Protein AF-A0A8I2ZX05-F1 (afdb_monomer)

Secondary structure (DSSP, 8-state):
--TTHHHHHHHHHHHHHHTT--TTTT-PPP----SS----HHHHHHHHHHTTT---S---TTTTS----S--TT-------------------------SSSSTTSTTTTTSS----------------PPPPPPPPPPHHHHHHHHHHHHTTTT---PPPPP------S----SSHHHHHHHHHHHHHHH--SEEEESSIIIIIHHHHHHHHHHTT-TTGGGGSSS--SS--TTTTSSS--HHHHHHHTTTSEEEETTSHHHHHH-TT-SS--HHHHHHHHS-SS--PPP--HHHHHHTHHHH-HHHHHHHHHHHHHHHHHHHHHHHHTTHHHHHHHHHHHHTS-HHHHTTT-HHHHHHHHHHHHHHHTTPPPPP-------TT----TT-----PPPPP----PPP--EEE-S-EEEEEETTHHHHHHHHTT--TTTS--SGGGT-SSPPPPPPPS-PPPHHHHHHHHHHHHHHHHHHHTT-TT--HHHHHHHHHHHHHHHHHHHHHHHHHH-TT-TT--HHHHHHHHHHHHHHHHHHHHHHHTTT-EEEEE-SSEEEEE---S-HHHHHHHHHHHHHHHHTS-SS--EEEEEEEEEEEEEETTEEEEEEEEEETTEEEEEEEEESSGGGSTTS-HHHHHHHHHHHHHHTSSS-HHHHHHHHHHHHHHHHHHHHTT-S-GGGG-EEEE-SS-GGG-TTGGG-HHHHHHHHHHHTT----TTPEEEEEEB--S---S-TTTTEE-HHHHTSTTS---B-HHHHIIIIIHHHHHHHHTTSTT--HHHHHHHTT--THHHHHHHHHHTTTGGGGS----TTTS-HHHHTTTSPP-EEE-TTT--EEE--HHHH-GGGEETTEEBPTTT-PBPPHHHHHHHHHHHHHHHHHHHHT--EEES-TTT--EES--BTTBSB---TTSSSSS--SBEEESS-HHHHHHHHHHHHHTT-HHHHHHHHHHTTSTT-SS---HHHHHHHHHHHHHHHHHHHHHHHHHHHHHTT-GGG---HHHHHHTTTGGGS-----

Foldseek 3Di:
DDPVVVVVVVVVVVVCVVVVHDPVPPDDDDPDDDPDDPDDPVLVVLVVVVLVVVCQADDDQVNLDDPDPLDDPPPQDDDDDDDDDDDDDDDDDDDDDDDPPPDVPPPVPVPPPPDDDDDDDDDDDDDDDDDDDDDDDDDVVNVVVVCVLCVVPPPPDPDPDDDDDDPPDPDDDDDDPLVVLLVVLVVCLVVVAQEDFEAPCQPPPLLVSQLVCVVSVRPQLLSLAPDGDDDQDPQRPDVVGDSVSSVVSNHRHAYAYLHAPLNCSLVVLDQFSDLQRLCVPQPDDPRGQDDDDPVVLCVPQCVPDPVSVVVVVVSVVVSVVSRVVSCVSSVSVLLLVLLCVQQVDDSSVSSNVPLQNSLLSNCVVLCVVVVHDAFDQDDPCPDPDDPDDVPDDDDDDRAARHFDKDWFPFDKDQAKKFKKFKDLQLLQLCLQLLQDPPFWDCVVCVVPVNDATDGGDPDDRDSSNVSLCSLVVVLVVLVVVLPDPPDDPVSNVSSVSNNSSSSSVSNSNLVLCRSPSHSNDPVNSNNNSNVVLRVLVVVLCVLCVVVVWDFRIAIRGITMTRPVDQDPVVSVVVQVVSQVVSPVVTDRIGMHGPWMFSMKRDQTGQFIKTFTFDDDPNHTDTDIDTTPAPLSDLQFFQVLVVLLVVLCCLSHVSDDQQVSVVVNLVVLLVVLVCLVVLVDDQNRQKGKDAAQFALVPDPPLQLALQSLQQVVVVVVVDDDGHGGIAIWAQWDDLVDPDHSSNSIYHSVQQPDPPNPTDGPSVCCLVPRRLVSVCSSPQNRPPDHSQSSCVSSPHDSVLCVLLVVCCCVPVPPPDPDPDLVPPDLCVLCVVADFQWAAAPPVRDIDTFQACQVCVVQFDLQGGADPPPRDHHDLVSVLVSLVVVLVVLVVLVVCQWWFWSNSVQGDIDNDADSSHQQDCGPVNNSRNDGTGIDGPQDLSNSLSNLVSSLVRLDLPVSLVVLVVLPDPPDPPNDDPVSSVSSNVRSVSCVVSSVVSSVSSVVVNVVRPVNDDPVVVVCVVVVCVVVPDDPD

Solvent-accessible surface area (backbone atoms only — not comparable to full-atom values): 61303 Å² total; per-residue (Å²): 135,60,81,64,57,62,50,53,57,52,51,51,57,48,52,40,61,73,68,73,55,61,93,67,84,76,69,76,81,77,91,69,75,79,92,63,84,92,66,51,81,64,56,48,56,38,59,64,44,55,67,62,70,63,67,55,62,65,67,42,92,83,75,84,42,57,87,69,94,79,75,67,90,75,89,74,80,84,85,84,88,83,80,87,89,87,85,88,85,89,88,86,86,91,89,87,90,88,88,92,83,86,66,99,78,61,77,81,66,85,76,75,85,82,88,85,84,87,79,82,83,87,86,84,87,83,85,90,81,88,85,74,85,83,75,85,75,86,52,69,70,55,56,54,49,48,46,64,76,52,59,70,66,83,72,74,65,80,73,79,79,79,78,84,76,84,81,73,68,93,76,80,88,74,94,46,72,68,56,48,53,50,48,50,43,51,47,45,63,71,69,58,62,60,64,48,77,35,70,41,30,74,83,43,55,48,48,52,54,53,46,51,42,57,76,68,63,48,77,76,62,29,41,71,10,69,56,82,59,94,71,78,60,96,56,63,90,43,92,84,59,49,62,70,55,56,58,56,48,30,40,79,39,35,64,43,26,53,55,41,58,34,27,40,66,73,48,67,86,56,82,65,70,43,71,48,56,48,32,62,74,69,46,83,75,93,57,69,57,81,88,77,60,65,69,62,36,58,73,40,60,29,64,75,39,73,66,32,35,48,53,50,52,50,51,58,52,49,51,54,52,51,47,52,51,50,47,60,74,64,39,51,64,64,40,35,47,54,42,19,69,72,15,70,50,59,52,68,48,43,39,56,38,55,65,62,61,34,54,50,32,38,51,49,52,52,37,50,72,72,69,48,85,73,73,72,78,79,66,92,69,79,62,92,83,63,94,68,72,97,83,67,77,84,76,76,77,79,86,73,75,38,64,42,66,48,81,47,62,66,38,78,41,83,40,32,30,40,34,38,33,34,66,59,43,67,56,27,48,28,46,62,49,37,49,22,95,81,49,41,72,63,67,70,56,75,79,38,88,83,62,70,52,67,77,56,74,99,65,81,84,19,69,56,22,50,53,42,50,52,40,50,51,53,30,56,51,40,58,51,57,69,66,48,90,83,62,50,74,68,53,44,52,54,38,49,45,50,36,48,39,33,49,59,50,43,61,42,54,59,55,37,20,58,34,84,88,35,72,63,48,36,57,62,61,35,43,35,51,26,51,50,39,40,50,52,51,48,56,50,49,56,57,34,49,76,68,77,34,46,70,43,33,28,48,56,52,32,41,31,31,46,62,81,36,94,46,72,76,55,44,54,48,55,50,53,54,50,35,48,63,55,34,74,77,45,91,69,48,45,53,43,81,75,48,42,23,51,28,36,42,35,69,45,78,72,24,36,39,30,35,31,54,44,79,54,97,92,39,74,43,82,41,84,44,77,37,75,43,63,65,79,40,50,73,41,21,50,49,37,29,51,53,54,46,56,50,48,52,47,74,67,61,78,71,58,60,70,61,34,49,51,52,49,46,52,49,38,35,52,51,43,49,40,44,73,71,59,74,59,64,73,78,34,54,39,27,39,44,68,29,95,46,43,60,90,73,45,98,57,33,80,77,30,35,56,32,42,35,44,50,53,40,42,75,73,69,46,91,75,52,57,69,44,56,38,59,28,32,50,43,43,82,77,72,66,86,68,58,62,23,76,36,27,37,42,58,80,50,47,70,37,91,86,53,82,52,46,66,20,50,59,57,42,44,66,72,47,36,45,60,56,50,40,69,72,41,38,82,42,86,92,55,36,59,59,59,57,31,49,34,56,70,44,71,52,80,54,53,57,69,36,57,78,56,48,66,79,60,73,55,80,75,56,88,66,66,54,86,89,66,53,54,68,67,74,68,43,59,91,42,84,77,51,67,51,66,31,85,86,82,66,51,70,46,79,57,73,23,56,70,78,35,48,91,39,50,44,71,90,37,45,36,31,90,93,72,64,52,68,50,56,64,71,65,48,42,57,49,53,52,47,52,50,51,51,54,52,45,58,39,74,59,46,41,27,32,33,54,36,46,95,69,66,47,73,43,64,76,78,42,93,82,44,51,48,19,36,33,100,83,67,72,51,66,83,38,84,30,40,41,44,61,75,54,40,78,66,52,55,48,45,40,48,53,50,62,28,55,41,32,34,42,64,64,33,40,51,50,51,54,55,39,67,47,97,84,53,89,65,72,65,52,71,67,58,39,55,47,41,51,53,41,28,66,54,28,42,71,63,30,44,56,45,26,62,51,42,47,67,52,47,82,69,38,69,89,76,63,78,63,61,68,65,60,39,44,79,70,67,49,64,84,76,71,71,78,96,122

Radius of gyration: 38.32 Å; Cα contacts (8 Å, |Δi|>4): 1219; chains: 1; bounding box: 124×84×101 Å

pLDDT: mean 75.92, std 21.43, range [22.31, 95.81]

Mean predicted aligned error: 18.18 Å

Structure (mmCIF, N/CA/C/O backbone):
data_AF-A0A8I2ZX05-F1
#
_entry.id   AF-A0A8I2ZX05-F1
#
loop_
_atom_site.group_PDB
_atom_site.id
_atom_site.type_symbol
_atom_site.label_atom_id
_atom_site.label_alt_id
_atom_site.label_comp_id
_atom_site.label_asym_id
_atom_site.label_entity_id
_atom_site.label_seq_id
_atom_site.pdbx_PDB_ins_code
_atom_site.Cartn_x
_atom_site.Cartn_y
_atom_site.Cartn_z
_atom_site.occupancy
_atom_site.B_iso_or_equiv
_atom_site.auth_seq_id
_atom_site.auth_comp_id
_atom_site.auth_asym_id
_atom_site.auth_atom_id
_atom_site.pdbx_PDB_model_num
ATOM 1 N N . MET A 1 1 ? -24.020 -23.573 -38.839 1.00 45.59 1 MET A N 1
ATOM 2 C CA . MET A 1 1 ? -24.511 -24.914 -39.251 1.00 45.59 1 MET A CA 1
ATOM 3 C C . MET A 1 1 ? -25.802 -24.769 -40.044 1.00 45.59 1 MET A C 1
ATOM 5 O O . MET A 1 1 ? -26.546 -23.824 -39.792 1.00 45.59 1 MET A O 1
ATOM 9 N N . GLY A 1 2 ? -26.053 -25.655 -41.010 1.00 48.12 2 GLY A N 1
ATOM 10 C CA . GLY A 1 2 ? -27.174 -25.548 -41.946 1.00 48.12 2 GLY A CA 1
ATOM 11 C C . GLY A 1 2 ? -28.496 -26.119 -41.418 1.00 48.12 2 GLY A C 1
ATOM 12 O O . GLY A 1 2 ? -28.544 -26.886 -40.456 1.00 48.12 2 GLY A O 1
ATOM 13 N N . LYS A 1 3 ? -29.610 -25.782 -42.088 1.00 44.62 3 LYS A N 1
ATOM 14 C CA . LYS A 1 3 ? -30.932 -26.385 -41.800 1.00 44.62 3 LYS A CA 1
ATOM 15 C C . LYS A 1 3 ? -30.991 -27.884 -42.151 1.00 44.62 3 LYS A C 1
ATOM 17 O O . LYS A 1 3 ? -31.819 -28.597 -41.589 1.00 44.62 3 LYS A O 1
ATOM 22 N N . THR A 1 4 ? -30.125 -28.352 -43.050 1.00 47.75 4 THR A N 1
ATOM 23 C CA . THR A 1 4 ? -29.964 -29.757 -43.460 1.00 47.75 4 THR A CA 1
ATOM 24 C C . THR A 1 4 ? -29.397 -30.628 -42.339 1.00 47.75 4 THR A C 1
ATOM 26 O O . THR A 1 4 ? -30.037 -31.613 -41.969 1.00 47.75 4 THR A O 1
ATOM 29 N N . ASP A 1 5 ? -28.279 -30.225 -41.723 1.00 53.44 5 ASP A N 1
ATOM 30 C CA . ASP A 1 5 ? -27.609 -30.965 -40.633 1.00 53.44 5 ASP A CA 1
ATOM 31 C C . ASP A 1 5 ? -28.569 -31.255 -39.470 1.00 53.44 5 ASP A C 1
ATOM 33 O O . ASP A 1 5 ? -28.627 -32.360 -38.924 1.00 53.44 5 ASP A O 1
ATOM 37 N N . ARG A 1 6 ? -29.397 -30.254 -39.135 1.00 56.78 6 ARG A N 1
ATOM 38 C CA . ARG A 1 6 ? -30.410 -30.341 -38.076 1.00 56.78 6 ARG A CA 1
ATOM 39 C C . ARG A 1 6 ? -31.490 -31.389 -38.347 1.00 56.78 6 ARG A C 1
ATOM 41 O O . ARG A 1 6 ? -32.097 -31.858 -37.390 1.00 56.78 6 ARG A O 1
ATOM 48 N N . ARG A 1 7 ? -31.748 -31.762 -39.606 1.00 62.72 7 ARG A N 1
ATOM 49 C CA . ARG A 1 7 ? -32.691 -32.839 -39.958 1.00 62.72 7 ARG A CA 1
ATOM 50 C C . ARG A 1 7 ? -32.034 -34.217 -39.886 1.00 62.72 7 ARG A C 1
ATOM 52 O O . ARG A 1 7 ? -32.671 -35.137 -39.382 1.00 62.72 7 ARG A O 1
ATOM 59 N N . ALA A 1 8 ? -30.774 -34.336 -40.313 1.00 64.88 8 ALA A N 1
ATOM 60 C CA . ALA A 1 8 ? -30.005 -35.578 -40.223 1.00 64.88 8 ALA A CA 1
ATOM 61 C C . ALA A 1 8 ? -29.839 -36.032 -38.761 1.00 64.88 8 ALA A C 1
ATOM 63 O O . ALA A 1 8 ? -30.321 -37.106 -38.397 1.00 64.88 8 ALA A O 1
ATOM 64 N N . LYS A 1 9 ? -29.302 -35.164 -37.889 1.00 65.06 9 LYS A N 1
ATOM 65 C CA . LYS A 1 9 ? -29.107 -35.489 -36.462 1.00 65.06 9 LYS A CA 1
ATOM 66 C C . LYS A 1 9 ? -30.412 -35.802 -35.715 1.00 65.06 9 LYS A C 1
ATOM 68 O O . LYS A 1 9 ? -30.407 -36.567 -34.759 1.00 65.06 9 LYS A O 1
ATOM 73 N N . LEU A 1 10 ? -31.557 -35.258 -36.142 1.00 66.44 10 LEU A N 1
ATOM 74 C CA . LEU A 1 10 ? -32.860 -35.551 -35.518 1.00 66.44 10 LEU A CA 1
ATOM 75 C C . LEU A 1 10 ? -33.433 -36.911 -35.973 1.00 66.44 10 LEU A C 1
ATOM 77 O O . LEU A 1 10 ? -34.148 -37.560 -35.210 1.00 66.44 10 LEU A O 1
ATOM 81 N N . ALA A 1 11 ? -33.104 -37.372 -37.184 1.00 73.56 11 ALA A N 1
ATOM 82 C CA . ALA A 1 11 ? -33.421 -38.730 -37.631 1.00 73.56 11 ALA A CA 1
ATOM 83 C C . ALA A 1 11 ? -32.564 -39.776 -36.893 1.00 73.56 11 ALA A C 1
ATOM 85 O O . ALA A 1 11 ? -33.097 -40.750 -36.367 1.00 73.56 11 ALA A O 1
ATOM 86 N N . GLU A 1 12 ? -31.263 -39.514 -36.767 1.00 66.31 12 GLU A N 1
ATOM 87 C CA . GLU A 1 12 ? -30.297 -40.312 -36.002 1.00 66.31 12 GLU A CA 1
ATOM 88 C C . GLU A 1 12 ? -30.712 -40.470 -34.524 1.00 66.31 12 GLU A C 1
ATOM 90 O O . GLU A 1 12 ? -30.847 -41.586 -34.022 1.00 66.31 12 GLU A O 1
ATOM 95 N N . LEU A 1 13 ? -31.050 -39.367 -33.846 1.00 61.19 13 LEU A N 1
ATOM 96 C CA . LEU A 1 13 ? -31.502 -39.375 -32.446 1.00 61.19 13 LEU A CA 1
ATOM 97 C C . LEU A 1 13 ? -32.866 -40.085 -32.270 1.00 61.19 13 LEU A C 1
ATOM 99 O O . LEU A 1 13 ? -33.145 -40.648 -31.208 1.00 61.19 13 LEU A O 1
ATOM 103 N N . LYS A 1 14 ? -33.712 -40.130 -33.312 1.00 69.62 14 LYS A N 1
ATOM 104 C CA . LYS A 1 14 ? -34.915 -40.984 -33.330 1.00 69.62 14 LYS A CA 1
ATOM 105 C C . LYS A 1 14 ? -34.571 -42.469 -33.459 1.00 69.62 14 LYS A C 1
ATOM 107 O O . LYS A 1 14 ? -35.137 -43.262 -32.709 1.00 69.62 14 LYS A O 1
ATOM 112 N N . ALA A 1 15 ? -33.653 -42.836 -34.353 1.00 69.94 15 ALA A N 1
ATOM 113 C CA . ALA A 1 15 ? -33.228 -44.222 -34.543 1.00 69.94 15 ALA A CA 1
ATOM 114 C C . ALA A 1 15 ? -32.585 -44.796 -33.267 1.00 69.94 15 ALA A C 1
ATOM 116 O O . ALA A 1 15 ? -32.982 -45.866 -32.811 1.00 69.94 15 ALA A O 1
ATOM 117 N N . LEU A 1 16 ? -31.688 -44.038 -32.623 1.00 62.22 16 LEU A N 1
ATOM 118 C CA . LEU A 1 16 ? -31.078 -44.414 -31.340 1.00 62.22 16 LEU A CA 1
ATOM 119 C C . LEU A 1 16 ? -32.135 -44.646 -30.246 1.00 62.22 16 LEU A C 1
ATOM 121 O O . LEU A 1 16 ? -32.102 -45.668 -29.564 1.00 62.22 16 LEU A O 1
ATOM 125 N N . ARG A 1 17 ? -33.139 -43.761 -30.135 1.00 59.88 17 ARG A N 1
ATOM 126 C CA . ARG A 1 17 ? -34.260 -43.938 -29.192 1.00 59.88 17 ARG A CA 1
ATOM 127 C C . ARG A 1 17 ? -35.128 -45.163 -29.488 1.00 59.88 17 ARG A C 1
ATOM 129 O O . ARG A 1 17 ? -35.618 -45.773 -28.544 1.00 59.88 17 ARG A O 1
ATOM 136 N N . GLN A 1 18 ? -35.326 -45.533 -30.754 1.00 65.69 18 GLN A N 1
ATOM 137 C CA . GLN A 1 18 ? -36.069 -46.748 -31.118 1.00 65.69 18 GLN A CA 1
ATOM 138 C C . GLN A 1 18 ? -35.256 -48.032 -30.895 1.00 65.69 18 GLN A C 1
ATOM 140 O O . GLN A 1 18 ? -35.841 -49.070 -30.606 1.00 65.69 18 GLN A O 1
ATOM 145 N N . ALA A 1 19 ? -33.924 -47.961 -30.958 1.00 63.84 19 ALA A N 1
ATOM 146 C CA . ALA A 1 19 ? -33.024 -49.075 -30.656 1.00 63.84 19 ALA A CA 1
ATOM 147 C C . ALA A 1 19 ? -32.818 -49.329 -29.145 1.00 63.84 19 ALA A C 1
ATOM 149 O O . ALA A 1 19 ? -32.091 -50.250 -28.778 1.00 63.84 19 ALA A O 1
ATOM 150 N N . GLY A 1 20 ? -33.399 -48.506 -28.261 1.00 50.50 20 GLY A N 1
ATOM 151 C CA . GLY A 1 20 ? -33.310 -48.642 -26.799 1.00 50.50 20 GLY A CA 1
ATOM 152 C C . GLY A 1 20 ? -31.948 -48.296 -26.174 1.00 50.50 20 GLY A C 1
ATOM 153 O O . GLY A 1 20 ? -31.857 -48.184 -24.952 1.00 50.50 20 GLY A O 1
ATOM 154 N N . LYS A 1 21 ? -30.910 -48.090 -26.991 1.00 52.91 21 LYS A N 1
ATOM 155 C CA . LYS A 1 21 ? -29.553 -47.727 -26.559 1.00 52.91 21 LYS A CA 1
ATOM 156 C C . LYS A 1 21 ? -29.456 -46.250 -26.181 1.00 52.91 21 LYS A C 1
ATOM 158 O O . LYS A 1 21 ? -30.108 -45.392 -26.783 1.00 52.91 21 LYS A O 1
ATOM 163 N N . LYS A 1 22 ? -28.614 -45.932 -25.199 1.00 49.41 22 LYS A N 1
ATOM 164 C CA . LYS A 1 22 ? -28.282 -44.550 -24.835 1.00 49.41 22 LYS A CA 1
ATOM 165 C C . LYS A 1 22 ? -27.053 -44.107 -25.626 1.00 49.41 22 LYS A C 1
ATOM 167 O O . LYS A 1 22 ? -26.181 -44.903 -25.947 1.00 49.41 22 LYS A O 1
ATOM 172 N N . ALA A 1 23 ? -26.946 -42.809 -25.906 1.00 45.53 23 ALA A N 1
ATOM 173 C CA . ALA A 1 23 ? -25.837 -42.254 -26.693 1.00 45.53 23 ALA A CA 1
ATOM 174 C C . ALA A 1 23 ? -24.449 -42.336 -26.007 1.00 45.53 23 ALA A C 1
ATOM 176 O O . ALA A 1 23 ? -23.466 -41.897 -26.589 1.00 45.53 23 ALA A O 1
ATOM 177 N N . PHE A 1 24 ? -24.373 -42.896 -24.795 1.00 41.62 24 PHE A N 1
ATOM 178 C CA . PHE A 1 24 ? -23.129 -43.180 -24.073 1.00 41.62 24 PHE A CA 1
ATOM 179 C C . PHE A 1 24 ? -22.561 -44.577 -24.374 1.00 41.62 24 PHE A C 1
ATOM 181 O O . PHE A 1 24 ? -21.366 -44.786 -24.200 1.00 41.62 24 PHE A O 1
ATOM 188 N N . ASP A 1 25 ? -23.374 -45.517 -24.872 1.00 42.97 25 ASP A N 1
ATOM 189 C CA . ASP A 1 25 ? -23.010 -46.942 -24.983 1.00 42.97 25 ASP A CA 1
ATOM 190 C C . ASP A 1 25 ? -21.924 -47.228 -26.053 1.00 42.97 25 ASP A C 1
ATOM 192 O O . ASP A 1 25 ? -21.445 -48.353 -26.169 1.00 42.97 25 ASP A O 1
ATOM 196 N N . ASN A 1 26 ? -21.551 -46.212 -26.842 1.00 41.19 26 ASN A N 1
ATOM 197 C CA . ASN A 1 26 ? -20.602 -46.270 -27.960 1.00 41.19 26 ASN A CA 1
ATOM 198 C C . ASN A 1 26 ? -19.434 -45.259 -27.823 1.00 41.19 26 ASN A C 1
ATOM 200 O O . ASN A 1 26 ? -18.714 -45.041 -28.797 1.00 41.19 26 ASN A O 1
ATOM 204 N N . TYR A 1 27 ? -19.248 -44.607 -26.667 1.00 38.44 27 TYR A N 1
ATOM 205 C CA . TYR A 1 27 ? -18.141 -43.659 -26.477 1.00 38.44 27 TYR A CA 1
ATOM 206 C C . TYR A 1 27 ? -16.822 -44.410 -26.244 1.00 38.44 27 TYR A C 1
ATOM 208 O O . TYR A 1 27 ? -16.556 -44.879 -25.138 1.00 38.44 27 TYR A O 1
ATOM 216 N N . GLN A 1 28 ? -15.998 -44.536 -27.287 1.00 37.28 28 GLN A N 1
ATOM 217 C CA . GLN A 1 28 ? -14.592 -44.895 -27.109 1.00 37.28 28 GLN A CA 1
ATOM 218 C C . GLN A 1 28 ? -13.846 -43.666 -26.585 1.00 37.28 28 GLN A C 1
ATOM 220 O O . GLN A 1 28 ? -13.943 -42.585 -27.162 1.00 37.28 28 GLN A O 1
ATOM 225 N N . VAL A 1 29 ? -13.138 -43.841 -25.471 1.00 38.62 29 VAL A N 1
ATOM 226 C CA . VAL A 1 29 ? -12.184 -42.854 -24.964 1.00 38.62 29 VAL A CA 1
ATOM 227 C C . VAL A 1 29 ? -10.899 -43.039 -25.767 1.00 38.62 29 VAL A C 1
ATOM 229 O O . VAL A 1 29 ? -10.298 -44.109 -25.696 1.00 38.62 29 VAL A O 1
ATOM 232 N N . ASP A 1 30 ? -10.497 -42.029 -26.534 1.00 36.38 30 ASP A N 1
ATOM 233 C CA . ASP A 1 30 ? -9.105 -41.918 -26.970 1.00 36.38 30 ASP A CA 1
ATOM 234 C C . ASP A 1 30 ? -8.274 -41.462 -25.761 1.00 36.38 30 ASP A C 1
ATOM 236 O O . ASP A 1 30 ? -8.626 -40.470 -25.116 1.00 36.38 30 ASP A O 1
ATOM 240 N N . ASP A 1 31 ? -7.182 -42.169 -25.453 1.00 40.78 31 ASP A N 1
ATOM 241 C CA . ASP A 1 31 ? -6.251 -41.799 -24.379 1.00 40.78 31 ASP A CA 1
ATOM 242 C C . ASP A 1 31 ? -5.464 -40.535 -24.772 1.00 40.78 31 ASP A C 1
ATOM 244 O O . ASP A 1 31 ? -4.354 -40.580 -25.310 1.00 40.78 31 ASP A O 1
ATOM 248 N N . ILE A 1 32 ? -6.071 -39.376 -24.520 1.00 35.38 32 ILE A N 1
ATOM 249 C CA . ILE A 1 32 ? -5.409 -38.074 -24.576 1.00 35.38 32 ILE A CA 1
ATOM 250 C C . ILE A 1 32 ? -4.535 -37.948 -23.324 1.00 35.38 32 ILE A C 1
ATOM 252 O O . ILE A 1 32 ? -5.042 -38.054 -22.208 1.00 35.38 32 ILE A O 1
ATOM 256 N N . ASN A 1 33 ? -3.235 -37.695 -23.516 1.00 41.12 33 ASN A N 1
ATOM 257 C CA . ASN A 1 33 ? -2.280 -37.458 -22.426 1.00 41.12 33 ASN A CA 1
ATOM 258 C C . ASN A 1 33 ? -2.816 -36.430 -21.414 1.00 41.12 33 ASN A C 1
ATOM 260 O O . ASN A 1 33 ? -3.441 -35.442 -21.803 1.00 41.12 33 ASN A O 1
ATOM 264 N N . GLU A 1 34 ? -2.517 -36.662 -20.135 1.00 39.44 34 GLU A N 1
ATOM 265 C CA . GLU A 1 34 ? -3.020 -35.918 -18.974 1.00 39.44 34 GLU A CA 1
ATOM 266 C C . GLU A 1 34 ? -3.007 -34.394 -19.196 1.00 39.44 34 GLU A C 1
ATOM 268 O O . GLU A 1 34 ? -1.960 -33.752 -19.269 1.00 39.44 34 GLU A O 1
ATOM 273 N N . LEU A 1 35 ? -4.203 -33.803 -19.314 1.00 37.97 35 LEU A N 1
ATOM 274 C CA . LEU A 1 35 ? -4.390 -32.389 -19.674 1.00 37.97 35 LEU A CA 1
ATOM 275 C C . LEU A 1 35 ? -4.102 -31.414 -18.509 1.00 37.97 35 LEU A C 1
ATOM 277 O O . LEU A 1 35 ? -4.308 -30.207 -18.641 1.00 37.97 35 LEU A O 1
ATOM 281 N N . TYR A 1 36 ? -3.661 -31.936 -17.363 1.00 33.47 36 TYR A N 1
ATOM 282 C CA . TYR A 1 36 ? -3.427 -31.215 -16.116 1.00 33.47 36 TYR A CA 1
ATOM 283 C C . TYR A 1 36 ? -2.210 -31.809 -15.397 1.00 33.47 36 TYR A C 1
ATOM 285 O O . TYR A 1 36 ? -2.113 -33.026 -15.272 1.00 33.47 36 TYR A O 1
ATOM 293 N N . GLU A 1 37 ? -1.318 -30.968 -14.865 1.00 47.72 37 GLU A N 1
ATOM 294 C CA . GLU A 1 37 ? -0.338 -31.422 -13.869 1.00 47.72 37 GLU A CA 1
ATOM 295 C C . GLU A 1 37 ? -1.041 -31.638 -12.519 1.00 47.72 37 GLU A C 1
ATOM 297 O O . GLU A 1 37 ? -1.637 -30.703 -11.971 1.00 47.72 37 GLU A O 1
ATOM 302 N N . GLU A 1 38 ? -0.927 -32.836 -11.940 1.00 37.50 38 GLU A N 1
ATOM 303 C CA . GLU A 1 38 ? -1.238 -33.049 -10.523 1.00 37.50 38 GLU A CA 1
ATOM 304 C C . GLU A 1 38 ? -0.178 -32.350 -9.657 1.00 37.50 38 GLU A C 1
ATOM 306 O O . GLU A 1 38 ? 0.924 -32.854 -9.441 1.00 37.50 38 GLU A O 1
ATOM 311 N N . VAL A 1 39 ? -0.506 -31.150 -9.172 1.00 48.72 39 VAL A N 1
ATOM 312 C CA . VAL A 1 39 ? 0.370 -30.346 -8.309 1.00 48.72 39 VAL A CA 1
ATOM 313 C C . VAL A 1 39 ? -0.004 -30.505 -6.840 1.00 48.72 39 VAL A C 1
ATOM 315 O O . VAL A 1 39 ? -1.173 -30.395 -6.470 1.00 48.72 39 VAL A O 1
ATOM 318 N N . ASP A 1 40 ? 0.993 -30.743 -5.984 1.00 50.66 40 ASP A N 1
ATOM 319 C CA . ASP A 1 40 ? 0.732 -31.056 -4.578 1.00 50.66 40 ASP A CA 1
ATOM 320 C C . ASP A 1 40 ? 0.125 -29.876 -3.789 1.00 50.66 40 ASP A C 1
ATOM 322 O O . ASP A 1 40 ? 0.185 -28.702 -4.173 1.00 50.66 40 ASP A O 1
ATOM 326 N N . GLU A 1 41 ? -0.456 -30.193 -2.631 1.00 35.47 41 GLU A N 1
ATOM 327 C CA . GLU A 1 41 ? -1.158 -29.238 -1.768 1.00 35.47 41 GLU A CA 1
ATOM 328 C C . GLU A 1 41 ? -0.266 -28.053 -1.323 1.00 35.47 41 GLU A C 1
ATOM 330 O O . GLU A 1 41 ? -0.759 -26.966 -1.010 1.00 35.47 41 GLU A O 1
ATOM 335 N N . THR A 1 42 ? 1.060 -28.224 -1.330 1.00 47.16 42 THR A N 1
ATOM 336 C CA . THR A 1 42 ? 2.062 -27.192 -1.032 1.00 47.16 42 THR A CA 1
ATOM 337 C C . THR A 1 42 ? 2.533 -26.408 -2.264 1.00 47.16 42 THR A C 1
ATOM 339 O O . THR A 1 42 ? 2.789 -25.205 -2.150 1.00 47.16 42 THR A O 1
ATOM 342 N N . GLN A 1 43 ? 2.556 -27.023 -3.445 1.00 42.94 43 GLN A N 1
ATOM 343 C CA . GLN A 1 43 ? 2.775 -26.388 -4.747 1.00 42.94 43 GLN A CA 1
ATOM 344 C C . GLN A 1 43 ? 1.583 -25.489 -5.128 1.00 42.94 43 GLN A C 1
ATOM 346 O O . GLN A 1 43 ? 1.781 -24.346 -5.543 1.00 42.94 43 GLN A O 1
ATOM 351 N N . TYR A 1 44 ? 0.349 -25.912 -4.839 1.00 41.34 44 TYR A N 1
ATOM 352 C CA . TYR A 1 44 ? -0.845 -25.059 -4.912 1.00 41.34 44 TYR A CA 1
ATOM 353 C C . TYR A 1 44 ? -0.740 -23.843 -3.968 1.00 41.34 44 TYR A C 1
ATOM 355 O O . TYR A 1 44 ? -0.907 -22.694 -4.388 1.00 41.34 44 TYR A O 1
ATOM 363 N N . LYS A 1 45 ? -0.343 -24.060 -2.703 1.00 39.22 45 LYS A N 1
ATOM 364 C CA . LYS A 1 45 ? -0.137 -22.983 -1.706 1.00 39.22 45 LYS A CA 1
ATOM 365 C C . LYS A 1 45 ? 1.002 -22.015 -2.054 1.00 39.22 45 LYS A C 1
ATOM 367 O O . LYS A 1 45 ? 1.036 -20.915 -1.500 1.00 39.22 45 LYS A O 1
ATOM 372 N N . LYS A 1 46 ? 1.913 -22.383 -2.962 1.00 43.69 46 LYS A N 1
ATOM 373 C CA . LYS A 1 46 ? 2.918 -21.489 -3.561 1.00 43.69 46 LYS A CA 1
ATOM 374 C C . LYS A 1 46 ? 2.284 -20.586 -4.622 1.00 43.69 46 LYS A C 1
ATOM 376 O O . LYS A 1 46 ? 2.339 -19.370 -4.479 1.00 43.69 46 LYS A O 1
ATOM 381 N N . ILE A 1 47 ? 1.593 -21.168 -5.606 1.00 43.72 47 ILE A N 1
ATOM 382 C CA . ILE A 1 47 ? 0.923 -20.437 -6.700 1.00 43.72 47 ILE A CA 1
ATOM 383 C C . ILE A 1 47 ? -0.068 -19.397 -6.144 1.00 43.72 47 ILE A C 1
ATOM 385 O O . ILE A 1 47 ? -0.061 -18.237 -6.552 1.00 43.72 47 ILE A O 1
ATOM 389 N N . VAL A 1 48 ? -0.863 -19.777 -5.136 1.00 35.25 48 VAL A N 1
ATOM 390 C CA . VAL A 1 48 ? -1.809 -18.879 -4.443 1.00 35.25 48 VAL A CA 1
ATOM 391 C C . VAL A 1 48 ? -1.107 -17.752 -3.665 1.00 35.25 48 VAL A C 1
ATOM 393 O O . VAL A 1 48 ? -1.720 -16.719 -3.394 1.00 35.25 48 VAL A O 1
ATOM 396 N N . ARG A 1 49 ? 0.168 -17.925 -3.292 1.00 35.75 49 ARG A N 1
ATOM 397 C CA . ARG A 1 49 ? 0.956 -16.944 -2.533 1.00 35.75 49 ARG A CA 1
ATOM 398 C C . ARG A 1 49 ? 1.681 -15.947 -3.427 1.00 35.75 49 ARG A C 1
ATOM 400 O O . ARG A 1 49 ? 1.766 -14.782 -3.050 1.00 35.75 49 ARG A O 1
ATOM 407 N N . ASP A 1 50 ? 2.163 -16.370 -4.589 1.00 39.41 50 ASP A N 1
ATOM 408 C CA . ASP A 1 50 ? 2.876 -15.480 -5.508 1.00 39.41 50 ASP A CA 1
ATOM 409 C C . ASP A 1 50 ? 1.912 -14.441 -6.120 1.00 39.41 50 ASP A C 1
ATOM 411 O O . ASP A 1 50 ? 2.172 -13.242 -6.014 1.00 39.41 50 ASP A O 1
ATOM 415 N N . ARG A 1 51 ? 0.693 -14.862 -6.504 1.00 36.47 51 ARG A N 1
ATOM 416 C CA . ARG A 1 51 ? -0.455 -13.979 -6.851 1.00 36.47 51 ARG A CA 1
ATOM 417 C C . ARG A 1 51 ? -0.925 -13.055 -5.704 1.00 36.47 51 ARG A C 1
ATOM 419 O O . ARG A 1 51 ? -1.793 -12.195 -5.875 1.00 36.47 51 ARG A O 1
ATOM 426 N N . LEU A 1 52 ? -0.404 -13.259 -4.494 1.00 31.52 52 LEU A N 1
ATOM 427 C CA . LEU A 1 52 ? -0.674 -12.467 -3.288 1.00 31.52 52 LEU A CA 1
ATOM 428 C C . LEU A 1 52 ? 0.463 -11.479 -2.966 1.00 31.52 52 LEU A C 1
ATOM 430 O O . LEU A 1 52 ? 0.269 -10.605 -2.130 1.00 31.52 52 LEU A O 1
ATOM 434 N N . ASN A 1 53 ? 1.613 -11.592 -3.639 1.00 34.19 53 ASN A N 1
ATOM 435 C CA . ASN A 1 53 ? 2.677 -10.584 -3.630 1.00 34.19 53 ASN A CA 1
ATOM 436 C C . ASN A 1 53 ? 2.502 -9.572 -4.785 1.00 34.19 53 ASN A C 1
ATOM 438 O O . ASN A 1 53 ? 2.926 -8.426 -4.667 1.00 34.19 53 ASN A O 1
ATOM 442 N N . GLU A 1 54 ? 1.845 -9.984 -5.875 1.00 35.78 54 GLU A N 1
ATOM 443 C CA . GLU A 1 54 ? 1.386 -9.137 -6.989 1.00 35.78 54 GLU A CA 1
ATOM 444 C C . GLU A 1 54 ? 0.126 -8.341 -6.584 1.00 35.78 54 GLU A C 1
ATOM 446 O O . GLU A 1 54 ? -0.999 -8.599 -7.027 1.00 35.78 54 GLU A O 1
ATOM 451 N N . ASP A 1 55 ? 0.277 -7.413 -5.637 1.00 30.55 55 ASP A N 1
ATOM 452 C CA . ASP A 1 55 ? -0.833 -6.632 -5.068 1.00 30.55 55 ASP A CA 1
ATOM 453 C C . ASP A 1 55 ? -1.081 -5.315 -5.833 1.00 30.55 55 ASP A C 1
ATOM 455 O O . ASP A 1 55 ? -1.072 -4.222 -5.277 1.00 30.55 55 ASP A O 1
ATOM 459 N N . ASP A 1 56 ? -1.346 -5.452 -7.139 1.00 33.44 56 ASP A N 1
ATOM 460 C CA . ASP A 1 56 ? -1.633 -4.396 -8.136 1.00 33.44 56 ASP A CA 1
ATOM 461 C C . ASP A 1 56 ? -2.947 -3.595 -7.890 1.00 33.44 56 ASP A C 1
ATOM 463 O O . ASP A 1 56 ? -3.516 -2.995 -8.811 1.00 33.44 56 ASP A O 1
ATOM 467 N N . PHE A 1 57 ? -3.481 -3.587 -6.662 1.00 30.30 57 PHE A N 1
ATOM 468 C CA . PHE A 1 57 ? -4.725 -2.892 -6.313 1.00 30.30 57 PHE A CA 1
ATOM 469 C C . PHE A 1 57 ? -4.473 -1.488 -5.735 1.00 30.30 57 PHE A C 1
ATOM 471 O O . PHE A 1 57 ? -3.448 -1.221 -5.110 1.00 30.30 57 PHE A O 1
ATOM 478 N N . VAL A 1 58 ? -5.398 -0.553 -5.981 1.00 33.31 58 VAL A N 1
ATOM 479 C CA . VAL A 1 58 ? -5.104 0.890 -5.879 1.00 33.31 58 VAL A CA 1
ATOM 480 C C . VAL A 1 58 ? -5.086 1.410 -4.438 1.00 33.31 58 VAL A C 1
ATOM 482 O O . VAL A 1 58 ? -6.096 1.848 -3.875 1.00 33.31 58 VAL A O 1
ATOM 485 N N . VAL A 1 59 ? -3.882 1.457 -3.877 1.00 30.72 59 VAL A N 1
ATOM 486 C CA . VAL A 1 59 ? -3.544 2.302 -2.729 1.00 30.72 59 VAL A CA 1
ATOM 487 C C . VAL A 1 59 ? -3.401 3.759 -3.207 1.00 30.72 59 VAL A C 1
ATOM 489 O O . VAL A 1 59 ? -2.397 4.103 -3.824 1.00 30.72 59 VAL A O 1
ATOM 492 N N . ASP A 1 60 ? -4.409 4.598 -2.922 1.00 32.81 60 ASP A N 1
ATOM 493 C CA . ASP A 1 60 ? -4.342 6.077 -3.012 1.00 32.81 60 ASP A CA 1
ATOM 494 C C . ASP A 1 60 ? -3.257 6.566 -2.038 1.00 32.81 60 ASP A C 1
ATOM 496 O O . ASP A 1 60 ? -3.280 6.233 -0.844 1.00 32.81 60 ASP A O 1
ATOM 500 N N . ASP A 1 61 ? -2.302 7.341 -2.551 1.00 35.44 61 ASP A N 1
ATOM 501 C CA . ASP A 1 61 ? -1.040 7.660 -1.879 1.00 35.44 61 ASP A CA 1
ATOM 502 C C . ASP A 1 61 ? -1.186 8.566 -0.637 1.00 35.44 61 ASP A C 1
ATOM 504 O O . ASP A 1 61 ? -0.188 8.902 0.008 1.00 35.44 61 ASP A O 1
ATOM 508 N N . ASN A 1 62 ? -2.403 8.984 -0.277 1.00 32.25 62 ASN A N 1
ATOM 509 C CA . ASN A 1 62 ? -2.688 9.728 0.957 1.00 32.25 62 ASN A CA 1
ATOM 510 C C . ASN A 1 62 ? -3.240 8.853 2.100 1.00 32.25 62 ASN A C 1
ATOM 512 O O . ASN A 1 62 ? -3.503 9.362 3.188 1.00 32.25 62 ASN A O 1
ATOM 516 N N . GLY A 1 63 ? -3.416 7.544 1.882 1.00 31.75 63 GLY A N 1
ATOM 517 C CA . GLY A 1 63 ? -4.018 6.629 2.864 1.00 31.75 63 GLY A CA 1
ATOM 518 C C . GLY A 1 63 ? -5.553 6.632 2.868 1.00 31.75 63 GLY A C 1
ATOM 519 O O . GLY A 1 63 ? -6.168 5.830 3.565 1.00 31.75 63 GLY A O 1
ATOM 520 N N . GLU A 1 64 ? -6.183 7.461 2.031 1.00 34.31 64 GLU A N 1
ATOM 521 C CA . GLU A 1 64 ? -7.641 7.512 1.820 1.00 34.31 64 GLU A CA 1
ATOM 522 C C . GLU A 1 64 ? -8.166 6.375 0.901 1.00 34.31 64 GLU A C 1
ATOM 524 O O . GLU A 1 64 ? -9.352 6.326 0.570 1.00 34.31 64 GLU A O 1
ATOM 529 N N . GLY A 1 65 ? -7.280 5.473 0.460 1.00 30.17 65 GLY A N 1
ATOM 530 C CA . GLY A 1 65 ? -7.476 4.564 -0.677 1.00 30.17 65 GLY A CA 1
ATOM 531 C C . GLY A 1 65 ? -8.138 3.212 -0.420 1.00 30.17 65 GLY A C 1
ATOM 532 O O . GLY A 1 65 ? -8.729 2.947 0.633 1.00 30.17 65 GLY A O 1
ATOM 533 N N . TYR A 1 66 ? -8.022 2.329 -1.419 1.00 34.66 66 TYR A N 1
ATOM 534 C CA . TYR A 1 66 ? -8.612 0.987 -1.427 1.00 34.66 66 TYR A CA 1
ATOM 535 C C . TYR A 1 66 ? -7.718 -0.045 -0.752 1.00 34.66 66 TYR A C 1
ATOM 537 O O . TYR A 1 66 ? -7.206 -0.966 -1.380 1.00 34.66 66 TYR A O 1
ATOM 545 N N . ALA A 1 67 ? -7.617 0.071 0.571 1.00 30.38 67 ALA A N 1
ATOM 546 C CA . ALA A 1 67 ? -7.353 -1.089 1.407 1.00 30.38 67 ALA A CA 1
ATOM 547 C C . ALA A 1 67 ? -8.607 -1.989 1.426 1.00 30.38 67 ALA A C 1
ATOM 549 O O . ALA A 1 67 ? -9.500 -1.807 2.252 1.00 30.38 67 ALA A O 1
ATOM 550 N N . ASP A 1 68 ? -8.672 -2.929 0.484 1.00 33.00 68 ASP A N 1
ATOM 551 C CA . ASP A 1 68 ? -9.542 -4.108 0.527 1.00 33.00 68 ASP A CA 1
ATOM 552 C C . ASP A 1 68 ? -8.654 -5.349 0.374 1.00 33.00 68 ASP A C 1
ATOM 554 O O . ASP A 1 68 ? -8.196 -5.667 -0.720 1.00 33.00 68 ASP A O 1
ATOM 558 N N . ASP A 1 69 ? -8.379 -6.037 1.485 1.00 30.31 69 ASP A N 1
ATOM 559 C CA . ASP A 1 69 ? -7.607 -7.286 1.500 1.00 30.31 69 ASP A CA 1
ATOM 560 C C . ASP A 1 69 ? -8.484 -8.529 1.207 1.00 30.31 69 ASP A C 1
ATOM 562 O O . ASP A 1 69 ? -8.039 -9.677 1.340 1.00 30.31 69 ASP A O 1
ATOM 566 N N . GLY A 1 70 ? -9.747 -8.306 0.817 1.00 33.66 70 GLY A N 1
ATOM 567 C CA . GLY A 1 70 ? -10.769 -9.308 0.522 1.00 33.66 70 GLY A CA 1
ATOM 568 C C . GLY A 1 70 ? -11.556 -9.812 1.741 1.00 33.66 70 GLY A C 1
ATOM 569 O O . GLY A 1 70 ? -12.397 -10.714 1.593 1.00 33.66 70 GLY A O 1
ATOM 570 N N . ARG A 1 71 ? -11.296 -9.282 2.949 1.00 32.38 71 ARG A N 1
ATOM 571 C CA . ARG A 1 71 ? -11.729 -9.883 4.226 1.00 32.38 71 ARG A CA 1
ATOM 572 C C . ARG A 1 71 ? -12.769 -9.077 5.005 1.00 32.38 71 ARG A C 1
ATOM 574 O O . ARG A 1 71 ? -12.547 -8.696 6.153 1.00 32.38 71 ARG A O 1
ATOM 581 N N . GLU A 1 72 ? -13.968 -8.933 4.445 1.00 33.50 72 GLU A N 1
ATOM 582 C CA . GLU A 1 72 ? -15.134 -8.660 5.297 1.00 33.50 72 GLU A CA 1
ATOM 583 C C . GLU A 1 72 ? -15.418 -9.832 6.266 1.00 33.50 72 GLU A C 1
ATOM 585 O O . GLU A 1 72 ? -15.012 -10.974 6.045 1.00 33.50 72 GLU A O 1
ATOM 590 N N . GLU A 1 73 ? -16.165 -9.537 7.334 1.00 27.95 73 GLU A N 1
ATOM 591 C CA . GLU A 1 73 ? -16.396 -10.324 8.562 1.00 27.95 73 GLU A CA 1
ATOM 592 C C . GLU A 1 73 ? -16.974 -11.759 8.395 1.00 27.95 73 GLU A C 1
ATOM 594 O O . GLU A 1 73 ? -17.185 -12.469 9.380 1.00 27.95 73 GLU A O 1
ATOM 599 N N . TRP A 1 74 ? -17.221 -12.212 7.166 1.00 32.59 74 TRP A N 1
ATOM 600 C CA . TRP A 1 74 ? -17.996 -13.414 6.832 1.00 32.59 74 TRP A CA 1
ATOM 601 C C . TRP A 1 74 ? -17.204 -14.729 6.782 1.00 32.59 74 TRP A C 1
ATOM 603 O O . TRP A 1 74 ? -17.820 -15.792 6.807 1.00 32.59 74 TRP A O 1
ATOM 613 N N . ASP A 1 75 ? -15.868 -14.694 6.800 1.00 28.31 75 ASP A N 1
ATOM 614 C CA . ASP A 1 75 ? -14.985 -15.881 6.790 1.00 28.31 75 ASP A CA 1
ATOM 615 C C . ASP A 1 75 ? -15.031 -16.698 8.126 1.00 28.31 75 ASP A C 1
ATOM 617 O O . ASP A 1 75 ? -14.059 -17.342 8.518 1.00 28.31 75 ASP A O 1
ATOM 621 N N . ARG A 1 76 ? -16.136 -16.637 8.890 1.00 35.66 76 ARG A N 1
ATOM 622 C CA . ARG A 1 76 ? -16.255 -17.064 10.303 1.00 35.66 76 ARG A CA 1
ATOM 623 C C . ARG A 1 76 ? -16.795 -18.488 10.545 1.00 35.66 76 ARG A C 1
ATOM 625 O O . ARG A 1 76 ? -16.940 -18.851 11.710 1.00 35.66 76 ARG A O 1
ATOM 632 N N . VAL A 1 77 ? -17.152 -19.283 9.522 1.00 29.14 77 VAL A N 1
ATOM 633 C CA . VAL A 1 77 ? -17.919 -20.539 9.735 1.00 29.14 77 VAL A CA 1
ATOM 634 C C . VAL A 1 77 ? -17.415 -21.764 8.955 1.00 29.14 77 VAL A C 1
ATOM 636 O O . VAL A 1 77 ? -17.845 -22.051 7.840 1.00 29.14 77 VAL A O 1
ATOM 639 N N . GLN A 1 78 ? -16.648 -22.591 9.658 1.00 24.47 78 GLN A N 1
ATOM 640 C CA . GLN A 1 78 ? -16.767 -24.052 9.631 1.00 24.47 78 GLN A CA 1
ATOM 641 C C . GLN A 1 78 ? -17.167 -24.490 11.056 1.00 24.47 78 GLN A C 1
ATOM 643 O O . GLN A 1 78 ? -16.821 -23.801 12.009 1.00 24.47 78 GLN A O 1
ATOM 648 N N . GLN A 1 79 ? -17.836 -25.604 11.349 1.00 25.83 79 GLN A N 1
ATOM 649 C CA . GLN A 1 79 ? -18.573 -26.642 10.609 1.00 25.83 79 GLN A CA 1
ATOM 650 C C . GLN A 1 79 ? -18.787 -27.734 11.669 1.00 25.83 79 GLN A C 1
ATOM 652 O O . GLN A 1 79 ? -17.789 -28.123 12.251 1.00 25.83 79 GLN A O 1
ATOM 657 N N . TYR A 1 80 ? -20.011 -28.196 11.958 1.00 25.94 80 TYR A N 1
ATOM 658 C CA . TYR A 1 80 ? -20.307 -29.553 12.472 1.00 25.94 80 TYR A CA 1
ATOM 659 C C . TYR A 1 80 ? -21.826 -29.781 12.601 1.00 25.94 80 TYR A C 1
ATOM 661 O O . TYR A 1 80 ? -22.620 -28.850 12.467 1.00 25.94 80 TYR A O 1
ATOM 669 N N . HIS A 1 81 ? -22.216 -31.048 12.747 1.00 24.84 81 HIS A N 1
ATOM 670 C CA . HIS A 1 81 ? -23.559 -31.560 12.453 1.00 24.84 81 HIS A CA 1
ATOM 671 C C . HIS A 1 81 ? -24.615 -31.270 13.529 1.00 24.84 81 HIS A C 1
ATOM 673 O O . HIS A 1 81 ? -24.306 -31.229 14.716 1.00 24.84 81 HIS A O 1
ATOM 679 N N . TYR A 1 82 ? -25.883 -31.254 13.105 1.00 23.34 82 TYR A N 1
ATOM 680 C CA . TYR A 1 82 ? -26.942 -32.015 13.780 1.00 23.34 82 TYR A CA 1
ATOM 681 C C . TYR A 1 82 ? -27.843 -32.700 12.732 1.00 23.34 82 TYR A C 1
ATOM 683 O O . TYR A 1 82 ? -27.754 -32.376 11.546 1.00 23.34 82 TYR A O 1
ATOM 691 N N . ALA A 1 83 ? -28.604 -33.711 13.155 1.00 22.34 83 ALA A N 1
ATOM 692 C CA . ALA A 1 83 ? -29.240 -34.707 12.284 1.00 22.34 83 ALA A CA 1
ATOM 693 C C . ALA A 1 83 ? -30.653 -34.328 11.767 1.00 22.34 83 ALA A C 1
ATOM 695 O O . ALA A 1 83 ? -31.153 -33.236 12.037 1.00 22.34 83 ALA A O 1
ATOM 696 N N . SER A 1 84 ? -31.257 -35.262 11.013 1.00 23.14 84 SER A N 1
ATOM 697 C CA . SER A 1 84 ? -32.688 -35.330 10.636 1.00 23.14 84 SER A CA 1
ATOM 698 C C . SER A 1 84 ? -33.596 -35.109 11.870 1.00 23.14 84 SER A C 1
ATOM 700 O O . SER A 1 84 ? -33.164 -35.349 12.994 1.00 23.14 84 SER A O 1
ATOM 702 N N . ASP A 1 85 ? -34.821 -34.595 11.749 1.00 22.31 85 ASP A N 1
ATOM 703 C CA . ASP A 1 85 ? -35.928 -35.413 11.236 1.00 22.31 85 ASP A CA 1
ATOM 704 C C . ASP A 1 85 ? -36.991 -34.694 10.388 1.00 22.31 85 ASP A C 1
ATOM 706 O O . ASP A 1 85 ? -37.025 -33.470 10.250 1.00 22.31 85 ASP A O 1
ATOM 710 N N . SER A 1 86 ? -37.826 -35.526 9.766 1.00 23.52 86 SER A N 1
ATOM 711 C CA . SER A 1 86 ? -38.863 -35.215 8.780 1.00 23.52 86 SER A CA 1
ATOM 712 C C . SER A 1 86 ? -40.268 -35.438 9.331 1.00 23.52 86 SER A C 1
ATOM 714 O O . SER A 1 86 ? -40.455 -36.376 10.097 1.00 23.52 86 SER A O 1
ATOM 716 N N . GLU A 1 87 ? -41.266 -34.726 8.802 1.00 23.00 87 GLU A N 1
ATOM 717 C CA . GLU A 1 87 ? -42.611 -35.293 8.617 1.00 23.00 87 GLU A CA 1
ATOM 718 C C . GLU A 1 87 ? -43.392 -34.554 7.510 1.00 23.00 87 GLU A C 1
ATOM 720 O O . GLU A 1 87 ? -43.114 -33.392 7.199 1.00 23.00 87 GLU A O 1
ATOM 725 N N . GLU A 1 88 ? -44.325 -35.271 6.881 1.00 22.83 88 GLU A N 1
ATOM 726 C CA . GLU A 1 88 ? -45.298 -34.796 5.876 1.00 22.83 88 GLU A CA 1
ATOM 727 C C . GLU A 1 88 ? -46.624 -34.440 6.626 1.00 22.83 88 GLU A C 1
ATOM 729 O O . GLU A 1 88 ? -46.641 -34.464 7.853 1.00 22.83 88 GLU A O 1
ATOM 734 N N . ASP A 1 89 ? -47.789 -34.052 6.092 1.00 24.98 89 ASP A N 1
ATOM 735 C CA . ASP A 1 89 ? -48.388 -33.941 4.750 1.00 24.98 89 ASP A CA 1
ATOM 736 C C . ASP A 1 89 ? -49.640 -32.997 4.851 1.00 24.98 89 ASP A C 1
ATOM 738 O O . ASP A 1 89 ? -49.960 -32.514 5.940 1.00 24.98 89 ASP A O 1
ATOM 742 N N . GLY A 1 90 ? -50.426 -32.785 3.780 1.00 23.34 90 GLY A N 1
ATOM 743 C CA . GLY A 1 90 ? -51.882 -32.515 3.896 1.00 23.34 90 GLY A CA 1
ATOM 744 C C . GLY A 1 90 ? -52.469 -31.209 3.303 1.00 23.34 90 GLY A C 1
ATOM 745 O O . GLY A 1 90 ? -52.205 -30.096 3.750 1.00 23.34 90 GLY A O 1
ATOM 746 N N . SER A 1 91 ? -53.375 -31.350 2.323 1.00 23.17 91 SER A N 1
ATOM 747 C CA . SER A 1 91 ? -54.056 -30.280 1.542 1.00 23.17 91 SER A CA 1
ATOM 748 C C . SER A 1 91 ? -55.345 -29.660 2.156 1.00 23.17 91 SER A C 1
ATOM 750 O O . SER A 1 91 ? -56.003 -30.335 2.943 1.00 23.17 91 SER A O 1
ATOM 752 N N . GLY A 1 92 ? -55.800 -28.452 1.721 1.00 23.70 92 GLY A N 1
ATOM 753 C CA . GLY A 1 92 ? -56.980 -27.754 2.329 1.00 23.70 92 GLY A CA 1
ATOM 754 C C . GLY A 1 92 ? -57.987 -26.878 1.507 1.00 23.70 92 GLY A C 1
ATOM 755 O O . GLY A 1 92 ? -59.129 -26.763 1.939 1.00 23.70 92 GLY A O 1
ATOM 756 N N . ALA A 1 93 ? -57.651 -26.318 0.327 1.00 25.05 93 ALA A N 1
ATOM 757 C CA . ALA A 1 93 ? -58.556 -25.701 -0.699 1.00 25.05 93 ALA A CA 1
ATOM 758 C C . ALA A 1 93 ? -59.355 -24.358 -0.479 1.00 25.05 93 ALA A C 1
ATOM 760 O O . ALA A 1 93 ? -59.893 -24.081 0.588 1.00 25.05 93 ALA A O 1
ATOM 761 N N . ARG A 1 94 ? -59.594 -23.633 -1.614 1.00 24.19 94 ARG A N 1
ATOM 762 C CA . ARG A 1 94 ? -60.464 -22.417 -1.861 1.00 24.19 94 ARG A CA 1
ATOM 763 C C . ARG A 1 94 ? -59.848 -21.065 -1.392 1.00 24.19 94 ARG A C 1
ATOM 765 O O . ARG A 1 94 ? -58.931 -21.100 -0.590 1.00 24.19 94 ARG A O 1
ATOM 772 N N . GLY A 1 95 ? -60.216 -19.833 -1.820 1.00 25.92 95 GLY A N 1
ATOM 773 C CA . GLY A 1 95 ? -61.137 -19.203 -2.821 1.00 25.92 95 GLY A CA 1
ATOM 774 C C . GLY A 1 95 ? -61.422 -17.719 -2.398 1.00 25.92 95 GLY A C 1
ATOM 775 O O . GLY A 1 95 ? -61.326 -17.465 -1.206 1.00 25.92 95 GLY A O 1
ATOM 776 N N . ARG A 1 96 ? -61.758 -16.654 -3.173 1.00 25.97 96 ARG A N 1
ATOM 777 C CA . ARG A 1 96 ? -62.106 -16.316 -4.594 1.00 25.97 96 ARG A CA 1
ATOM 778 C C . ARG A 1 96 ? -61.759 -14.791 -4.874 1.00 25.97 96 ARG A C 1
ATOM 780 O O . ARG A 1 96 ? -61.402 -14.112 -3.917 1.00 25.97 96 ARG A O 1
ATOM 787 N N . PRO A 1 97 ? -61.859 -14.213 -6.109 1.00 35.06 97 PRO A N 1
ATOM 788 C CA . PRO A 1 97 ? -61.228 -12.911 -6.493 1.00 35.06 97 PRO A CA 1
ATOM 789 C C . PRO A 1 97 ? -62.175 -11.702 -6.780 1.00 35.06 97 PRO A C 1
ATOM 791 O O . PRO A 1 97 ? -63.396 -11.852 -6.760 1.00 35.06 97 PRO A O 1
ATOM 794 N N . THR A 1 98 ? -61.644 -10.509 -7.151 1.00 27.81 98 THR A N 1
ATOM 795 C CA . THR A 1 98 ? -62.402 -9.441 -7.881 1.00 27.81 98 THR A CA 1
ATOM 796 C C . THR A 1 98 ? -61.557 -8.324 -8.557 1.00 27.81 98 THR A C 1
ATOM 798 O O . THR A 1 98 ? -60.381 -8.159 -8.262 1.00 27.81 98 THR A O 1
ATOM 801 N N . LYS A 1 99 ? -62.227 -7.496 -9.395 1.00 27.38 99 LYS A N 1
ATOM 802 C CA . LYS A 1 99 ? -61.851 -6.141 -9.903 1.00 27.38 99 LYS A CA 1
ATOM 803 C C . LYS A 1 99 ? -60.783 -6.002 -11.017 1.00 27.38 99 LYS A C 1
ATOM 805 O O . LYS A 1 99 ? -59.879 -5.181 -10.921 1.00 27.38 99 LYS A O 1
ATOM 810 N N . ALA A 1 100 ? -61.015 -6.647 -12.166 1.00 33.62 100 ALA A N 1
ATOM 811 C CA . ALA A 1 100 ? -60.322 -6.350 -13.437 1.00 33.62 100 ALA A CA 1
ATOM 812 C C . ALA A 1 100 ? -61.199 -5.637 -14.507 1.00 33.62 100 ALA A C 1
ATOM 814 O O . ALA A 1 100 ? -60.787 -5.504 -15.654 1.00 33.62 100 ALA A O 1
ATOM 815 N N . SER A 1 101 ? -62.421 -5.194 -14.168 1.00 31.23 101 SER A N 1
ATOM 816 C CA . SER A 1 101 ? -63.490 -4.920 -15.155 1.00 31.23 101 SER A CA 1
ATOM 817 C C . SER A 1 101 ? -64.208 -3.559 -15.042 1.00 31.23 101 SER A C 1
ATOM 819 O O . SER A 1 101 ? -65.383 -3.465 -15.385 1.00 31.23 101 SER A O 1
ATOM 821 N N . LYS A 1 102 ? -63.552 -2.491 -14.547 1.00 33.78 102 LYS A N 1
ATOM 822 C CA . LYS A 1 102 ? -64.213 -1.171 -14.360 1.00 33.78 102 LYS A CA 1
ATOM 823 C C . LYS A 1 102 ? -63.433 0.102 -14.748 1.00 33.78 102 LYS A C 1
ATOM 825 O O . LYS A 1 102 ? -63.849 1.184 -14.350 1.00 33.78 102 LYS A O 1
ATOM 830 N N . LYS A 1 103 ? -62.342 0.017 -15.527 1.00 36.25 103 LYS A N 1
ATOM 831 C CA . LYS A 1 103 ? -61.630 1.229 -16.014 1.00 36.25 103 LYS A CA 1
ATOM 832 C C . LYS A 1 103 ? -61.364 1.304 -17.528 1.00 36.25 103 LYS A C 1
ATOM 834 O O . LYS A 1 103 ? -61.252 2.401 -18.057 1.00 36.25 103 LYS A O 1
ATOM 839 N N . LYS A 1 104 ? -61.357 0.179 -18.254 1.00 35.16 104 LYS A N 1
ATOM 840 C CA . LYS A 1 104 ? -60.993 0.109 -19.687 1.00 35.16 104 LYS A CA 1
ATOM 841 C C . LYS A 1 104 ? -62.125 0.518 -20.659 1.00 35.16 104 LYS A C 1
ATOM 843 O O . LYS A 1 104 ? -62.355 -0.157 -21.653 1.00 35.16 104 LYS A O 1
ATOM 848 N N . GLN A 1 105 ? -62.872 1.566 -20.313 1.00 37.44 105 GLN A N 1
ATOM 849 C CA . GLN A 1 105 ? -63.979 2.135 -21.106 1.00 37.44 105 GLN A CA 1
ATOM 850 C C . GLN A 1 105 ? -64.105 3.669 -20.967 1.00 37.44 105 GLN A C 1
ATOM 852 O O . GLN A 1 105 ? -65.039 4.250 -21.506 1.00 37.44 105 GLN A O 1
ATOM 857 N N . ALA A 1 106 ? -63.180 4.330 -20.257 1.00 38.91 106 ALA A N 1
ATOM 858 C CA . ALA A 1 106 ? -63.142 5.793 -20.132 1.00 38.91 106 ALA A CA 1
ATOM 859 C C . ALA A 1 106 ? -62.090 6.455 -21.050 1.00 38.91 106 ALA A C 1
ATOM 861 O O . ALA A 1 106 ? -62.248 7.615 -21.423 1.00 38.91 106 ALA A O 1
ATOM 862 N N . ASP A 1 107 ? -61.043 5.719 -21.439 1.00 40.22 107 ASP A N 1
ATOM 863 C CA . ASP A 1 107 ? -59.878 6.271 -22.151 1.00 40.22 107 ASP A CA 1
ATOM 864 C C . ASP A 1 107 ? -60.140 6.570 -23.647 1.00 40.22 107 ASP A C 1
ATOM 866 O O . ASP A 1 107 ? -59.408 7.349 -24.256 1.00 40.22 107 ASP A O 1
ATOM 870 N N . ASP A 1 108 ? -61.199 6.002 -24.241 1.00 39.03 108 ASP A N 1
ATOM 871 C CA . ASP A 1 108 ? -61.518 6.144 -25.675 1.00 39.03 108 ASP A CA 1
ATOM 872 C C . ASP A 1 108 ? -62.426 7.350 -26.010 1.00 39.03 108 ASP A C 1
ATOM 874 O O . ASP A 1 108 ? -62.616 7.672 -27.183 1.00 39.03 108 ASP A O 1
ATOM 878 N N . ALA A 1 109 ? -62.984 8.038 -25.004 1.00 37.03 109 ALA A N 1
ATOM 879 C CA . ALA A 1 109 ? -63.902 9.168 -25.207 1.00 37.03 109 ALA A CA 1
ATOM 880 C C . ALA A 1 109 ? -63.197 10.538 -25.197 1.00 37.03 109 ALA A C 1
ATOM 882 O O . ALA A 1 109 ? -63.482 11.389 -26.034 1.00 37.03 109 ALA A O 1
ATOM 883 N N . ALA A 1 110 ? -62.231 10.747 -24.296 1.00 38.06 110 ALA A N 1
ATOM 884 C CA . ALA A 1 110 ? -61.559 12.040 -24.098 1.00 38.06 110 ALA A CA 1
ATOM 885 C C . ALA A 1 110 ? -60.552 12.420 -25.209 1.00 38.06 110 ALA A C 1
ATOM 887 O O . ALA A 1 110 ? -59.837 13.412 -25.095 1.00 38.06 110 ALA A O 1
ATOM 888 N N . ARG A 1 111 ? -60.459 11.623 -26.280 1.00 37.91 111 ARG A N 1
ATOM 889 C CA . ARG A 1 111 ? -59.387 11.681 -27.287 1.00 37.91 111 ARG A CA 1
ATOM 890 C C . ARG A 1 111 ? -59.847 12.233 -28.645 1.00 37.91 111 ARG A C 1
ATOM 892 O O . ARG A 1 111 ? -59.264 11.878 -29.667 1.00 37.91 111 ARG A O 1
ATOM 899 N N . ARG A 1 112 ? -60.930 13.025 -28.677 1.00 35.78 112 ARG A N 1
ATOM 900 C CA . ARG A 1 112 ? -61.653 13.321 -29.931 1.00 35.78 112 ARG A CA 1
ATOM 901 C C . ARG A 1 112 ? -62.146 14.749 -30.185 1.00 35.78 112 ARG A C 1
ATOM 903 O O . ARG A 1 112 ? -62.665 14.967 -31.272 1.00 35.78 112 ARG A O 1
ATOM 910 N N . GLU A 1 113 ? -61.978 15.704 -29.267 1.00 33.28 113 GLU A N 1
ATOM 911 C CA . GLU A 1 113 ? -62.619 17.029 -29.409 1.00 33.28 113 GLU A CA 1
ATOM 912 C C . GLU A 1 113 ? -61.764 18.202 -28.877 1.00 33.28 113 GLU A C 1
ATOM 914 O O . GLU A 1 113 ? -62.213 19.025 -28.086 1.00 33.28 113 GLU A O 1
ATOM 919 N N . ALA A 1 114 ? -60.493 18.261 -29.299 1.00 29.92 114 ALA A N 1
ATOM 920 C CA . ALA A 1 114 ? -59.586 19.390 -29.029 1.00 29.92 114 ALA A CA 1
ATOM 921 C C . ALA A 1 114 ? -58.559 19.634 -30.163 1.00 29.92 114 ALA A C 1
ATOM 923 O O . ALA A 1 114 ? -57.427 20.041 -29.910 1.00 29.92 114 ALA A O 1
ATOM 924 N N . ASN A 1 115 ? -58.947 19.372 -31.417 1.00 34.59 115 ASN A N 1
ATOM 925 C CA . ASN A 1 115 ? -58.218 19.849 -32.597 1.00 34.59 115 ASN A CA 1
ATOM 926 C C . ASN A 1 115 ? -58.784 21.212 -33.015 1.00 34.59 115 ASN A C 1
ATOM 928 O O . ASN A 1 115 ? -59.938 21.251 -33.430 1.00 34.59 115 ASN A O 1
ATOM 932 N N . ASP A 1 116 ? -57.973 22.272 -32.951 1.00 30.41 116 ASP A N 1
ATOM 933 C CA . ASP A 1 116 ? -58.016 23.445 -33.850 1.00 30.41 116 ASP A CA 1
ATOM 934 C C . ASP A 1 116 ? -56.804 24.347 -33.501 1.00 30.41 116 ASP A C 1
ATOM 936 O O . ASP A 1 116 ? -56.731 24.880 -32.398 1.00 30.41 116 ASP A O 1
ATOM 940 N N . ARG A 1 117 ? -55.774 24.543 -34.336 1.00 30.48 117 ARG A N 1
ATOM 941 C CA . ARG A 1 117 ? -55.831 25.064 -35.711 1.00 30.48 117 ARG A CA 1
ATOM 942 C C . ARG A 1 117 ? -54.586 24.730 -36.543 1.00 30.48 117 ARG A C 1
ATOM 944 O O . ARG A 1 117 ? -53.486 24.572 -36.021 1.00 30.48 117 ARG A O 1
ATOM 951 N N . ASP A 1 118 ? -54.823 24.703 -37.847 1.00 31.70 118 ASP A N 1
ATOM 952 C CA . ASP A 1 118 ? -53.885 24.574 -38.974 1.00 31.70 118 ASP A CA 1
ATOM 953 C C . ASP A 1 118 ? -53.335 25.994 -39.357 1.00 31.70 118 ASP A C 1
ATOM 955 O O . ASP A 1 118 ? -53.673 26.962 -38.672 1.00 31.70 118 ASP A O 1
ATOM 959 N N . ILE A 1 119 ? -52.506 26.299 -40.371 1.00 30.41 119 ILE A N 1
ATOM 960 C CA . ILE A 1 119 ? -52.015 25.604 -41.580 1.00 30.41 119 ILE A CA 1
ATOM 961 C C . ILE A 1 119 ? -50.764 26.335 -42.137 1.00 30.41 119 ILE A C 1
ATOM 963 O O . ILE A 1 119 ? -50.586 27.513 -41.841 1.00 30.41 119 ILE A O 1
ATOM 967 N N . SER A 1 120 ? -49.974 25.689 -43.017 1.00 25.80 120 SER A N 1
ATOM 968 C CA . SER A 1 120 ? -48.936 26.260 -43.932 1.00 25.80 120 SER A CA 1
ATOM 969 C C . SER A 1 120 ? -47.786 27.089 -43.306 1.00 25.80 120 SER A C 1
ATOM 971 O O . SER A 1 120 ? -48.008 28.032 -42.564 1.00 25.80 120 SER A O 1
ATOM 973 N N . THR A 1 121 ? -46.494 26.780 -43.483 1.00 40.12 121 THR A N 1
ATOM 974 C CA . THR A 1 121 ? -45.662 26.807 -44.718 1.00 40.12 121 THR A CA 1
ATOM 975 C C . THR A 1 121 ? -45.587 28.169 -45.429 1.00 40.12 121 THR A C 1
ATOM 977 O O . THR A 1 121 ? -46.541 28.932 -45.400 1.00 40.12 121 THR A O 1
ATOM 980 N N . TYR A 1 122 ? -44.460 28.420 -46.119 1.00 28.19 122 TYR A N 1
ATOM 981 C CA . TYR A 1 122 ? -43.985 29.727 -46.626 1.00 28.19 122 TYR A CA 1
ATOM 982 C C . TYR A 1 122 ? -43.561 30.679 -45.472 1.00 28.19 122 TYR A C 1
ATOM 984 O O . TYR A 1 122 ? -44.336 30.936 -44.565 1.00 28.19 122 TYR A O 1
ATOM 992 N N . PHE A 1 123 ? -42.332 31.212 -45.384 1.00 31.19 123 PHE A N 1
ATOM 993 C CA . PHE A 1 123 ? -41.295 31.420 -46.406 1.00 31.19 123 PHE A CA 1
ATOM 994 C C . PHE A 1 123 ? -39.884 30.912 -46.026 1.00 31.19 123 PHE A C 1
ATOM 996 O O . PHE A 1 123 ? -39.532 30.701 -44.871 1.00 31.19 123 PHE A O 1
ATOM 1003 N N . THR A 1 124 ? -39.090 30.721 -47.076 1.00 27.56 124 THR A N 1
ATOM 1004 C CA . THR A 1 124 ? -37.732 30.160 -47.204 1.00 27.56 124 THR A CA 1
ATOM 1005 C C . THR A 1 124 ? -36.561 30.926 -46.557 1.00 27.56 124 THR A C 1
ATOM 1007 O O . THR A 1 124 ? -36.518 32.149 -46.629 1.00 27.56 124 THR A O 1
ATOM 1010 N N . SER A 1 125 ? -35.505 30.166 -46.199 1.00 27.20 125 SER A N 1
ATOM 1011 C CA . SER A 1 125 ? -34.054 30.525 -46.158 1.00 27.20 125 SER A CA 1
ATOM 1012 C C . SER A 1 125 ? -33.546 31.586 -45.148 1.00 27.20 125 SER A C 1
ATOM 1014 O O . SER A 1 125 ? -34.211 32.579 -44.906 1.00 27.20 125 SER A O 1
ATOM 1016 N N . GLY A 1 126 ? -32.337 31.473 -44.565 1.00 26.86 126 GLY A N 1
ATOM 1017 C CA . GLY A 1 126 ? -31.315 30.408 -44.654 1.00 26.86 126 GLY A CA 1
ATOM 1018 C C . GLY A 1 126 ? -29.980 30.750 -43.937 1.00 26.86 126 GLY A C 1
ATOM 1019 O O . GLY A 1 126 ? -29.891 31.750 -43.238 1.00 26.86 126 GLY A O 1
ATOM 1020 N N . ALA A 1 127 ? -28.939 29.927 -44.159 1.00 26.50 127 ALA A N 1
ATOM 1021 C CA . ALA A 1 127 ? -27.502 30.183 -43.891 1.00 26.50 127 ALA A CA 1
ATOM 1022 C C . ALA A 1 127 ? -26.968 30.358 -42.432 1.00 26.50 127 ALA A C 1
ATOM 1024 O O . ALA A 1 127 ? -26.570 31.441 -42.020 1.00 26.50 127 ALA A O 1
ATOM 1025 N N . GLY A 1 128 ? -26.821 29.230 -41.719 1.00 33.25 128 GLY A N 1
ATOM 1026 C CA . GLY A 1 128 ? -25.586 28.757 -41.041 1.00 33.25 128 GLY A CA 1
ATOM 1027 C C . GLY A 1 128 ? -24.738 29.625 -40.075 1.00 33.25 128 GLY A C 1
ATOM 1028 O O . GLY A 1 128 ? -24.209 30.672 -40.437 1.00 33.25 128 GLY A O 1
ATOM 1029 N N . LYS A 1 129 ? -24.415 29.049 -38.899 1.00 26.69 129 LYS A N 1
ATOM 1030 C CA . LYS A 1 129 ? -23.138 29.243 -38.166 1.00 26.69 129 LYS A CA 1
ATOM 1031 C C . LYS A 1 129 ? -22.861 28.099 -37.170 1.00 26.69 129 LYS A C 1
ATOM 1033 O O . LYS A 1 129 ? -23.748 27.303 -36.875 1.00 26.69 129 LYS A O 1
ATOM 1038 N N . THR A 1 130 ? -21.612 27.989 -36.715 1.00 30.25 130 THR A N 1
ATOM 1039 C CA . THR A 1 130 ? -21.046 26.847 -35.968 1.00 30.25 130 THR A CA 1
ATOM 1040 C C . THR A 1 130 ? -21.619 26.681 -34.554 1.00 30.25 130 THR A C 1
ATOM 1042 O O . THR A 1 130 ? -21.813 27.668 -33.847 1.00 30.25 130 THR A O 1
ATOM 1045 N N . GLN A 1 131 ? -21.827 25.438 -34.101 1.00 29.16 131 GLN A N 1
ATOM 1046 C CA . GLN A 1 131 ? -22.221 25.147 -32.714 1.00 29.16 131 GLN A CA 1
ATOM 1047 C C . GLN A 1 131 ? -21.028 25.203 -31.744 1.00 29.16 131 GLN A C 1
ATOM 1049 O O . GLN A 1 131 ? -19.930 24.747 -32.060 1.00 29.16 131 GLN A O 1
ATOM 1054 N N . ALA A 1 132 ? -21.270 25.714 -30.535 1.00 31.20 132 ALA A N 1
ATOM 1055 C CA . ALA A 1 132 ? -20.356 25.601 -29.397 1.00 31.20 132 ALA A CA 1
ATOM 1056 C C . ALA A 1 132 ? -20.667 24.340 -28.566 1.00 31.20 132 ALA A C 1
ATOM 1058 O O . ALA A 1 132 ? -21.801 23.858 -28.577 1.00 31.20 132 ALA A O 1
ATOM 1059 N N . LYS A 1 133 ? -19.682 23.828 -27.807 1.00 31.14 133 LYS A N 1
ATOM 1060 C CA . LYS A 1 133 ? -19.876 22.684 -26.891 1.00 31.14 133 LYS A CA 1
ATOM 1061 C C . LYS A 1 133 ? -21.052 22.964 -25.927 1.00 31.14 133 LYS A C 1
ATOM 1063 O O . LYS A 1 133 ? -21.069 24.040 -25.320 1.00 31.14 133 LYS A O 1
ATOM 1068 N N . PRO A 1 134 ? -22.009 22.034 -25.744 1.00 34.44 134 PRO A N 1
ATOM 1069 C CA . PRO A 1 134 ? -23.155 22.260 -24.869 1.00 34.44 134 PRO A CA 1
ATOM 1070 C C . PRO A 1 134 ? -22.712 22.352 -23.404 1.00 34.44 134 PRO A C 1
ATOM 1072 O O . PRO A 1 134 ? -22.046 21.457 -22.884 1.00 34.44 134 PRO A O 1
ATOM 1075 N N . LYS A 1 135 ? -23.116 23.425 -22.716 1.00 34.16 135 LYS A N 1
ATOM 1076 C CA . LYS A 1 135 ? -23.071 23.470 -21.249 1.00 34.16 135 LYS A CA 1
ATOM 1077 C C . LYS A 1 135 ? -24.202 22.600 -20.707 1.00 34.16 135 LYS A C 1
ATOM 1079 O O . LYS A 1 135 ? -25.336 22.731 -21.163 1.00 34.16 135 LYS A O 1
ATOM 1084 N N . VAL A 1 136 ? -23.905 21.756 -19.720 1.00 38.88 136 VAL A N 1
ATOM 1085 C CA . VAL A 1 136 ? -24.932 21.001 -18.988 1.00 38.88 136 VAL A CA 1
ATOM 1086 C C . VAL A 1 136 ? -25.878 22.001 -18.319 1.00 38.88 136 VAL A C 1
ATOM 1088 O O . VAL A 1 136 ? -25.439 22.846 -17.537 1.00 38.88 136 VAL A O 1
ATOM 1091 N N . ALA A 1 137 ? -27.164 21.936 -18.658 1.00 37.28 137 ALA A N 1
ATOM 1092 C CA . ALA A 1 137 ? -28.185 22.754 -18.021 1.00 37.28 137 ALA A CA 1
ATOM 1093 C C . ALA A 1 137 ? -28.472 22.217 -16.613 1.00 37.28 137 ALA A C 1
ATOM 1095 O O . ALA A 1 137 ? -28.598 21.007 -16.429 1.00 37.28 137 ALA A O 1
ATOM 1096 N N . LYS A 1 138 ? -28.599 23.113 -15.626 1.00 41.47 138 LYS A N 1
ATOM 1097 C CA . LYS A 1 138 ? -29.126 22.748 -14.305 1.00 41.47 138 LYS A CA 1
ATOM 1098 C C . LYS A 1 138 ? -30.538 22.186 -14.462 1.00 41.47 138 LYS A C 1
ATOM 1100 O O . LYS A 1 138 ? -31.362 22.808 -15.135 1.00 41.47 138 LYS A O 1
ATOM 1105 N N . THR A 1 139 ? -30.831 21.065 -13.812 1.00 65.75 139 THR A N 1
ATOM 1106 C CA . THR A 1 139 ? -32.214 20.603 -13.660 1.00 65.75 139 THR A CA 1
ATOM 1107 C C . THR A 1 139 ? -32.819 21.195 -12.389 1.00 65.75 139 THR A C 1
ATOM 1109 O O . THR A 1 139 ? -32.102 21.490 -11.432 1.00 65.75 139 THR A O 1
ATOM 1112 N N . LYS A 1 140 ? -34.149 21.340 -12.348 1.00 56.91 140 LYS A N 1
ATOM 1113 C CA . LYS A 1 140 ? -34.828 21.716 -11.100 1.00 56.91 140 LYS A CA 1
ATOM 1114 C C . LYS A 1 140 ? -34.624 20.646 -10.015 1.00 56.91 140 LYS A C 1
ATOM 1116 O O . LYS A 1 140 ? -34.479 20.985 -8.853 1.00 56.91 140 LYS A O 1
ATOM 1121 N N . GLU A 1 141 ? -34.534 19.376 -10.407 1.00 52.72 141 GLU A N 1
ATOM 1122 C CA . GLU A 1 141 ? -34.290 18.246 -9.503 1.00 52.72 141 GLU A CA 1
ATOM 1123 C C . GLU A 1 141 ? -32.907 18.314 -8.825 1.00 52.72 141 GLU A C 1
ATOM 1125 O O . GLU A 1 141 ? -32.759 17.855 -7.694 1.00 52.72 141 GLU A O 1
ATOM 1130 N N . ASP A 1 142 ? -31.903 18.927 -9.466 1.00 46.91 142 ASP A N 1
ATOM 1131 C CA . ASP A 1 142 ? -30.613 19.216 -8.829 1.00 46.91 142 ASP A CA 1
ATOM 1132 C C . ASP A 1 142 ? -30.713 20.345 -7.802 1.00 46.91 142 ASP A C 1
ATOM 1134 O O . ASP A 1 142 ? -30.177 20.199 -6.708 1.00 46.91 142 ASP A O 1
ATOM 1138 N N . ASP A 1 143 ? -31.393 21.450 -8.125 1.00 55.59 143 ASP A N 1
ATOM 1139 C CA . ASP A 1 143 ? -31.565 22.567 -7.185 1.00 55.59 143 ASP A CA 1
ATOM 1140 C C . ASP A 1 143 ? -32.486 22.169 -6.002 1.00 55.59 143 ASP A C 1
ATOM 1142 O O . ASP A 1 143 ? -32.172 22.498 -4.859 1.00 55.59 143 ASP A O 1
ATOM 1146 N N . ASP A 1 144 ? -33.546 21.380 -6.234 1.00 67.19 144 ASP A N 1
ATOM 1147 C CA . ASP A 1 144 ? -34.427 20.828 -5.189 1.00 67.19 144 ASP A CA 1
ATOM 1148 C C . ASP A 1 144 ? -33.668 19.807 -4.296 1.00 67.19 144 ASP A C 1
ATOM 1150 O O . ASP A 1 144 ? -33.797 19.846 -3.072 1.00 67.19 144 ASP A O 1
ATOM 1154 N N . PHE A 1 145 ? -32.809 18.939 -4.860 1.00 54.72 145 PHE A N 1
ATOM 1155 C CA . PHE A 1 145 ? -31.941 18.043 -4.069 1.00 54.72 145 PHE A CA 1
ATOM 1156 C C . PHE A 1 145 ? -30.858 18.806 -3.292 1.00 54.72 145 PHE A C 1
ATOM 1158 O O . PHE A 1 145 ? -30.521 18.436 -2.168 1.00 54.72 145 PHE A O 1
ATOM 1165 N N . LEU A 1 146 ? -30.284 19.863 -3.873 1.00 49.78 146 LEU A N 1
ATOM 1166 C CA . LEU A 1 146 ? -29.341 20.728 -3.165 1.00 49.78 146 LEU A CA 1
ATOM 1167 C C . LEU A 1 146 ? -30.032 21.444 -2.002 1.00 49.78 146 LEU A C 1
ATOM 1169 O O . LEU A 1 146 ? -29.429 21.542 -0.938 1.00 49.78 146 LEU A O 1
ATOM 1173 N N . ALA A 1 147 ? -31.280 21.889 -2.171 1.00 58.84 147 ALA A N 1
ATOM 1174 C CA . ALA A 1 147 ? -32.075 22.483 -1.100 1.00 58.84 147 ALA A CA 1
ATOM 1175 C C . ALA A 1 147 ? -32.363 21.483 0.033 1.00 58.84 147 ALA A C 1
ATOM 1177 O O . ALA A 1 147 ? -32.177 21.835 1.193 1.00 58.84 147 ALA A O 1
ATOM 1178 N N . ASP A 1 148 ? -32.716 20.231 -0.276 1.00 63.62 148 ASP A N 1
ATOM 1179 C CA . ASP A 1 148 ? -32.875 19.156 0.721 1.00 63.62 148 ASP A CA 1
ATOM 1180 C C . ASP A 1 148 ? -31.551 18.870 1.466 1.00 63.62 148 ASP A C 1
ATOM 1182 O O . ASP A 1 148 ? -31.489 18.874 2.696 1.00 63.62 148 ASP A O 1
ATOM 1186 N N . LEU A 1 149 ? -30.437 18.749 0.731 1.00 49.41 149 LEU A N 1
ATOM 1187 C CA . LEU A 1 149 ? -29.111 18.491 1.304 1.00 49.41 149 LEU A CA 1
ATOM 1188 C C . LEU A 1 149 ? -28.532 19.689 2.091 1.00 49.41 149 LEU A C 1
ATOM 1190 O O . LEU A 1 149 ? -27.629 19.504 2.914 1.00 49.41 149 LEU A O 1
ATOM 1194 N N . LEU A 1 150 ? -28.979 20.920 1.827 1.00 47.75 150 LEU A N 1
ATOM 1195 C CA . LEU A 1 150 ? -28.541 22.149 2.509 1.00 47.75 150 LEU A CA 1
ATOM 1196 C C . LEU A 1 150 ? -29.517 22.618 3.603 1.00 47.75 150 LEU A C 1
ATOM 1198 O O . LEU A 1 150 ? -29.088 23.335 4.502 1.00 47.75 150 LEU A O 1
ATOM 1202 N N . GLY A 1 151 ? -30.781 22.189 3.578 1.00 45.78 151 GLY A N 1
ATOM 1203 C CA . GLY A 1 151 ? -31.838 22.658 4.482 1.00 45.78 151 GLY A CA 1
ATOM 1204 C C . GLY A 1 151 ? -31.658 22.282 5.957 1.00 45.78 151 GLY A C 1
ATOM 1205 O O . GLY A 1 151 ? -32.209 22.950 6.825 1.00 45.78 151 GLY A O 1
ATOM 1206 N N . GLU A 1 152 ? -30.841 21.271 6.271 1.00 47.66 152 GLU A N 1
ATOM 1207 C CA . GLU A 1 152 ? -30.515 20.893 7.659 1.00 47.66 152 GLU A CA 1
ATOM 1208 C C . GLU A 1 152 ? -29.563 21.874 8.385 1.00 47.66 152 GLU A C 1
ATOM 1210 O O . GLU A 1 152 ? -29.212 21.638 9.542 1.00 47.66 152 GLU A O 1
ATOM 1215 N N . VAL A 1 153 ? -29.100 22.952 7.736 1.00 43.84 153 VAL A N 1
ATOM 1216 C CA . VAL A 1 153 ? -28.123 23.887 8.331 1.00 43.84 153 VAL A CA 1
ATOM 1217 C C . VAL A 1 153 ? -28.745 24.781 9.416 1.00 43.84 153 VAL A C 1
ATOM 1219 O O . VAL A 1 153 ? -28.120 24.977 10.456 1.00 43.84 153 VAL A O 1
ATOM 1222 N N . ASP A 1 154 ? -29.982 25.257 9.238 1.00 36.22 154 ASP A N 1
ATOM 1223 C CA . ASP A 1 154 ? -30.576 26.288 10.113 1.00 36.22 154 ASP A CA 1
ATOM 1224 C C . ASP A 1 154 ? -31.353 25.745 11.332 1.00 36.22 154 ASP A C 1
ATOM 1226 O O . ASP A 1 154 ? -31.808 26.518 12.177 1.00 36.22 154 ASP A O 1
ATOM 1230 N N . THR A 1 155 ? -31.504 24.422 11.479 1.00 38.88 155 THR A N 1
ATOM 1231 C CA . THR A 1 155 ? -32.226 23.816 12.620 1.00 38.88 155 THR A CA 1
ATOM 1232 C C . THR A 1 155 ? -31.333 23.369 13.779 1.00 38.88 155 THR A C 1
ATOM 1234 O O . THR A 1 155 ? -31.849 23.039 14.845 1.00 38.88 155 THR A O 1
ATOM 1237 N N . ASN A 1 156 ? -30.004 23.388 13.626 1.00 37.06 156 ASN A N 1
ATOM 1238 C CA . ASN A 1 156 ? -29.053 23.035 14.690 1.00 37.06 156 ASN A CA 1
ATOM 1239 C C . ASN A 1 156 ? -28.763 24.209 15.646 1.00 37.06 156 ASN A C 1
ATOM 1241 O O . ASN A 1 156 ? -27.614 24.489 15.984 1.00 37.06 156 ASN A O 1
ATOM 1245 N N . VAL A 1 157 ? -29.813 24.877 16.130 1.00 31.89 157 VAL A N 1
ATOM 1246 C CA . VAL A 1 157 ? -29.707 25.762 17.298 1.00 31.89 157 VAL A CA 1
ATOM 1247 C C . VAL A 1 157 ? -29.610 24.878 18.546 1.00 31.89 157 VAL A C 1
ATOM 1249 O O . VAL A 1 157 ? -30.552 24.127 18.813 1.00 31.89 157 VAL A O 1
ATOM 1252 N N . PRO A 1 158 ? -28.534 24.953 19.354 1.00 34.59 158 PRO A N 1
ATOM 1253 C CA . PRO A 1 158 ? -28.491 24.247 20.625 1.00 34.59 158 PRO A CA 1
ATOM 1254 C C . PRO A 1 158 ? -29.588 24.796 21.540 1.00 34.59 158 PRO A C 1
ATOM 1256 O O . PRO A 1 158 ? -29.519 25.941 21.994 1.00 34.59 158 PRO A O 1
ATOM 1259 N N . ALA A 1 159 ? -30.615 23.988 21.808 1.00 30.80 159 ALA A N 1
ATOM 1260 C CA . ALA A 1 159 ? -31.627 24.333 22.798 1.00 30.80 159 ALA A CA 1
ATOM 1261 C C . ALA A 1 159 ? -30.924 24.616 24.142 1.00 30.80 159 ALA A C 1
ATOM 1263 O O . ALA A 1 159 ? -30.075 23.812 24.544 1.00 30.80 159 ALA A O 1
ATOM 1264 N N . PRO A 1 160 ? -31.233 25.725 24.846 1.00 31.95 160 PRO A N 1
ATOM 1265 C CA . PRO A 1 160 ? -30.560 26.051 26.097 1.00 31.95 160 PRO A CA 1
ATOM 1266 C C . PRO A 1 160 ? -30.678 24.892 27.089 1.00 31.95 160 PRO A C 1
ATOM 1268 O O . PRO A 1 160 ? -31.787 24.533 27.490 1.00 31.95 160 PRO A O 1
ATOM 1271 N N . LEU A 1 161 ? -29.536 24.307 27.470 1.00 34.34 161 LEU A N 1
ATOM 1272 C CA . LEU A 1 161 ? -29.479 23.202 28.427 1.00 34.34 161 LEU A CA 1
ATOM 1273 C C . LEU A 1 161 ? -30.260 23.588 29.685 1.00 34.34 161 LEU A C 1
ATOM 1275 O O . LEU A 1 161 ? -29.962 24.598 30.329 1.00 34.34 161 LEU A O 1
ATOM 1279 N N . ALA A 1 162 ? -31.296 22.804 29.989 1.00 31.97 162 ALA A N 1
ATOM 1280 C CA . ALA A 1 162 ? -32.275 23.147 31.009 1.00 31.97 162 ALA A CA 1
ATOM 1281 C C . ALA A 1 162 ? -31.590 23.329 32.371 1.00 31.97 162 ALA A C 1
ATOM 1283 O O . ALA A 1 162 ? -31.017 22.387 32.923 1.00 31.97 162 ALA A O 1
ATOM 1284 N N . LYS A 1 163 ? -31.651 24.553 32.907 1.00 38.34 163 LYS A N 1
ATOM 1285 C CA . LYS A 1 163 ? -31.122 24.856 34.238 1.00 38.34 163 LYS A CA 1
ATOM 1286 C C . LYS A 1 163 ? -31.900 24.102 35.318 1.00 38.34 163 LYS A C 1
ATOM 1288 O O . LYS A 1 163 ? -33.089 23.833 35.179 1.00 38.34 163 LYS A O 1
ATOM 1293 N N . ASP A 1 164 ? -31.183 23.822 36.401 1.00 39.66 164 ASP A N 1
ATOM 1294 C CA . ASP A 1 164 ? -31.653 23.243 37.657 1.00 39.66 164 ASP A CA 1
ATOM 1295 C C . ASP A 1 164 ? -32.333 21.867 37.597 1.00 39.66 164 ASP A C 1
ATOM 1297 O O . ASP A 1 164 ? -33.557 21.716 37.583 1.00 39.66 164 ASP A O 1
ATOM 1301 N N . ARG A 1 165 ? -31.513 20.838 37.847 1.00 37.06 165 ARG A N 1
ATOM 1302 C CA . ARG A 1 165 ? -31.872 19.833 38.857 1.00 37.06 165 ARG A CA 1
ATOM 1303 C C . ARG A 1 165 ? -30.769 19.706 39.902 1.00 37.06 165 ARG A C 1
ATOM 1305 O O . ARG A 1 165 ? -29.625 19.416 39.579 1.00 37.06 165 ARG A O 1
ATOM 1312 N N . SER A 1 166 ? -31.159 19.921 41.160 1.00 36.72 166 SER A N 1
ATOM 1313 C CA . SER A 1 166 ? -30.311 19.829 42.354 1.00 36.72 166 SER A CA 1
ATOM 1314 C C . SER A 1 166 ? -29.446 18.562 42.357 1.00 36.72 166 SER A C 1
ATOM 1316 O O . SER A 1 166 ? -29.959 17.442 42.275 1.00 36.72 166 SER A O 1
ATOM 1318 N N . SER A 1 167 ? -28.132 18.749 42.484 1.00 38.38 167 SER A N 1
ATOM 1319 C CA . SER A 1 167 ? -27.117 17.700 42.403 1.00 38.38 167 SER A CA 1
ATOM 1320 C C . SER A 1 167 ? -27.065 16.826 43.661 1.00 38.38 167 SER A C 1
ATOM 1322 O O . SER A 1 167 ? -26.140 16.909 44.471 1.00 38.38 167 SER A O 1
ATOM 1324 N N . LYS A 1 168 ? -28.032 15.911 43.794 1.00 43.22 168 LYS A N 1
ATOM 1325 C CA . LYS A 1 168 ? -27.757 14.627 44.458 1.00 43.22 168 LYS A CA 1
ATOM 1326 C C . LYS A 1 168 ? -26.662 13.932 43.636 1.00 43.22 168 LYS A C 1
ATOM 1328 O O . LYS A 1 168 ? -26.770 13.896 42.415 1.00 43.22 168 LYS A O 1
ATOM 1333 N N . GLY A 1 169 ? -25.590 13.494 44.300 1.00 49.09 169 GLY A N 1
ATOM 1334 C CA . GLY A 1 169 ? -24.281 13.267 43.668 1.00 49.09 169 GLY A CA 1
ATOM 1335 C C . GLY A 1 169 ? -24.284 12.361 42.430 1.00 49.09 169 GLY A C 1
ATOM 1336 O O . GLY A 1 169 ? -25.023 11.380 42.382 1.00 49.09 169 GLY A O 1
ATOM 1337 N N . LEU A 1 170 ? -23.414 12.685 41.461 1.00 72.12 170 LEU A N 1
ATOM 1338 C CA . LEU A 1 170 ? -23.272 11.979 40.175 1.00 72.12 170 LEU A CA 1
ATOM 1339 C C . LEU A 1 170 ? -22.992 10.474 40.336 1.00 72.12 170 LEU A C 1
ATOM 1341 O O . LEU A 1 170 ? -23.429 9.669 39.519 1.00 72.12 170 LEU A O 1
ATOM 1345 N N . ILE A 1 171 ? -22.261 10.095 41.386 1.00 79.81 171 ILE A N 1
ATOM 1346 C CA . ILE A 1 171 ? -21.785 8.727 41.603 1.00 79.81 171 ILE A CA 1
ATOM 1347 C C . ILE A 1 171 ? -22.747 7.983 42.530 1.00 79.81 171 ILE A C 1
ATOM 1349 O O . ILE A 1 171 ? -23.008 8.407 43.658 1.00 79.81 171 ILE A O 1
ATOM 1353 N N . LYS A 1 172 ? -23.236 6.827 42.070 1.00 86.25 172 LYS A N 1
ATOM 1354 C CA . LYS A 1 172 ? -24.134 5.948 42.823 1.00 86.25 172 LYS A CA 1
ATOM 1355 C C . LYS A 1 172 ? -23.513 4.566 43.001 1.00 86.25 172 LYS A C 1
ATOM 1357 O O . LYS A 1 172 ? -23.274 3.857 42.029 1.00 86.25 172 LYS A O 1
ATOM 1362 N N . THR A 1 173 ? -23.286 4.178 44.252 1.00 86.94 173 THR A N 1
ATOM 1363 C CA . THR A 1 173 ? -22.724 2.874 44.617 1.00 86.94 173 THR A CA 1
ATOM 1364 C C . THR A 1 173 ? -23.806 1.805 44.791 1.00 86.94 173 THR A C 1
ATOM 1366 O O . THR A 1 173 ? -24.967 2.095 45.086 1.00 86.94 173 THR A O 1
ATOM 1369 N N . PHE A 1 174 ? -23.400 0.550 44.604 1.00 90.81 174 PHE A N 1
ATOM 1370 C CA . PHE A 1 174 ? -24.233 -0.651 44.677 1.00 90.81 174 PHE A CA 1
ATOM 1371 C C . PHE A 1 174 ? -23.452 -1.775 45.365 1.00 90.81 174 PHE A C 1
ATOM 1373 O O . PHE A 1 174 ? -22.225 -1.715 45.442 1.00 90.81 174 PHE A O 1
ATOM 1380 N N . LYS A 1 175 ? -24.147 -2.794 45.877 1.00 91.38 175 LYS A N 1
ATOM 1381 C CA . LYS A 1 175 ? -23.526 -3.949 46.547 1.00 91.38 175 LYS A CA 1
ATOM 1382 C C . LYS A 1 175 ? -23.317 -5.132 45.609 1.00 91.38 175 LYS A C 1
ATOM 1384 O O . LYS A 1 175 ? -22.450 -5.958 45.877 1.00 91.38 175 LYS A O 1
ATOM 1389 N N . GLN A 1 176 ? -24.108 -5.236 44.542 1.00 91.88 176 GLN A N 1
ATOM 1390 C CA . GLN A 1 176 ? -24.014 -6.331 43.580 1.00 91.88 176 GLN A CA 1
ATOM 1391 C C . GLN A 1 176 ? -23.956 -5.823 42.138 1.00 91.88 176 GLN A C 1
ATOM 1393 O O . GLN A 1 176 ? -24.661 -4.897 41.749 1.00 91.88 176 GLN A O 1
ATOM 1398 N N . GLU A 1 177 ? -23.180 -6.516 41.309 1.00 92.06 177 GLU A N 1
ATOM 1399 C CA . GLU A 1 177 ? -23.115 -6.320 39.854 1.00 92.06 177 GLU A CA 1
ATOM 1400 C C . GLU A 1 177 ? -24.497 -6.390 39.179 1.00 92.06 177 GLU A C 1
ATOM 1402 O O . GLU A 1 177 ? -24.788 -5.625 38.265 1.00 92.06 177 GLU A O 1
ATOM 1407 N N . SER A 1 178 ? -25.385 -7.259 39.668 1.00 92.06 178 SER A N 1
ATOM 1408 C CA . SER A 1 178 ? -26.783 -7.359 39.229 1.00 92.06 178 SER A CA 1
ATOM 1409 C C . SER A 1 178 ? -27.553 -6.044 39.411 1.00 92.06 178 SER A C 1
ATOM 1411 O O . SER A 1 178 ? -28.305 -5.651 38.521 1.00 92.06 178 SER A O 1
ATOM 1413 N N . GLU A 1 179 ? -27.345 -5.340 40.527 1.00 93.50 179 GLU A N 1
ATOM 1414 C CA . GLU A 1 179 ? -27.952 -4.034 40.807 1.00 93.50 179 GLU A CA 1
ATOM 1415 C C . GLU A 1 179 ? -27.395 -2.952 39.869 1.00 93.50 179 GLU A C 1
ATOM 1417 O O . GLU A 1 179 ? -28.167 -2.145 39.351 1.00 93.50 179 GLU A O 1
ATOM 1422 N N . ILE A 1 180 ? -26.082 -2.980 39.594 1.00 93.88 180 ILE A N 1
ATOM 1423 C CA . ILE A 1 180 ? -25.416 -2.074 38.642 1.00 93.88 180 ILE A CA 1
ATOM 1424 C C . ILE A 1 180 ? -25.991 -2.268 37.235 1.00 93.88 180 ILE A C 1
ATOM 1426 O O . ILE A 1 180 ? -26.400 -1.296 36.605 1.00 93.88 180 ILE A O 1
ATOM 1430 N N . LEU A 1 181 ? -26.088 -3.513 36.755 1.00 94.56 181 LEU A N 1
ATOM 1431 C CA . LEU A 1 181 ? -26.625 -3.827 35.427 1.00 94.56 181 LEU A CA 1
ATOM 1432 C C . LEU A 1 181 ? -28.110 -3.448 35.302 1.00 94.56 181 LEU A C 1
ATOM 1434 O O . LEU A 1 181 ? -28.509 -2.859 34.298 1.00 94.56 181 LEU A O 1
ATOM 1438 N N . MET A 1 182 ? -28.930 -3.712 36.326 1.00 93.12 182 MET A N 1
ATOM 1439 C CA . MET A 1 182 ? -30.331 -3.265 36.345 1.00 93.12 182 MET A CA 1
ATOM 1440 C C . MET A 1 182 ? -30.452 -1.735 36.361 1.00 93.12 182 MET A C 1
ATOM 1442 O O . MET A 1 182 ? -31.318 -1.186 35.680 1.00 93.12 182 MET A O 1
ATOM 1446 N N . PHE A 1 183 ? -29.586 -1.034 37.100 1.00 93.25 183 PHE A N 1
ATOM 1447 C CA . PHE A 1 183 ? -29.571 0.427 37.120 1.00 93.25 183 PHE A CA 1
ATOM 1448 C C . PHE A 1 183 ? -29.111 1.015 35.783 1.00 93.25 183 PHE A C 1
ATOM 1450 O O . PHE A 1 183 ? -29.768 1.924 35.286 1.00 93.25 183 PHE A O 1
ATOM 1457 N N . PHE A 1 184 ? -28.060 0.468 35.167 1.00 93.19 184 PHE A N 1
ATOM 1458 C CA . PHE A 1 184 ? -27.596 0.860 33.835 1.00 93.19 184 PHE A CA 1
ATOM 1459 C C . PHE A 1 184 ? -28.709 0.717 32.790 1.00 93.19 184 PHE A C 1
ATOM 1461 O O . PHE A 1 184 ? -29.026 1.684 32.101 1.00 93.19 184 PHE A O 1
ATOM 1468 N N . LEU A 1 185 ? -29.381 -0.441 32.734 1.00 93.81 185 LEU A N 1
ATOM 1469 C CA . LEU A 1 185 ? -30.516 -0.657 31.828 1.00 93.81 185 LEU A CA 1
ATOM 1470 C C . LEU A 1 185 ? -31.674 0.316 32.099 1.00 93.81 185 LEU A C 1
ATOM 1472 O O . LEU A 1 185 ? -32.335 0.750 31.160 1.00 93.81 185 LEU A O 1
ATOM 1476 N N . ALA A 1 186 ? -31.919 0.681 33.361 1.00 92.38 186 ALA A N 1
ATOM 1477 C CA . ALA A 1 186 ? -32.929 1.675 33.713 1.00 92.38 186 ALA A CA 1
ATOM 1478 C C . ALA A 1 186 ? -32.515 3.109 33.336 1.00 92.38 186 ALA A C 1
ATOM 1480 O O . ALA A 1 186 ? -33.371 3.880 32.922 1.00 92.38 186 ALA A O 1
ATOM 1481 N N . GLN A 1 187 ? -31.235 3.484 33.448 1.00 91.81 187 GLN A N 1
ATOM 1482 C CA . GLN A 1 187 ? -30.753 4.782 32.956 1.00 91.81 187 GLN A CA 1
ATOM 1483 C C . GLN A 1 187 ? -30.797 4.848 31.426 1.00 91.81 187 GLN A C 1
ATOM 1485 O O . GLN A 1 187 ? -31.234 5.856 30.884 1.00 91.81 187 GLN A O 1
ATOM 1490 N N . LEU A 1 188 ? -30.445 3.765 30.728 1.00 92.00 188 LEU A N 1
ATOM 1491 C CA . LEU A 1 188 ? -30.508 3.691 29.266 1.00 92.00 188 LEU A CA 1
ATOM 1492 C C . LEU A 1 188 ? -31.947 3.829 28.727 1.00 92.00 188 LEU A C 1
ATOM 1494 O O . LEU A 1 188 ? -32.149 4.462 27.699 1.00 92.00 188 LEU A O 1
ATOM 1498 N N . ASP A 1 189 ? -32.945 3.304 29.448 1.00 90.56 189 ASP A N 1
ATOM 1499 C CA . ASP A 1 189 ? -34.385 3.443 29.145 1.00 90.56 189 ASP A CA 1
ATOM 1500 C C . ASP A 1 189 ? -34.954 4.836 29.512 1.00 90.56 189 ASP A C 1
ATOM 1502 O O . ASP A 1 189 ? -36.025 5.201 29.040 1.00 90.56 189 ASP A O 1
ATOM 1506 N N . ILE A 1 190 ? -34.252 5.615 30.352 1.00 91.94 190 ILE A N 1
ATOM 1507 C CA . ILE A 1 190 ? -34.627 6.987 30.759 1.00 91.94 190 ILE A CA 1
ATOM 1508 C C . ILE A 1 190 ? -33.969 8.051 29.868 1.00 91.94 190 ILE A C 1
ATOM 1510 O O . ILE A 1 190 ? -34.599 9.057 29.555 1.00 91.94 190 ILE A O 1
ATOM 1514 N N . VAL A 1 191 ? -32.706 7.846 29.486 1.00 93.62 191 VAL A N 1
ATOM 1515 C CA . VAL A 1 191 ? -31.947 8.732 28.584 1.00 93.62 191 VAL A CA 1
ATOM 1516 C C . VAL A 1 191 ? -32.303 8.464 27.117 1.00 93.62 191 VAL A C 1
ATOM 1518 O O . VAL A 1 191 ? -32.226 9.372 26.299 1.00 93.62 191 VAL A O 1
ATOM 1521 N N . ASP A 1 192 ? -32.687 7.224 26.799 1.00 94.06 192 ASP A N 1
ATOM 1522 C CA . ASP A 1 192 ? -33.046 6.717 25.468 1.00 94.06 192 ASP A CA 1
ATOM 1523 C C . ASP A 1 192 ? -32.134 7.189 24.309 1.00 94.06 192 ASP A C 1
ATOM 1525 O O . ASP A 1 192 ? -32.630 7.681 23.297 1.00 94.06 192 ASP A O 1
ATOM 1529 N N . PRO A 1 193 ? -30.799 7.020 24.398 1.00 94.69 193 PRO A N 1
ATOM 1530 C CA . PRO A 1 193 ? -29.879 7.565 23.404 1.00 94.69 193 PRO A CA 1
ATOM 1531 C C . PRO A 1 193 ? -30.045 6.907 22.026 1.00 94.69 193 PRO A C 1
ATOM 1533 O O . PRO A 1 193 ? -30.096 5.677 21.907 1.00 94.69 193 PRO A O 1
ATOM 1536 N N . ASP A 1 194 ? -30.064 7.730 20.976 1.00 94.69 194 ASP A N 1
ATOM 1537 C CA . ASP A 1 194 ? -30.067 7.286 19.575 1.00 94.69 194 ASP A CA 1
ATOM 1538 C C . ASP A 1 194 ? -28.733 6.678 19.137 1.00 94.69 194 ASP A C 1
ATOM 1540 O O . ASP A 1 194 ? -28.713 5.764 18.313 1.00 94.69 194 ASP A O 1
ATOM 1544 N N . VAL A 1 195 ? -27.624 7.170 19.696 1.00 93.75 195 VAL A N 1
ATOM 1545 C CA . VAL A 1 195 ? -26.253 6.744 19.389 1.00 93.75 195 VAL A CA 1
ATOM 1546 C C . VAL A 1 195 ? -25.529 6.394 20.685 1.00 93.75 195 VAL A C 1
ATOM 1548 O O . VAL A 1 195 ? -25.558 7.168 21.639 1.00 93.75 195 VAL A O 1
ATOM 1551 N N . ILE A 1 196 ? -24.838 5.256 20.701 1.00 93.00 196 ILE A N 1
ATOM 1552 C CA . ILE A 1 196 ? -23.866 4.902 21.738 1.00 93.00 196 ILE A CA 1
ATOM 1553 C C . ILE A 1 196 ? -22.464 5.017 21.133 1.00 93.00 196 ILE A C 1
ATOM 1555 O O . ILE A 1 196 ? -22.161 4.389 20.117 1.00 93.00 196 ILE A O 1
ATOM 1559 N N . LEU A 1 197 ? -21.634 5.851 21.760 1.00 92.62 197 LEU A N 1
ATOM 1560 C CA . LEU A 1 197 ? -20.245 6.124 21.390 1.00 92.62 197 LEU A CA 1
ATOM 1561 C C . LEU A 1 197 ? -19.294 5.297 22.263 1.00 92.62 197 LEU A C 1
ATOM 1563 O O . LEU A 1 197 ? -19.564 5.103 23.446 1.00 92.62 197 LEU A O 1
ATOM 1567 N N . GLY A 1 198 ? -18.179 4.834 21.697 1.00 92.50 198 GLY A N 1
ATOM 1568 C CA . GLY A 1 198 ? -17.182 4.054 22.433 1.00 92.50 198 GLY A CA 1
ATOM 1569 C C . GLY A 1 198 ? -15.870 3.847 21.674 1.00 92.50 198 GLY A C 1
ATOM 1570 O O . GLY A 1 198 ? -15.719 4.272 20.528 1.00 92.50 198 GLY A O 1
ATOM 1571 N N . HIS A 1 199 ? -14.924 3.167 22.321 1.00 91.56 199 HIS A N 1
ATOM 1572 C CA . HIS A 1 199 ? -13.663 2.690 21.747 1.00 91.56 199 HIS A CA 1
ATOM 1573 C C . HIS A 1 199 ? -13.553 1.195 22.052 1.00 91.56 199 HIS A C 1
ATOM 1575 O O . HIS A 1 199 ? -13.711 0.806 23.200 1.00 91.56 199 HIS A O 1
ATOM 1581 N N . GLN A 1 200 ? -13.373 0.360 21.024 1.00 87.19 200 GLN A N 1
ATOM 1582 C CA . GLN A 1 200 ? -13.520 -1.107 21.110 1.00 87.19 200 GLN A CA 1
ATOM 1583 C C . GLN A 1 200 ? -14.925 -1.548 21.575 1.00 87.19 200 GLN A C 1
ATOM 1585 O O . GLN A 1 200 ? -15.129 -2.647 22.102 1.00 87.19 200 GLN A O 1
ATOM 1590 N N . LEU A 1 201 ? -15.919 -0.687 21.336 1.00 88.12 201 LEU A N 1
ATOM 1591 C CA . LEU A 1 201 ? -17.317 -0.929 21.669 1.00 88.12 201 LEU A CA 1
ATOM 1592 C C . LEU A 1 201 ? -17.846 -2.164 20.936 1.00 88.12 201 LEU A C 1
ATOM 1594 O O . LEU A 1 201 ? -18.461 -3.027 21.560 1.00 88.12 201 LEU A O 1
ATOM 1598 N N . GLU A 1 202 ? -17.580 -2.289 19.634 1.00 80.38 202 GLU A N 1
ATOM 1599 C CA . GLU A 1 202 ? -17.912 -3.492 18.880 1.00 80.38 202 GLU A CA 1
ATOM 1600 C C . GLU A 1 202 ? -16.881 -4.600 19.159 1.00 80.38 202 GLU A C 1
ATOM 1602 O O . GLU A 1 202 ? -15.679 -4.458 18.951 1.00 80.38 202 GLU A O 1
ATOM 1607 N N . GLY A 1 203 ? -17.362 -5.754 19.625 1.00 71.12 203 GLY A N 1
ATOM 1608 C CA . GLY A 1 203 ? -16.549 -6.954 19.829 1.00 71.12 203 GLY A CA 1
ATOM 1609 C C . GLY A 1 203 ? -15.774 -7.039 21.152 1.00 71.12 203 GLY A C 1
ATOM 1610 O O . GLY A 1 203 ? -15.447 -8.164 21.547 1.00 71.12 203 GLY A O 1
ATOM 1611 N N . VAL A 1 204 ? -15.498 -5.940 21.865 1.00 81.06 204 VAL A N 1
ATOM 1612 C CA . VAL A 1 204 ? -14.985 -5.989 23.252 1.00 81.06 204 VAL A CA 1
ATOM 1613 C C . VAL A 1 204 ? -16.079 -5.570 24.229 1.00 81.06 204 VAL A C 1
ATOM 1615 O O . VAL A 1 204 ? -16.817 -6.446 24.687 1.00 81.06 204 VAL A O 1
ATOM 1618 N N . ASP A 1 205 ? -16.234 -4.279 24.515 1.00 86.75 205 ASP A N 1
ATOM 1619 C CA . ASP A 1 205 ? -17.032 -3.807 25.656 1.00 86.75 205 ASP A CA 1
ATOM 1620 C C . ASP A 1 205 ? -18.504 -4.201 25.556 1.00 86.75 205 ASP A C 1
ATOM 1622 O O . ASP A 1 205 ? -19.087 -4.692 26.528 1.00 86.75 205 ASP A O 1
ATOM 1626 N N . TYR A 1 206 ? -19.104 -4.070 24.368 1.00 87.88 206 TYR A N 1
ATOM 1627 C CA . TYR A 1 206 ? -20.495 -4.463 24.176 1.00 87.88 206 TYR A CA 1
ATOM 1628 C C . TYR A 1 206 ? -20.697 -5.970 24.368 1.00 87.88 206 TYR A C 1
ATOM 1630 O O . TYR A 1 206 ? -21.644 -6.376 25.040 1.00 87.88 206 TYR A O 1
ATOM 1638 N N . SER A 1 207 ? -19.795 -6.805 23.841 1.00 84.19 207 SER A N 1
ATOM 1639 C CA . SER A 1 207 ? -19.897 -8.263 23.988 1.00 84.19 207 SER A CA 1
ATOM 1640 C C . SER A 1 207 ? -19.677 -8.688 25.445 1.00 84.19 207 SER A C 1
ATOM 1642 O O . SER A 1 207 ? -20.408 -9.541 25.952 1.00 84.19 207 SER A O 1
ATOM 1644 N N . VAL A 1 208 ? -18.752 -8.052 26.175 1.00 86.44 208 VAL A N 1
ATOM 1645 C CA . VAL A 1 208 ? -18.579 -8.278 27.622 1.00 86.44 208 VAL A CA 1
ATOM 1646 C C . VAL A 1 208 ? -19.863 -7.918 28.373 1.00 86.44 208 VAL A C 1
ATOM 1648 O O . VAL A 1 208 ? -20.427 -8.779 29.048 1.00 86.44 208 VAL A O 1
ATOM 1651 N N . LEU A 1 209 ? -20.379 -6.696 28.209 1.00 90.44 209 LEU A N 1
ATOM 1652 C CA . LEU A 1 209 ? -21.613 -6.231 28.854 1.00 90.44 209 LEU A CA 1
ATOM 1653 C C . LEU A 1 209 ? -22.803 -7.164 28.570 1.00 90.44 209 LEU A C 1
ATOM 1655 O O . LEU A 1 209 ? -23.533 -7.548 29.486 1.00 90.44 209 LEU A O 1
ATOM 1659 N N . LEU A 1 210 ? -22.974 -7.565 27.310 1.00 89.38 210 LEU A N 1
ATOM 1660 C CA . LEU A 1 210 ? -24.053 -8.436 26.850 1.00 89.38 210 LEU A CA 1
ATOM 1661 C C . LEU A 1 210 ? -23.969 -9.836 27.473 1.00 89.38 210 LEU A C 1
ATOM 1663 O O . LEU A 1 210 ? -24.978 -10.358 27.956 1.00 89.38 210 LEU A O 1
ATOM 1667 N N . ASN A 1 211 ? -22.767 -10.418 27.532 1.00 86.94 211 ASN A N 1
ATOM 1668 C CA . ASN A 1 211 ? -22.542 -11.708 28.179 1.00 86.94 211 ASN A CA 1
ATOM 1669 C C . ASN A 1 211 ? -22.753 -11.627 29.700 1.00 86.94 211 ASN A C 1
ATOM 1671 O O . ASN A 1 211 ? -23.405 -12.511 30.250 1.00 86.94 211 ASN A O 1
ATOM 1675 N N . ARG A 1 212 ? -22.332 -10.550 30.384 1.00 90.31 212 ARG A N 1
ATOM 1676 C CA . ARG A 1 212 ? -22.610 -10.369 31.826 1.00 90.31 212 ARG A CA 1
ATOM 1677 C C . ARG A 1 212 ? -24.103 -10.236 32.124 1.00 90.31 212 ARG A C 1
ATOM 1679 O O . ARG A 1 212 ? -24.596 -10.875 33.050 1.00 90.31 212 ARG A O 1
ATOM 1686 N N . ILE A 1 213 ? -24.846 -9.482 31.313 1.00 91.38 213 ILE A N 1
ATOM 1687 C CA . ILE A 1 213 ? -26.314 -9.362 31.409 1.00 91.38 213 ILE A CA 1
ATOM 1688 C C . ILE A 1 213 ? -27.002 -10.727 31.213 1.00 91.38 213 ILE A C 1
ATOM 1690 O O . ILE A 1 213 ? -27.957 -11.051 31.925 1.00 91.38 213 ILE A O 1
ATOM 1694 N N . HIS A 1 214 ? -26.497 -11.555 30.293 1.00 89.06 214 HIS A N 1
ATOM 1695 C CA . HIS A 1 214 ? -26.988 -12.914 30.057 1.00 89.06 214 HIS A CA 1
ATOM 1696 C C . HIS A 1 214 ? -26.652 -13.876 31.218 1.00 89.06 214 HIS A C 1
ATOM 1698 O O . HIS A 1 214 ? -27.554 -14.505 31.774 1.00 89.06 214 HIS A O 1
ATOM 1704 N N . GLU A 1 215 ? -25.386 -13.944 31.649 1.00 89.81 215 GLU A N 1
ATOM 1705 C CA . GLU A 1 215 ? -24.909 -14.771 32.774 1.00 89.81 215 GLU A CA 1
ATOM 1706 C C . GLU A 1 215 ? -25.643 -14.463 34.085 1.00 89.81 215 GLU A C 1
ATOM 1708 O O . GLU A 1 215 ? -26.071 -15.371 34.800 1.00 89.81 215 GLU A O 1
ATOM 1713 N N . LYS A 1 216 ? -25.818 -13.173 34.396 1.00 91.06 216 LYS A N 1
ATOM 1714 C CA . LYS A 1 216 ? -26.496 -12.692 35.610 1.00 91.06 216 LYS A CA 1
ATOM 1715 C C . LYS A 1 216 ? -28.023 -12.763 35.503 1.00 91.06 216 LYS A C 1
ATOM 1717 O O . LYS A 1 216 ? -28.704 -12.400 36.460 1.00 91.06 216 LYS A O 1
ATOM 1722 N N . LYS A 1 217 ? -28.558 -13.235 34.366 1.00 90.56 217 LYS A N 1
ATOM 1723 C CA . LYS A 1 217 ? -29.995 -13.354 34.057 1.00 90.56 217 LYS A CA 1
ATOM 1724 C C . LYS A 1 217 ? -30.758 -12.050 34.321 1.00 90.56 217 LYS A C 1
ATOM 1726 O O . LYS A 1 217 ? -31.869 -12.065 34.851 1.00 90.56 217 LYS A O 1
ATOM 1731 N N . THR A 1 218 ? -30.145 -10.914 33.985 1.00 90.06 218 THR A N 1
ATOM 1732 C CA . THR A 1 218 ? -30.662 -9.588 34.331 1.00 90.06 218 THR A CA 1
ATOM 1733 C C . THR A 1 218 ? -32.040 -9.360 33.685 1.00 90.06 218 THR A C 1
ATOM 1735 O O . THR A 1 218 ? -32.188 -9.526 32.468 1.00 90.06 218 THR A O 1
ATOM 1738 N N . PRO A 1 219 ? -33.076 -8.984 34.461 1.00 88.50 219 PRO A N 1
ATOM 1739 C CA . PRO A 1 219 ? -34.410 -8.761 33.918 1.00 88.50 219 PRO A CA 1
ATOM 1740 C C . PRO A 1 219 ? -34.425 -7.552 32.975 1.00 88.50 219 PRO A C 1
ATOM 1742 O O . PRO A 1 219 ? -33.662 -6.604 33.138 1.00 88.50 219 PRO A O 1
ATOM 1745 N N . GLN A 1 220 ? -35.338 -7.569 31.999 1.00 89.50 220 GLN A N 1
ATOM 1746 C CA . GLN A 1 220 ? -35.560 -6.460 31.054 1.00 89.50 220 GLN A CA 1
ATOM 1747 C C . GLN A 1 220 ? -34.322 -6.092 30.196 1.00 89.50 220 GLN A C 1
ATOM 1749 O O . GLN A 1 220 ? -34.244 -4.983 29.669 1.00 89.50 220 GLN A O 1
ATOM 1754 N N . TRP A 1 221 ? -33.402 -7.047 29.986 1.00 91.50 221 TRP A N 1
ATOM 1755 C CA . TRP A 1 221 ? -32.198 -6.940 29.141 1.00 91.50 221 TRP A CA 1
ATOM 1756 C C . TRP A 1 221 ? -32.433 -6.330 27.749 1.00 91.50 221 TRP A C 1
ATOM 1758 O O . TRP A 1 221 ? -31.550 -5.666 27.211 1.00 91.50 221 TRP A O 1
ATOM 1768 N N . SER A 1 222 ? -33.626 -6.494 27.163 1.00 91.50 222 SER A N 1
ATOM 1769 C CA . SER A 1 222 ? -33.941 -5.954 25.835 1.00 91.50 222 SER A CA 1
ATOM 1770 C C . SER A 1 222 ? -33.948 -4.420 25.763 1.00 91.50 222 SER A C 1
ATOM 1772 O O . SER A 1 222 ? -34.002 -3.890 24.662 1.00 91.50 222 SER A O 1
ATOM 1774 N N . ARG A 1 223 ? -33.879 -3.715 26.906 1.00 92.25 223 ARG A N 1
ATOM 1775 C CA . ARG A 1 223 ? -33.681 -2.251 27.006 1.00 92.25 223 ARG A CA 1
ATOM 1776 C C . ARG A 1 223 ? -32.366 -1.742 26.405 1.00 92.25 223 ARG A C 1
ATOM 1778 O O . ARG A 1 223 ? -32.225 -0.541 26.186 1.00 92.25 223 ARG A O 1
ATOM 1785 N N . LEU A 1 224 ? -31.413 -2.643 26.146 1.00 91.56 224 LEU A N 1
ATOM 1786 C CA . LEU A 1 224 ? -30.216 -2.339 25.360 1.00 91.56 224 LEU A CA 1
ATOM 1787 C C . LEU A 1 224 ? -30.593 -1.749 23.990 1.00 91.56 224 LEU A C 1
ATOM 1789 O O . LEU A 1 224 ? -30.081 -0.699 23.613 1.00 91.56 224 LEU A O 1
ATOM 1793 N N . GLY A 1 225 ? -31.545 -2.367 23.286 1.00 92.19 225 GLY A N 1
ATOM 1794 C CA . GLY A 1 225 ? -32.203 -1.779 22.119 1.00 92.19 225 GLY A CA 1
ATOM 1795 C C . GLY A 1 225 ? -33.499 -1.050 22.489 1.00 92.19 225 GLY A C 1
ATOM 1796 O O . GLY A 1 225 ? -33.901 -0.994 23.649 1.00 92.19 225 GLY A O 1
ATOM 1797 N N . ARG A 1 226 ? -34.201 -0.530 21.477 1.00 93.12 226 ARG A N 1
ATOM 1798 C CA . ARG A 1 226 ? -35.575 -0.014 21.631 1.00 93.12 226 ARG A CA 1
ATOM 1799 C C . ARG A 1 226 ? -36.642 -1.089 21.378 1.00 93.12 226 ARG A C 1
ATOM 1801 O O . ARG A 1 226 ? -37.780 -0.953 21.825 1.00 93.12 226 ARG A O 1
ATOM 1808 N N . LEU A 1 227 ? -36.294 -2.189 20.700 1.00 91.25 227 LEU A N 1
ATOM 1809 C CA . LEU A 1 227 ? -37.212 -3.311 20.478 1.00 91.25 227 LEU A CA 1
ATOM 1810 C C . LEU A 1 227 ? -37.290 -4.229 21.710 1.00 91.25 227 LEU A C 1
ATOM 1812 O O . LEU A 1 227 ? -36.389 -5.029 21.965 1.00 91.25 227 LEU A O 1
ATOM 1816 N N . ARG A 1 228 ? -38.412 -4.168 22.435 1.00 90.25 228 ARG A N 1
ATOM 1817 C CA . ARG A 1 228 ? -38.693 -5.065 23.568 1.00 90.25 228 ARG A CA 1
ATOM 1818 C C . ARG A 1 228 ? -38.757 -6.527 23.108 1.00 90.25 228 ARG A C 1
ATOM 1820 O O . ARG A 1 228 ? -39.467 -6.848 22.158 1.00 90.25 228 ARG A O 1
ATOM 1827 N N . ARG A 1 229 ? -38.038 -7.418 23.800 1.00 89.25 229 ARG A N 1
ATOM 1828 C CA . ARG A 1 229 ? -37.990 -8.865 23.524 1.00 89.25 229 ARG A CA 1
ATOM 1829 C C . ARG A 1 229 ? -38.063 -9.669 24.818 1.00 89.25 229 ARG A C 1
ATOM 1831 O O . ARG A 1 229 ? -37.470 -9.295 25.823 1.00 89.25 229 ARG A O 1
ATOM 1838 N N . THR A 1 230 ? -38.767 -10.794 24.767 1.00 87.44 230 THR A N 1
ATOM 1839 C CA . THR A 1 230 ? -38.879 -11.763 25.870 1.00 87.44 230 THR A CA 1
ATOM 1840 C C . THR A 1 230 ? -37.821 -12.864 25.795 1.00 87.44 230 THR A C 1
ATOM 1842 O O . THR A 1 230 ? -37.356 -13.333 26.830 1.00 87.44 230 THR A O 1
ATOM 1845 N N . VAL A 1 231 ? -37.416 -13.255 24.582 1.00 88.31 231 VAL A N 1
ATOM 1846 C CA . VAL A 1 231 ? -36.481 -14.359 24.311 1.00 88.31 231 VAL A CA 1
ATOM 1847 C C . VAL A 1 231 ? -35.190 -13.818 23.692 1.00 88.31 231 VAL A C 1
ATOM 1849 O O . VAL A 1 231 ? -35.226 -12.936 22.830 1.00 88.31 231 VAL A O 1
ATOM 1852 N N . TRP A 1 232 ? -34.048 -14.334 24.149 1.00 86.50 232 TRP A N 1
ATOM 1853 C CA . TRP A 1 232 ? -32.727 -14.022 23.599 1.00 86.50 232 TRP A CA 1
ATOM 1854 C C . TRP A 1 232 ? -32.537 -14.618 22.190 1.00 86.50 232 TRP A C 1
ATOM 1856 O O . TRP A 1 232 ? -33.118 -15.663 21.891 1.00 86.50 232 TRP A O 1
ATOM 1866 N N . PRO A 1 233 ? -31.691 -14.027 21.322 1.00 83.81 233 PRO A N 1
ATOM 1867 C CA . PRO A 1 233 ? -31.285 -14.669 20.072 1.00 83.81 233 PRO A CA 1
ATOM 1868 C C . PRO A 1 233 ? -30.626 -16.038 20.322 1.00 83.81 233 PRO A C 1
ATOM 1870 O O . PRO A 1 233 ? -29.776 -16.172 21.200 1.00 83.81 233 PRO A O 1
ATOM 1873 N N . SER A 1 234 ? -30.955 -17.050 19.516 1.00 74.56 234 SER A N 1
ATOM 1874 C CA . SER A 1 234 ? -30.544 -18.458 19.714 1.00 74.56 234 SER A CA 1
ATOM 1875 C C . SER A 1 234 ? -29.037 -18.749 19.571 1.00 74.56 234 SER A C 1
ATOM 1877 O O . SER A 1 234 ? -28.591 -19.878 19.796 1.00 74.56 234 SER A O 1
ATOM 1879 N N . SER A 1 235 ? -28.237 -17.744 19.208 1.00 71.12 235 SER A N 1
ATOM 1880 C CA . SER A 1 235 ? -26.772 -17.801 19.147 1.00 71.12 235 SER A CA 1
ATOM 1881 C C . SER A 1 235 ? -26.070 -16.871 20.145 1.00 71.12 235 SER A C 1
ATOM 1883 O O . SER A 1 235 ? -24.867 -16.653 20.006 1.00 71.12 235 SER A O 1
ATOM 1885 N N . ILE A 1 236 ? -26.787 -16.310 21.127 1.00 70.50 236 ILE A N 1
ATOM 1886 C CA . ILE A 1 236 ? -26.169 -15.580 22.242 1.00 70.50 236 ILE A CA 1
ATOM 1887 C C . ILE A 1 236 ? -25.425 -16.553 23.175 1.00 70.50 236 ILE A C 1
ATOM 1889 O O . ILE A 1 236 ? -25.778 -17.730 23.258 1.00 70.50 236 ILE A O 1
ATOM 1893 N N . GLY A 1 237 ? -24.379 -16.082 23.861 1.00 56.97 237 GLY A N 1
ATOM 1894 C CA . GLY A 1 237 ? -23.654 -16.861 24.877 1.00 56.97 237 GLY A CA 1
ATOM 1895 C C . GLY A 1 237 ? -22.846 -18.068 24.369 1.00 56.97 237 GLY A C 1
ATOM 1896 O O . GLY A 1 237 ? -22.275 -18.792 25.180 1.00 56.97 237 GLY A O 1
ATOM 1897 N N . LYS A 1 238 ? -22.766 -18.305 23.052 1.00 58.81 238 LYS A N 1
ATOM 1898 C CA . LYS A 1 238 ? -21.853 -19.299 22.463 1.00 58.81 238 LYS A CA 1
ATOM 1899 C C . LYS A 1 238 ? -20.470 -18.674 22.264 1.00 58.81 238 LYS A C 1
ATOM 1901 O O . LYS A 1 238 ? -20.369 -17.562 21.751 1.00 58.81 238 LYS A O 1
ATOM 1906 N N . THR A 1 239 ? -19.409 -19.384 22.649 1.00 42.00 239 THR A N 1
ATOM 1907 C CA . THR A 1 239 ? -18.017 -18.933 22.475 1.00 42.00 239 THR A CA 1
ATOM 1908 C C . THR A 1 239 ? -17.731 -18.641 20.998 1.00 42.00 239 THR A C 1
ATOM 1910 O O . THR A 1 239 ? -18.020 -19.473 20.143 1.00 42.00 239 THR A O 1
ATOM 1913 N N . GLY A 1 240 ? -17.187 -17.457 20.696 1.00 48.78 240 GLY A N 1
ATOM 1914 C CA . GLY A 1 240 ? -17.140 -16.940 19.320 1.00 48.78 240 GLY A CA 1
ATOM 1915 C C . GLY A 1 240 ? -18.458 -16.284 18.885 1.00 48.78 240 GLY A C 1
ATOM 1916 O O . GLY A 1 240 ? -18.911 -16.508 17.765 1.00 48.78 240 GLY A O 1
ATOM 1917 N N . GLY A 1 241 ? -19.072 -15.506 19.788 1.00 48.62 241 GLY A N 1
ATOM 1918 C CA . GLY A 1 241 ? -20.402 -14.906 19.648 1.00 48.62 241 GLY A CA 1
ATOM 1919 C C . GLY A 1 241 ? -20.701 -14.346 18.256 1.00 48.62 241 GLY A C 1
ATOM 1920 O O . GLY A 1 241 ? -19.911 -13.606 17.664 1.00 48.62 241 GLY A O 1
ATOM 1921 N N . ASN A 1 242 ? -21.862 -14.722 17.718 1.00 62.62 242 ASN A N 1
ATOM 1922 C CA . ASN A 1 242 ? -22.282 -14.296 16.390 1.00 62.62 242 ASN A CA 1
ATOM 1923 C C . ASN A 1 242 ? -22.637 -12.801 16.420 1.00 62.62 242 ASN A C 1
ATOM 1925 O O . ASN A 1 242 ? -23.725 -12.436 16.864 1.00 62.62 242 ASN A O 1
ATOM 1929 N N . VAL A 1 243 ? -21.736 -11.951 15.917 1.00 65.31 243 VAL A N 1
ATOM 1930 C CA . VAL A 1 243 ? -21.852 -10.479 15.917 1.00 65.31 243 VAL A CA 1
ATOM 1931 C C . VAL A 1 243 ? -23.177 -9.992 15.318 1.00 65.31 243 VAL A C 1
ATOM 1933 O O . VAL A 1 243 ? -23.718 -8.977 15.750 1.00 65.31 243 VAL A O 1
ATOM 1936 N N . PHE A 1 244 ? -23.773 -10.735 14.379 1.00 68.44 244 PHE A N 1
ATOM 1937 C CA . PHE A 1 244 ? -25.107 -10.428 13.856 1.00 68.44 244 PHE A CA 1
ATOM 1938 C C . PHE A 1 244 ? -26.205 -10.506 14.934 1.00 68.44 244 PHE A C 1
ATOM 1940 O O . PHE A 1 244 ? -27.088 -9.652 14.978 1.00 68.44 244 PHE A O 1
ATOM 1947 N N . ALA A 1 245 ? -26.137 -11.494 15.829 1.00 74.94 245 ALA A N 1
ATOM 1948 C CA . ALA A 1 245 ? -27.068 -11.659 16.943 1.00 74.94 245 ALA A CA 1
ATOM 1949 C C . ALA A 1 245 ? -26.816 -10.652 18.078 1.00 74.94 245 ALA A C 1
ATOM 1951 O O . ALA A 1 245 ? -27.773 -10.202 18.705 1.00 74.94 245 ALA A O 1
ATOM 1952 N N . GLU A 1 246 ? -25.560 -10.252 18.302 1.00 81.06 246 GLU A N 1
ATOM 1953 C CA . GLU A 1 246 ? -25.226 -9.152 19.217 1.00 81.06 246 GLU A CA 1
ATOM 1954 C C . GLU A 1 246 ? -25.796 -7.826 18.682 1.00 81.06 246 GLU A C 1
ATOM 1956 O O . GLU A 1 246 ? -26.637 -7.206 19.332 1.00 81.06 246 GLU A O 1
ATOM 1961 N N . ARG A 1 247 ? -25.459 -7.444 17.439 1.00 81.00 247 ARG A N 1
ATOM 1962 C CA . ARG A 1 247 ? -26.002 -6.247 16.763 1.00 81.00 247 ARG A CA 1
ATOM 1963 C C . ARG A 1 247 ? -27.537 -6.251 16.711 1.00 81.00 247 ARG A C 1
ATOM 1965 O O . ARG A 1 247 ? -28.157 -5.200 16.860 1.00 81.00 247 ARG A O 1
ATOM 1972 N N . GLN A 1 248 ? -28.180 -7.417 16.580 1.00 83.75 248 GLN A N 1
ATOM 1973 C CA . GLN A 1 248 ? -29.640 -7.522 16.675 1.00 83.75 248 GLN A CA 1
ATOM 1974 C C . GLN A 1 248 ? -30.202 -7.067 18.027 1.00 83.75 248 GLN A C 1
ATOM 1976 O O . GLN A 1 248 ? -31.342 -6.597 18.049 1.00 83.75 248 GLN A O 1
ATOM 1981 N N . VAL A 1 249 ? -29.506 -7.217 19.158 1.00 88.56 249 VAL A N 1
ATOM 1982 C CA . VAL A 1 249 ? -30.025 -6.786 20.473 1.00 88.56 249 VAL A CA 1
ATOM 1983 C C . VAL A 1 249 ? -30.094 -5.258 20.577 1.00 88.56 249 VAL A C 1
ATOM 1985 O O . VAL A 1 249 ? -31.067 -4.751 21.127 1.00 88.56 249 VAL A O 1
ATOM 1988 N N . MET A 1 250 ? -29.186 -4.524 19.927 1.00 89.56 250 MET A N 1
ATOM 1989 C CA . MET A 1 250 ? -29.195 -3.050 19.867 1.00 89.56 250 MET A CA 1
ATOM 1990 C C . MET A 1 250 ? -30.245 -2.439 18.921 1.00 89.56 250 MET A C 1
ATOM 1992 O O . MET A 1 250 ? -30.235 -1.232 18.701 1.00 89.56 250 MET A O 1
ATOM 1996 N N . SER A 1 251 ? -31.170 -3.231 18.361 1.00 90.19 251 SER A N 1
ATOM 1997 C CA . SER A 1 251 ? -32.172 -2.756 17.385 1.00 90.19 251 SER A CA 1
ATOM 1998 C C . SER A 1 251 ? -32.888 -1.477 17.849 1.00 90.19 251 SER A C 1
ATOM 2000 O O . SER A 1 251 ? -33.629 -1.496 18.835 1.00 90.19 251 SER A O 1
ATOM 2002 N N . GLY A 1 252 ? -32.682 -0.379 17.114 1.00 91.31 252 GLY A N 1
ATOM 2003 C CA . GLY A 1 252 ? -33.233 0.950 17.411 1.00 91.31 252 GLY A CA 1
ATOM 2004 C C . GLY A 1 252 ? -32.256 1.945 18.056 1.00 91.31 252 GLY A C 1
ATOM 2005 O O . GLY A 1 252 ? -32.651 3.088 18.276 1.00 91.31 252 GLY A O 1
ATOM 2006 N N . ARG A 1 253 ? -31.006 1.542 18.322 1.00 93.44 253 ARG A N 1
ATOM 2007 C CA . ARG A 1 253 ? -29.875 2.426 18.659 1.00 93.44 253 ARG A CA 1
ATOM 2008 C C . ARG A 1 253 ? -28.727 2.193 17.678 1.00 93.44 253 ARG A C 1
ATOM 2010 O O . ARG A 1 253 ? -28.534 1.075 17.201 1.00 93.44 253 ARG A O 1
ATOM 2017 N N . LEU A 1 254 ? -27.968 3.238 17.377 1.00 93.31 254 LEU A N 1
ATOM 2018 C CA . LEU A 1 254 ? -26.756 3.179 16.565 1.00 93.31 254 LEU A CA 1
ATOM 2019 C C . LEU A 1 254 ? -25.539 2.917 17.462 1.00 93.31 254 LEU A C 1
ATOM 2021 O O . LEU A 1 254 ? -25.428 3.494 18.542 1.00 93.31 254 LEU A O 1
ATOM 2025 N N . LEU A 1 255 ? -24.617 2.072 17.003 1.00 91.62 255 LEU A N 1
ATOM 2026 C CA . LEU A 1 255 ? -23.291 1.916 17.603 1.00 91.62 255 LEU A CA 1
ATOM 2027 C C . LEU A 1 255 ? -22.287 2.724 16.779 1.00 91.62 255 LEU A C 1
ATOM 2029 O O . LEU A 1 255 ? -22.282 2.626 15.553 1.00 91.62 255 LEU A O 1
ATOM 2033 N N . CYS A 1 256 ? -21.451 3.514 17.445 1.00 92.19 256 CYS A N 1
ATOM 2034 C CA . CYS A 1 256 ? -20.405 4.314 16.820 1.00 92.19 256 CYS A CA 1
ATOM 2035 C C . CYS A 1 256 ? -19.083 4.068 17.559 1.00 92.19 256 CYS A C 1
ATOM 2037 O O . CYS A 1 256 ? -18.838 4.635 18.624 1.00 92.19 256 CYS A O 1
ATOM 2039 N N . ASP A 1 257 ? -18.252 3.187 17.002 1.00 91.56 257 ASP A N 1
ATOM 2040 C CA . ASP A 1 257 ? -16.993 2.744 17.602 1.00 91.56 257 ASP A CA 1
ATOM 2041 C C . ASP A 1 257 ? -15.787 3.396 16.916 1.00 91.56 257 ASP A C 1
ATOM 2043 O O . ASP A 1 257 ? -15.586 3.269 15.708 1.00 91.56 257 ASP A O 1
ATOM 2047 N N . LEU A 1 258 ? -14.949 4.064 17.704 1.00 91.31 258 LEU A N 1
ATOM 2048 C CA . LEU A 1 258 ? -13.715 4.692 17.238 1.00 91.31 258 LEU A CA 1
ATOM 2049 C C . LEU A 1 258 ? -12.618 3.684 16.844 1.00 91.31 258 LEU A C 1
ATOM 2051 O O . LEU A 1 258 ? -11.678 4.064 16.147 1.00 91.31 258 LEU A O 1
ATOM 2055 N N . ALA A 1 259 ? -12.729 2.419 17.264 1.00 87.81 259 ALA A N 1
ATOM 2056 C CA . ALA A 1 259 ? -11.778 1.350 16.955 1.00 87.81 259 ALA A CA 1
ATOM 2057 C C . ALA A 1 259 ? -12.233 0.405 15.825 1.00 87.81 259 ALA A C 1
ATOM 2059 O O . ALA A 1 259 ? -11.445 -0.446 15.399 1.00 87.81 259 ALA A O 1
ATOM 2060 N N . ASN A 1 260 ? -13.466 0.523 15.315 1.00 86.38 260 ASN A N 1
ATOM 2061 C CA . ASN A 1 260 ? -13.904 -0.242 14.142 1.00 86.38 260 ASN A CA 1
ATOM 2062 C C . ASN A 1 260 ? -13.350 0.374 12.840 1.00 86.38 260 ASN A C 1
ATOM 2064 O O . ASN A 1 260 ? -12.619 1.364 12.868 1.00 86.38 260 ASN A O 1
ATOM 2068 N N . ASP A 1 261 ? -13.651 -0.213 11.684 1.00 83.56 261 ASP A N 1
ATOM 2069 C CA . ASP A 1 261 ? -12.985 0.181 10.438 1.00 83.56 261 ASP A CA 1
ATOM 2070 C C . ASP A 1 261 ? -13.449 1.548 9.901 1.00 83.56 261 ASP A C 1
ATOM 2072 O O . ASP A 1 261 ? -12.683 2.221 9.206 1.00 83.56 261 ASP A O 1
ATOM 2076 N N . ALA A 1 262 ? -14.633 2.032 10.303 1.00 84.56 262 ALA A N 1
ATOM 2077 C CA . ALA A 1 262 ? -15.027 3.423 10.080 1.00 84.56 262 ALA A CA 1
ATOM 2078 C C . ALA A 1 262 ? -14.162 4.375 10.924 1.00 84.56 262 ALA A C 1
ATOM 2080 O O . ALA A 1 262 ? -13.540 5.285 10.368 1.00 84.56 262 ALA A O 1
ATOM 2081 N N . GLY A 1 263 ? -14.045 4.122 12.234 1.00 86.88 263 GLY A N 1
ATOM 2082 C CA . GLY A 1 263 ? -13.199 4.904 13.142 1.00 86.88 263 GLY A CA 1
ATOM 2083 C C . GLY A 1 263 ? -11.726 4.929 12.716 1.00 86.88 263 GLY A C 1
ATOM 2084 O O . GLY A 1 263 ? -11.145 6.004 12.552 1.00 86.88 263 GLY A O 1
ATOM 2085 N N . LYS A 1 264 ? -11.144 3.761 12.412 1.00 86.69 264 LYS A N 1
ATOM 2086 C CA . LYS A 1 264 ? -9.774 3.638 11.881 1.00 86.69 264 LYS A CA 1
ATOM 2087 C C . LYS A 1 264 ? -9.569 4.423 10.584 1.00 86.69 264 LYS A C 1
ATOM 2089 O O . LYS A 1 264 ? -8.520 5.040 10.424 1.00 86.69 264 LYS A O 1
ATOM 2094 N N . SER A 1 265 ? -10.551 4.425 9.674 1.00 82.19 265 SER A N 1
ATOM 2095 C CA . SER A 1 265 ? -10.447 5.162 8.403 1.00 82.19 265 SER A CA 1
ATOM 2096 C C . SER A 1 265 ? -10.451 6.686 8.580 1.00 82.19 265 SER A C 1
ATOM 2098 O O . SER A 1 265 ? -9.763 7.381 7.838 1.00 82.19 265 SER A O 1
ATOM 2100 N N . ALA A 1 266 ? -11.145 7.208 9.598 1.00 83.31 266 ALA A N 1
ATOM 2101 C CA . ALA A 1 266 ? -11.047 8.618 9.983 1.00 83.31 266 ALA A CA 1
ATOM 2102 C C . ALA A 1 266 ? -9.716 8.927 10.704 1.00 83.31 266 ALA A C 1
ATOM 2104 O O . ALA A 1 266 ? -9.135 10.000 10.530 1.00 83.31 266 ALA A O 1
ATOM 2105 N N . MET A 1 267 ? -9.196 7.974 11.486 1.00 86.81 267 MET A N 1
ATOM 2106 C CA . MET A 1 267 ? -7.975 8.119 12.292 1.00 86.81 267 MET A CA 1
ATOM 2107 C C . MET A 1 267 ? -6.751 7.421 11.673 1.00 86.81 267 MET A C 1
ATOM 2109 O O . MET A 1 267 ? -6.019 6.686 12.337 1.00 86.81 267 MET A O 1
ATOM 2113 N N . TYR A 1 268 ? -6.505 7.679 10.386 1.00 80.69 268 TYR A N 1
ATOM 2114 C CA . TYR A 1 268 ? -5.436 7.054 9.591 1.00 80.69 268 TYR A CA 1
ATOM 2115 C C . TYR A 1 268 ? -3.995 7.348 10.064 1.00 80.69 268 TYR A C 1
ATOM 2117 O O . TYR A 1 268 ? -3.064 6.681 9.615 1.00 80.69 268 TYR A O 1
ATOM 2125 N N . LYS A 1 269 ? -3.775 8.339 10.944 1.00 81.12 269 LYS A N 1
ATOM 2126 C CA . LYS A 1 269 ? -2.436 8.674 11.477 1.00 81.12 269 LYS A CA 1
ATOM 2127 C C . LYS A 1 269 ? -1.953 7.710 12.569 1.00 81.12 269 LYS A C 1
ATOM 2129 O O . LYS A 1 269 ? -0.757 7.680 12.851 1.00 81.12 269 LYS A O 1
ATOM 2134 N N . CYS A 1 270 ? -2.860 6.967 13.204 1.00 82.56 270 CYS A N 1
ATOM 2135 C CA . CYS A 1 270 ? -2.531 6.034 14.280 1.00 82.56 270 CYS A CA 1
ATOM 2136 C C . CYS A 1 270 ? -1.864 4.754 13.741 1.00 82.56 270 CYS A C 1
ATOM 2138 O O . CYS A 1 270 ? -2.208 4.253 12.673 1.00 82.56 270 CYS A O 1
ATOM 2140 N N . GLN A 1 271 ? -0.922 4.202 14.505 1.00 79.12 271 GLN A N 1
ATOM 2141 C CA . GLN A 1 271 ? -0.226 2.943 14.221 1.00 79.12 271 GLN A CA 1
ATOM 2142 C C . GLN A 1 271 ? -0.798 1.769 15.033 1.00 79.12 271 GLN A C 1
ATOM 2144 O O . GLN A 1 271 ? -0.702 0.625 14.583 1.00 79.12 271 GLN A O 1
ATOM 2149 N N . SER A 1 272 ? -1.387 2.051 16.204 1.00 79.44 272 SER A N 1
ATOM 2150 C CA . SER A 1 272 ? -1.989 1.087 17.139 1.00 79.44 272 SER A CA 1
ATOM 2151 C C . SER A 1 272 ? -3.510 1.228 17.292 1.00 79.44 272 SER A C 1
ATOM 2153 O O . SER A 1 272 ? -4.176 0.234 17.567 1.00 79.44 272 SER A O 1
ATOM 2155 N N . TRP A 1 273 ? -4.053 2.444 17.132 1.00 86.06 273 TRP A N 1
ATOM 2156 C CA . TRP A 1 273 ? -5.440 2.805 17.491 1.00 86.06 273 TRP A CA 1
ATOM 2157 C C . TRP A 1 273 ? -5.794 2.499 18.960 1.00 86.06 273 TRP A C 1
ATOM 2159 O O . TRP A 1 273 ? -6.940 2.207 19.305 1.00 86.06 273 TRP A O 1
ATOM 2169 N N . SER A 1 274 ? -4.802 2.590 19.850 1.00 86.62 274 SER A N 1
ATOM 2170 C CA . SER A 1 274 ? -5.025 2.713 21.292 1.00 86.62 274 SER A CA 1
ATOM 2171 C C . SER A 1 274 ? -5.605 4.093 21.623 1.00 86.62 274 SER A C 1
ATOM 2173 O O . SER A 1 274 ? -5.211 5.093 21.020 1.00 86.62 274 SER A O 1
ATOM 2175 N N . LEU A 1 275 ? -6.506 4.172 22.611 1.00 88.44 275 LEU A N 1
ATOM 2176 C CA . LEU A 1 275 ? -7.137 5.440 23.007 1.00 88.44 275 LEU A CA 1
ATOM 2177 C C . LEU A 1 275 ? -6.090 6.503 23.393 1.00 88.44 275 LEU A C 1
ATOM 2179 O O . LEU A 1 275 ? -6.235 7.672 23.053 1.00 88.44 275 LEU A O 1
ATOM 2183 N N . THR A 1 276 ? -4.987 6.079 24.019 1.00 88.19 276 THR A N 1
ATOM 2184 C CA . THR A 1 276 ? -3.836 6.931 24.357 1.00 88.19 276 THR A CA 1
ATOM 2185 C C . THR A 1 276 ? -3.184 7.569 23.123 1.00 88.19 276 THR A C 1
ATOM 2187 O O . THR A 1 276 ? -2.997 8.786 23.093 1.00 88.19 276 THR A O 1
ATOM 2190 N N . GLU A 1 277 ? -2.874 6.778 22.088 1.00 86.81 277 GLU A N 1
ATOM 2191 C CA . GLU A 1 277 ? -2.307 7.291 20.834 1.00 86.81 277 GLU A CA 1
ATOM 2192 C C . GLU A 1 277 ? -3.289 8.240 20.134 1.00 86.81 277 GLU A C 1
ATOM 2194 O O . GLU A 1 277 ? -2.906 9.326 19.698 1.00 86.81 277 GLU A O 1
ATOM 2199 N N . MET A 1 278 ? -4.567 7.857 20.069 1.00 89.94 278 MET A N 1
ATOM 2200 C CA . MET A 1 278 ? -5.621 8.640 19.420 1.00 89.94 278 MET A CA 1
ATOM 2201 C C . MET A 1 278 ? -5.763 10.020 20.071 1.00 89.94 278 MET A C 1
ATOM 2203 O O . MET A 1 278 ? -5.751 11.023 19.355 1.00 89.94 278 MET A O 1
ATOM 2207 N N . CYS A 1 279 ? -5.780 10.092 21.409 1.00 90.25 279 CYS A N 1
ATOM 2208 C CA . CYS A 1 279 ? -5.734 11.359 22.141 1.00 90.25 279 CYS A CA 1
ATOM 2209 C C . CYS A 1 279 ? -4.522 12.208 21.730 1.00 90.25 279 CYS A C 1
ATOM 2211 O O . CYS A 1 279 ? -4.705 13.350 21.319 1.00 90.25 279 CYS A O 1
ATOM 2213 N N . SER A 1 280 ? -3.305 11.650 21.759 1.00 86.94 280 SER A N 1
ATOM 2214 C CA . SER A 1 280 ? -2.079 12.408 21.446 1.00 86.94 280 SER A CA 1
ATOM 2215 C C . SER A 1 280 ? -1.949 12.885 19.990 1.00 86.94 280 SER A C 1
ATOM 2217 O O . SER A 1 280 ? -1.235 13.852 19.735 1.00 86.94 280 SER A O 1
ATOM 2219 N N . LEU A 1 281 ? -2.608 12.223 19.029 1.00 87.56 281 LEU A N 1
ATOM 2220 C CA . LEU A 1 281 ? -2.491 12.544 17.598 1.00 87.56 281 LEU A CA 1
ATOM 2221 C C . LEU A 1 281 ? -3.634 13.412 17.054 1.00 87.56 281 LEU A C 1
ATOM 2223 O O . LEU A 1 281 ? -3.455 14.054 16.013 1.00 87.56 281 LEU A O 1
ATOM 2227 N N . TYR A 1 282 ? -4.800 13.413 17.710 1.00 88.00 282 TYR A N 1
ATOM 2228 C CA . TYR A 1 282 ? -6.002 14.100 17.221 1.00 88.00 282 TYR A CA 1
ATOM 2229 C C . TYR A 1 282 ? -6.541 15.186 18.162 1.00 88.00 282 TYR A C 1
ATOM 2231 O O . TYR A 1 282 ? -7.166 16.126 17.668 1.00 88.00 282 TYR A O 1
ATOM 2239 N N . LEU A 1 283 ? -6.283 15.123 19.475 1.00 88.19 283 LEU A N 1
ATOM 2240 C CA . LEU A 1 283 ? -6.673 16.184 20.410 1.00 88.19 283 LEU A CA 1
ATOM 2241 C C . LEU A 1 283 ? -5.541 17.207 20.560 1.00 88.19 283 LEU A C 1
ATOM 2243 O O . LEU A 1 283 ? -4.408 16.870 20.890 1.00 88.19 283 LEU A O 1
ATOM 2247 N N . SER A 1 284 ? -5.850 18.483 20.340 1.00 76.75 284 SER A N 1
ATOM 2248 C CA . SER A 1 284 ? -4.894 19.583 20.503 1.00 76.75 284 SER A CA 1
ATOM 2249 C C . SER A 1 284 ? -4.587 19.873 21.975 1.00 76.75 284 SER A C 1
ATOM 2251 O O . SER A 1 284 ? -5.479 19.795 22.820 1.00 76.75 284 SER A O 1
ATOM 2253 N N . GLY A 1 285 ? -3.363 20.319 22.267 1.00 70.81 285 GLY A N 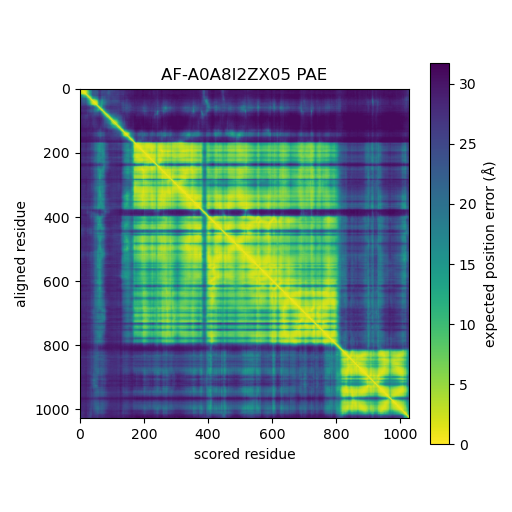1
ATOM 2254 C CA . GLY A 1 285 ? -2.919 20.677 23.618 1.00 70.81 285 GLY A CA 1
ATOM 2255 C C . GLY A 1 285 ? -2.260 19.511 24.358 1.00 70.81 285 GLY A C 1
ATOM 2256 O O . GLY A 1 285 ? -2.008 18.457 23.785 1.00 70.81 285 GLY A O 1
ATOM 2257 N N . ASN A 1 286 ? -1.962 19.691 25.646 1.00 63.88 286 ASN A N 1
ATOM 2258 C CA . ASN A 1 286 ? -1.173 18.729 26.429 1.00 63.88 286 ASN A CA 1
ATOM 2259 C C . ASN A 1 286 ? -2.006 17.528 26.945 1.00 63.88 286 ASN A C 1
ATOM 2261 O O . ASN A 1 286 ? -1.775 17.027 28.044 1.00 63.88 286 ASN A O 1
ATOM 2265 N N . ASN A 1 287 ? -3.001 17.095 26.161 1.00 70.19 287 ASN A N 1
ATOM 2266 C CA . ASN A 1 287 ? -4.073 16.158 26.521 1.00 70.19 287 ASN A CA 1
ATOM 2267 C C . ASN A 1 287 ? -3.623 14.684 26.474 1.00 70.19 287 ASN A C 1
ATOM 2269 O O . ASN A 1 287 ? -4.235 13.827 25.833 1.00 70.19 287 ASN A O 1
ATOM 2273 N N . HIS A 1 288 ? -2.525 14.389 27.166 1.00 71.94 288 HIS A N 1
ATOM 2274 C CA . HIS A 1 288 ? -1.956 13.053 27.273 1.00 71.94 288 HIS A CA 1
ATOM 2275 C C . HIS A 1 288 ? -2.771 12.190 28.243 1.00 71.94 288 HIS A C 1
ATOM 2277 O O . HIS A 1 288 ? -2.649 12.308 29.463 1.00 71.94 288 HIS A O 1
ATOM 2283 N N . ARG A 1 289 ? -3.582 11.277 27.698 1.00 85.06 289 ARG A N 1
ATOM 2284 C CA . ARG A 1 289 ? -4.217 10.209 28.478 1.00 85.06 289 ARG A CA 1
ATOM 2285 C C . ARG A 1 289 ? -3.135 9.357 29.157 1.00 85.06 289 ARG A C 1
ATOM 2287 O O . ARG A 1 289 ? -2.285 8.778 28.484 1.00 85.06 289 ARG A O 1
ATOM 2294 N N . ARG A 1 290 ? -3.188 9.239 30.486 1.00 80.31 290 ARG A N 1
ATOM 2295 C CA . ARG A 1 290 ? -2.400 8.256 31.251 1.00 80.31 290 ARG A CA 1
ATOM 2296 C C . ARG A 1 290 ? -2.874 6.850 30.875 1.00 80.31 290 ARG A C 1
ATOM 2298 O O . ARG A 1 290 ? -4.069 6.596 30.892 1.00 80.31 290 ARG A O 1
ATOM 2305 N N . GLU A 1 291 ? -1.971 5.935 30.543 1.00 76.75 291 GLU A N 1
ATOM 2306 C CA . GLU A 1 291 ? -2.353 4.534 30.331 1.00 76.75 291 GLU A CA 1
ATOM 2307 C C . GLU A 1 291 ? -2.501 3.804 31.677 1.00 76.75 291 GLU A C 1
ATOM 2309 O O . GLU A 1 291 ? -1.725 4.041 32.607 1.00 76.75 291 GLU A O 1
ATOM 2314 N N . LEU A 1 292 ? -3.511 2.934 31.783 1.00 78.62 292 LEU A N 1
ATOM 2315 C CA . LEU A 1 292 ? -3.884 2.249 33.017 1.00 78.62 292 LEU A CA 1
ATOM 2316 C C . LEU A 1 292 ? -4.100 0.749 32.784 1.00 78.62 292 LEU A C 1
ATOM 2318 O O . LEU A 1 292 ? -4.955 0.349 31.996 1.00 78.62 292 LEU A O 1
ATOM 2322 N N . ASP A 1 293 ? -3.373 -0.078 33.535 1.00 80.12 293 ASP A N 1
ATOM 2323 C CA . ASP A 1 293 ? -3.695 -1.495 33.704 1.00 80.12 293 ASP A CA 1
ATOM 2324 C C . ASP A 1 293 ? -4.766 -1.627 34.798 1.00 80.12 293 ASP A C 1
ATOM 2326 O O . ASP A 1 293 ? -4.501 -1.409 35.983 1.00 80.12 293 ASP A O 1
ATOM 2330 N N . ASN A 1 294 ? -5.994 -1.945 34.383 1.00 82.31 294 ASN A N 1
ATOM 2331 C CA . ASN A 1 294 ? -7.148 -2.048 35.274 1.00 82.31 294 ASN A CA 1
ATOM 2332 C C . ASN A 1 294 ? -7.001 -3.160 36.324 1.00 82.31 294 ASN A C 1
ATOM 2334 O O . ASN A 1 294 ? -7.413 -2.971 37.466 1.00 82.31 294 ASN A O 1
ATOM 2338 N N . ASP A 1 295 ? -6.408 -4.303 35.969 1.00 80.00 295 ASP A N 1
ATOM 2339 C CA . ASP A 1 295 ? -6.254 -5.435 36.889 1.00 80.00 295 ASP A CA 1
ATOM 2340 C C . ASP A 1 295 ? -5.163 -5.143 37.928 1.00 80.00 295 ASP A C 1
ATOM 2342 O O . ASP A 1 295 ? -5.365 -5.357 39.125 1.00 80.00 295 ASP A O 1
ATOM 2346 N N . ALA A 1 296 ? -4.046 -4.546 37.499 1.00 80.25 296 ALA A N 1
ATOM 2347 C CA . ALA A 1 296 ? -3.007 -4.081 38.411 1.00 80.25 296 ALA A CA 1
ATOM 2348 C C . ALA A 1 296 ? -3.510 -2.958 39.337 1.00 80.25 296 ALA A C 1
ATOM 2350 O O . ALA A 1 296 ? -3.220 -2.978 40.533 1.00 80.25 296 ALA A O 1
ATOM 2351 N N . ALA A 1 297 ? -4.290 -1.998 38.828 1.00 83.19 297 ALA A N 1
ATOM 2352 C CA . ALA A 1 297 ? -4.835 -0.900 39.629 1.00 83.19 297 ALA A CA 1
ATOM 2353 C C . ALA A 1 297 ? -5.819 -1.396 40.699 1.00 83.19 297 ALA A C 1
ATOM 2355 O O . ALA A 1 297 ? -5.659 -1.069 41.877 1.00 83.19 297 ALA A O 1
ATOM 2356 N N . LEU A 1 298 ? -6.779 -2.245 40.310 1.00 84.31 298 LEU A N 1
ATOM 2357 C CA . LEU A 1 298 ? -7.793 -2.828 41.201 1.00 84.31 298 LEU A CA 1
ATOM 2358 C C . LEU A 1 298 ? -7.228 -3.847 42.206 1.00 84.31 298 LEU A C 1
ATOM 2360 O O . LEU A 1 298 ? -7.904 -4.164 43.182 1.00 84.31 298 LEU A O 1
ATOM 2364 N N . LYS A 1 299 ? -6.000 -4.341 42.003 1.00 84.38 299 LYS A N 1
ATOM 2365 C CA . LYS A 1 299 ? -5.244 -5.144 42.986 1.00 84.38 299 LYS A CA 1
ATOM 2366 C C . LYS A 1 299 ? -4.287 -4.318 43.849 1.00 84.38 299 LYS A C 1
ATOM 2368 O O . LYS A 1 299 ? -3.773 -4.829 44.842 1.00 84.38 299 LYS A O 1
ATOM 2373 N N . THR A 1 300 ? -4.021 -3.066 43.476 1.00 83.44 300 THR A N 1
ATOM 2374 C CA . THR A 1 300 ? -3.100 -2.168 44.182 1.00 83.44 300 THR A CA 1
ATOM 2375 C C . THR A 1 300 ? -3.839 -0.922 44.673 1.00 83.44 300 THR A C 1
ATOM 2377 O O . THR A 1 300 ? -4.737 -1.025 45.504 1.00 83.44 300 THR A O 1
ATOM 2380 N N . TRP A 1 301 ? -3.459 0.274 44.243 1.00 83.06 301 TRP A N 1
ATOM 2381 C CA . TRP A 1 301 ? -3.877 1.527 44.871 1.00 83.06 301 TRP A CA 1
ATOM 2382 C C . TRP A 1 301 ? -5.396 1.772 44.837 1.00 83.06 301 TRP A C 1
ATOM 2384 O O . TRP A 1 301 ? -5.921 2.359 45.782 1.00 83.06 301 TRP A O 1
ATOM 2394 N N . ALA A 1 302 ? -6.120 1.275 43.827 1.00 84.31 302 ALA A N 1
ATOM 2395 C CA 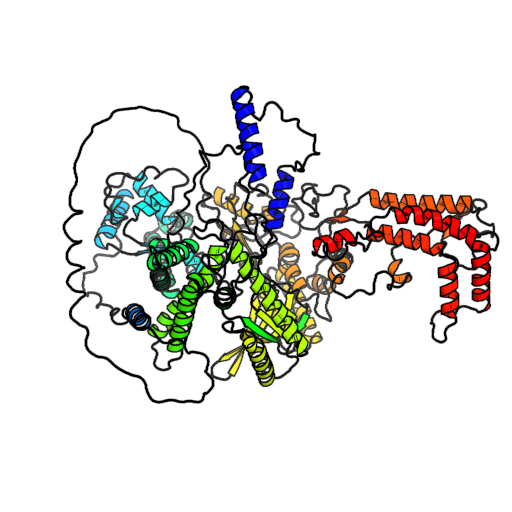. ALA A 1 302 ? -7.555 1.532 43.682 1.00 84.31 302 ALA A CA 1
ATOM 2396 C C . ALA A 1 302 ? -8.440 0.759 44.680 1.00 84.31 302 ALA A C 1
ATOM 2398 O O . ALA A 1 302 ? -9.575 1.164 44.924 1.00 84.31 302 ALA A O 1
ATOM 2399 N N . SER A 1 303 ? -7.944 -0.331 45.280 1.00 83.00 303 SER A N 1
ATOM 2400 C CA . SER A 1 303 ? -8.677 -1.110 46.293 1.00 83.00 303 SER A CA 1
ATOM 2401 C C . SER A 1 303 ? -8.301 -0.764 47.735 1.00 83.00 303 SER A C 1
ATOM 2403 O O . SER A 1 303 ? -9.091 -1.011 48.646 1.00 83.00 303 SER A O 1
ATOM 2405 N N . HIS A 1 304 ? -7.101 -0.222 47.967 1.00 84.31 304 HIS A N 1
ATOM 2406 C CA . HIS A 1 304 ? -6.557 -0.031 49.317 1.00 84.31 304 HIS A CA 1
ATOM 2407 C C . HIS A 1 304 ? -6.975 1.285 49.994 1.00 84.31 304 HIS A C 1
ATOM 2409 O O . HIS A 1 304 ? -6.903 1.372 51.220 1.00 84.31 304 HIS A O 1
ATOM 2415 N N . SER A 1 305 ? -7.437 2.301 49.253 1.00 85.88 305 SER A N 1
ATOM 2416 C CA . SER A 1 305 ? -7.966 3.538 49.848 1.00 85.88 305 SER A CA 1
ATOM 2417 C C . SER A 1 305 ? -9.184 4.089 49.104 1.00 85.88 305 SER A C 1
ATOM 2419 O O . SER A 1 305 ? -9.414 3.805 47.928 1.00 85.88 305 SER A O 1
ATOM 2421 N N . LYS A 1 306 ? -9.978 4.913 49.802 1.00 85.25 306 LYS A N 1
ATOM 2422 C CA . LYS A 1 306 ? -11.126 5.617 49.205 1.00 85.25 306 LYS A CA 1
ATOM 2423 C C . LYS A 1 306 ? -10.677 6.620 48.143 1.00 85.25 306 LYS A C 1
ATOM 2425 O O . LYS A 1 306 ? -11.345 6.749 47.125 1.00 85.25 306 LYS A O 1
ATOM 2430 N N . GLU A 1 307 ? -9.554 7.301 48.375 1.00 86.06 307 GLU A N 1
ATOM 2431 C CA . GLU A 1 307 ? -8.956 8.220 47.403 1.00 86.06 307 GLU A CA 1
ATOM 2432 C C . GLU A 1 307 ? -8.527 7.478 46.134 1.00 86.06 307 GLU A C 1
ATOM 2434 O O . GLU A 1 307 ? -8.867 7.916 45.042 1.00 86.06 307 GLU A O 1
ATOM 2439 N N . GLY A 1 308 ? -7.872 6.318 46.264 1.00 86.56 308 GLY A N 1
ATOM 2440 C CA . GLY A 1 308 ? -7.473 5.496 45.122 1.00 86.56 308 GLY A CA 1
ATOM 2441 C C . GLY A 1 308 ? -8.666 4.966 44.325 1.00 86.56 308 GLY A C 1
ATOM 2442 O O . GLY A 1 308 ? -8.645 4.999 43.098 1.00 86.56 308 GLY A O 1
ATOM 2443 N N . PHE A 1 309 ? -9.743 4.540 44.993 1.00 87.19 309 PHE A N 1
ATOM 2444 C CA . PHE A 1 309 ? -10.970 4.152 44.291 1.00 87.19 309 PHE A CA 1
ATOM 2445 C C . PHE A 1 309 ? -11.599 5.332 43.528 1.00 87.19 309 PHE A C 1
ATOM 2447 O O . PHE A 1 309 ? -12.082 5.164 42.410 1.00 87.19 309 PHE A O 1
ATOM 2454 N N . MET A 1 310 ? -11.568 6.538 44.103 1.00 86.75 310 MET A N 1
ATOM 2455 C CA . MET A 1 310 ? -12.082 7.747 43.454 1.00 86.75 310 MET A CA 1
ATOM 2456 C C . MET A 1 310 ? -11.194 8.232 42.298 1.00 86.75 310 MET A C 1
ATOM 2458 O O . MET A 1 310 ? -11.739 8.650 41.281 1.00 86.75 310 MET A O 1
ATOM 2462 N N . ASP A 1 311 ? -9.864 8.137 42.399 1.00 86.56 311 ASP A N 1
ATOM 2463 C CA . ASP A 1 311 ? -8.931 8.415 41.290 1.00 86.56 311 ASP A CA 1
ATOM 2464 C C . ASP A 1 311 ? -9.154 7.425 40.132 1.00 86.56 311 ASP A C 1
ATOM 2466 O O . ASP A 1 311 ? -9.278 7.832 38.978 1.00 86.56 311 ASP A O 1
ATOM 2470 N N . TYR A 1 312 ? -9.357 6.138 40.442 1.00 88.62 312 TYR A N 1
ATOM 2471 C CA . TYR A 1 312 ? -9.733 5.124 39.452 1.00 88.62 312 TYR A CA 1
ATOM 2472 C C . TYR A 1 312 ? -11.058 5.462 38.748 1.00 88.62 312 TYR A C 1
ATOM 2474 O O . TYR A 1 312 ? -11.113 5.480 37.520 1.00 88.62 312 TYR A O 1
ATOM 2482 N N . VAL A 1 313 ? -12.117 5.795 39.498 1.00 87.50 313 VAL A N 1
ATOM 2483 C CA . VAL A 1 313 ? -13.411 6.206 38.915 1.00 87.50 313 VAL A CA 1
ATOM 2484 C C . VAL A 1 313 ? -13.272 7.476 38.068 1.00 87.50 313 VAL A C 1
ATOM 2486 O O . VAL A 1 313 ? -13.833 7.534 36.977 1.00 87.50 313 VAL A O 1
ATOM 2489 N N . THR A 1 314 ? -12.483 8.454 38.519 1.00 87.31 314 THR A N 1
ATOM 2490 C CA . THR A 1 314 ? -12.213 9.700 37.777 1.00 87.31 314 THR A CA 1
ATOM 2491 C C . THR A 1 314 ? -11.479 9.419 36.464 1.00 87.31 314 THR A C 1
ATOM 2493 O O . THR A 1 314 ? -11.762 10.055 35.451 1.00 87.31 314 THR A O 1
ATOM 2496 N N . HIS A 1 315 ? -10.579 8.432 36.442 1.00 86.62 315 HIS A N 1
ATOM 2497 C CA . HIS A 1 315 ? -9.889 8.010 35.226 1.00 86.62 315 HIS A CA 1
ATOM 2498 C C . HIS A 1 315 ? -10.840 7.362 34.205 1.00 86.62 315 HIS A C 1
ATOM 2500 O O . HIS A 1 315 ? -10.789 7.698 33.023 1.00 86.62 315 HIS A O 1
ATOM 2506 N N . ILE A 1 316 ? -11.757 6.499 34.657 1.00 87.88 316 ILE A N 1
ATOM 2507 C CA . ILE A 1 316 ? -12.789 5.916 33.784 1.00 87.88 316 ILE A CA 1
ATOM 2508 C C . ILE A 1 316 ? -13.772 6.992 33.286 1.00 87.88 316 ILE A C 1
ATOM 2510 O O . ILE A 1 316 ? -14.186 6.947 32.130 1.00 87.88 316 ILE A O 1
ATOM 2514 N N . GLU A 1 317 ? -14.112 7.999 34.102 1.00 87.38 317 GLU A N 1
ATOM 2515 C CA . GLU A 1 317 ? -14.919 9.140 33.643 1.00 87.38 317 GLU A CA 1
ATOM 2516 C C . GLU A 1 317 ? -14.174 9.944 32.558 1.00 87.38 317 GLU A C 1
ATOM 2518 O O . GLU A 1 317 ? -14.737 10.209 31.492 1.00 87.38 317 GLU A O 1
ATOM 2523 N N . ALA A 1 318 ? -12.887 10.250 32.775 1.00 88.75 318 ALA A N 1
ATOM 2524 C CA . ALA A 1 318 ? -12.023 10.942 31.814 1.00 88.75 318 ALA A CA 1
ATOM 2525 C C . ALA A 1 318 ? -11.957 10.233 30.450 1.00 88.75 318 ALA A C 1
ATOM 2527 O O . ALA A 1 318 ? -12.043 10.894 29.415 1.00 88.75 318 ALA A O 1
ATOM 2528 N N . ASP A 1 319 ? -11.888 8.899 30.433 1.00 89.62 319 ASP A N 1
ATOM 2529 C CA . ASP A 1 319 ? -11.914 8.109 29.198 1.00 89.62 319 ASP A CA 1
ATOM 2530 C C . ASP A 1 319 ? -13.204 8.306 28.390 1.00 89.62 319 ASP A C 1
ATOM 2532 O O . ASP A 1 319 ? -13.146 8.414 27.162 1.00 89.62 319 ASP A O 1
ATOM 2536 N N . THR A 1 320 ? -14.362 8.452 29.047 1.00 89.69 320 THR A N 1
ATOM 2537 C CA . THR A 1 320 ? -15.618 8.750 28.335 1.00 89.69 320 THR A CA 1
ATOM 2538 C C . THR A 1 320 ? -15.611 10.143 27.694 1.00 89.69 320 THR A C 1
ATOM 2540 O O . THR A 1 320 ? -16.061 10.288 26.553 1.00 89.69 320 THR A O 1
ATOM 2543 N N . TYR A 1 321 ? -15.023 11.151 28.355 1.00 90.06 321 TYR A N 1
ATOM 2544 C CA . TYR A 1 321 ? -14.833 12.478 27.758 1.00 90.06 321 TYR A CA 1
ATOM 2545 C C . TYR A 1 321 ? -13.826 12.448 26.600 1.00 90.06 321 TYR A C 1
ATOM 2547 O O . TYR A 1 321 ? -14.074 13.087 25.579 1.00 90.06 321 TYR A O 1
ATOM 2555 N N . PHE A 1 322 ? -12.728 11.689 26.706 1.00 91.81 322 PHE A N 1
ATOM 2556 C CA . PHE A 1 322 ? -11.760 11.532 25.613 1.00 91.81 322 PHE A CA 1
ATOM 2557 C C . PHE A 1 322 ? -12.386 10.877 24.376 1.00 91.81 322 PHE A C 1
ATOM 2559 O O . PHE A 1 322 ? -12.192 11.365 23.263 1.00 91.81 322 PHE A O 1
ATOM 2566 N N . ILE A 1 323 ? -13.189 9.824 24.558 1.00 92.50 323 ILE A N 1
ATOM 2567 C CA . ILE A 1 323 ? -13.938 9.173 23.473 1.00 92.50 323 ILE A CA 1
ATOM 2568 C C . ILE A 1 323 ? -14.912 10.161 22.811 1.00 92.50 323 ILE A C 1
ATOM 2570 O O . ILE A 1 323 ? -14.933 10.277 21.584 1.00 92.50 323 ILE A O 1
ATOM 2574 N N . ALA A 1 324 ? -15.687 10.913 23.599 1.00 90.94 324 ALA A N 1
ATOM 2575 C CA . ALA A 1 324 ? -16.610 11.914 23.066 1.00 90.94 324 ALA A CA 1
ATOM 2576 C C . ALA A 1 324 ? -15.872 13.031 22.302 1.00 90.94 324 ALA A C 1
ATOM 2578 O O . ALA A 1 324 ? -16.263 13.380 21.186 1.00 90.94 324 ALA A O 1
ATOM 2579 N N . ALA A 1 325 ? -14.774 13.548 22.862 1.00 91.06 325 ALA A N 1
ATOM 2580 C CA . ALA A 1 325 ? -13.949 14.578 22.239 1.00 91.06 325 ALA A CA 1
ATOM 2581 C C . ALA A 1 325 ? -13.346 14.104 20.908 1.00 91.06 325 ALA A C 1
ATOM 2583 O O . ALA A 1 325 ? -13.419 14.831 19.921 1.00 91.06 325 ALA A O 1
ATOM 2584 N N . LEU A 1 326 ? -12.820 12.876 20.846 1.00 91.69 326 LEU A N 1
ATOM 2585 C CA . LEU A 1 326 ? -12.294 12.286 19.611 1.00 91.69 326 LEU A CA 1
ATOM 2586 C C . LEU A 1 326 ? -13.384 12.131 18.543 1.00 91.69 326 LEU A C 1
ATOM 2588 O O . LEU A 1 326 ? -13.182 12.557 17.407 1.00 91.69 326 LEU A O 1
ATOM 2592 N N . ALA A 1 327 ? -14.548 11.580 18.900 1.00 89.31 327 ALA A N 1
ATOM 2593 C CA . ALA A 1 327 ? -15.662 11.376 17.970 1.00 89.31 327 ALA A CA 1
ATOM 2594 C C . ALA A 1 327 ? -16.166 12.684 17.334 1.00 89.31 327 ALA A C 1
ATOM 2596 O O . ALA A 1 327 ? -16.500 12.711 16.144 1.00 89.31 327 ALA A O 1
ATOM 2597 N N . LEU A 1 328 ? -16.193 13.764 18.122 1.00 88.25 328 LEU A N 1
ATOM 2598 C CA . LEU A 1 328 ? -16.529 15.112 17.667 1.00 88.25 328 LEU A CA 1
ATOM 2599 C C . LEU A 1 328 ? -15.401 15.716 16.817 1.00 88.25 328 LEU A C 1
ATOM 2601 O O . LEU A 1 328 ? -15.666 16.230 15.732 1.00 88.25 328 LEU A O 1
ATOM 2605 N N . GLN A 1 329 ? -14.147 15.606 17.256 1.00 87.69 329 GLN A N 1
ATOM 2606 C CA . GLN A 1 329 ? -12.982 16.171 16.569 1.00 87.69 329 GLN A CA 1
ATOM 2607 C C . GLN A 1 329 ? -12.762 15.569 15.171 1.00 87.69 329 GLN A C 1
ATOM 2609 O O . GLN A 1 329 ? -12.356 16.285 14.258 1.00 87.69 329 GLN A O 1
ATOM 2614 N N . VAL A 1 330 ? -13.062 14.279 14.971 1.00 87.31 330 VAL A N 1
ATOM 2615 C CA . VAL A 1 330 ? -12.968 13.619 13.650 1.00 87.31 330 VAL A CA 1
ATOM 2616 C C . VAL A 1 330 ? -14.284 13.621 12.857 1.00 87.31 330 VAL A C 1
ATOM 2618 O O . VAL A 1 330 ? -14.349 13.023 11.787 1.00 87.31 330 VAL A O 1
ATOM 2621 N N . GLN A 1 331 ? -15.336 14.281 13.365 1.00 88.88 331 GLN A N 1
ATOM 2622 C CA . GLN A 1 331 ? -16.636 14.465 12.693 1.00 88.88 331 GLN A CA 1
ATOM 2623 C C . GLN A 1 331 ? -17.274 13.153 12.172 1.00 88.88 331 GLN A C 1
ATOM 2625 O O . GLN A 1 331 ? -17.961 13.135 11.145 1.00 88.88 331 GLN A O 1
ATOM 2630 N N . LEU A 1 332 ? -17.082 12.038 12.894 1.00 88.19 332 LEU A N 1
ATOM 2631 C CA . LEU A 1 332 ? -17.447 10.693 12.423 1.00 88.19 332 LEU A CA 1
ATOM 2632 C C . LEU A 1 332 ? -18.956 10.538 12.165 1.00 88.19 332 LEU A C 1
ATOM 2634 O O . LEU A 1 332 ? -19.360 9.917 11.178 1.00 88.19 332 LEU A O 1
ATOM 2638 N N . LEU A 1 333 ? -19.799 11.126 13.021 1.00 91.88 333 LEU A N 1
ATOM 2639 C CA . LEU A 1 333 ? -21.257 11.078 12.869 1.00 91.88 333 LEU A CA 1
ATOM 2640 C C . LEU A 1 333 ? -21.748 11.905 11.660 1.00 91.88 333 LEU A C 1
ATOM 2642 O O . LEU A 1 333 ? -22.411 11.316 10.806 1.00 91.88 333 LEU A O 1
ATOM 2646 N N . PRO A 1 334 ? -21.394 13.198 11.491 1.00 92.12 334 PRO A N 1
ATOM 2647 C CA . PRO A 1 334 ? -21.683 13.944 10.261 1.00 92.12 334 PRO A CA 1
ATOM 2648 C C . PRO A 1 334 ? -21.219 13.247 8.975 1.00 92.12 334 PRO A C 1
ATOM 2650 O O . PRO A 1 334 ? -22.009 13.102 8.041 1.00 92.12 334 PRO A O 1
ATOM 2653 N N . LEU A 1 335 ? -19.975 12.755 8.932 1.00 90.25 335 LEU A N 1
ATOM 2654 C CA . LEU A 1 335 ? -19.426 12.084 7.750 1.00 90.25 335 LEU A CA 1
ATOM 2655 C C . LEU A 1 335 ? -20.209 10.809 7.407 1.00 90.25 335 LEU A C 1
ATOM 2657 O O . LEU A 1 335 ? -20.622 10.622 6.261 1.00 90.25 335 LEU A O 1
ATOM 2661 N N . THR A 1 336 ? -20.476 9.950 8.395 1.00 92.44 336 THR A N 1
ATOM 2662 C CA . THR A 1 336 ? -21.250 8.719 8.171 1.00 92.44 336 THR A CA 1
ATOM 2663 C C . THR A 1 336 ? -22.728 8.987 7.873 1.00 92.44 336 THR A C 1
ATOM 2665 O O . THR A 1 336 ? -23.307 8.235 7.086 1.00 92.44 336 THR A O 1
ATOM 2668 N N . LYS A 1 337 ? -23.330 10.071 8.388 1.00 93.31 337 LYS A N 1
ATOM 2669 C CA . LYS A 1 337 ? -24.683 10.508 7.996 1.00 93.31 337 LYS A CA 1
ATOM 2670 C C . LYS A 1 337 ? -24.722 10.905 6.520 1.00 93.31 337 LYS A C 1
ATOM 2672 O O . LYS A 1 337 ? -25.512 10.342 5.770 1.00 93.31 337 LYS A O 1
ATOM 2677 N N . VAL A 1 338 ? -23.839 11.804 6.070 1.00 92.81 338 VAL A N 1
ATOM 2678 C CA . VAL A 1 338 ? -23.804 12.254 4.662 1.00 92.81 338 VAL A CA 1
ATOM 2679 C C . VAL A 1 338 ? -23.524 11.085 3.712 1.00 92.81 338 VAL A C 1
ATOM 2681 O O . VAL A 1 338 ? -24.206 10.945 2.700 1.00 92.81 338 VAL A O 1
ATOM 2684 N N . LEU A 1 339 ? -22.588 10.195 4.060 1.00 91.88 339 LEU A N 1
ATOM 2685 C CA . LEU A 1 339 ? -22.317 8.970 3.296 1.00 91.88 339 LEU A CA 1
ATOM 2686 C C . LEU A 1 339 ? -23.531 8.030 3.223 1.00 91.88 339 LEU A C 1
ATOM 2688 O O . LEU A 1 339 ? -23.738 7.395 2.194 1.00 91.88 339 LEU A O 1
ATOM 2692 N N . THR A 1 340 ? -24.340 7.948 4.282 1.00 94.38 340 THR A N 1
ATOM 2693 C CA . THR A 1 340 ? -25.576 7.147 4.295 1.00 94.38 340 THR A CA 1
ATOM 2694 C C . THR A 1 340 ? -26.670 7.799 3.453 1.00 94.38 340 THR A C 1
ATOM 2696 O O . THR A 1 340 ? -27.314 7.113 2.666 1.00 94.38 340 THR A O 1
ATOM 2699 N N . ASN A 1 341 ? -26.850 9.119 3.551 1.00 93.81 341 ASN A N 1
ATOM 2700 C CA . ASN A 1 341 ? -27.841 9.859 2.764 1.00 93.81 341 ASN A CA 1
ATOM 2701 C C . ASN A 1 341 ? -27.525 9.813 1.258 1.00 93.81 341 ASN A C 1
ATOM 2703 O O . ASN A 1 341 ? -28.438 9.674 0.449 1.00 93.81 341 ASN A O 1
ATOM 2707 N N . LEU A 1 342 ? -26.241 9.865 0.877 1.00 91.00 342 LEU A N 1
ATOM 2708 C CA . LEU A 1 342 ? -25.798 9.638 -0.506 1.00 91.00 342 LEU A CA 1
ATOM 2709 C C . LEU A 1 342 ? -26.023 8.190 -0.967 1.00 91.00 342 LEU A C 1
ATOM 2711 O O . LEU A 1 342 ? -26.295 7.965 -2.143 1.00 91.00 342 LEU A O 1
ATOM 2715 N N . ALA A 1 343 ? -25.892 7.215 -0.061 1.00 92.12 343 ALA A N 1
ATOM 2716 C CA . ALA A 1 343 ? -25.998 5.798 -0.392 1.00 92.12 343 ALA A CA 1
ATOM 2717 C C . ALA A 1 343 ? -27.432 5.245 -0.389 1.00 92.12 343 ALA A C 1
ATOM 2719 O O . ALA A 1 343 ? -27.718 4.268 -1.078 1.00 92.12 343 ALA A O 1
ATOM 2720 N N . GLY A 1 344 ? -28.327 5.828 0.412 1.00 93.12 344 GLY A N 1
ATOM 2721 C CA . GLY A 1 344 ? -29.668 5.302 0.659 1.00 93.12 344 GLY A CA 1
ATOM 2722 C C . GLY A 1 344 ? -29.678 3.937 1.366 1.00 93.12 344 GLY A C 1
ATOM 2723 O O . GLY A 1 344 ? -30.611 3.159 1.161 1.00 93.12 344 GLY A O 1
ATOM 2724 N N . ASN A 1 345 ? -28.639 3.624 2.151 1.00 92.81 345 ASN A N 1
ATOM 2725 C CA . ASN A 1 345 ? -28.525 2.408 2.965 1.00 92.81 345 ASN A CA 1
ATOM 2726 C C . ASN A 1 345 ? -28.879 2.679 4.449 1.00 92.81 345 ASN A C 1
ATOM 2728 O O . ASN A 1 345 ? -29.368 3.745 4.811 1.00 92.81 345 ASN A O 1
ATOM 2732 N N . SER A 1 346 ? -28.641 1.706 5.335 1.00 91.75 346 SER A N 1
ATOM 2733 C CA . SER A 1 346 ? -28.798 1.894 6.787 1.00 91.75 346 SER A CA 1
ATOM 2734 C C . SER A 1 346 ? -27.565 2.564 7.406 1.00 91.75 346 SER A C 1
ATOM 2736 O O . SER A 1 346 ? -26.450 2.061 7.253 1.00 91.75 346 SER A O 1
ATOM 2738 N N . TRP A 1 347 ? -27.753 3.636 8.188 1.00 92.94 347 TRP A N 1
ATOM 2739 C CA . TRP A 1 347 ? -26.651 4.327 8.884 1.00 92.94 347 TRP A CA 1
ATOM 2740 C C . TRP A 1 347 ? -25.889 3.382 9.826 1.00 92.94 347 TRP A C 1
ATOM 2742 O O . TRP A 1 347 ? -24.662 3.420 9.891 1.00 92.94 347 TRP A O 1
ATOM 2752 N N . ALA A 1 348 ? -26.600 2.439 10.457 1.00 89.69 348 ALA A N 1
ATOM 2753 C CA . ALA A 1 348 ? -26.008 1.399 11.299 1.00 89.69 348 ALA A CA 1
ATOM 2754 C C . ALA A 1 348 ? -25.036 0.472 10.544 1.00 89.69 348 ALA A C 1
ATOM 2756 O O . ALA A 1 348 ? -24.204 -0.166 11.176 1.00 89.69 348 ALA A O 1
ATOM 2757 N N . ARG A 1 349 ? -25.123 0.383 9.208 1.00 87.62 349 ARG A N 1
ATOM 2758 C CA . ARG A 1 349 ? -24.139 -0.322 8.369 1.00 87.62 349 ARG A CA 1
ATOM 2759 C C . ARG A 1 349 ? -22.958 0.575 8.035 1.00 87.62 349 ARG A C 1
ATOM 2761 O O . ARG A 1 349 ? -21.820 0.187 8.274 1.00 87.62 349 ARG A O 1
ATOM 2768 N N . THR A 1 350 ? -23.218 1.803 7.589 1.00 90.50 350 THR A N 1
ATOM 2769 C CA . THR A 1 350 ? -22.169 2.795 7.297 1.00 90.50 350 THR A CA 1
ATOM 2770 C C . THR A 1 350 ? -21.239 3.036 8.494 1.00 90.50 350 THR A C 1
ATOM 2772 O O . THR A 1 350 ? -20.031 3.149 8.304 1.00 90.50 350 THR A O 1
ATOM 2775 N N . LEU A 1 351 ? -21.773 3.027 9.722 1.00 90.00 351 LEU A N 1
ATOM 2776 C CA . LEU A 1 351 ? -21.003 3.139 10.969 1.00 90.00 351 LEU A CA 1
ATOM 2777 C C . LEU A 1 351 ? -20.067 1.952 11.259 1.00 90.00 351 LEU A C 1
ATOM 2779 O O . LEU A 1 351 ? -19.140 2.114 12.043 1.00 90.00 351 LEU A O 1
ATOM 2783 N N . THR A 1 352 ? -20.259 0.790 10.623 1.00 83.00 352 THR A N 1
ATOM 2784 C CA . THR A 1 352 ? -19.339 -0.365 10.735 1.00 83.00 352 THR A CA 1
ATOM 2785 C C . THR A 1 352 ? -18.176 -0.315 9.737 1.00 83.00 352 THR A C 1
ATOM 2787 O O . THR A 1 352 ? -17.232 -1.087 9.859 1.00 83.00 352 THR A O 1
ATOM 2790 N N . GLY A 1 353 ? -18.221 0.596 8.757 1.00 78.06 353 GLY A N 1
ATOM 2791 C CA . GLY A 1 353 ? -17.169 0.789 7.750 1.00 78.06 353 GLY A CA 1
ATOM 2792 C C . GLY A 1 353 ? -17.368 0.040 6.424 1.00 78.06 353 GLY A C 1
ATOM 2793 O O . GLY A 1 353 ? -16.605 0.284 5.489 1.00 78.06 353 GLY A O 1
ATOM 2794 N N . THR A 1 354 ? -18.396 -0.810 6.293 1.00 78.12 354 THR A N 1
ATOM 2795 C CA . THR A 1 354 ? -18.676 -1.621 5.086 1.00 78.12 354 THR A CA 1
ATOM 2796 C C . THR A 1 354 ? -18.806 -0.758 3.825 1.00 78.12 354 THR A C 1
ATOM 2798 O O . THR A 1 354 ? -19.828 -0.098 3.596 1.00 78.12 354 THR A O 1
ATOM 2801 N N . ARG A 1 355 ? -17.764 -0.755 2.982 1.00 80.31 355 ARG A N 1
ATOM 2802 C CA . ARG A 1 355 ? -17.689 0.125 1.804 1.00 80.31 355 ARG A CA 1
ATOM 2803 C C . ARG A 1 355 ? -18.591 -0.363 0.671 1.00 80.31 355 ARG A C 1
ATOM 2805 O O . ARG A 1 355 ? -19.292 0.459 0.081 1.00 80.31 355 ARG A O 1
ATOM 2812 N N . ALA A 1 356 ? -18.599 -1.673 0.413 1.00 83.00 356 ALA A N 1
ATOM 2813 C CA . ALA A 1 356 ? -19.320 -2.291 -0.699 1.00 83.00 356 ALA A CA 1
ATOM 2814 C C . ALA A 1 356 ? -20.848 -2.161 -0.573 1.00 83.00 356 ALA A C 1
ATOM 2816 O O . ALA A 1 356 ? -21.512 -1.844 -1.559 1.00 83.00 356 ALA A O 1
ATOM 2817 N N . GLU A 1 357 ? -21.410 -2.323 0.634 1.00 86.19 357 GLU A N 1
ATOM 2818 C CA . GLU A 1 357 ? -22.864 -2.228 0.842 1.00 86.19 357 GLU A CA 1
ATOM 2819 C C . GLU A 1 357 ? -23.414 -0.838 0.474 1.00 86.19 357 GLU A C 1
ATOM 2821 O O . GLU A 1 357 ? -24.486 -0.749 -0.114 1.00 86.19 357 GLU A O 1
ATOM 2826 N N . ARG A 1 358 ? -22.678 0.255 0.716 1.00 90.44 358 ARG A N 1
ATOM 2827 C CA . ARG A 1 358 ? -23.127 1.601 0.300 1.00 90.44 358 ARG A CA 1
ATOM 2828 C C . ARG A 1 358 ? -23.332 1.685 -1.213 1.00 90.44 358 ARG A C 1
ATOM 2830 O O . ARG A 1 358 ? -24.380 2.131 -1.667 1.00 90.44 358 ARG A O 1
ATOM 2837 N N . ASN A 1 359 ? -22.363 1.200 -1.984 1.00 90.88 359 ASN A N 1
ATOM 2838 C CA . ASN A 1 359 ? -22.407 1.265 -3.444 1.00 90.88 359 ASN A CA 1
ATOM 2839 C C . ASN A 1 359 ? -23.388 0.237 -4.037 1.00 90.88 359 ASN A C 1
ATOM 2841 O O . ASN A 1 359 ? -23.971 0.506 -5.086 1.00 90.88 359 ASN A O 1
ATOM 2845 N N . GLU A 1 360 ? -23.651 -0.885 -3.346 1.00 92.38 360 GLU A N 1
ATOM 2846 C CA . GLU A 1 360 ? -24.796 -1.754 -3.659 1.00 92.38 360 GLU A CA 1
ATOM 2847 C C . GLU A 1 360 ? -26.102 -0.949 -3.614 1.00 92.38 360 GLU A C 1
ATOM 2849 O O . GLU A 1 360 ? -26.844 -0.960 -4.592 1.00 92.38 360 GLU A O 1
ATOM 2854 N N . TYR A 1 361 ? -26.377 -0.224 -2.524 1.00 94.06 361 TYR A N 1
ATOM 2855 C CA . TYR A 1 361 ? -27.625 0.537 -2.397 1.00 94.06 361 TYR A CA 1
ATOM 2856 C C . TYR A 1 361 ? -27.730 1.693 -3.404 1.00 94.06 361 TYR A C 1
ATOM 2858 O O . TYR A 1 361 ? -28.800 1.861 -3.985 1.00 94.06 361 TYR A O 1
ATOM 2866 N N . ILE A 1 362 ? -26.641 2.410 -3.714 1.00 94.12 362 ILE A N 1
ATOM 2867 C CA . ILE A 1 362 ? -26.642 3.438 -4.777 1.00 94.12 362 ILE A CA 1
ATOM 2868 C C . ILE A 1 362 ? -27.077 2.831 -6.117 1.00 94.12 362 ILE A C 1
ATOM 2870 O O . ILE A 1 362 ? -27.977 3.352 -6.779 1.00 94.12 362 ILE A O 1
ATOM 2874 N N . LEU A 1 363 ? -26.464 1.709 -6.510 1.00 94.00 363 LEU A N 1
ATOM 2875 C CA . LEU A 1 363 ? -26.803 1.035 -7.762 1.00 94.00 363 LEU A CA 1
ATOM 2876 C C . LEU A 1 363 ? -28.237 0.493 -7.739 1.00 94.00 363 LEU A C 1
ATOM 2878 O O . LEU A 1 363 ? -28.947 0.662 -8.727 1.00 94.00 363 LEU A O 1
ATOM 2882 N N . LEU A 1 364 ? -28.701 -0.085 -6.624 1.00 95.06 364 LEU A N 1
ATOM 2883 C CA . LEU A 1 364 ? -30.098 -0.515 -6.474 1.00 95.06 364 LEU A CA 1
ATOM 2884 C C . LEU A 1 364 ? -31.079 0.644 -6.681 1.00 95.06 364 LEU A C 1
ATOM 2886 O O . LEU A 1 364 ? -32.047 0.484 -7.425 1.00 95.06 364 LEU A O 1
ATOM 2890 N N . HIS A 1 365 ? -30.833 1.802 -6.062 1.00 95.12 365 HIS A N 1
ATOM 2891 C CA . HIS A 1 365 ? -31.708 2.970 -6.177 1.00 95.12 365 HIS A CA 1
ATOM 2892 C C . HIS A 1 365 ? -31.749 3.517 -7.606 1.00 95.12 365 HIS A C 1
ATOM 2894 O O . HIS A 1 365 ? -32.842 3.749 -8.129 1.00 95.12 365 HIS A O 1
ATOM 2900 N N . GLU A 1 366 ? -30.602 3.656 -8.280 1.00 93.88 366 GLU A N 1
ATOM 2901 C CA . GLU A 1 366 ? -30.575 4.148 -9.663 1.00 93.88 366 GLU A CA 1
ATOM 2902 C C . GLU A 1 366 ? -31.161 3.147 -10.666 1.00 93.88 366 GLU A C 1
ATOM 2904 O O . GLU A 1 366 ? -31.985 3.534 -11.499 1.00 93.88 366 GLU A O 1
ATOM 2909 N N . PHE A 1 367 ? -30.820 1.857 -10.585 1.00 95.00 367 PHE A N 1
ATOM 2910 C CA . PHE A 1 367 ? -31.416 0.847 -11.465 1.00 95.00 367 PHE A CA 1
ATOM 2911 C C . PHE A 1 367 ? -32.935 0.733 -11.243 1.00 95.00 367 PHE A C 1
ATOM 2913 O O . PHE A 1 367 ? -33.687 0.691 -12.219 1.00 95.00 367 PHE A O 1
ATOM 2920 N N . HIS A 1 368 ? -33.417 0.787 -9.996 1.00 94.38 368 HIS A N 1
ATOM 2921 C CA . HIS A 1 368 ? -34.852 0.784 -9.690 1.00 94.38 368 HIS A CA 1
ATOM 2922 C C . HIS A 1 368 ? -35.579 2.060 -10.163 1.00 94.38 368 HIS A C 1
ATOM 2924 O O . HIS A 1 368 ? -36.697 1.978 -10.694 1.00 94.38 368 HIS A O 1
ATOM 2930 N N . ARG A 1 369 ? -34.956 3.244 -10.037 1.00 94.44 369 ARG A N 1
ATOM 2931 C CA . ARG A 1 369 ? -35.481 4.500 -10.608 1.00 94.44 369 ARG A CA 1
ATOM 2932 C C . ARG A 1 369 ? -35.662 4.356 -12.122 1.00 94.44 369 ARG A C 1
ATOM 2934 O O . ARG A 1 369 ? -36.755 4.614 -12.624 1.00 94.44 369 ARG A O 1
ATOM 2941 N N . ASN A 1 370 ? -34.641 3.835 -12.803 1.00 93.75 370 ASN A N 1
ATOM 2942 C CA . ASN A 1 370 ? -34.605 3.599 -14.251 1.00 93.75 370 ASN A CA 1
ATOM 2943 C C . ASN A 1 370 ? -35.352 2.322 -14.717 1.00 93.75 370 ASN A C 1
ATOM 2945 O O . ASN A 1 370 ? -35.273 1.969 -15.889 1.00 93.75 370 ASN A O 1
ATOM 2949 N N . LYS A 1 371 ? -36.098 1.638 -13.833 1.00 95.31 371 LYS A N 1
ATOM 2950 C CA . LYS A 1 371 ? -36.933 0.447 -14.132 1.00 95.31 371 LYS A CA 1
ATOM 2951 C C . LYS A 1 371 ? -36.185 -0.800 -14.624 1.00 95.31 371 LYS A C 1
ATOM 2953 O O . LYS A 1 371 ? -36.784 -1.671 -15.250 1.00 95.31 371 LYS A O 1
ATOM 2958 N N . TYR A 1 372 ? -34.913 -0.933 -14.266 1.00 94.25 372 TYR A N 1
ATOM 2959 C CA . TYR A 1 372 ? -34.144 -2.158 -14.474 1.00 94.25 372 TYR A CA 1
ATOM 2960 C C . TYR A 1 372 ? -34.450 -3.207 -13.399 1.00 94.25 372 TYR A C 1
ATOM 2962 O O . TYR A 1 372 ? -34.697 -2.886 -12.234 1.00 94.25 372 TYR A O 1
ATOM 2970 N N . ILE A 1 373 ? -34.354 -4.481 -13.784 1.00 94.38 373 ILE A N 1
ATOM 2971 C CA . ILE A 1 373 ? -34.282 -5.598 -12.840 1.00 94.38 373 ILE A CA 1
ATOM 2972 C C . ILE A 1 373 ? -32.837 -5.671 -12.338 1.00 94.38 373 ILE A C 1
ATOM 2974 O O . ILE A 1 373 ? -31.908 -5.881 -13.117 1.00 94.38 373 ILE A O 1
ATOM 2978 N N . CYS A 1 374 ? -32.645 -5.460 -11.038 1.00 92.12 374 CYS A N 1
ATOM 2979 C CA . CYS A 1 374 ? -31.341 -5.605 -10.395 1.00 92.12 374 CYS A CA 1
ATOM 2980 C C . CYS A 1 374 ? -30.981 -7.095 -10.248 1.00 92.12 374 CYS A C 1
ATOM 2982 O O . CYS A 1 374 ? -31.892 -7.906 -10.080 1.00 92.12 374 CYS A O 1
ATOM 2984 N N . PRO A 1 375 ? -29.687 -7.471 -10.234 1.00 90.19 375 PRO A N 1
ATOM 2985 C CA . PRO A 1 375 ? -29.289 -8.831 -9.881 1.00 90.19 375 PRO A CA 1
ATOM 2986 C C . PRO A 1 375 ? -29.795 -9.187 -8.477 1.00 90.19 375 PRO A C 1
ATOM 2988 O O . PRO A 1 375 ? -29.802 -8.340 -7.573 1.00 90.19 375 PRO A O 1
ATOM 2991 N N . ASP A 1 376 ? -30.199 -10.438 -8.268 1.00 90.38 376 ASP A N 1
ATOM 2992 C CA . ASP A 1 376 ? -30.539 -10.924 -6.932 1.00 90.38 376 ASP A CA 1
ATOM 2993 C C . ASP A 1 376 ? -29.319 -10.869 -6.008 1.00 90.38 376 ASP A C 1
ATOM 2995 O O . ASP A 1 376 ? -28.171 -11.024 -6.436 1.00 90.38 376 ASP A O 1
ATOM 2999 N N . LYS A 1 377 ? -29.555 -10.630 -4.714 1.00 84.75 377 LYS A N 1
ATOM 3000 C CA . LYS A 1 377 ? -28.473 -10.685 -3.730 1.00 84.75 377 LYS A CA 1
ATOM 3001 C C . LYS A 1 377 ? -28.103 -12.152 -3.542 1.00 84.75 377 LYS A C 1
ATOM 3003 O O . LYS A 1 377 ? -28.834 -12.883 -2.878 1.00 84.75 377 LYS A O 1
ATOM 3008 N N . GLN A 1 378 ? -26.987 -12.571 -4.139 1.00 77.06 378 GLN A N 1
ATOM 3009 C CA . GLN A 1 378 ? -26.453 -13.917 -3.958 1.00 77.06 378 GLN A CA 1
ATOM 3010 C C . GLN A 1 378 ? -26.246 -14.166 -2.461 1.00 77.06 378 GLN A C 1
ATOM 3012 O O . GLN A 1 378 ? -25.385 -13.561 -1.822 1.00 77.06 378 GLN A O 1
ATOM 3017 N N . GLY A 1 379 ? -27.082 -15.026 -1.880 1.00 56.56 379 GLY A N 1
ATOM 3018 C CA . GLY A 1 379 ? -26.816 -15.568 -0.557 1.00 56.56 379 GLY A CA 1
ATOM 3019 C C . GLY A 1 379 ? -25.608 -16.500 -0.618 1.00 56.56 379 GLY A C 1
ATOM 3020 O O . GLY A 1 379 ? -25.262 -17.001 -1.687 1.00 56.56 379 GLY A O 1
ATOM 3021 N N . PHE A 1 380 ? -25.016 -16.805 0.538 1.00 44.91 380 PHE A N 1
ATOM 3022 C CA . PHE A 1 380 ? -24.053 -17.901 0.670 1.00 44.91 380 PHE A CA 1
ATOM 3023 C C . PHE A 1 380 ? -24.763 -19.259 0.493 1.00 44.91 380 PHE A C 1
ATOM 3025 O O . PHE A 1 380 ? -24.942 -20.024 1.441 1.00 44.91 380 PHE A O 1
ATOM 3032 N N . GLN A 1 381 ? -25.201 -19.559 -0.733 1.00 36.91 381 GLN A N 1
ATOM 3033 C CA . GLN A 1 381 ? -25.639 -20.892 -1.119 1.00 36.91 381 GLN A CA 1
ATOM 3034 C C . GLN A 1 381 ? -24.416 -21.803 -1.178 1.00 36.91 381 GLN A C 1
ATOM 3036 O O . GLN A 1 381 ? -23.757 -21.936 -2.205 1.00 36.91 381 GLN A O 1
ATOM 3041 N N . ARG A 1 382 ? -24.152 -22.487 -0.063 1.00 38.34 382 ARG A N 1
ATOM 3042 C CA . ARG A 1 382 ? -23.439 -23.765 -0.091 1.00 38.34 382 ARG A CA 1
ATOM 3043 C C . ARG A 1 382 ? -24.287 -24.704 -0.963 1.00 38.34 382 ARG A C 1
ATOM 3045 O O . ARG A 1 382 ? -25.410 -25.048 -0.589 1.00 38.34 382 ARG A O 1
ATOM 3052 N N . GLY A 1 383 ? -23.817 -24.979 -2.177 1.00 33.00 383 GLY A N 1
ATOM 3053 C CA . GLY A 1 383 ? -24.661 -25.416 -3.289 1.00 33.00 383 GLY A CA 1
ATOM 3054 C C . GLY A 1 383 ? -25.203 -26.839 -3.163 1.00 33.00 383 GLY A C 1
ATOM 3055 O O . GLY A 1 383 ? -24.616 -27.773 -3.695 1.00 33.00 383 GLY A O 1
ATOM 3056 N N . LYS A 1 384 ? -26.396 -27.012 -2.579 1.00 34.78 384 LYS A N 1
ATOM 3057 C CA . LYS A 1 384 ? -27.216 -28.217 -2.807 1.00 34.78 384 LYS A CA 1
ATOM 3058 C C . LYS A 1 384 ? -27.794 -28.187 -4.231 1.00 34.78 384 LYS A C 1
ATOM 3060 O O . LYS A 1 384 ? -28.966 -27.871 -4.413 1.00 34.78 384 LYS A O 1
ATOM 3065 N N . GLY A 1 385 ? -26.966 -28.476 -5.235 1.00 33.03 385 GLY A N 1
ATOM 3066 C CA . GLY A 1 385 ? -27.386 -28.445 -6.643 1.00 33.03 385 GLY A CA 1
ATOM 3067 C C . GLY A 1 385 ? -26.354 -28.922 -7.668 1.00 33.03 385 GLY A C 1
ATOM 3068 O O . GLY A 1 385 ? -26.753 -29.453 -8.700 1.00 33.03 385 GLY A O 1
ATOM 3069 N N . ALA A 1 386 ? -25.057 -28.807 -7.377 1.00 30.39 386 ALA A N 1
ATOM 3070 C CA . ALA A 1 386 ? -23.985 -29.370 -8.195 1.00 30.39 386 ALA A CA 1
ATOM 3071 C C . ALA A 1 386 ? -23.161 -30.354 -7.357 1.00 30.39 386 ALA A C 1
ATOM 3073 O O . ALA A 1 386 ? -22.835 -30.062 -6.209 1.00 30.39 386 ALA A O 1
ATOM 3074 N N . LYS A 1 387 ? -22.829 -31.513 -7.934 1.00 31.62 387 LYS A N 1
ATOM 3075 C CA . LYS A 1 387 ? -21.717 -32.337 -7.453 1.00 31.62 387 LYS A CA 1
ATOM 3076 C C . LYS A 1 387 ? -20.453 -31.851 -8.155 1.00 31.62 387 LYS A C 1
ATOM 3078 O O . LYS A 1 387 ? -20.117 -32.353 -9.221 1.00 31.62 387 LYS A O 1
ATOM 3083 N N . GLU A 1 388 ? -19.825 -30.845 -7.569 1.00 31.55 388 GLU A N 1
ATOM 3084 C CA . GLU A 1 388 ? -18.378 -30.657 -7.676 1.00 31.55 388 GLU A CA 1
ATOM 3085 C C . GLU A 1 388 ? -17.774 -31.324 -6.431 1.00 31.55 388 GLU A C 1
ATOM 3087 O O . GLU A 1 388 ? -18.388 -31.292 -5.360 1.00 31.55 388 GLU A O 1
ATOM 3092 N N . ASP A 1 389 ? -16.642 -32.007 -6.574 1.00 28.78 389 ASP A N 1
ATOM 3093 C CA . ASP A 1 389 ? -16.146 -32.925 -5.545 1.00 28.78 389 ASP A CA 1
ATOM 3094 C C . ASP A 1 389 ? -15.610 -32.186 -4.299 1.00 28.78 389 ASP A C 1
ATOM 3096 O O . ASP A 1 389 ? -14.791 -31.269 -4.398 1.00 28.78 389 ASP A O 1
ATOM 3100 N N . GLU A 1 390 ? -16.067 -32.585 -3.101 1.00 29.98 390 GLU A N 1
ATOM 3101 C CA . GLU A 1 390 ? -15.809 -31.889 -1.819 1.00 29.98 390 GLU A CA 1
ATOM 3102 C C . GLU A 1 390 ? -14.370 -32.063 -1.259 1.00 29.98 390 GLU A C 1
ATOM 3104 O O . GLU A 1 390 ? -14.168 -32.028 -0.046 1.00 29.98 390 GLU A O 1
ATOM 3109 N N . GLU A 1 391 ? -13.355 -32.185 -2.121 1.00 28.77 391 GLU A N 1
ATOM 3110 C CA . GLU A 1 391 ? -11.927 -32.060 -1.754 1.00 28.77 391 GLU A CA 1
ATOM 3111 C C . GLU A 1 391 ? -11.222 -30.861 -2.431 1.00 28.77 391 GLU A C 1
ATOM 3113 O O . GLU A 1 391 ? -10.033 -30.625 -2.218 1.00 28.77 391 GLU A O 1
ATOM 3118 N N . GLY A 1 392 ? -11.950 -30.031 -3.190 1.00 28.31 392 GLY A N 1
ATOM 3119 C CA . GLY A 1 392 ? -11.428 -28.772 -3.734 1.00 28.31 392 GLY A CA 1
ATOM 3120 C C . GLY A 1 392 ? -11.484 -27.597 -2.746 1.00 28.31 392 GLY A C 1
ATOM 3121 O O . GLY A 1 392 ? -12.567 -27.096 -2.439 1.00 28.31 392 GLY A O 1
ATOM 3122 N N . ASP A 1 393 ? -10.326 -27.080 -2.309 1.00 31.16 393 ASP A N 1
ATOM 3123 C CA . ASP A 1 393 ? -10.263 -25.788 -1.601 1.00 31.16 393 ASP A CA 1
ATOM 3124 C C . ASP A 1 393 ? -10.845 -24.662 -2.474 1.00 31.16 393 ASP A C 1
ATOM 3126 O O . ASP A 1 393 ? -10.621 -24.593 -3.685 1.00 31.16 393 ASP A O 1
ATOM 3130 N N . SER A 1 394 ? -11.596 -23.768 -1.833 1.00 30.36 394 SER A N 1
ATOM 3131 C CA . SER A 1 394 ? -12.383 -22.695 -2.437 1.00 30.36 394 SER A CA 1
ATOM 3132 C C . SER A 1 394 ? -11.547 -21.760 -3.323 1.00 30.36 394 SER A C 1
ATOM 3134 O O . SER A 1 394 ? -11.008 -20.748 -2.867 1.00 30.36 394 SER A O 1
ATOM 3136 N N . LYS A 1 395 ? -11.463 -22.092 -4.622 1.00 36.19 395 LYS A N 1
ATOM 3137 C CA . LYS A 1 395 ? -10.692 -21.355 -5.634 1.00 36.19 395 LYS A CA 1
ATOM 3138 C C . LYS A 1 395 ? -11.013 -19.859 -5.584 1.00 36.19 395 LYS A C 1
ATOM 3140 O O . LYS A 1 395 ? -12.082 -19.415 -6.008 1.00 36.19 395 LYS A O 1
ATOM 3145 N N . LYS A 1 396 ? -10.047 -19.060 -5.120 1.00 41.53 396 LYS A N 1
ATOM 3146 C CA . LYS A 1 396 ? -10.058 -17.610 -5.328 1.00 41.53 396 LYS A CA 1
ATOM 3147 C C . LYS A 1 396 ? -10.042 -17.351 -6.834 1.00 41.53 396 LYS A C 1
ATOM 3149 O O . LYS A 1 396 ? -9.026 -17.609 -7.471 1.00 41.53 396 LYS A O 1
ATOM 3154 N N . LYS A 1 397 ? -11.149 -16.843 -7.387 1.00 43.44 397 LYS A N 1
ATOM 3155 C CA . LYS A 1 397 ? -11.181 -16.358 -8.775 1.00 43.44 397 LYS A CA 1
ATOM 3156 C C . LYS A 1 397 ? -10.092 -15.310 -8.983 1.00 43.44 397 LYS A C 1
ATOM 3158 O O . LYS A 1 397 ? -9.861 -14.482 -8.098 1.00 43.44 397 LYS A O 1
ATOM 3163 N N . ASP A 1 398 ? -9.429 -15.380 -10.129 1.00 48.25 398 ASP A N 1
ATOM 3164 C CA . ASP A 1 398 ? -8.159 -14.693 -10.316 1.00 48.25 398 ASP A CA 1
ATOM 3165 C C . ASP A 1 398 ? -8.273 -13.167 -10.367 1.00 48.25 398 ASP A C 1
ATOM 3167 O O . ASP A 1 398 ? -9.230 -12.587 -10.896 1.00 48.25 398 ASP A O 1
ATOM 3171 N N . LYS A 1 399 ? -7.251 -12.517 -9.796 1.00 61.25 399 LYS A N 1
ATOM 3172 C CA . LYS A 1 399 ? -7.066 -11.069 -9.891 1.00 61.25 399 LYS A CA 1
ATOM 3173 C C . LYS A 1 399 ? -6.891 -10.697 -11.362 1.00 61.25 399 LYS A C 1
ATOM 3175 O O . LYS A 1 399 ? -6.087 -11.293 -12.070 1.00 61.25 399 LYS A O 1
ATOM 3180 N N . PHE A 1 400 ? -7.613 -9.679 -11.810 1.00 71.50 400 PHE A N 1
ATOM 3181 C CA . PHE A 1 400 ? -7.393 -9.082 -13.123 1.00 71.50 400 PHE A CA 1
ATOM 3182 C C . PHE A 1 400 ? -6.302 -8.004 -13.047 1.00 71.50 400 PHE A C 1
ATOM 3184 O O . PHE A 1 400 ? -6.072 -7.420 -11.987 1.00 71.50 400 PHE A O 1
ATOM 3191 N N . LYS A 1 401 ? -5.644 -7.716 -14.177 1.00 77.25 401 LYS A N 1
ATOM 3192 C CA . LYS A 1 401 ? -4.523 -6.766 -14.233 1.00 77.25 401 LYS A CA 1
ATOM 3193 C C . LYS A 1 401 ? -4.946 -5.357 -13.792 1.00 77.25 401 LYS A C 1
ATOM 3195 O O . LYS A 1 401 ? -5.896 -4.790 -14.346 1.00 77.25 401 LYS A O 1
ATOM 3200 N N . GLY A 1 402 ? -4.230 -4.813 -12.808 1.00 82.31 402 GLY A N 1
ATOM 3201 C CA . GLY A 1 402 ? -4.535 -3.547 -12.141 1.00 82.31 402 GLY A CA 1
ATOM 3202 C C . GLY A 1 402 ? -4.024 -2.310 -12.882 1.00 82.31 402 GLY A C 1
ATOM 3203 O O . GLY A 1 402 ? -4.146 -2.211 -14.107 1.00 82.31 402 GLY A O 1
ATOM 3204 N N . GLY A 1 403 ? -3.484 -1.346 -12.135 1.00 83.81 403 GLY A N 1
ATOM 3205 C CA . GLY A 1 403 ? -2.908 -0.116 -12.692 1.00 83.81 403 GLY A CA 1
ATOM 3206 C C . GLY A 1 403 ? -1.688 -0.351 -13.598 1.00 83.81 403 GLY A C 1
ATOM 3207 O O . GLY A 1 403 ? -1.288 -1.480 -13.880 1.00 83.81 403 GLY A O 1
ATOM 3208 N N . LEU A 1 404 ? -1.081 0.736 -14.070 1.00 86.00 404 LEU A N 1
ATOM 3209 C CA . LEU A 1 404 ? 0.291 0.726 -14.582 1.00 86.00 404 LEU A CA 1
ATOM 3210 C C . LEU A 1 404 ? 1.115 1.623 -13.667 1.00 86.00 404 LEU A C 1
ATOM 3212 O O . LEU A 1 404 ? 0.713 2.744 -13.389 1.00 86.00 404 LEU A O 1
ATOM 3216 N N . VAL A 1 405 ? 2.265 1.122 -13.232 1.00 88.69 405 VAL A N 1
ATOM 3217 C CA . VAL A 1 405 ? 3.266 1.898 -12.502 1.00 88.69 405 VAL A CA 1
ATOM 3218 C C . VAL A 1 405 ? 4.562 1.789 -13.289 1.00 88.69 405 VAL A C 1
ATOM 3220 O O . VAL A 1 405 ? 5.075 0.681 -13.483 1.00 88.69 405 VAL A O 1
ATOM 3223 N N . PHE A 1 406 ? 5.072 2.918 -13.777 1.00 87.06 406 PHE A N 1
ATOM 3224 C CA . PHE A 1 406 ? 6.342 2.947 -14.496 1.00 87.06 406 PHE A CA 1
ATOM 3225 C C . PHE A 1 406 ? 7.495 2.600 -13.552 1.00 87.06 406 PHE A C 1
ATOM 3227 O O . PHE A 1 406 ? 7.454 2.872 -12.350 1.00 87.06 406 PHE A O 1
ATOM 3234 N N . ASP A 1 407 ? 8.537 1.980 -14.093 1.00 84.31 407 ASP A N 1
ATOM 3235 C CA . ASP A 1 407 ? 9.790 1.811 -13.369 1.00 84.31 407 ASP A CA 1
ATOM 3236 C C . ASP A 1 407 ? 10.446 3.185 -13.174 1.00 84.31 407 ASP A C 1
ATOM 3238 O O . ASP A 1 407 ? 10.593 3.922 -14.151 1.00 84.31 407 ASP A O 1
ATOM 3242 N N . PRO A 1 408 ? 10.748 3.580 -11.922 1.00 87.62 408 PRO A N 1
ATOM 3243 C CA . PRO A 1 408 ? 11.312 4.887 -11.639 1.00 87.62 408 PRO A CA 1
ATOM 3244 C C . PRO A 1 408 ? 12.763 4.959 -12.093 1.00 87.62 408 PRO A C 1
ATOM 3246 O O . PRO A 1 408 ? 13.559 4.059 -11.815 1.00 87.62 408 PRO A O 1
ATOM 3249 N N . GLU A 1 409 ? 13.128 6.092 -12.673 1.00 89.44 409 GLU A N 1
ATOM 3250 C CA . GLU A 1 409 ? 14.520 6.504 -12.755 1.00 89.44 409 GLU A CA 1
ATOM 3251 C C . GLU A 1 409 ? 15.014 6.801 -11.324 1.00 89.44 409 GLU A C 1
ATOM 3253 O O . GLU A 1 409 ? 14.622 7.786 -10.697 1.00 89.44 409 GLU A O 1
ATOM 3258 N N . LYS A 1 410 ? 15.808 5.892 -10.744 1.00 86.00 410 LYS A N 1
ATOM 3259 C CA . LYS A 1 410 ? 16.287 6.032 -9.359 1.00 86.00 410 LYS A CA 1
ATOM 3260 C C . LYS A 1 410 ? 17.317 7.158 -9.269 1.00 86.00 410 LYS A C 1
ATOM 3262 O O . LYS A 1 410 ? 18.291 7.147 -10.017 1.00 86.00 410 LYS A O 1
ATOM 3267 N N . GLY A 1 411 ? 17.175 8.058 -8.300 1.00 85.25 411 GLY A N 1
ATOM 3268 C CA . GLY A 1 411 ? 18.163 9.114 -8.075 1.00 85.25 411 GLY A CA 1
ATOM 3269 C C . GLY A 1 411 ? 17.695 10.244 -7.165 1.00 85.25 411 GLY A C 1
ATOM 3270 O O . GLY A 1 411 ? 16.555 10.266 -6.694 1.00 85.25 411 GLY A O 1
ATOM 3271 N N . LEU A 1 412 ? 18.602 11.192 -6.931 1.00 88.12 412 LEU A N 1
ATOM 3272 C CA . LEU A 1 412 ? 18.298 12.516 -6.395 1.00 88.12 412 LEU A CA 1
ATOM 3273 C C . LEU A 1 412 ? 18.134 13.487 -7.571 1.00 88.12 412 LEU A C 1
ATOM 3275 O O . LEU A 1 412 ? 19.009 13.575 -8.429 1.00 88.12 412 LEU A O 1
ATOM 3279 N N . TYR A 1 413 ? 17.021 14.215 -7.599 1.00 89.38 413 TYR A N 1
ATOM 3280 C CA . TYR A 1 413 ? 16.751 15.269 -8.571 1.00 89.38 413 TYR A CA 1
ATOM 3281 C C . TYR A 1 413 ? 16.730 16.616 -7.850 1.00 89.38 413 TYR A C 1
ATOM 3283 O O . TYR A 1 413 ? 15.822 16.885 -7.062 1.00 89.38 413 TYR A O 1
ATOM 3291 N N . ASP A 1 414 ? 17.719 17.465 -8.140 1.00 86.12 414 ASP A N 1
ATOM 3292 C CA . ASP A 1 414 ? 17.888 18.783 -7.507 1.00 86.12 414 ASP A CA 1
ATOM 3293 C C . ASP A 1 414 ? 17.155 19.936 -8.226 1.00 86.12 414 ASP A C 1
ATOM 3295 O O . ASP A 1 414 ? 17.234 21.090 -7.796 1.00 86.12 414 ASP A O 1
ATOM 3299 N N . LYS A 1 415 ? 16.454 19.626 -9.325 1.00 89.19 415 LYS A N 1
ATOM 3300 C CA . LYS A 1 415 ? 15.661 20.557 -10.144 1.00 89.19 415 LYS A CA 1
ATOM 3301 C C . LYS A 1 415 ? 14.161 20.331 -9.964 1.00 89.19 415 LYS A C 1
ATOM 3303 O O . LYS A 1 415 ? 13.735 19.278 -9.495 1.00 89.19 415 LYS A O 1
ATOM 3308 N N . PHE A 1 416 ? 13.354 21.305 -10.394 1.00 92.81 416 PHE A N 1
ATOM 3309 C CA . PHE A 1 416 ? 11.903 21.244 -10.224 1.00 92.81 416 PHE A CA 1
ATOM 3310 C C . PHE A 1 416 ? 11.256 20.059 -10.955 1.00 92.81 416 PHE A C 1
ATOM 3312 O O . PHE A 1 416 ? 11.346 19.932 -12.179 1.00 92.81 416 PHE A O 1
ATOM 3319 N N . VAL A 1 417 ? 10.533 19.239 -10.190 1.00 95.19 417 VAL A N 1
ATOM 3320 C CA . VAL A 1 417 ? 9.717 18.123 -10.679 1.00 95.19 417 VAL A CA 1
ATOM 3321 C C . VAL A 1 417 ? 8.238 18.460 -10.499 1.00 95.19 417 VAL A C 1
ATOM 3323 O O . VAL A 1 417 ? 7.793 18.856 -9.421 1.00 95.19 417 VAL A O 1
ATOM 3326 N N . LEU A 1 418 ? 7.470 18.299 -11.571 1.00 94.81 418 LEU A N 1
ATOM 3327 C CA . LEU A 1 418 ? 6.027 18.512 -11.617 1.00 94.81 418 LEU A CA 1
ATOM 3328 C C . LEU A 1 418 ? 5.307 17.180 -11.412 1.00 94.81 418 LEU A C 1
ATOM 3330 O O . LEU A 1 418 ? 5.571 16.230 -12.149 1.00 94.81 418 LEU A O 1
ATOM 3334 N N . VAL A 1 419 ? 4.377 17.118 -10.460 1.00 94.50 419 VAL A N 1
ATOM 3335 C CA . VAL A 1 419 ? 3.449 15.988 -10.315 1.00 94.50 419 VAL A CA 1
ATOM 3336 C C . VAL A 1 419 ? 2.143 16.354 -11.006 1.00 94.50 419 VAL A C 1
ATOM 3338 O O . VAL A 1 419 ? 1.405 17.224 -10.537 1.00 94.50 419 VAL A O 1
ATOM 3341 N N . MET A 1 420 ? 1.873 15.695 -12.130 1.00 94.19 420 MET A N 1
ATOM 3342 C CA . MET A 1 420 ? 0.647 15.860 -12.905 1.00 94.19 420 MET A CA 1
ATOM 3343 C C . MET A 1 420 ? -0.292 14.688 -12.601 1.00 94.19 420 MET A C 1
ATOM 3345 O O . MET A 1 420 ? 0.084 13.547 -12.862 1.00 94.19 420 MET A O 1
ATOM 3349 N N . ASP A 1 421 ? -1.489 14.952 -12.076 1.00 93.50 421 ASP A N 1
ATOM 3350 C CA . ASP A 1 421 ? -2.462 13.925 -11.660 1.00 93.50 421 ASP A CA 1
ATOM 3351 C C . ASP A 1 421 ? -3.775 14.006 -12.453 1.00 93.50 421 ASP A C 1
ATOM 3353 O O . ASP A 1 421 ? -4.256 15.095 -12.785 1.00 93.50 421 ASP A O 1
ATOM 3357 N N . PHE A 1 422 ? -4.370 12.850 -12.757 1.00 91.38 422 PHE A N 1
ATOM 3358 C CA . PHE A 1 422 ? -5.671 12.753 -13.415 1.00 91.38 422 PHE A CA 1
ATOM 3359 C C . PHE A 1 422 ? -6.825 12.795 -12.413 1.00 91.38 422 PHE A C 1
ATOM 3361 O O . PHE A 1 422 ? -7.104 11.818 -11.716 1.00 91.38 422 PHE A O 1
ATOM 3368 N N . ASN A 1 423 ? -7.604 13.883 -12.453 1.00 86.50 423 ASN A N 1
ATOM 3369 C CA . ASN A 1 423 ? -8.725 14.136 -11.547 1.00 86.50 423 ASN A CA 1
ATOM 3370 C C . ASN A 1 423 ? -9.717 12.958 -11.492 1.00 86.50 423 ASN A C 1
ATOM 3372 O O . ASN A 1 423 ? -10.647 12.850 -12.297 1.00 86.50 423 ASN A O 1
ATOM 3376 N N . SER A 1 424 ? -9.552 12.111 -10.470 1.00 83.75 424 SER A N 1
ATOM 3377 C CA . SER A 1 424 ? -10.362 10.906 -10.243 1.00 83.75 424 SER A CA 1
ATOM 3378 C C . SER A 1 424 ? -10.385 9.976 -11.472 1.00 83.75 424 SER A C 1
ATOM 3380 O O . SER A 1 424 ? -11.455 9.706 -12.021 1.00 83.75 424 SER A O 1
ATOM 3382 N N . LEU A 1 425 ? -9.206 9.502 -11.908 1.00 89.75 425 LEU A N 1
ATOM 3383 C CA . LEU A 1 425 ? -8.985 8.747 -13.153 1.00 89.75 425 LEU A CA 1
ATOM 3384 C C . LEU A 1 425 ? -10.089 7.732 -13.496 1.00 89.75 425 LEU A C 1
ATOM 3386 O O . LEU A 1 425 ? -10.747 7.892 -14.519 1.00 89.75 425 LEU A O 1
ATOM 3390 N N . TYR A 1 426 ? -10.317 6.693 -12.682 1.00 92.19 426 TYR A N 1
ATOM 3391 C CA . TYR A 1 426 ? -11.289 5.641 -13.026 1.00 92.19 426 TYR A CA 1
ATOM 3392 C C . TYR A 1 426 ? -12.745 6.152 -13.127 1.00 92.19 426 TYR A C 1
ATOM 3394 O O . TYR A 1 426 ? -13.386 5.870 -14.143 1.00 92.19 426 TYR A O 1
ATOM 3402 N N . PRO A 1 427 ? -13.279 6.952 -12.177 1.00 90.81 427 PRO A N 1
ATOM 3403 C CA . PRO A 1 427 ? -14.537 7.683 -12.367 1.00 90.81 427 PRO A CA 1
ATOM 3404 C C . PRO A 1 427 ? -14.614 8.494 -13.672 1.00 90.81 427 PRO A C 1
ATOM 3406 O O . PRO A 1 427 ? -15.664 8.523 -14.318 1.00 90.81 427 PRO A O 1
ATOM 3409 N N . SER A 1 428 ? -13.524 9.139 -14.086 1.00 91.50 428 SER A N 1
ATOM 3410 C CA . SER A 1 428 ? -13.461 9.937 -15.317 1.00 91.50 428 SER A CA 1
ATOM 3411 C C . SER A 1 428 ? -13.396 9.067 -16.583 1.00 91.50 428 SER A C 1
ATOM 3413 O O . SER A 1 428 ? -14.123 9.333 -17.537 1.00 91.50 428 SER A O 1
ATOM 3415 N N . ILE A 1 429 ? -12.645 7.961 -16.571 1.00 94.44 429 ILE A N 1
ATOM 3416 C CA . ILE A 1 429 ? -12.593 6.944 -17.642 1.00 94.44 429 ILE A CA 1
ATOM 3417 C C . ILE A 1 429 ? -13.969 6.319 -17.891 1.00 94.44 429 ILE A C 1
ATOM 3419 O O . ILE A 1 429 ? -14.390 6.186 -19.041 1.00 94.44 429 ILE A O 1
ATOM 3423 N N . ILE A 1 430 ? -14.695 5.977 -16.823 1.00 94.38 430 ILE A N 1
ATOM 3424 C CA . ILE A 1 430 ? -16.042 5.400 -16.919 1.00 94.38 430 ILE A CA 1
ATOM 3425 C C . ILE A 1 430 ? -17.008 6.367 -17.627 1.00 94.38 430 ILE A C 1
ATOM 3427 O O . ILE A 1 430 ? -17.827 5.934 -18.438 1.00 94.38 430 ILE A O 1
ATOM 3431 N N . GLN A 1 431 ? -16.892 7.674 -17.371 1.00 93.44 431 GLN A N 1
ATOM 3432 C CA . GLN A 1 431 ? -17.682 8.705 -18.054 1.00 93.44 431 GLN A CA 1
ATOM 3433 C C . GLN A 1 431 ? -17.236 8.941 -19.502 1.00 93.44 431 GLN A C 1
ATOM 3435 O O . GLN A 1 431 ? -18.084 9.100 -20.382 1.00 93.44 431 GLN A O 1
ATOM 3440 N N . GLU A 1 432 ? -15.925 8.970 -19.749 1.00 93.12 432 GLU A N 1
ATOM 3441 C CA . GLU A 1 432 ? -15.350 9.278 -21.058 1.00 93.12 432 GLU A CA 1
ATOM 3442 C C . GLU A 1 432 ? -15.715 8.213 -22.098 1.00 93.12 432 GLU A C 1
ATOM 3444 O O . GLU A 1 432 ? -16.262 8.557 -23.147 1.00 93.12 432 GLU A O 1
ATOM 3449 N N . PHE A 1 433 ? -15.509 6.936 -21.756 1.00 94.38 433 PHE A N 1
ATOM 3450 C CA . PHE A 1 433 ? -15.746 5.772 -22.620 1.00 94.38 433 PHE A CA 1
ATOM 3451 C C . PHE A 1 433 ? -17.098 5.075 -22.368 1.00 94.38 433 PHE A C 1
ATOM 3453 O O . PHE A 1 433 ? -17.295 3.937 -22.787 1.00 94.38 433 PHE A O 1
ATOM 3460 N N . ASN A 1 434 ? -18.030 5.737 -21.669 1.00 94.81 434 ASN A N 1
ATOM 3461 C CA . ASN A 1 434 ? -19.401 5.263 -21.424 1.00 94.81 434 ASN A CA 1
ATOM 3462 C C . ASN A 1 434 ? -19.494 3.824 -20.851 1.00 94.81 434 ASN A C 1
ATOM 3464 O O . ASN A 1 434 ? -20.368 3.043 -21.233 1.00 94.81 434 ASN A O 1
ATOM 3468 N N . ILE A 1 435 ? -18.592 3.454 -19.935 1.00 94.94 435 ILE A N 1
ATOM 3469 C CA . ILE A 1 435 ? -18.465 2.084 -19.409 1.00 94.94 435 ILE A CA 1
ATOM 3470 C C . ILE A 1 435 ? -19.637 1.778 -18.463 1.00 94.94 435 ILE A C 1
ATOM 3472 O O . ILE A 1 435 ? -19.739 2.340 -17.374 1.00 94.94 435 ILE A O 1
ATOM 3476 N N . CYS A 1 436 ? -20.535 0.870 -18.845 1.00 94.94 436 CYS A N 1
ATOM 3477 C CA . CYS A 1 436 ? -21.690 0.496 -18.030 1.00 94.94 436 CYS A CA 1
ATOM 3478 C C . CYS A 1 436 ? -22.112 -0.959 -18.266 1.00 94.94 436 CYS A C 1
ATOM 3480 O O . CYS A 1 436 ? -21.956 -1.505 -19.356 1.00 94.94 436 CYS A O 1
ATOM 3482 N N . PHE A 1 437 ? -22.788 -1.540 -17.269 1.00 92.62 437 PHE A N 1
ATOM 3483 C CA . PHE A 1 437 ? -23.541 -2.797 -17.372 1.00 92.62 437 PHE A CA 1
ATOM 3484 C C . PHE A 1 437 ? -24.532 -2.831 -18.553 1.00 92.62 437 PHE A C 1
ATOM 3486 O O . PHE A 1 437 ? -24.921 -3.912 -18.991 1.00 92.62 437 PHE A O 1
ATOM 3493 N N . THR A 1 438 ? -24.961 -1.654 -19.021 1.00 91.31 438 THR A N 1
ATOM 3494 C CA . THR A 1 438 ? -25.998 -1.444 -20.041 1.00 91.31 438 THR A CA 1
ATOM 3495 C C . THR A 1 438 ? -25.452 -1.057 -21.419 1.00 91.31 438 THR A C 1
ATOM 3497 O O . THR A 1 438 ? -26.260 -0.793 -22.300 1.00 91.31 438 THR A O 1
ATOM 3500 N N . THR A 1 439 ? -24.129 -0.942 -21.591 1.00 92.75 439 THR A N 1
ATOM 3501 C CA . THR A 1 439 ? -23.506 -0.406 -22.823 1.00 92.75 439 THR A CA 1
ATOM 3502 C C . THR A 1 439 ? -22.378 -1.279 -23.366 1.00 92.75 439 THR A C 1
ATOM 3504 O O . THR A 1 439 ? -22.279 -1.487 -24.573 1.00 92.75 439 THR A O 1
ATOM 3507 N N . VAL A 1 440 ? -21.538 -1.815 -22.476 1.00 91.94 440 VAL A N 1
ATOM 3508 C CA . VAL A 1 440 ? -20.428 -2.712 -22.821 1.00 91.94 440 VAL A CA 1
ATOM 3509 C C . VAL A 1 440 ? -20.977 -4.125 -23.019 1.00 91.94 440 VAL A C 1
ATOM 3511 O O . VAL A 1 440 ? -21.578 -4.691 -22.094 1.00 91.94 440 VAL A O 1
ATOM 3514 N N . ASP A 1 441 ? -20.755 -4.700 -24.204 1.00 86.62 441 ASP A N 1
ATOM 3515 C CA . ASP A 1 441 ? -21.009 -6.121 -24.441 1.00 86.62 441 ASP A CA 1
ATOM 3516 C C . ASP A 1 441 ? -19.994 -6.971 -23.657 1.00 86.62 441 ASP A C 1
ATOM 3518 O O . ASP A 1 441 ? -18.836 -6.607 -23.459 1.00 86.62 441 ASP A O 1
ATOM 3522 N N . ARG A 1 442 ? -20.480 -8.087 -23.126 1.00 83.38 442 ARG A N 1
ATOM 3523 C CA . ARG A 1 442 ? -19.783 -9.001 -22.219 1.00 83.38 442 ARG A CA 1
ATOM 3524 C C . ARG A 1 442 ? -19.915 -10.455 -22.679 1.00 83.38 442 ARG A C 1
ATOM 3526 O O . ARG A 1 442 ? -19.657 -11.353 -21.893 1.00 83.38 442 ARG A O 1
ATOM 3533 N N . THR A 1 443 ? -20.365 -10.682 -23.915 1.00 74.62 443 THR A N 1
ATOM 3534 C CA . THR A 1 443 ? -20.518 -12.014 -24.520 1.00 74.62 443 THR A CA 1
ATOM 3535 C C . THR A 1 443 ? -19.175 -12.685 -24.797 1.00 74.62 443 THR A C 1
ATOM 3537 O O . THR A 1 443 ? -18.979 -13.810 -24.353 1.00 74.62 443 THR A O 1
ATOM 3540 N N . ALA A 1 444 ? -18.234 -11.995 -25.448 1.00 60.59 444 ALA A N 1
ATOM 3541 C CA . ALA A 1 444 ? -16.914 -12.549 -25.775 1.00 60.59 444 ALA A CA 1
ATOM 3542 C C . ALA A 1 444 ? -16.108 -12.958 -24.521 1.00 60.59 444 ALA A C 1
ATOM 3544 O O . ALA A 1 444 ? -15.540 -14.045 -24.455 1.00 60.59 444 ALA A O 1
ATOM 3545 N N . THR A 1 445 ? -16.216 -12.173 -23.440 1.00 60.09 445 THR A N 1
ATOM 3546 C CA . THR A 1 445 ? -15.613 -12.467 -22.121 1.00 60.09 445 THR A CA 1
ATOM 3547 C C . THR A 1 445 ? -16.313 -13.584 -21.320 1.00 60.09 445 THR A C 1
ATOM 3549 O O . THR A 1 445 ? -16.098 -13.718 -20.113 1.00 60.09 445 THR A O 1
ATOM 3552 N N . LEU A 1 446 ? -17.163 -14.387 -21.973 1.00 61.22 446 LEU A N 1
ATOM 3553 C CA . LEU A 1 446 ? -17.639 -15.690 -21.487 1.00 61.22 446 LEU A CA 1
ATOM 3554 C C . LEU A 1 446 ? -16.901 -16.870 -22.143 1.00 61.22 446 LEU A C 1
ATOM 3556 O O . LEU A 1 446 ? -17.023 -17.989 -21.649 1.00 61.22 446 LEU A O 1
ATOM 3560 N N . GLU A 1 447 ? -16.184 -16.635 -23.247 1.00 56.97 447 GLU A N 1
ATOM 3561 C CA . GLU A 1 447 ? -15.436 -17.653 -23.998 1.00 56.97 447 GLU A CA 1
ATOM 3562 C C . GLU A 1 447 ? -13.924 -17.572 -23.710 1.00 56.97 447 GLU A C 1
ATOM 3564 O O . GLU A 1 447 ? -13.280 -18.614 -23.598 1.00 56.97 447 GLU A O 1
ATOM 3569 N N . ASP A 1 448 ? -13.384 -16.366 -23.483 1.00 63.72 448 ASP A N 1
ATOM 3570 C CA . ASP A 1 448 ? -12.020 -16.129 -22.982 1.00 63.72 448 ASP A CA 1
ATOM 3571 C C . ASP A 1 448 ? -12.050 -15.210 -21.737 1.00 63.72 448 ASP A C 1
ATOM 3573 O O . ASP A 1 448 ? -12.681 -14.150 -21.742 1.00 63.72 448 ASP A O 1
ATOM 3577 N N . GLU A 1 449 ? -11.381 -15.602 -20.642 1.00 61.09 449 GLU A N 1
ATOM 3578 C CA . GLU A 1 449 ? -11.278 -14.764 -19.437 1.00 61.09 449 GLU A CA 1
ATOM 3579 C C . GLU A 1 449 ? -10.174 -13.685 -19.533 1.00 61.09 449 GLU A C 1
ATOM 3581 O O . GLU A 1 449 ? -10.162 -12.776 -18.699 1.00 61.09 449 GLU A O 1
ATOM 3586 N N . GLU A 1 450 ? -9.254 -13.722 -20.499 1.00 64.81 450 GLU A N 1
ATOM 3587 C CA . GLU A 1 450 ? -8.200 -12.704 -20.662 1.00 64.81 450 GLU A CA 1
ATOM 3588 C C . GLU A 1 450 ? -8.559 -11.584 -21.656 1.00 64.81 450 GLU A C 1
ATOM 3590 O O . GLU A 1 450 ? -7.937 -10.517 -21.622 1.00 64.81 450 GLU A O 1
ATOM 3595 N N . GLU A 1 451 ? -9.588 -11.769 -22.489 1.00 74.94 451 GLU A N 1
ATOM 3596 C CA . GLU A 1 451 ? -9.999 -10.769 -23.479 1.00 74.94 451 GLU A CA 1
ATOM 3597 C C . GLU A 1 451 ? -10.520 -9.465 -22.832 1.00 74.94 451 GLU A C 1
ATOM 3599 O O . GLU A 1 451 ? -11.187 -9.449 -21.791 1.00 74.94 451 GLU A O 1
ATOM 3604 N N . VAL A 1 452 ? -10.207 -8.329 -23.463 1.00 83.00 452 VAL A N 1
ATOM 3605 C CA . VAL A 1 452 ? -10.644 -6.996 -23.027 1.00 83.00 452 VAL A CA 1
ATOM 3606 C C . VAL A 1 452 ? -11.837 -6.565 -23.887 1.00 83.00 452 VAL A C 1
ATOM 3608 O O . VAL A 1 452 ? -11.664 -6.433 -25.096 1.00 83.00 452 VAL A O 1
ATOM 3611 N N . PRO A 1 453 ? -13.025 -6.294 -23.306 1.00 85.62 453 PRO A N 1
ATOM 3612 C CA . PRO A 1 453 ? -14.183 -5.843 -24.077 1.00 85.62 453 PRO A CA 1
ATOM 3613 C C . PRO A 1 453 ? -13.922 -4.545 -24.846 1.00 85.62 453 PRO A C 1
ATOM 3615 O O . PRO A 1 453 ? -13.235 -3.650 -24.349 1.00 85.62 453 PRO A O 1
ATOM 3618 N N . GLU A 1 454 ? -14.534 -4.399 -26.019 1.00 87.25 454 GLU A N 1
ATOM 3619 C CA . GLU A 1 454 ? -14.457 -3.158 -26.790 1.00 87.25 454 GLU A CA 1
ATOM 3620 C C . GLU A 1 454 ? -15.187 -1.985 -26.104 1.00 87.25 454 GLU A C 1
ATOM 3622 O O . GLU A 1 454 ? -16.095 -2.150 -25.281 1.00 87.25 454 GLU A O 1
ATOM 3627 N N . VAL A 1 455 ? -14.787 -0.760 -26.459 1.00 89.75 455 VAL A N 1
ATOM 3628 C CA . VAL A 1 455 ? -15.455 0.469 -26.006 1.00 89.75 455 VAL A CA 1
ATOM 3629 C C . VAL A 1 455 ? -16.774 0.655 -26.769 1.00 89.75 455 VAL A C 1
ATOM 3631 O O . VAL A 1 455 ? -16.758 0.608 -27.997 1.00 89.75 455 VAL A O 1
ATOM 3634 N N . PRO A 1 456 ? -17.904 0.937 -26.094 1.00 89.06 456 PRO A N 1
ATOM 3635 C CA . PRO A 1 456 ? -19.177 1.182 -26.764 1.00 89.06 456 PRO A CA 1
ATOM 3636 C C . PRO A 1 456 ? -19.156 2.487 -27.574 1.00 89.06 456 PRO A C 1
ATOM 3638 O O . PRO A 1 456 ? -18.935 3.571 -27.031 1.00 89.06 456 PRO A O 1
ATOM 3641 N N . VAL A 1 457 ? -19.444 2.376 -28.872 1.00 85.06 457 VAL A N 1
ATOM 3642 C CA . VAL A 1 457 ? -19.523 3.489 -29.836 1.00 85.06 457 VAL A CA 1
ATOM 3643 C C . VAL A 1 457 ? -20.991 3.819 -30.140 1.00 85.06 457 VAL A C 1
ATOM 3645 O O . VAL A 1 457 ? -21.825 2.919 -30.181 1.00 85.06 457 VAL A O 1
ATOM 3648 N N . ASP A 1 458 ? -21.309 5.105 -30.329 1.00 81.25 458 ASP A N 1
ATOM 3649 C CA . ASP A 1 458 ? -22.620 5.628 -30.764 1.00 81.25 458 ASP A CA 1
ATOM 3650 C C . ASP A 1 458 ? -23.855 5.148 -29.965 1.00 81.25 458 ASP A C 1
ATOM 3652 O O . ASP A 1 458 ? -24.959 5.007 -30.493 1.00 81.25 458 ASP A O 1
ATOM 3656 N N . GLN A 1 459 ? -23.688 4.952 -28.652 1.00 87.00 459 GLN A N 1
ATOM 3657 C CA . GLN A 1 459 ? -24.768 4.612 -27.716 1.00 87.00 459 GLN A CA 1
ATOM 3658 C C . GLN A 1 459 ? -25.143 5.778 -26.787 1.00 87.00 459 GLN A C 1
ATOM 3660 O O . GLN A 1 459 ? -24.322 6.642 -26.471 1.00 87.00 459 GLN A O 1
ATOM 3665 N N . GLU A 1 460 ? -26.371 5.753 -26.256 1.00 88.44 460 GLU A N 1
ATOM 3666 C CA . GLU A 1 460 ? -26.760 6.619 -25.139 1.00 88.44 460 GLU A CA 1
ATOM 3667 C C . GLU A 1 460 ? -25.886 6.395 -23.892 1.00 88.44 460 GLU A C 1
ATOM 3669 O O . GLU A 1 460 ? -25.364 5.307 -23.638 1.00 88.44 460 GLU A O 1
ATOM 3674 N N . GLN A 1 461 ? -25.760 7.433 -23.059 1.00 89.44 461 GLN A N 1
ATOM 3675 C CA . GLN A 1 461 ? -24.985 7.343 -21.825 1.00 89.44 461 GLN A CA 1
ATOM 3676 C C . GLN A 1 461 ? -25.645 6.380 -20.817 1.00 89.44 461 GLN A C 1
ATOM 3678 O O . GLN A 1 461 ? -26.807 6.561 -20.439 1.00 89.44 461 GLN A O 1
ATOM 3683 N N . GLY A 1 462 ? -24.898 5.377 -20.351 1.00 92.38 462 GLY A N 1
ATOM 3684 C CA . GLY A 1 462 ? -25.366 4.373 -19.395 1.00 92.38 462 GLY A CA 1
ATOM 3685 C C . GLY A 1 462 ? -25.608 4.918 -17.981 1.00 92.38 462 GLY A C 1
ATOM 3686 O O . GLY A 1 462 ? -25.174 6.016 -17.627 1.00 92.38 462 GLY A O 1
ATOM 3687 N N . ILE A 1 463 ? -26.281 4.119 -17.145 1.00 93.50 463 ILE A N 1
ATOM 3688 C CA . ILE A 1 463 ? -26.647 4.492 -15.764 1.00 93.50 463 ILE A CA 1
ATOM 3689 C C . ILE A 1 463 ? -25.416 4.792 -14.898 1.00 93.50 463 ILE A C 1
ATOM 3691 O O . ILE A 1 463 ? -25.393 5.814 -14.217 1.00 93.50 463 ILE A O 1
ATOM 3695 N N . LEU A 1 464 ? -24.380 3.947 -14.940 1.00 93.25 464 LEU A N 1
ATOM 3696 C CA . LEU A 1 464 ? -23.174 4.134 -14.127 1.00 93.25 464 LEU A CA 1
ATOM 3697 C C . LEU A 1 464 ? -22.403 5.427 -14.504 1.00 93.25 464 LEU A C 1
ATOM 3699 O O . LEU A 1 464 ? -22.127 6.219 -13.601 1.00 93.25 464 LEU A O 1
ATOM 3703 N N . PRO A 1 465 ? -22.132 5.722 -15.793 1.00 93.94 465 PRO A N 1
ATOM 3704 C CA . PRO A 1 465 ? -21.593 7.014 -16.219 1.00 93.94 465 PRO A CA 1
ATOM 3705 C C . PRO A 1 465 ? -22.455 8.225 -15.820 1.00 93.94 465 PRO A C 1
ATOM 3707 O O . PRO A 1 465 ? -21.901 9.215 -15.345 1.00 93.94 465 PRO A O 1
ATOM 3710 N N . LYS A 1 466 ? -23.791 8.150 -15.959 1.00 93.56 466 LYS A N 1
ATOM 3711 C CA . LYS A 1 466 ? -24.723 9.215 -15.526 1.00 93.56 466 LYS A CA 1
ATOM 3712 C C . LYS A 1 466 ? -24.604 9.489 -14.020 1.00 93.56 466 LYS A C 1
ATOM 3714 O O . LYS A 1 466 ? -24.382 10.628 -13.621 1.00 93.56 466 LYS A O 1
ATOM 3719 N N . LEU A 1 467 ? -24.667 8.441 -13.197 1.00 92.94 467 LEU A N 1
ATOM 3720 C CA . LEU A 1 467 ? -24.516 8.509 -11.739 1.00 92.94 467 LEU A CA 1
ATOM 3721 C C . LEU A 1 467 ? -23.181 9.149 -11.319 1.00 92.94 467 LEU A C 1
ATOM 3723 O O . LEU A 1 467 ? -23.159 10.048 -10.477 1.00 92.94 467 LEU A O 1
ATOM 3727 N N . ILE A 1 468 ? -22.065 8.716 -11.912 1.00 92.12 468 ILE A N 1
ATOM 3728 C CA . ILE A 1 468 ? -20.745 9.270 -11.580 1.00 92.12 468 ILE A CA 1
ATOM 3729 C C . ILE A 1 468 ? -20.655 10.744 -12.000 1.00 92.12 468 ILE A C 1
ATOM 3731 O O . ILE A 1 468 ? -20.159 11.558 -11.219 1.00 92.12 468 ILE A O 1
ATOM 3735 N N . ALA A 1 469 ? -21.204 11.122 -13.159 1.00 91.31 469 ALA A N 1
ATOM 3736 C CA . ALA A 1 469 ? -21.278 12.522 -13.578 1.00 91.31 469 ALA A CA 1
ATOM 3737 C C . ALA A 1 469 ? -22.075 13.387 -12.584 1.00 91.31 469 ALA A C 1
ATOM 3739 O O . ALA A 1 469 ? -21.640 14.491 -12.248 1.00 91.31 469 ALA A O 1
ATOM 3740 N N . THR A 1 470 ? -23.184 12.880 -12.033 1.00 91.19 470 THR A N 1
ATOM 3741 C CA . THR A 1 470 ? -23.943 13.557 -10.967 1.00 91.19 470 THR A CA 1
ATOM 3742 C C . THR A 1 470 ? -23.110 13.734 -9.691 1.00 91.19 470 THR A C 1
ATOM 3744 O O . THR A 1 470 ? -23.072 14.836 -9.138 1.00 91.19 470 THR A O 1
ATOM 3747 N N . LEU A 1 471 ? -22.390 12.698 -9.238 1.00 90.69 471 LEU A N 1
ATOM 3748 C CA . LEU A 1 471 ? -21.516 12.771 -8.056 1.00 90.69 471 LEU A CA 1
ATOM 3749 C C . LEU A 1 471 ? -20.367 13.779 -8.246 1.00 90.69 471 LEU A C 1
ATOM 3751 O O . LEU A 1 471 ? -20.114 14.606 -7.367 1.00 90.69 471 LEU A O 1
ATOM 3755 N N . VAL A 1 472 ? -19.698 13.755 -9.404 1.00 87.94 472 VAL A N 1
ATOM 3756 C CA . VAL A 1 472 ? -18.595 14.672 -9.742 1.00 87.94 472 VAL A CA 1
ATOM 3757 C C . VAL A 1 472 ? -19.096 16.111 -9.907 1.00 87.94 472 VAL A C 1
ATOM 3759 O O . VAL A 1 472 ? -18.470 17.034 -9.384 1.00 87.94 472 VAL A O 1
ATOM 3762 N N . SER A 1 473 ? -20.246 16.318 -10.557 1.00 88.38 473 SER A N 1
ATOM 3763 C CA . SER A 1 473 ? -20.886 17.634 -10.703 1.00 88.38 473 SER A CA 1
ATOM 3764 C C . SER A 1 473 ? -21.216 18.252 -9.341 1.00 88.38 473 SER A C 1
ATOM 3766 O O . SER A 1 473 ? -20.775 19.364 -9.039 1.00 88.38 473 SER A O 1
ATOM 3768 N N . ARG A 1 474 ? -21.877 17.491 -8.455 1.00 88.81 474 ARG A N 1
ATOM 3769 C CA . ARG A 1 474 ? -22.179 17.919 -7.078 1.00 88.81 474 ARG A CA 1
ATOM 3770 C C . ARG A 1 474 ? -20.902 18.196 -6.278 1.00 88.81 474 ARG A C 1
ATOM 3772 O O . ARG A 1 474 ? -20.844 19.180 -5.544 1.00 88.81 474 ARG A O 1
ATOM 3779 N N . ARG A 1 475 ? -19.825 17.424 -6.478 1.00 89.88 475 ARG A N 1
ATOM 3780 C CA . ARG A 1 475 ? -18.521 17.696 -5.842 1.00 89.88 475 ARG A CA 1
ATOM 3781 C C . ARG A 1 475 ? -17.881 18.994 -6.350 1.00 89.88 475 ARG A C 1
ATOM 3783 O O . ARG A 1 475 ? -17.360 19.755 -5.535 1.00 89.88 475 ARG A O 1
ATOM 3790 N N . LYS A 1 476 ? -17.947 19.283 -7.659 1.00 86.44 476 LYS A N 1
ATOM 3791 C CA . LYS A 1 476 ? -17.480 20.560 -8.239 1.00 86.44 476 LYS A CA 1
ATOM 3792 C C . LYS A 1 476 ? -18.303 21.750 -7.712 1.00 86.44 476 LYS A C 1
ATOM 3794 O O . LYS A 1 476 ? -17.719 22.789 -7.417 1.00 86.44 476 LYS A O 1
ATOM 3799 N N . GLN A 1 477 ? -19.614 21.589 -7.501 1.00 89.56 477 GLN A N 1
ATOM 3800 C CA . GLN A 1 477 ? -20.479 22.606 -6.877 1.00 89.56 477 GLN A CA 1
ATOM 3801 C C . GLN A 1 477 ? -20.103 22.875 -5.409 1.00 89.56 477 GLN A C 1
ATOM 3803 O O . GLN A 1 477 ? -19.853 24.023 -5.051 1.00 89.56 477 GLN A O 1
ATOM 3808 N N . VAL A 1 478 ? -19.983 21.837 -4.570 1.00 90.75 478 VAL A N 1
ATOM 3809 C CA . VAL A 1 478 ? -19.603 21.994 -3.149 1.00 90.75 478 VAL A CA 1
ATOM 3810 C C . VAL A 1 478 ? -18.209 22.624 -3.014 1.00 90.75 478 VAL A C 1
ATOM 3812 O O . VAL A 1 478 ? -18.047 23.588 -2.268 1.00 90.75 478 VAL A O 1
ATOM 3815 N N . LYS A 1 479 ? -17.223 22.190 -3.817 1.00 87.81 479 LYS A N 1
ATOM 3816 C CA . LYS A 1 479 ? -15.900 22.843 -3.884 1.00 87.81 479 LYS A CA 1
ATOM 3817 C C . LYS A 1 479 ? -15.940 24.292 -4.399 1.00 87.81 479 LYS A C 1
ATOM 3819 O O . LYS A 1 479 ? -14.960 25.009 -4.212 1.00 87.81 479 LYS A O 1
ATOM 3824 N N . SER A 1 480 ? -17.020 24.732 -5.049 1.00 88.94 480 SER A N 1
ATOM 3825 C CA . SER A 1 480 ? -17.212 26.139 -5.425 1.00 88.94 480 SER A CA 1
ATOM 3826 C C . SER A 1 480 ? -17.758 26.973 -4.267 1.00 88.94 480 SER A C 1
ATOM 3828 O O . SER A 1 480 ? -17.337 28.116 -4.121 1.00 88.94 480 SER A O 1
ATOM 3830 N N . LEU A 1 481 ? -18.638 26.412 -3.428 1.00 89.31 481 LEU A N 1
ATOM 3831 C CA . LEU A 1 481 ? -19.119 27.072 -2.205 1.00 89.31 481 LEU A CA 1
ATOM 3832 C C . LEU A 1 481 ? -17.968 27.284 -1.211 1.00 89.31 481 LEU A C 1
ATOM 3834 O O . LEU A 1 481 ? -17.798 28.378 -0.688 1.00 89.31 481 LEU A O 1
ATOM 3838 N N . MET A 1 482 ? -17.082 26.293 -1.059 1.00 86.50 482 MET A N 1
ATOM 3839 C CA . MET A 1 482 ? -15.868 26.384 -0.224 1.00 86.50 482 MET A CA 1
ATOM 3840 C C . MET A 1 482 ? -14.857 27.467 -0.655 1.00 86.50 482 MET A C 1
ATOM 3842 O O . MET A 1 482 ? -13.862 27.671 0.036 1.00 86.50 482 MET A O 1
ATOM 3846 N N . LYS A 1 483 ? -15.069 28.141 -1.795 1.00 86.62 483 LYS A N 1
ATOM 3847 C CA . LYS A 1 483 ? -14.258 29.284 -2.253 1.00 86.62 483 LYS A CA 1
ATOM 3848 C C . LYS A 1 483 ? -14.902 30.642 -1.951 1.00 86.62 483 LYS A C 1
ATOM 3850 O O . LYS A 1 483 ? -14.291 31.669 -2.251 1.00 86.62 483 LYS A O 1
ATOM 3855 N N . ASP A 1 484 ? -16.111 30.666 -1.393 1.00 86.12 484 ASP A N 1
ATOM 3856 C CA . ASP A 1 484 ? -16.762 31.900 -0.967 1.00 86.12 484 ASP A CA 1
ATOM 3857 C C . ASP A 1 484 ? -16.055 32.479 0.269 1.00 86.12 484 ASP A C 1
ATOM 3859 O O . ASP A 1 484 ? -15.763 31.775 1.236 1.00 86.12 484 ASP A O 1
ATOM 3863 N N . LYS A 1 485 ? -15.777 33.784 0.236 1.00 83.44 485 LYS A N 1
ATOM 3864 C CA . LYS A 1 485 ? -15.111 34.514 1.324 1.00 83.44 485 LYS A CA 1
ATOM 3865 C C . LYS A 1 485 ? -16.062 34.907 2.459 1.00 83.44 485 LYS A C 1
ATOM 3867 O O . LYS A 1 485 ? -15.596 35.417 3.472 1.00 83.44 485 LYS A O 1
ATOM 3872 N N . THR A 1 486 ? -17.368 34.710 2.284 1.00 88.88 486 THR A N 1
ATOM 3873 C CA . THR A 1 486 ? -18.407 34.984 3.291 1.00 88.88 486 THR A CA 1
ATOM 3874 C C . THR A 1 486 ? -18.824 33.746 4.091 1.00 88.88 486 THR A C 1
ATOM 3876 O O . THR A 1 486 ? -19.632 33.861 5.010 1.00 88.88 486 THR A O 1
ATOM 3879 N N . ALA A 1 487 ? -18.265 32.573 3.774 1.00 85.62 487 ALA A N 1
ATOM 3880 C CA . ALA A 1 487 ? -18.594 31.312 4.426 1.00 85.62 487 ALA A CA 1
ATOM 3881 C C . ALA A 1 487 ? -18.155 31.272 5.900 1.00 85.62 487 ALA A C 1
ATOM 3883 O O . ALA A 1 487 ? -17.032 31.656 6.237 1.00 85.62 487 ALA A O 1
ATOM 3884 N N . THR A 1 488 ? -19.016 30.754 6.779 1.00 89.69 488 THR A N 1
ATOM 3885 C CA . THR A 1 488 ? -18.671 30.565 8.198 1.00 89.69 488 THR A CA 1
ATOM 3886 C C . THR A 1 488 ? -17.782 29.325 8.408 1.00 89.69 488 THR A C 1
ATOM 3888 O O . THR A 1 488 ? -17.783 28.418 7.566 1.00 89.69 488 THR A O 1
ATOM 3891 N N . PRO A 1 489 ? -17.035 29.215 9.525 1.00 86.75 489 PRO A N 1
ATOM 3892 C CA . PRO A 1 489 ? -16.236 28.023 9.827 1.00 86.75 489 PRO A CA 1
ATOM 3893 C C . PRO A 1 489 ? -17.058 26.723 9.848 1.00 86.75 489 PRO A C 1
ATOM 3895 O O . PRO A 1 489 ? -16.595 25.685 9.375 1.00 86.75 489 PRO A O 1
ATOM 3898 N N . GLU A 1 490 ? -18.299 26.781 10.336 1.00 84.00 490 GLU A N 1
ATOM 3899 C CA . GLU A 1 490 ? -19.231 25.650 10.401 1.00 84.00 490 GLU A CA 1
ATOM 3900 C C . GLU A 1 490 ? -19.718 25.242 9.003 1.00 84.00 490 GLU A C 1
ATOM 3902 O O . GLU A 1 490 ? -19.822 24.050 8.700 1.00 84.00 490 GLU A O 1
ATOM 3907 N N . GLN A 1 491 ? -19.971 26.220 8.123 1.00 87.00 491 GLN A N 1
ATOM 3908 C CA . GLN A 1 491 ? -20.307 25.976 6.719 1.00 87.00 491 GLN A CA 1
ATOM 3909 C C . GLN A 1 491 ? -19.132 25.330 5.979 1.00 87.00 491 GLN A C 1
ATOM 3911 O O . GLN A 1 491 ? -19.325 24.313 5.313 1.00 87.00 491 GLN A O 1
ATOM 3916 N N . LEU A 1 492 ? -17.912 25.852 6.149 1.00 87.56 492 LEU A N 1
ATOM 3917 C CA . LEU A 1 492 ? -16.700 25.296 5.541 1.00 87.56 492 LEU A CA 1
ATOM 3918 C C . LEU A 1 492 ? -16.445 23.849 5.992 1.00 87.56 492 LEU A C 1
ATOM 3920 O O . LEU A 1 492 ? -16.212 22.989 5.142 1.00 87.56 492 LEU A O 1
ATOM 3924 N N . ALA A 1 493 ? -16.571 23.552 7.290 1.00 85.69 493 ALA A N 1
ATOM 3925 C CA . ALA A 1 493 ? -16.470 22.186 7.809 1.00 85.69 493 ALA A CA 1
ATOM 3926 C C . ALA A 1 493 ? -17.563 21.265 7.229 1.00 85.69 493 ALA A C 1
ATOM 3928 O O . ALA A 1 493 ? -17.277 20.167 6.751 1.00 85.69 493 ALA A O 1
ATOM 3929 N N . THR A 1 494 ? -18.815 21.734 7.192 1.00 87.25 494 THR A N 1
ATOM 3930 C CA . THR A 1 494 ? -19.954 20.987 6.627 1.00 87.25 494 THR A CA 1
ATOM 3931 C C . THR A 1 494 ? -19.771 20.694 5.134 1.00 87.25 494 THR A C 1
ATOM 3933 O O . THR A 1 494 ? -20.127 19.613 4.655 1.00 87.25 494 THR A O 1
ATOM 3936 N N . TRP A 1 495 ? -19.221 21.640 4.373 1.00 91.12 495 TRP A N 1
ATOM 3937 C CA . TRP A 1 495 ? -18.946 21.470 2.949 1.00 91.12 495 TRP A CA 1
ATOM 3938 C C . TRP A 1 495 ? -17.729 20.581 2.687 1.00 91.12 495 TRP A C 1
ATOM 3940 O O . TRP A 1 495 ? -17.770 19.804 1.732 1.00 91.12 495 TRP A O 1
ATOM 3950 N N . ASP A 1 496 ? -16.702 20.598 3.542 1.00 87.88 496 ASP A N 1
ATOM 3951 C CA . ASP A 1 496 ? -15.587 19.656 3.410 1.00 87.88 496 ASP A CA 1
ATOM 3952 C C . ASP A 1 496 ? -16.040 18.207 3.644 1.00 87.88 496 ASP A C 1
ATOM 3954 O O . ASP A 1 496 ? -15.812 17.334 2.806 1.00 87.88 496 ASP A O 1
ATOM 3958 N N . ILE A 1 497 ? -16.826 17.969 4.701 1.00 88.44 497 ILE A N 1
ATOM 3959 C CA . ILE A 1 497 ? -17.461 16.668 4.966 1.00 88.44 497 ILE A CA 1
ATOM 3960 C C . ILE A 1 497 ? -18.281 16.204 3.747 1.00 88.44 497 ILE A C 1
ATOM 3962 O O . ILE A 1 497 ? -18.214 15.036 3.354 1.00 88.44 497 ILE A O 1
ATOM 3966 N N . LYS A 1 498 ? -19.008 17.119 3.087 1.00 89.00 498 LYS A N 1
ATOM 3967 C CA . LYS A 1 498 ? -19.768 16.830 1.858 1.00 89.00 498 LYS A CA 1
ATOM 3968 C C . LYS A 1 498 ? -18.871 16.540 0.643 1.00 89.00 498 LYS A C 1
ATOM 3970 O O . LYS A 1 498 ? -19.153 15.579 -0.075 1.00 89.00 498 LYS A O 1
ATOM 3975 N N . GLN A 1 499 ? -17.790 17.290 0.394 1.00 90.75 499 GLN A N 1
ATOM 3976 C CA . GLN A 1 499 ? -16.898 17.008 -0.748 1.00 90.75 499 GLN A CA 1
ATOM 3977 C C . GLN A 1 499 ? -16.070 15.730 -0.544 1.00 90.75 499 GLN A C 1
ATOM 3979 O O . GLN A 1 499 ? -15.812 15.021 -1.521 1.00 90.75 499 GLN A O 1
ATOM 3984 N N . LEU A 1 500 ? -15.709 15.409 0.704 1.00 87.19 500 LEU A N 1
ATOM 3985 C CA . LEU A 1 500 ? -15.043 14.166 1.091 1.00 87.19 500 LEU A CA 1
ATOM 3986 C C . LEU A 1 500 ? -15.978 12.966 0.907 1.00 87.19 500 LEU A C 1
ATOM 3988 O O . LEU A 1 500 ? -15.606 11.997 0.244 1.00 87.19 500 LEU A O 1
ATOM 3992 N N . ALA A 1 501 ? -17.220 13.050 1.399 1.00 89.50 501 ALA A N 1
ATOM 3993 C CA . ALA A 1 501 ? -18.222 12.008 1.189 1.00 89.50 501 ALA A CA 1
ATOM 3994 C C . ALA A 1 501 ? -18.455 11.730 -0.309 1.00 89.50 501 ALA A C 1
ATOM 3996 O O . ALA A 1 501 ? -18.508 10.571 -0.726 1.00 89.50 501 ALA A O 1
ATOM 3997 N N . LEU A 1 502 ? -18.498 12.779 -1.140 1.00 90.62 502 LEU A N 1
ATOM 3998 C CA . LEU A 1 502 ? -18.588 12.651 -2.597 1.00 90.62 502 LEU A CA 1
ATOM 3999 C C . LEU A 1 502 ? -17.304 12.074 -3.235 1.00 90.62 502 LEU A C 1
ATOM 4001 O O . LEU A 1 502 ? -17.435 11.245 -4.134 1.00 90.62 502 LEU A O 1
ATOM 4005 N N . LYS A 1 503 ? -16.084 12.419 -2.768 1.00 88.38 503 LYS A N 1
ATOM 4006 C CA . LYS A 1 503 ? -14.815 11.780 -3.215 1.00 88.38 503 LYS A CA 1
ATOM 4007 C C . LYS A 1 503 ? -14.871 10.269 -2.975 1.00 88.38 503 LYS A C 1
ATOM 4009 O O . LYS A 1 503 ? -14.708 9.479 -3.904 1.00 88.38 503 LYS A O 1
ATOM 4014 N N . LEU A 1 504 ? -15.127 9.879 -1.726 1.00 85.88 504 LEU A N 1
ATOM 4015 C CA . LEU A 1 504 ? -15.125 8.486 -1.275 1.00 85.88 504 LEU A CA 1
ATOM 4016 C C . LEU A 1 504 ? -16.206 7.648 -1.975 1.00 85.88 504 LEU A C 1
ATOM 4018 O O . LEU A 1 504 ? -15.999 6.460 -2.220 1.00 85.88 504 LEU A O 1
ATOM 4022 N N . THR A 1 505 ? -17.340 8.260 -2.324 1.00 88.94 505 THR A N 1
ATOM 4023 C CA . THR A 1 505 ? -18.439 7.593 -3.038 1.00 88.94 505 THR A CA 1
ATOM 4024 C C . THR A 1 505 ? -18.161 7.467 -4.539 1.00 88.94 505 THR A C 1
ATOM 4026 O O . THR A 1 505 ? -18.348 6.390 -5.095 1.00 88.94 505 THR A O 1
ATOM 4029 N N . ALA A 1 506 ? -17.647 8.511 -5.201 1.00 87.88 506 ALA A N 1
ATOM 4030 C CA . ALA A 1 506 ? -17.315 8.451 -6.628 1.00 87.88 506 ALA A CA 1
ATOM 4031 C C . ALA A 1 506 ? -16.197 7.432 -6.910 1.00 87.88 506 ALA A C 1
ATOM 4033 O O . ALA A 1 506 ? -16.364 6.549 -7.752 1.00 87.88 506 ALA A O 1
ATOM 4034 N N . ASN A 1 507 ? -15.102 7.484 -6.141 1.00 84.75 507 ASN A N 1
ATOM 4035 C CA . ASN A 1 507 ? -14.030 6.486 -6.215 1.00 84.75 507 ASN A CA 1
ATOM 4036 C C . ASN A 1 507 ? -14.541 5.087 -5.781 1.00 84.75 507 ASN A C 1
ATOM 4038 O O . ASN A 1 507 ? -14.064 4.075 -6.294 1.00 84.75 507 ASN A O 1
ATOM 4042 N N . SER A 1 508 ? -15.565 5.045 -4.910 1.00 86.19 508 SER A N 1
ATOM 4043 C CA . SER A 1 508 ? -16.381 3.875 -4.526 1.00 86.19 508 SER A CA 1
ATOM 4044 C C . SER A 1 508 ? -16.667 2.903 -5.673 1.00 86.19 508 SER A C 1
ATOM 4046 O O . SER A 1 508 ? -16.488 1.686 -5.575 1.00 86.19 508 SER A O 1
ATOM 4048 N N . MET A 1 509 ? -17.160 3.472 -6.772 1.00 86.19 509 MET A N 1
ATOM 4049 C CA . MET A 1 509 ? -17.911 2.736 -7.784 1.00 86.19 509 MET A CA 1
ATOM 4050 C C . MET A 1 509 ? -17.064 1.710 -8.540 1.00 86.19 509 MET A C 1
ATOM 4052 O O . MET A 1 509 ? -17.523 0.588 -8.743 1.00 86.19 509 MET A O 1
ATOM 4056 N N . TYR A 1 510 ? -15.824 2.058 -8.907 1.00 86.25 510 TYR A N 1
ATOM 4057 C CA . TYR A 1 510 ? -14.912 1.148 -9.612 1.00 86.25 510 TYR A CA 1
ATOM 4058 C C . TYR A 1 510 ? -14.594 -0.102 -8.776 1.00 86.25 510 TYR A C 1
ATOM 4060 O O . TYR A 1 510 ? -14.688 -1.222 -9.281 1.00 86.25 510 TYR A O 1
ATOM 4068 N N . GLY A 1 511 ? -14.282 0.070 -7.484 1.00 84.88 511 GLY A N 1
ATOM 4069 C CA . GLY A 1 511 ? -13.934 -1.048 -6.602 1.00 84.88 511 GLY A CA 1
ATOM 4070 C C . GLY A 1 511 ? -15.044 -2.101 -6.535 1.00 84.88 511 GLY A C 1
ATOM 4071 O O . GLY A 1 511 ? -14.774 -3.298 -6.546 1.00 84.88 511 GLY A O 1
ATOM 4072 N N . CYS A 1 512 ? -16.308 -1.674 -6.584 1.00 86.44 512 CYS A N 1
ATOM 4073 C CA . CYS A 1 512 ? -17.460 -2.575 -6.549 1.00 86.44 512 CYS A CA 1
ATOM 4074 C C . CYS A 1 512 ? -17.741 -3.320 -7.867 1.00 86.44 512 CYS A C 1
ATOM 4076 O O . CYS A 1 512 ? -18.527 -4.268 -7.843 1.00 86.44 512 CYS A O 1
ATOM 4078 N N . LEU A 1 513 ? -17.086 -2.950 -8.977 1.00 88.50 513 LEU A N 1
ATOM 4079 C CA . LEU A 1 513 ? -17.060 -3.744 -10.215 1.00 88.50 513 LEU A CA 1
ATOM 4080 C C . LEU A 1 513 ? -16.035 -4.884 -10.123 1.00 88.50 513 LEU A C 1
ATOM 4082 O O . LEU A 1 513 ? -16.286 -5.974 -10.634 1.00 88.50 513 LEU A O 1
ATOM 4086 N N . GLY A 1 514 ? -14.890 -4.634 -9.476 1.00 86.38 514 GLY A N 1
ATOM 4087 C CA . GLY A 1 514 ? -13.799 -5.602 -9.309 1.00 86.38 514 GLY A CA 1
ATOM 4088 C C . GLY A 1 514 ? -13.942 -6.539 -8.100 1.00 86.38 514 GLY A C 1
ATOM 4089 O O . GLY A 1 514 ? -13.380 -7.631 -8.111 1.00 86.38 514 GLY A O 1
ATOM 4090 N N . TYR A 1 515 ? -14.701 -6.146 -7.074 1.00 85.12 515 TYR A N 1
ATOM 4091 C CA . TYR A 1 515 ? -14.877 -6.919 -5.840 1.00 85.12 515 TYR A CA 1
ATOM 4092 C C . TYR A 1 515 ? -15.750 -8.167 -6.049 1.00 85.12 515 TYR A C 1
ATOM 4094 O O . TYR A 1 515 ? -16.941 -8.058 -6.330 1.00 85.12 515 TYR A O 1
ATOM 4102 N N . THR A 1 516 ? -15.186 -9.363 -5.865 1.00 82.19 516 THR A N 1
ATOM 4103 C CA . THR A 1 516 ? -15.849 -10.648 -6.178 1.00 82.19 516 THR A CA 1
ATOM 4104 C C . THR A 1 516 ? -17.062 -10.971 -5.303 1.00 82.19 516 THR A C 1
ATOM 4106 O O . THR A 1 516 ? -17.964 -11.664 -5.765 1.00 82.19 516 THR A O 1
ATOM 4109 N N . LYS A 1 517 ? -17.124 -10.455 -4.066 1.00 81.19 517 LYS A N 1
ATOM 4110 C CA . LYS A 1 517 ? -18.296 -10.580 -3.174 1.00 81.19 517 LYS A CA 1
ATOM 4111 C C . LYS A 1 517 ? -19.337 -9.454 -3.409 1.00 81.19 517 LYS A C 1
ATOM 4113 O O . LYS A 1 517 ? -20.312 -9.355 -2.667 1.00 81.19 517 LYS A O 1
ATOM 4118 N N . SER A 1 518 ? -19.157 -8.593 -4.423 1.00 87.44 518 SER A N 1
ATOM 4119 C CA . SER A 1 518 ? -20.106 -7.526 -4.790 1.00 87.44 518 SER A CA 1
ATOM 4120 C C . SER A 1 518 ? -21.347 -8.088 -5.479 1.00 87.44 518 SER A C 1
ATOM 4122 O O . SER A 1 518 ? -21.248 -8.831 -6.454 1.00 87.44 518 SER A O 1
ATOM 4124 N N . ARG A 1 519 ? -22.534 -7.624 -5.074 1.00 89.38 519 ARG A N 1
ATOM 4125 C CA . ARG A 1 519 ? -23.793 -7.897 -5.792 1.00 89.38 519 ARG A CA 1
ATOM 4126 C C . ARG A 1 519 ? -23.790 -7.374 -7.238 1.00 89.38 519 ARG A C 1
ATOM 4128 O O . ARG A 1 519 ? -24.529 -7.885 -8.074 1.00 89.38 519 ARG A O 1
ATOM 4135 N N . PHE A 1 520 ? -22.961 -6.372 -7.525 1.00 91.31 520 PHE A N 1
ATOM 4136 C CA . PHE A 1 520 ? -22.778 -5.775 -8.849 1.00 91.31 520 PHE A CA 1
ATOM 4137 C C . PHE A 1 520 ? -21.375 -6.062 -9.421 1.00 91.31 520 PHE A C 1
ATOM 4139 O O . PHE A 1 520 ? -20.844 -5.265 -10.194 1.00 91.31 520 PHE A O 1
ATOM 4146 N N . TYR A 1 521 ? -20.769 -7.194 -9.040 1.00 90.44 521 TYR A N 1
ATOM 4147 C CA . TYR A 1 521 ? -19.499 -7.659 -9.600 1.00 90.44 521 TYR A CA 1
ATOM 4148 C C . TYR A 1 521 ? -19.576 -7.782 -11.130 1.00 90.44 521 TYR A C 1
ATOM 4150 O O . TYR A 1 521 ? -20.492 -8.398 -11.678 1.00 90.44 521 TYR A O 1
ATOM 4158 N N . ALA A 1 522 ? -18.603 -7.191 -11.822 1.00 89.69 522 ALA A N 1
ATOM 4159 C CA . ALA A 1 522 ? -18.541 -7.146 -13.277 1.00 89.69 522 ALA A CA 1
ATOM 4160 C C . ALA A 1 522 ? -17.086 -7.006 -13.754 1.00 89.69 522 ALA A C 1
ATOM 4162 O O . ALA A 1 522 ? -16.690 -5.970 -14.296 1.00 89.69 522 ALA A O 1
ATOM 4163 N N . ARG A 1 523 ? -16.300 -8.081 -13.585 1.00 87.75 523 ARG A N 1
ATOM 4164 C CA . ARG A 1 523 ? -14.888 -8.180 -14.009 1.00 87.75 523 ARG A CA 1
ATOM 4165 C C . ARG A 1 523 ? -14.598 -7.574 -15.396 1.00 87.75 523 ARG A C 1
ATOM 4167 O O . ARG A 1 523 ? -13.652 -6.796 -15.457 1.00 87.75 523 ARG A O 1
ATOM 4174 N N . PRO A 1 524 ? -15.392 -7.798 -16.469 1.00 90.06 524 PRO A N 1
ATOM 4175 C CA . PRO A 1 524 ? -15.095 -7.209 -17.781 1.00 90.06 524 PRO A CA 1
ATOM 4176 C C . PRO A 1 524 ? -15.120 -5.668 -17.792 1.00 90.06 524 PRO A C 1
ATOM 4178 O O . PRO A 1 524 ? -14.302 -5.041 -18.460 1.00 90.06 524 PRO A O 1
ATOM 4181 N N . LEU A 1 525 ? -16.000 -5.038 -16.999 1.00 92.25 525 LEU A N 1
ATOM 4182 C CA . LEU A 1 525 ? -16.048 -3.575 -16.869 1.00 92.25 525 LEU A CA 1
ATOM 4183 C C . LEU A 1 525 ? -14.828 -3.043 -16.106 1.00 92.25 525 LEU A C 1
ATOM 4185 O O . LEU A 1 525 ? -14.276 -2.001 -16.461 1.00 92.25 525 LEU A O 1
ATOM 4189 N N . ALA A 1 526 ? -14.390 -3.763 -15.068 1.00 90.94 526 ALA A N 1
ATOM 4190 C CA . ALA A 1 526 ? -13.195 -3.411 -14.308 1.00 90.94 526 ALA A CA 1
ATOM 4191 C C . ALA A 1 526 ? -11.918 -3.569 -15.156 1.00 90.94 526 ALA A C 1
ATOM 4193 O O . ALA A 1 526 ? -11.089 -2.662 -15.172 1.00 90.94 526 ALA A O 1
ATOM 4194 N N . VAL A 1 527 ? -11.814 -4.657 -15.930 1.00 89.88 527 VAL A N 1
ATOM 4195 C CA . VAL A 1 527 ? -10.734 -4.925 -16.899 1.00 89.88 527 VAL A CA 1
ATOM 4196 C C . VAL A 1 527 ? -10.643 -3.828 -17.962 1.00 89.88 527 VAL A C 1
ATOM 4198 O O . VAL A 1 527 ? -9.555 -3.302 -18.188 1.00 89.88 527 VAL A O 1
ATOM 4201 N N . LEU A 1 528 ? -11.764 -3.430 -18.574 1.00 92.38 528 LEU A N 1
ATOM 4202 C CA . LEU A 1 528 ? -11.788 -2.329 -19.545 1.00 92.38 528 LEU A CA 1
ATOM 4203 C C . LEU A 1 528 ? -11.394 -0.987 -18.901 1.00 92.38 528 LEU A C 1
ATOM 4205 O O . LEU A 1 528 ? -10.625 -0.220 -19.482 1.00 92.38 528 LEU A O 1
ATOM 4209 N N . THR A 1 529 ? -11.855 -0.723 -17.673 1.00 93.12 529 THR A N 1
ATOM 4210 C CA . THR A 1 529 ? -11.500 0.502 -16.934 1.00 93.12 529 THR A CA 1
ATOM 4211 C C . THR A 1 529 ? -9.994 0.571 -16.651 1.00 93.12 529 THR A C 1
ATOM 4213 O O . THR A 1 529 ? -9.377 1.603 -16.921 1.00 93.12 529 THR A O 1
ATOM 4216 N N . THR A 1 530 ? -9.368 -0.515 -16.174 1.00 91.75 530 THR A N 1
ATOM 4217 C CA . THR A 1 530 ? -7.912 -0.518 -15.950 1.00 91.75 530 THR A CA 1
ATOM 4218 C C . THR A 1 530 ? -7.134 -0.517 -17.260 1.00 91.75 530 THR A C 1
ATOM 4220 O O . THR A 1 530 ? -6.145 0.201 -17.362 1.00 91.75 530 THR A O 1
ATOM 4223 N N . TYR A 1 531 ? -7.590 -1.229 -18.297 1.00 91.19 531 TYR A N 1
ATOM 4224 C CA . TYR A 1 531 ? -6.974 -1.196 -19.627 1.00 91.19 531 TYR A CA 1
ATOM 4225 C C . TYR A 1 531 ? -6.875 0.233 -20.172 1.00 91.19 531 TYR A C 1
ATOM 4227 O O . TYR A 1 531 ? -5.775 0.666 -20.525 1.00 91.19 531 TYR A O 1
ATOM 4235 N N . LYS A 1 532 ? -7.978 0.998 -20.147 1.00 93.31 532 LYS A N 1
ATOM 4236 C CA . LYS A 1 532 ? -7.962 2.406 -20.563 1.00 93.31 532 LYS A CA 1
ATOM 4237 C C . LYS A 1 532 ? -7.082 3.282 -19.672 1.00 93.31 532 LYS A C 1
ATOM 4239 O O . LYS A 1 532 ? -6.399 4.148 -20.205 1.00 93.31 532 LYS A O 1
ATOM 4244 N N . GLY A 1 533 ? -6.999 3.017 -18.366 1.00 92.88 533 GLY A N 1
ATOM 4245 C CA . GLY A 1 533 ? -6.044 3.701 -17.481 1.00 92.88 533 GLY A CA 1
ATOM 4246 C C . GLY A 1 533 ? -4.590 3.500 -17.919 1.00 92.88 533 GLY A C 1
ATOM 4247 O O . GLY A 1 533 ? -3.853 4.466 -18.102 1.00 92.88 533 GLY A O 1
ATOM 4248 N N . ARG A 1 534 ? -4.197 2.248 -18.193 1.00 91.25 534 ARG A N 1
ATOM 4249 C CA . ARG A 1 534 ? -2.841 1.906 -18.663 1.00 91.25 534 ARG A CA 1
ATOM 4250 C C . ARG A 1 534 ? -2.525 2.487 -20.050 1.00 91.25 534 ARG A C 1
ATOM 4252 O O . ARG A 1 534 ? -1.373 2.811 -20.319 1.00 91.25 534 ARG A O 1
ATOM 4259 N N . GLU A 1 535 ? -3.518 2.605 -20.930 1.00 92.12 535 GLU A N 1
ATOM 4260 C CA . GLU A 1 535 ? -3.397 3.239 -22.253 1.00 92.12 535 GLU A CA 1
ATOM 4261 C C . GLU A 1 535 ? -3.206 4.760 -22.143 1.00 92.12 535 GLU A C 1
ATOM 4263 O O . GLU A 1 535 ? -2.254 5.302 -22.706 1.00 92.12 535 GLU A O 1
ATOM 4268 N N . ILE A 1 536 ? -4.051 5.430 -21.351 1.00 93.50 536 ILE A N 1
ATOM 4269 C CA . ILE A 1 536 ? -3.972 6.871 -21.067 1.00 93.50 536 ILE A CA 1
ATOM 4270 C C . ILE A 1 536 ? -2.612 7.239 -20.468 1.00 93.50 536 ILE A C 1
ATOM 4272 O O . ILE A 1 536 ? -1.987 8.199 -20.923 1.00 93.50 536 ILE A O 1
ATOM 4276 N N . LEU A 1 537 ? -2.129 6.475 -19.482 1.00 91.88 537 LEU A N 1
ATOM 4277 C CA . LEU A 1 537 ? -0.865 6.764 -18.805 1.00 91.88 537 LEU A CA 1
ATOM 4278 C C . LEU A 1 537 ? 0.336 6.648 -19.761 1.00 91.88 537 LEU A C 1
ATOM 4280 O O . LEU A 1 537 ? 1.196 7.529 -19.770 1.00 91.88 537 LEU A O 1
ATOM 4284 N N . ARG A 1 538 ? 0.364 5.627 -20.637 1.00 92.25 538 ARG A N 1
ATOM 4285 C CA . ARG A 1 538 ? 1.387 5.513 -21.696 1.00 92.25 538 ARG A CA 1
ATOM 4286 C C . ARG A 1 538 ? 1.325 6.672 -22.682 1.00 92.25 538 ARG A C 1
ATOM 4288 O O . ARG A 1 538 ? 2.335 7.339 -22.870 1.00 92.25 538 ARG A O 1
ATOM 4295 N N . SER A 1 539 ? 0.143 6.989 -23.217 1.00 92.44 539 SER A N 1
ATOM 4296 C CA . SER A 1 539 ? 0.011 8.102 -24.166 1.00 92.44 539 SER A CA 1
ATOM 4297 C C . SER A 1 539 ? 0.346 9.462 -23.539 1.00 92.44 539 SER A C 1
ATOM 4299 O O . SER A 1 539 ? 0.783 10.378 -24.231 1.00 92.44 539 SER A O 1
ATOM 4301 N N . THR A 1 540 ? 0.193 9.595 -22.218 1.00 93.25 540 THR A N 1
ATOM 4302 C CA . THR A 1 540 ? 0.611 10.780 -21.454 1.00 93.25 540 THR A CA 1
ATOM 4303 C C . THR A 1 540 ? 2.135 10.845 -21.300 1.00 93.25 540 THR A C 1
ATOM 4305 O O . THR A 1 540 ? 2.703 11.922 -21.477 1.00 93.25 540 THR A O 1
ATOM 4308 N N . LYS A 1 541 ? 2.811 9.709 -21.059 1.00 92.31 541 LYS A N 1
ATOM 4309 C CA . LYS A 1 541 ? 4.282 9.622 -21.058 1.00 92.31 541 LYS A CA 1
ATOM 4310 C C . LYS A 1 541 ? 4.871 9.938 -22.440 1.00 92.31 541 LYS A C 1
ATOM 4312 O O . LYS A 1 541 ? 5.671 10.862 -22.550 1.00 92.31 541 LYS A O 1
ATOM 4317 N N . GLU A 1 542 ? 4.383 9.280 -23.491 1.00 92.19 542 GLU A N 1
ATOM 4318 C CA . GLU A 1 542 ? 4.763 9.544 -24.891 1.00 92.19 542 GLU A CA 1
ATOM 4319 C C . GLU A 1 542 ? 4.590 11.035 -25.259 1.00 92.19 542 GLU A C 1
ATOM 4321 O O . GLU A 1 542 ? 5.411 11.633 -25.959 1.00 92.19 542 GLU A O 1
ATOM 4326 N N . LEU A 1 543 ? 3.528 11.677 -24.754 1.00 92.38 543 LEU A N 1
ATOM 4327 C CA . LEU A 1 543 ? 3.243 13.092 -24.998 1.00 92.38 543 LEU A CA 1
ATOM 4328 C C . LEU A 1 543 ? 4.193 14.055 -24.263 1.00 92.38 543 LEU A C 1
ATOM 4330 O O . LEU A 1 543 ? 4.408 15.169 -24.751 1.00 92.38 543 LEU A O 1
ATOM 4334 N N . ALA A 1 544 ? 4.752 13.652 -23.121 1.00 92.19 544 ALA A N 1
ATOM 4335 C CA . ALA A 1 544 ? 5.787 14.405 -22.415 1.00 92.19 544 ALA A CA 1
ATOM 4336 C C . ALA A 1 544 ? 7.143 14.246 -23.122 1.00 92.19 544 ALA A C 1
ATOM 4338 O O . ALA A 1 544 ? 7.777 15.243 -23.472 1.00 92.19 544 ALA A O 1
ATOM 4339 N N . GLU A 1 545 ? 7.521 13.009 -23.451 1.00 89.56 545 GLU A N 1
ATOM 4340 C CA . GLU A 1 545 ? 8.766 12.688 -24.159 1.00 89.56 545 GLU A CA 1
ATOM 4341 C C . GLU A 1 545 ? 8.823 13.373 -25.537 1.00 89.56 545 GLU A C 1
ATOM 4343 O O . GLU A 1 545 ? 9.836 13.975 -25.891 1.00 89.56 545 GLU A O 1
ATOM 4348 N N . SER A 1 546 ? 7.699 13.426 -26.269 1.00 90.44 546 SER A N 1
ATOM 4349 C CA . SER A 1 546 ? 7.584 14.173 -27.538 1.00 90.44 546 SER A CA 1
ATOM 4350 C C . SER A 1 546 ? 7.777 15.698 -27.422 1.00 90.44 546 SER A C 1
ATOM 4352 O O . SER A 1 546 ? 7.911 16.376 -28.441 1.00 90.44 546 SER A O 1
ATOM 4354 N N . ARG A 1 547 ? 7.807 16.250 -26.199 1.00 88.75 547 ARG A N 1
ATOM 4355 C CA . ARG A 1 547 ? 8.147 17.654 -25.892 1.00 88.75 547 ARG A CA 1
ATOM 4356 C C . ARG A 1 547 ? 9.513 17.814 -25.217 1.00 88.75 547 ARG A C 1
ATOM 4358 O O . ARG A 1 547 ? 9.790 18.882 -24.681 1.00 88.75 547 ARG A O 1
ATOM 4365 N N . ALA A 1 548 ? 10.350 16.776 -25.237 1.00 89.06 548 ALA A N 1
ATOM 4366 C CA . ALA A 1 548 ? 11.618 16.713 -24.507 1.00 89.06 548 ALA A CA 1
ATOM 4367 C C . ALA A 1 548 ? 11.471 16.920 -22.981 1.00 89.06 548 ALA A C 1
ATOM 4369 O O . ALA A 1 548 ? 12.388 17.407 -22.321 1.00 89.06 548 ALA A O 1
ATOM 4370 N N . LEU A 1 549 ? 10.320 16.532 -22.414 1.00 91.62 549 LEU A N 1
ATOM 4371 C CA . LEU A 1 549 ? 10.087 16.493 -20.970 1.00 91.62 549 LEU A CA 1
ATOM 4372 C C . LEU A 1 549 ? 10.340 15.071 -20.447 1.00 91.62 549 LEU A C 1
ATOM 4374 O O . LEU A 1 549 ? 9.712 14.115 -20.901 1.00 91.62 549 LEU A O 1
ATOM 4378 N N . GLN A 1 550 ? 11.254 14.934 -19.487 1.00 92.06 550 GLN A N 1
ATOM 4379 C CA . GLN A 1 550 ? 11.676 13.646 -18.930 1.00 92.06 550 GLN A CA 1
ATOM 4380 C C . GLN A 1 550 ? 10.677 13.151 -17.871 1.00 92.06 550 GLN A C 1
ATOM 4382 O O . GLN A 1 550 ? 10.451 13.823 -16.862 1.00 92.06 550 GLN A O 1
ATOM 4387 N N . VAL A 1 551 ? 10.093 11.968 -18.087 1.00 94.31 551 VAL A N 1
ATOM 4388 C CA . VAL A 1 551 ? 9.129 11.335 -17.166 1.00 94.31 551 VAL A CA 1
ATOM 4389 C C . VAL A 1 551 ? 9.858 10.364 -16.238 1.00 94.31 551 VAL A C 1
ATOM 4391 O O . VAL A 1 551 ? 10.010 9.185 -16.562 1.00 94.31 551 VAL A O 1
ATOM 4394 N N . ILE A 1 552 ? 10.290 10.875 -15.083 1.00 94.00 552 ILE A N 1
ATOM 4395 C CA . ILE A 1 552 ? 11.151 10.161 -14.123 1.00 94.00 552 ILE A CA 1
ATOM 4396 C C . ILE A 1 552 ? 10.403 9.060 -13.353 1.00 94.00 552 ILE A C 1
ATOM 4398 O O . ILE A 1 552 ? 11.001 8.089 -12.895 1.00 94.00 552 ILE A O 1
ATOM 4402 N N . TYR A 1 553 ? 9.082 9.202 -13.206 1.00 94.31 553 TYR A N 1
ATOM 4403 C CA . TYR A 1 553 ? 8.189 8.215 -12.595 1.00 94.31 553 TYR A CA 1
ATOM 4404 C C . TYR A 1 553 ? 6.749 8.427 -13.073 1.00 94.31 553 TYR A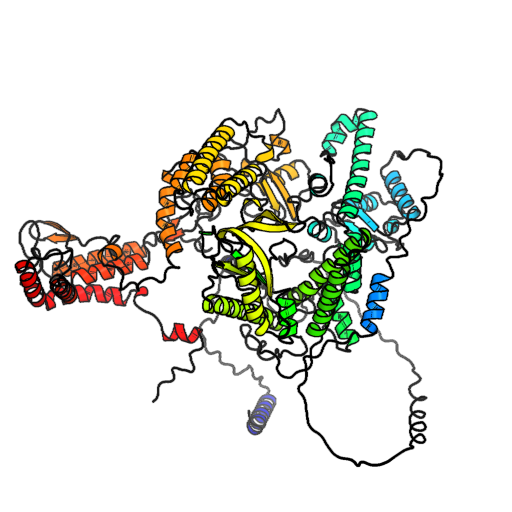 C 1
ATOM 4406 O O . TYR A 1 553 ? 6.388 9.491 -13.577 1.00 94.31 553 TYR A O 1
ATOM 4414 N N . GLY A 1 554 ? 5.898 7.430 -12.860 1.00 90.94 554 GLY A N 1
ATOM 4415 C CA . GLY A 1 554 ? 4.454 7.612 -12.867 1.00 90.94 554 GLY A CA 1
ATOM 4416 C C . GLY A 1 554 ? 3.757 6.436 -12.201 1.00 90.94 554 GLY A C 1
ATOM 4417 O O . GLY A 1 554 ? 4.182 5.286 -12.344 1.00 90.94 554 GLY A O 1
ATOM 4418 N N . ASP A 1 555 ? 2.705 6.752 -11.462 1.00 87.50 555 ASP A N 1
ATOM 4419 C CA . ASP A 1 555 ? 1.809 5.788 -10.841 1.00 87.50 555 ASP A CA 1
ATOM 4420 C C . ASP A 1 555 ? 0.504 5.685 -11.644 1.00 87.50 555 ASP A C 1
ATOM 4422 O O . ASP A 1 555 ? 0.363 6.286 -12.705 1.00 87.50 555 ASP A O 1
ATOM 4426 N N . THR A 1 556 ? -0.455 4.921 -11.128 1.00 83.81 556 THR A N 1
ATOM 4427 C CA . THR A 1 556 ? -1.712 4.542 -11.791 1.00 83.81 556 THR A CA 1
ATOM 4428 C C . THR A 1 556 ? -2.439 5.705 -12.481 1.00 83.81 556 THR A C 1
ATOM 4430 O O . THR A 1 556 ? -2.984 5.519 -13.571 1.00 83.81 556 THR A O 1
ATOM 4433 N N . ASP A 1 557 ? -2.449 6.878 -11.849 1.00 88.75 557 ASP A N 1
ATOM 4434 C CA . ASP A 1 557 ? -3.158 8.097 -12.239 1.00 88.75 557 ASP A CA 1
ATOM 4435 C C . ASP A 1 557 ? -2.279 9.357 -12.347 1.00 88.75 557 ASP A C 1
ATOM 4437 O O . ASP A 1 557 ? -2.767 10.387 -12.817 1.00 88.75 557 ASP A O 1
ATOM 4441 N N . SER A 1 558 ? -0.981 9.274 -12.037 1.00 92.31 558 SER A N 1
ATOM 4442 C CA . SER A 1 558 ? -0.079 10.435 -12.010 1.00 92.31 558 SER A CA 1
ATOM 4443 C C . SER A 1 558 ? 1.243 10.216 -12.752 1.00 92.31 558 SER A C 1
ATOM 4445 O O . SER A 1 558 ? 1.784 9.113 -12.795 1.00 92.31 558 SER A O 1
ATOM 4447 N N . VAL A 1 559 ? 1.808 11.288 -13.317 1.00 94.31 559 VAL A N 1
ATOM 4448 C CA . VAL A 1 559 ? 3.160 11.302 -13.905 1.00 94.31 559 VAL A CA 1
ATOM 4449 C C . VAL A 1 559 ? 4.028 12.375 -13.253 1.00 94.31 559 VAL A C 1
ATOM 4451 O O . VAL A 1 559 ? 3.589 13.505 -13.034 1.00 94.31 559 VAL A O 1
ATOM 4454 N N . MET A 1 560 ? 5.277 12.019 -12.954 1.00 95.62 560 MET A N 1
ATOM 4455 C CA . MET A 1 560 ? 6.289 12.924 -12.413 1.00 95.62 560 MET A CA 1
ATOM 4456 C C . MET A 1 560 ? 7.246 13.330 -13.527 1.00 95.62 560 MET A C 1
ATOM 4458 O O . MET A 1 560 ? 7.928 12.490 -14.116 1.00 95.62 560 MET A O 1
ATOM 4462 N N . ILE A 1 561 ? 7.278 14.626 -13.820 1.00 94.88 561 ILE A N 1
ATOM 4463 C CA . ILE A 1 561 ? 8.018 15.197 -14.943 1.00 94.88 561 ILE A CA 1
ATOM 4464 C C . ILE A 1 561 ? 9.127 16.095 -14.405 1.00 94.88 561 ILE A C 1
ATOM 4466 O O . ILE A 1 561 ? 8.847 17.096 -13.745 1.00 94.88 561 ILE A O 1
ATOM 4470 N N . ASN A 1 562 ? 10.380 15.777 -14.721 1.00 94.31 562 ASN A N 1
ATOM 4471 C CA . ASN A 1 562 ? 11.497 16.692 -14.509 1.00 94.31 562 ASN A CA 1
ATOM 4472 C C . ASN A 1 562 ? 11.360 17.862 -15.494 1.00 94.31 562 ASN A C 1
ATOM 4474 O O . ASN A 1 562 ? 11.538 17.697 -16.701 1.00 94.31 562 ASN A O 1
ATOM 4478 N N . ALA A 1 563 ? 11.030 19.048 -14.978 1.00 89.81 563 ALA A N 1
ATOM 4479 C CA . ALA A 1 563 ? 10.875 20.252 -15.789 1.00 89.81 563 ALA A CA 1
ATOM 4480 C C . ALA A 1 563 ? 12.228 20.880 -16.178 1.00 89.81 563 ALA A C 1
ATOM 4482 O O . ALA A 1 563 ? 12.252 21.816 -16.972 1.00 89.81 563 ALA A O 1
ATOM 4483 N N . ASN A 1 564 ? 13.346 20.387 -15.623 1.00 87.88 564 ASN A N 1
ATOM 4484 C CA . ASN A 1 564 ? 14.728 20.808 -15.897 1.00 87.88 564 ASN A CA 1
ATOM 4485 C C . ASN A 1 564 ? 15.020 22.313 -15.668 1.00 87.88 564 ASN A C 1
ATOM 4487 O O . ASN A 1 564 ? 16.065 22.827 -16.076 1.00 87.88 564 ASN A O 1
ATOM 4491 N N . VAL A 1 565 ? 14.128 23.013 -14.961 1.00 88.81 565 VAL A N 1
ATOM 4492 C CA . VAL A 1 565 ? 14.243 24.435 -14.603 1.00 88.81 565 VAL A CA 1
ATOM 4493 C C . VAL A 1 565 ? 14.618 24.630 -13.134 1.00 88.81 565 VAL A C 1
ATOM 4495 O O . VAL A 1 565 ? 14.350 23.786 -12.280 1.00 88.81 565 VAL A O 1
ATOM 4498 N N . GLU A 1 566 ? 15.201 25.793 -12.849 1.00 85.94 566 GLU A N 1
ATOM 4499 C CA . GLU A 1 566 ? 15.651 26.227 -11.516 1.00 85.94 566 GLU A CA 1
ATOM 4500 C C . GLU A 1 566 ? 14.722 27.288 -10.893 1.00 85.94 566 GLU A C 1
ATOM 4502 O O . GLU A 1 566 ? 14.974 27.779 -9.795 1.00 85.94 566 GLU A O 1
ATOM 4507 N N . ASN A 1 567 ? 13.625 27.642 -11.574 1.00 87.69 567 ASN A N 1
ATOM 4508 C CA . ASN A 1 567 ? 12.701 28.698 -11.163 1.00 87.69 567 ASN A CA 1
ATOM 4509 C C . ASN A 1 567 ? 11.244 28.206 -11.124 1.00 87.69 567 ASN A C 1
ATOM 4511 O O . ASN A 1 567 ? 10.712 27.697 -12.114 1.00 87.69 567 ASN A O 1
ATOM 4515 N N . VAL A 1 568 ? 10.575 28.441 -9.991 1.00 87.12 568 VAL A N 1
ATOM 4516 C CA . VAL A 1 568 ? 9.182 28.038 -9.719 1.00 87.12 568 VAL A CA 1
ATOM 4517 C C . VAL A 1 568 ? 8.219 28.579 -10.780 1.00 87.12 568 VAL A C 1
ATOM 4519 O O . VAL A 1 568 ? 7.343 27.861 -11.261 1.00 87.12 568 VAL A O 1
ATOM 4522 N N . ALA A 1 569 ? 8.400 29.840 -11.186 1.00 87.88 569 ALA A N 1
ATOM 4523 C CA . ALA A 1 569 ? 7.523 30.494 -12.154 1.00 87.88 569 ALA A CA 1
ATOM 4524 C C . ALA A 1 569 ? 7.582 29.853 -13.551 1.00 87.88 569 ALA A C 1
ATOM 4526 O O . ALA A 1 569 ? 6.602 29.915 -14.289 1.00 87.88 569 ALA A O 1
ATOM 4527 N N . ASP A 1 570 ? 8.709 29.240 -13.915 1.00 89.12 570 ASP A N 1
ATOM 4528 C CA . ASP A 1 570 ? 8.887 28.567 -15.202 1.00 89.12 570 ASP A CA 1
ATOM 4529 C C . ASP A 1 570 ? 8.411 27.109 -15.141 1.00 89.12 570 ASP A C 1
ATOM 4531 O O . ASP A 1 570 ? 7.779 26.636 -16.085 1.00 89.12 570 ASP A O 1
ATOM 4535 N N . ALA A 1 571 ? 8.563 26.443 -13.990 1.00 90.19 571 ALA A N 1
ATOM 4536 C CA . ALA A 1 571 ? 7.974 25.126 -13.743 1.00 90.19 571 ALA A CA 1
ATOM 4537 C C . ALA A 1 571 ? 6.439 25.160 -13.900 1.00 90.19 571 ALA A C 1
ATOM 4539 O O . ALA A 1 571 ? 5.865 24.334 -14.612 1.00 90.19 571 ALA A O 1
ATOM 4540 N N . PHE A 1 572 ? 5.766 26.172 -13.337 1.00 90.62 572 PHE A N 1
ATOM 4541 C CA . PHE A 1 572 ? 4.318 26.345 -13.515 1.00 90.62 572 PHE A CA 1
ATOM 4542 C C . PHE A 1 572 ? 3.897 26.644 -14.967 1.00 90.62 572 PHE A C 1
ATOM 4544 O O . PHE A 1 572 ? 2.798 26.245 -15.357 1.00 90.62 572 PHE A O 1
ATOM 4551 N N . LYS A 1 573 ? 4.741 27.287 -15.793 1.00 92.25 573 LYS A N 1
ATOM 4552 C CA . LYS A 1 573 ? 4.464 27.464 -17.236 1.00 92.25 573 LYS A CA 1
ATOM 4553 C C . LYS A 1 573 ? 4.501 26.121 -17.961 1.00 92.25 573 LYS A C 1
ATOM 4555 O O . LYS A 1 573 ? 3.523 25.770 -18.615 1.00 92.25 573 LYS A O 1
ATOM 4560 N N . VAL A 1 574 ? 5.576 25.349 -17.773 1.00 92.00 574 VAL A N 1
ATOM 4561 C CA . VAL A 1 574 ? 5.739 24.006 -18.361 1.00 92.00 574 VAL A CA 1
ATOM 4562 C C . VAL A 1 574 ? 4.571 23.096 -17.965 1.00 92.00 574 VAL A C 1
ATOM 4564 O O . VAL A 1 574 ? 3.952 22.475 -18.830 1.00 92.00 574 VAL A O 1
ATOM 4567 N N . GLY A 1 575 ? 4.194 23.083 -16.682 1.00 92.56 575 GLY A N 1
ATOM 4568 C CA . GLY A 1 575 ? 3.036 22.329 -16.195 1.00 92.56 575 GLY A CA 1
ATOM 4569 C C . GLY A 1 575 ? 1.711 22.786 -16.811 1.00 92.56 575 GLY A C 1
ATOM 4570 O O . GLY A 1 575 ? 0.898 21.952 -17.207 1.00 92.56 575 GLY A O 1
ATOM 4571 N N . ALA A 1 576 ? 1.488 24.096 -16.959 1.00 93.62 576 ALA A N 1
ATOM 4572 C CA . ALA A 1 576 ? 0.270 24.632 -17.568 1.00 93.62 576 ALA A CA 1
ATOM 4573 C C . ALA A 1 576 ? 0.162 24.330 -19.076 1.00 93.62 576 ALA A C 1
ATOM 4575 O O . ALA A 1 576 ? -0.938 24.038 -19.557 1.00 93.62 576 ALA A O 1
ATOM 4576 N N . GLU A 1 577 ? 1.276 24.369 -19.810 1.00 92.75 577 GLU A N 1
ATOM 4577 C CA . GLU A 1 577 ? 1.344 24.008 -21.231 1.00 92.75 577 GLU A CA 1
ATOM 4578 C C . GLU A 1 577 ? 1.154 22.503 -21.447 1.00 92.75 577 GLU A C 1
ATOM 4580 O O . GLU A 1 577 ? 0.350 22.099 -22.293 1.00 92.75 577 GLU A O 1
ATOM 4585 N N . PHE A 1 578 ? 1.814 21.664 -20.641 1.00 93.75 578 PHE A N 1
ATOM 4586 C CA . PHE A 1 578 ? 1.637 20.214 -20.692 1.00 93.75 578 PHE A CA 1
ATOM 4587 C C . PHE A 1 578 ? 0.202 19.804 -20.331 1.00 93.75 578 PHE A C 1
ATOM 4589 O O . PHE A 1 578 ? -0.436 19.068 -21.084 1.00 93.75 578 PHE A O 1
ATOM 4596 N N . ARG A 1 579 ? -0.361 20.366 -19.251 1.00 94.56 579 ARG A N 1
ATOM 4597 C CA . ARG A 1 579 ? -1.768 20.186 -18.856 1.00 94.56 579 ARG A CA 1
ATOM 4598 C C . ARG A 1 579 ? -2.730 20.500 -19.998 1.00 94.56 579 ARG A C 1
ATOM 4600 O O . ARG A 1 579 ? -3.646 19.724 -20.259 1.00 94.56 579 ARG A O 1
ATOM 4607 N N . LYS A 1 580 ? -2.525 21.625 -20.693 1.00 94.31 580 LYS A N 1
ATOM 4608 C CA . LYS A 1 580 ? -3.337 21.998 -21.858 1.00 94.31 580 LYS A CA 1
ATOM 4609 C C . LYS A 1 580 ? -3.233 20.931 -22.955 1.00 94.31 580 LYS A C 1
ATOM 4611 O O . LYS A 1 580 ? -4.260 20.470 -23.439 1.00 94.31 580 LYS A O 1
ATOM 4616 N N . ALA A 1 581 ? -2.018 20.506 -23.296 1.00 93.25 581 ALA A N 1
ATOM 4617 C CA . ALA A 1 581 ? -1.778 19.518 -24.345 1.00 93.25 581 ALA A CA 1
ATOM 4618 C C . ALA A 1 581 ? -2.362 18.123 -24.049 1.00 93.25 581 ALA A C 1
ATOM 4620 O O . ALA A 1 581 ? -2.762 17.428 -24.983 1.00 93.25 581 ALA A O 1
ATOM 4621 N N . VAL A 1 582 ? -2.417 17.709 -22.778 1.00 93.62 582 VAL A N 1
ATOM 4622 C CA . VAL A 1 582 ? -3.101 16.476 -22.349 1.00 93.62 582 VAL A CA 1
ATOM 4623 C C . VAL A 1 582 ? -4.620 16.656 -22.428 1.00 93.62 582 VAL A C 1
ATOM 4625 O O . VAL A 1 582 ? -5.303 15.848 -23.053 1.00 93.62 582 VAL A O 1
ATOM 4628 N N . ASN A 1 583 ? -5.155 17.740 -21.860 1.00 94.12 583 ASN A N 1
ATOM 4629 C CA . ASN A 1 583 ? -6.602 17.967 -21.770 1.00 94.12 583 ASN A CA 1
ATOM 4630 C C . ASN A 1 583 ? -7.256 18.296 -23.126 1.00 94.12 583 ASN A C 1
ATOM 4632 O O . ASN A 1 583 ? -8.466 18.159 -23.270 1.00 94.12 583 ASN A O 1
ATOM 4636 N N . GLU A 1 584 ? -6.480 18.676 -24.146 1.00 93.62 584 GLU A N 1
ATOM 4637 C CA . GLU A 1 584 ? -6.955 18.796 -25.533 1.00 93.62 584 GLU A CA 1
ATOM 4638 C C . GLU A 1 584 ? -7.169 17.435 -26.233 1.00 93.62 584 GLU A C 1
ATOM 4640 O O . GLU A 1 584 ? -7.828 17.397 -27.272 1.00 93.62 584 GLU A O 1
ATOM 4645 N N . ARG A 1 585 ? -6.675 16.314 -25.673 1.00 91.56 585 ARG A N 1
ATOM 4646 C CA . ARG A 1 585 ? -6.883 14.953 -26.219 1.00 91.56 585 ARG A CA 1
ATOM 4647 C C . ARG A 1 585 ? -8.175 14.275 -25.762 1.00 91.56 585 ARG A C 1
ATOM 4649 O O . ARG A 1 585 ? -8.606 13.324 -26.409 1.00 91.56 585 ARG A O 1
ATOM 4656 N N . TYR A 1 586 ? -8.782 14.746 -24.675 1.00 92.62 586 TYR A N 1
ATOM 4657 C CA . TYR A 1 586 ? -9.941 14.115 -24.040 1.00 92.62 586 TYR A CA 1
ATOM 4658 C C . TYR A 1 586 ? -11.120 15.095 -23.929 1.00 92.62 586 TYR A C 1
ATOM 4660 O O . TYR A 1 586 ? -10.975 16.311 -24.059 1.00 92.62 586 TYR A O 1
ATOM 4668 N N . ARG A 1 587 ? -12.328 14.572 -23.720 1.00 88.75 587 ARG A N 1
ATOM 4669 C CA . ARG A 1 587 ? -13.568 15.353 -23.609 1.00 88.75 587 ARG A CA 1
ATOM 4670 C C . ARG A 1 587 ? -13.948 15.640 -22.156 1.00 88.75 587 ARG A C 1
ATOM 4672 O O . ARG A 1 587 ? -14.409 16.750 -21.891 1.00 88.75 587 ARG A O 1
ATOM 4679 N N . LEU A 1 588 ? -13.803 14.661 -21.257 1.00 87.75 588 LEU A N 1
ATOM 4680 C CA . LEU A 1 588 ? -14.174 14.763 -19.833 1.00 87.75 588 LEU A CA 1
ATOM 4681 C C . LEU A 1 588 ? -13.017 14.502 -18.854 1.00 87.75 588 LEU A C 1
ATOM 4683 O O . LEU A 1 588 ? -13.134 14.855 -17.682 1.00 87.75 588 LEU A O 1
ATOM 4687 N N . LEU A 1 589 ? -11.930 13.872 -19.305 1.00 90.00 589 LEU A N 1
ATOM 4688 C CA . LEU A 1 589 ? -10.768 13.572 -18.469 1.00 90.00 589 LEU A CA 1
ATOM 4689 C C . LEU A 1 589 ? -9.857 14.807 -18.350 1.00 90.00 589 LEU A C 1
ATOM 4691 O O . LEU A 1 589 ? -9.401 15.343 -19.357 1.00 90.00 589 LEU A O 1
ATOM 4695 N N . GLU A 1 590 ? -9.590 15.237 -17.116 1.00 89.62 590 GLU A N 1
ATOM 4696 C CA . GLU A 1 590 ? -8.817 16.443 -16.793 1.00 89.62 590 GLU A CA 1
ATOM 4697 C C . GLU A 1 590 ? -7.578 16.073 -15.955 1.00 89.62 590 GLU A C 1
ATOM 4699 O O . GLU A 1 590 ? -7.707 15.709 -14.782 1.00 89.62 590 GLU A O 1
ATOM 4704 N N . ILE A 1 591 ? -6.374 16.198 -16.522 1.00 93.19 591 ILE A N 1
ATOM 4705 C CA . ILE A 1 591 ? -5.130 16.262 -15.740 1.00 93.19 591 ILE A CA 1
ATOM 4706 C C . ILE A 1 591 ? -4.987 17.664 -15.125 1.00 93.19 591 ILE A C 1
ATOM 4708 O O . ILE A 1 591 ? -5.434 18.651 -15.724 1.00 93.19 591 ILE A O 1
ATOM 4712 N N . ASP A 1 592 ? -4.349 17.775 -13.963 1.00 92.69 592 ASP A N 1
ATOM 4713 C CA . ASP A 1 592 ? -3.918 19.056 -13.389 1.00 92.69 592 ASP A CA 1
ATOM 4714 C C . ASP A 1 592 ? -2.562 18.924 -12.667 1.00 92.69 592 ASP A C 1
ATOM 4716 O O . ASP A 1 592 ? -2.032 17.822 -12.534 1.00 92.69 592 ASP A O 1
ATOM 4720 N N . ILE A 1 593 ? -1.975 20.045 -12.244 1.00 91.19 593 ILE A N 1
ATOM 4721 C CA . ILE A 1 593 ? -0.786 20.060 -11.378 1.00 91.19 593 ILE A CA 1
ATOM 4722 C C . ILE A 1 593 ? -1.260 19.798 -9.941 1.00 91.19 593 ILE A C 1
ATOM 4724 O O . ILE A 1 593 ? -1.968 20.638 -9.386 1.00 91.19 593 ILE A O 1
ATOM 4728 N N . ASP A 1 594 ? -0.870 18.671 -9.341 1.00 89.25 594 ASP A N 1
ATOM 4729 C CA . ASP A 1 594 ? -1.185 18.370 -7.934 1.00 89.25 594 ASP A CA 1
ATOM 4730 C C . ASP A 1 594 ? -0.096 18.920 -7.000 1.00 89.25 594 ASP A C 1
ATOM 4732 O O . ASP A 1 594 ? -0.393 19.630 -6.043 1.00 89.25 594 ASP A O 1
ATOM 4736 N N . ASN A 1 595 ? 1.182 18.670 -7.321 1.00 91.06 595 ASN A N 1
ATOM 4737 C CA . ASN A 1 595 ? 2.325 19.125 -6.519 1.00 91.06 595 ASN A CA 1
ATOM 4738 C C . ASN A 1 595 ? 3.490 19.618 -7.388 1.00 91.06 595 ASN A C 1
ATOM 4740 O O . ASN A 1 595 ? 3.677 19.178 -8.525 1.00 91.06 595 ASN A O 1
ATOM 4744 N N . VAL A 1 596 ? 4.319 20.491 -6.811 1.00 93.12 596 VAL A N 1
ATOM 4745 C CA . VAL A 1 596 ? 5.589 20.939 -7.400 1.00 93.12 596 VAL A CA 1
ATOM 4746 C C . VAL A 1 596 ? 6.700 20.674 -6.392 1.00 93.12 596 VAL A C 1
ATOM 4748 O O . VAL A 1 596 ? 6.768 21.309 -5.338 1.00 93.12 596 VAL A O 1
ATOM 4751 N N . PHE A 1 597 ? 7.572 19.722 -6.709 1.00 94.00 597 PHE A N 1
ATOM 4752 C CA . PHE A 1 597 ? 8.699 19.348 -5.866 1.00 94.00 597 PHE A CA 1
ATOM 4753 C C . PHE A 1 597 ? 9.942 20.157 -6.253 1.00 94.00 597 PHE A C 1
ATOM 4755 O O . PHE A 1 597 ? 10.340 20.163 -7.416 1.00 94.00 597 PHE A O 1
ATOM 4762 N N . ARG A 1 598 ? 10.571 20.826 -5.278 1.00 91.00 598 ARG A N 1
ATOM 4763 C CA . ARG A 1 598 ? 11.849 21.541 -5.457 1.00 91.00 598 ARG A CA 1
ATOM 4764 C C . ARG A 1 598 ? 13.028 20.581 -5.600 1.00 91.00 598 ARG A C 1
ATOM 4766 O O . ARG A 1 598 ? 13.913 20.831 -6.408 1.00 91.00 598 ARG A O 1
ATOM 4773 N N . ARG A 1 599 ? 13.019 19.506 -4.808 1.00 90.25 599 ARG A N 1
ATOM 4774 C CA . ARG A 1 599 ? 13.931 18.359 -4.896 1.00 90.25 599 ARG A CA 1
ATOM 4775 C C . ARG A 1 599 ? 13.164 17.073 -4.600 1.00 90.25 599 ARG A C 1
ATOM 4777 O O . ARG A 1 599 ? 12.209 17.113 -3.818 1.00 90.25 599 ARG A O 1
ATOM 4784 N N . ILE A 1 600 ? 13.583 15.950 -5.181 1.00 92.25 600 ILE A N 1
ATOM 4785 C CA . ILE A 1 600 ? 13.032 14.614 -4.895 1.00 92.25 600 ILE A CA 1
ATOM 4786 C C . ILE A 1 600 ? 14.130 13.541 -4.905 1.00 92.25 600 ILE A C 1
ATOM 4788 O O . ILE A 1 600 ? 14.907 13.443 -5.849 1.00 92.25 600 ILE A O 1
ATOM 4792 N N . LEU A 1 601 ? 14.151 12.710 -3.862 1.00 90.69 601 LEU A N 1
ATOM 4793 C CA . LEU A 1 601 ? 14.868 11.439 -3.803 1.00 90.69 601 LEU A CA 1
ATOM 4794 C C . LEU A 1 601 ? 13.890 10.311 -4.157 1.00 90.69 601 LEU A C 1
ATOM 4796 O O . LEU A 1 601 ? 12.937 10.047 -3.418 1.00 90.69 601 LEU A O 1
ATOM 4800 N N . LEU A 1 602 ? 14.139 9.635 -5.274 1.00 89.62 602 LEU A N 1
ATOM 4801 C CA . LEU A 1 602 ? 13.298 8.586 -5.843 1.00 89.62 602 LEU A CA 1
ATOM 4802 C C . LEU A 1 602 ? 14.045 7.242 -5.794 1.00 89.62 602 LEU A C 1
ATOM 4804 O O . LEU A 1 602 ? 15.111 7.100 -6.387 1.00 89.62 602 LEU A O 1
ATOM 4808 N N . GLN A 1 603 ? 13.509 6.259 -5.059 1.00 83.69 603 GLN A N 1
ATOM 4809 C CA . GLN A 1 603 ? 14.208 4.991 -4.771 1.00 83.69 603 GLN A CA 1
ATOM 4810 C C . GLN A 1 603 ? 13.620 3.781 -5.505 1.00 83.69 603 GLN A C 1
ATOM 4812 O O . GLN A 1 603 ? 14.354 2.916 -5.981 1.00 83.69 603 GLN A O 1
ATOM 4817 N N . ALA A 1 604 ? 12.290 3.668 -5.520 1.00 83.50 604 ALA A N 1
ATOM 4818 C CA . ALA A 1 604 ? 11.558 2.533 -6.080 1.00 83.50 604 ALA A CA 1
ATOM 4819 C C . ALA A 1 604 ? 10.073 2.891 -6.274 1.00 83.50 604 ALA A C 1
ATOM 4821 O O . ALA A 1 604 ? 9.618 3.955 -5.851 1.00 83.50 604 ALA A O 1
ATOM 4822 N N . LYS A 1 605 ? 9.301 1.985 -6.892 1.00 83.38 605 LYS A N 1
ATOM 4823 C CA . LYS A 1 605 ? 7.847 2.135 -7.071 1.00 83.38 605 LYS A CA 1
ATOM 4824 C C . LYS A 1 605 ? 7.171 2.454 -5.731 1.00 83.38 605 LYS A C 1
ATOM 4826 O O . LYS A 1 605 ? 7.436 1.785 -4.728 1.00 83.38 605 LYS A O 1
ATOM 4831 N N . LYS A 1 606 ? 6.351 3.511 -5.716 1.00 82.62 606 LYS A N 1
ATOM 4832 C CA . LYS A 1 606 ? 5.700 4.102 -4.529 1.00 82.62 606 LYS A CA 1
ATOM 4833 C C . LYS A 1 606 ? 6.645 4.499 -3.375 1.00 82.62 606 LYS A C 1
ATOM 4835 O O . LYS A 1 606 ? 6.193 4.618 -2.239 1.00 82.62 606 LYS A O 1
ATOM 4840 N N . LYS A 1 607 ? 7.947 4.707 -3.627 1.00 86.25 607 LYS A N 1
ATOM 4841 C CA . LYS A 1 607 ? 8.971 4.999 -2.603 1.00 86.25 607 LYS A CA 1
ATOM 4842 C C . LYS A 1 607 ? 9.826 6.211 -2.961 1.00 86.25 607 LYS A C 1
ATOM 4844 O O . LYS A 1 607 ? 10.805 6.098 -3.702 1.00 86.25 607 LYS A O 1
ATOM 4849 N N . TYR A 1 608 ? 9.464 7.355 -2.386 1.00 89.88 608 TYR A N 1
ATOM 4850 C CA . TYR A 1 608 ? 10.153 8.627 -2.594 1.00 89.88 608 TYR A CA 1
ATOM 4851 C C . TYR A 1 608 ? 10.018 9.580 -1.398 1.00 89.88 608 TYR A C 1
ATOM 4853 O O . TYR A 1 608 ? 9.128 9.441 -0.551 1.00 89.88 608 TYR A O 1
ATOM 4861 N N . ALA A 1 609 ? 10.903 10.572 -1.354 1.00 91.81 609 ALA A N 1
ATOM 4862 C CA . ALA A 1 609 ? 10.821 11.727 -0.469 1.00 91.81 609 ALA A CA 1
ATOM 4863 C C . ALA A 1 609 ? 11.112 13.008 -1.252 1.00 91.81 609 ALA A C 1
ATOM 4865 O O . ALA A 1 609 ? 12.027 13.027 -2.069 1.00 91.81 609 ALA A O 1
ATOM 4866 N N . ALA A 1 610 ? 10.349 14.070 -1.013 1.00 93.00 610 ALA A N 1
ATOM 4867 C CA . ALA A 1 610 ? 10.435 15.308 -1.776 1.00 93.00 610 ALA A CA 1
ATOM 4868 C C . ALA A 1 610 ? 10.210 16.550 -0.909 1.00 93.00 610 ALA A C 1
ATOM 4870 O O . ALA A 1 610 ? 9.543 16.487 0.124 1.00 93.00 610 ALA A O 1
ATOM 4871 N N . ILE A 1 611 ? 10.719 17.695 -1.363 1.00 93.12 611 ILE A N 1
ATOM 4872 C CA . ILE A 1 611 ? 10.394 19.013 -0.804 1.00 93.12 611 ILE A CA 1
ATOM 4873 C C . ILE A 1 611 ? 9.292 19.634 -1.657 1.00 93.12 611 ILE A C 1
ATOM 4875 O O . ILE A 1 611 ? 9.548 20.099 -2.766 1.00 93.12 611 ILE A O 1
ATOM 4879 N N . ASN A 1 612 ? 8.063 19.614 -1.151 1.00 92.50 612 ASN A N 1
ATOM 4880 C CA . ASN A 1 612 ? 6.871 20.091 -1.843 1.00 92.50 612 ASN A CA 1
ATOM 4881 C C . ASN A 1 612 ? 6.633 21.588 -1.572 1.00 92.50 612 ASN A C 1
ATOM 4883 O O . ASN A 1 612 ? 6.739 22.034 -0.426 1.00 92.50 612 ASN A O 1
ATOM 4887 N N . LEU A 1 613 ? 6.320 22.360 -2.617 1.00 89.44 613 LEU A N 1
ATOM 4888 C CA . LEU A 1 613 ? 6.006 23.787 -2.535 1.00 89.44 613 LEU A CA 1
ATOM 4889 C C . LEU A 1 613 ? 4.507 24.021 -2.327 1.00 89.44 613 LEU A C 1
ATOM 4891 O O . LEU A 1 613 ? 3.726 24.064 -3.276 1.00 89.44 613 LEU A O 1
ATOM 4895 N N . VAL A 1 614 ? 4.110 24.256 -1.077 1.00 83.88 614 VAL A N 1
ATOM 4896 C CA . VAL A 1 614 ? 2.719 24.563 -0.718 1.00 83.88 614 VAL A CA 1
ATOM 4897 C C . VAL A 1 614 ? 2.506 26.077 -0.721 1.00 83.88 614 VAL A C 1
ATOM 4899 O O . VAL A 1 614 ? 3.149 26.791 0.047 1.00 83.88 614 VAL A O 1
ATOM 4902 N N . GLU A 1 615 ? 1.591 26.590 -1.547 1.00 79.69 615 GLU A N 1
ATOM 4903 C CA . GLU A 1 615 ? 1.216 28.009 -1.494 1.00 79.69 615 GLU A CA 1
ATOM 4904 C C . GLU A 1 615 ? 0.417 28.319 -0.215 1.00 79.69 615 GLU A C 1
ATOM 4906 O O . GLU A 1 615 ? -0.598 27.691 0.085 1.00 79.69 615 GLU A O 1
ATOM 4911 N N . ASN A 1 616 ? 0.860 29.328 0.535 1.00 76.25 616 ASN A N 1
ATOM 4912 C CA . ASN A 1 616 ? 0.180 29.858 1.708 1.00 76.25 616 ASN A CA 1
ATOM 4913 C C . ASN A 1 616 ? 0.260 31.393 1.692 1.00 76.25 616 ASN A C 1
ATOM 4915 O O . ASN A 1 616 ? 1.346 31.971 1.744 1.00 76.25 616 ASN A O 1
ATOM 4919 N N . ASN A 1 617 ? -0.893 32.064 1.602 1.00 65.81 617 ASN A N 1
ATOM 4920 C CA . ASN A 1 617 ? -1.009 33.529 1.551 1.00 65.81 617 ASN A CA 1
ATOM 4921 C C . ASN A 1 617 ? -0.103 34.206 0.493 1.00 65.81 617 ASN A C 1
ATOM 4923 O O . ASN A 1 617 ? 0.489 35.254 0.754 1.00 65.81 617 ASN A O 1
ATOM 4927 N N . GLY A 1 618 ? 0.027 33.607 -0.698 1.00 68.44 618 GLY A N 1
ATOM 4928 C CA . GLY A 1 618 ? 0.851 34.139 -1.793 1.00 68.44 618 GLY A CA 1
ATOM 4929 C C . GLY A 1 618 ? 2.363 33.936 -1.628 1.00 68.44 618 GLY A C 1
ATOM 4930 O O . GLY A 1 618 ? 3.146 34.564 -2.339 1.00 68.44 618 GLY A O 1
ATOM 4931 N N . LYS A 1 619 ? 2.796 33.081 -0.692 1.00 77.81 619 LYS A N 1
ATOM 4932 C CA . LYS A 1 619 ? 4.183 32.611 -0.567 1.00 77.81 619 LYS A CA 1
ATOM 4933 C C . LYS A 1 619 ? 4.222 31.090 -0.623 1.00 77.81 619 LYS A C 1
ATOM 4935 O O . LYS A 1 619 ? 3.398 30.432 0.004 1.00 77.81 619 LYS A O 1
ATOM 4940 N N . TYR A 1 620 ? 5.206 30.531 -1.318 1.00 81.69 620 TYR A N 1
ATOM 4941 C CA . TYR A 1 620 ? 5.472 29.095 -1.262 1.00 81.69 620 TYR A CA 1
ATOM 4942 C C . TYR A 1 620 ? 6.206 28.757 0.038 1.00 81.69 620 TYR A C 1
ATOM 4944 O O . TYR A 1 620 ? 7.186 29.415 0.392 1.00 81.69 620 TYR A O 1
ATOM 4952 N N . ILE A 1 621 ? 5.714 27.746 0.749 1.00 86.88 621 ILE A N 1
ATOM 4953 C CA . ILE A 1 621 ? 6.340 27.158 1.931 1.00 86.88 621 ILE A CA 1
ATOM 4954 C C . ILE A 1 621 ? 6.822 25.762 1.551 1.00 86.88 621 ILE A C 1
ATOM 4956 O O . ILE A 1 621 ? 6.059 24.953 1.022 1.00 86.88 621 ILE A O 1
ATOM 4960 N N . GLU A 1 622 ? 8.086 25.484 1.846 1.00 88.12 622 GLU A N 1
ATOM 4961 C CA . GLU A 1 622 ? 8.686 24.169 1.656 1.00 88.12 622 GLU A CA 1
ATOM 4962 C C . GLU A 1 622 ? 8.224 23.207 2.751 1.00 88.12 622 GLU A C 1
ATOM 4964 O O . GLU A 1 622 ? 8.291 23.502 3.946 1.00 88.12 622 GLU A O 1
ATOM 4969 N N . LYS A 1 623 ? 7.723 22.045 2.331 1.00 89.75 623 LYS A N 1
ATOM 4970 C CA . LYS A 1 623 ? 7.197 21.001 3.208 1.00 89.75 623 LYS A CA 1
ATOM 4971 C C . LYS A 1 623 ? 7.733 19.652 2.748 1.00 89.75 623 LYS A C 1
ATOM 4973 O O . LYS A 1 623 ? 7.451 19.234 1.627 1.00 89.75 623 LYS A O 1
ATOM 4978 N N . MET A 1 624 ? 8.460 18.948 3.614 1.00 89.56 624 MET A N 1
ATOM 4979 C CA . MET A 1 624 ? 8.896 17.591 3.290 1.00 89.56 624 MET A CA 1
ATOM 4980 C C . MET A 1 624 ? 7.693 16.644 3.204 1.00 89.56 624 MET A C 1
ATOM 4982 O O . MET A 1 624 ? 6.846 16.577 4.101 1.00 89.56 624 MET A O 1
ATOM 4986 N N . GLU A 1 625 ? 7.647 15.879 2.123 1.00 89.19 625 GLU A N 1
ATOM 4987 C CA . GLU A 1 625 ? 6.665 14.845 1.852 1.00 89.19 625 GLU A CA 1
ATOM 4988 C C . GLU A 1 625 ? 7.375 13.507 1.638 1.00 89.19 625 GLU A C 1
ATOM 4990 O O . GLU A 1 625 ? 8.392 13.434 0.957 1.00 89.19 625 GLU A O 1
ATOM 4995 N N . VAL A 1 626 ? 6.865 12.440 2.259 1.00 87.88 626 VAL A N 1
ATOM 4996 C CA . VAL A 1 626 ? 7.523 11.125 2.279 1.00 87.88 626 VAL A CA 1
ATOM 4997 C C . VAL A 1 626 ? 6.490 10.031 2.070 1.00 87.88 626 VAL A C 1
ATOM 4999 O O . VAL A 1 626 ? 5.557 9.904 2.870 1.00 87.88 626 VAL A O 1
ATOM 5002 N N . LYS A 1 627 ? 6.681 9.225 1.022 1.00 83.50 627 LYS A N 1
ATOM 5003 C CA . LYS A 1 627 ? 5.725 8.222 0.538 1.00 83.50 627 LYS A CA 1
ATOM 5004 C C . LYS A 1 627 ? 6.403 6.857 0.421 1.00 83.50 627 LYS A C 1
ATOM 5006 O O . LYS A 1 627 ? 7.519 6.755 -0.079 1.00 83.50 627 LYS A O 1
ATOM 5011 N N . GLY A 1 628 ? 5.768 5.829 0.989 1.00 77.50 628 GLY A N 1
ATOM 5012 C CA . GLY A 1 628 ? 6.224 4.426 1.023 1.00 77.50 628 GLY A CA 1
ATOM 5013 C C . GLY A 1 628 ? 7.580 4.113 1.680 1.00 77.50 628 GLY A C 1
ATOM 5014 O O . GLY A 1 628 ? 7.882 2.935 1.883 1.00 77.50 628 GLY A O 1
ATOM 5015 N N . LEU A 1 629 ? 8.392 5.117 2.033 1.00 83.19 629 LEU A N 1
ATOM 5016 C CA . LEU A 1 629 ? 9.661 4.918 2.738 1.00 83.19 629 LEU A CA 1
ATOM 5017 C C . LEU A 1 629 ? 9.445 4.341 4.139 1.00 83.19 629 LEU A C 1
ATOM 5019 O O . LEU A 1 629 ? 8.423 4.566 4.794 1.00 83.19 629 LEU A O 1
ATOM 5023 N N . ASP A 1 630 ? 10.455 3.619 4.621 1.00 79.06 630 ASP A N 1
ATOM 5024 C CA . ASP A 1 630 ? 10.347 2.776 5.811 1.00 79.06 630 ASP A CA 1
ATOM 5025 C C . ASP A 1 630 ? 9.973 3.535 7.094 1.00 79.06 630 ASP A C 1
ATOM 5027 O O . ASP A 1 630 ? 9.297 2.977 7.958 1.00 79.06 630 ASP A O 1
ATOM 5031 N N . MET A 1 631 ? 10.275 4.835 7.180 1.00 78.81 631 MET A N 1
ATOM 5032 C CA . MET A 1 631 ? 9.864 5.676 8.310 1.00 78.81 631 MET A CA 1
ATOM 5033 C C . MET A 1 631 ? 8.338 5.834 8.471 1.00 78.81 631 MET A C 1
ATOM 5035 O O . MET A 1 631 ? 7.861 6.191 9.546 1.00 78.81 631 MET A O 1
ATOM 5039 N N . LYS A 1 632 ? 7.545 5.555 7.427 1.00 72.56 632 LYS A N 1
ATOM 5040 C CA . LYS A 1 632 ? 6.073 5.533 7.508 1.00 72.56 632 LYS A CA 1
ATOM 5041 C C . LYS A 1 632 ? 5.521 4.175 7.965 1.00 72.56 632 LYS A C 1
ATOM 5043 O O . LYS A 1 632 ? 4.339 4.080 8.285 1.00 72.56 632 LYS A O 1
ATOM 5048 N N . ARG A 1 633 ? 6.343 3.120 8.033 1.00 76.88 633 ARG A N 1
ATOM 5049 C CA . ARG A 1 633 ? 5.911 1.766 8.424 1.00 76.88 633 ARG A CA 1
ATOM 5050 C C . ARG A 1 633 ? 5.913 1.605 9.945 1.00 76.88 633 ARG A C 1
ATOM 5052 O O . ARG A 1 633 ? 6.873 1.950 10.628 1.00 76.88 633 ARG A O 1
ATOM 5059 N N . ARG A 1 634 ? 4.864 0.988 10.492 1.00 77.69 634 ARG A N 1
ATOM 5060 C CA . ARG A 1 634 ? 4.755 0.610 11.922 1.00 77.69 634 ARG A CA 1
ATOM 5061 C C . ARG A 1 634 ? 5.843 -0.374 12.402 1.00 77.69 634 ARG A C 1
ATOM 5063 O O . ARG A 1 634 ? 6.220 -0.361 13.569 1.00 77.69 634 ARG A O 1
ATOM 5070 N N . GLU A 1 635 ? 6.398 -1.144 11.468 1.00 81.56 635 GLU A N 1
ATOM 5071 C CA . GLU A 1 635 ? 7.400 -2.206 11.669 1.00 81.56 635 GLU A CA 1
ATOM 5072 C C . GLU A 1 635 ? 8.827 -1.687 11.948 1.00 81.56 635 GLU A C 1
ATOM 5074 O O . GLU A 1 635 ? 9.708 -2.466 12.315 1.00 81.56 635 GLU A O 1
ATOM 5079 N N . TYR A 1 636 ? 9.059 -0.382 11.772 1.00 86.88 636 TYR A N 1
ATOM 5080 C CA . TYR A 1 636 ? 10.309 0.292 12.125 1.00 86.88 636 TYR A CA 1
ATOM 5081 C C . TYR A 1 636 ? 10.143 1.117 13.406 1.00 86.88 636 TYR A C 1
ATOM 5083 O O . TYR A 1 636 ? 9.145 1.826 13.579 1.00 86.88 636 TYR A O 1
ATOM 5091 N N . CYS A 1 637 ? 11.114 1.018 14.313 1.00 91.06 637 CYS A N 1
ATOM 5092 C CA . CYS A 1 637 ? 11.087 1.699 15.603 1.00 91.06 637 CYS A CA 1
ATOM 5093 C C . CYS A 1 637 ? 11.194 3.229 15.482 1.00 91.06 637 CYS A C 1
ATOM 5095 O O . CYS A 1 637 ? 11.647 3.763 14.467 1.00 91.06 637 CYS A O 1
ATOM 5097 N N . GLY A 1 638 ? 10.792 3.944 16.538 1.00 89.94 638 GLY A N 1
ATOM 5098 C CA . GLY A 1 638 ? 10.848 5.411 16.594 1.00 89.94 638 GLY A CA 1
ATOM 5099 C C . GLY A 1 638 ? 12.240 5.979 16.293 1.00 89.94 638 GLY A C 1
ATOM 5100 O O . GLY A 1 638 ? 12.356 6.924 15.522 1.00 89.94 638 GLY A O 1
ATOM 5101 N N . LEU A 1 639 ? 13.303 5.349 16.802 1.00 93.44 639 LEU A N 1
ATOM 5102 C CA . LEU A 1 639 ? 14.686 5.750 16.528 1.00 93.44 639 LEU A CA 1
ATOM 5103 C C . LEU A 1 639 ? 15.048 5.637 15.036 1.00 93.44 639 LEU A C 1
ATOM 5105 O O . LEU A 1 639 ? 15.650 6.549 14.478 1.00 93.44 639 LEU A O 1
ATOM 5109 N N . SER A 1 640 ? 14.644 4.551 14.368 1.00 92.75 640 SER A N 1
ATOM 5110 C CA . SER A 1 640 ? 14.865 4.374 12.924 1.00 92.75 640 SER A CA 1
ATOM 5111 C C . SER A 1 640 ? 14.116 5.434 12.105 1.00 92.75 640 SER A C 1
ATOM 5113 O O . SER A 1 640 ? 14.654 5.964 11.130 1.00 92.75 640 SER A O 1
ATOM 5115 N N . LYS A 1 641 ? 12.909 5.816 12.547 1.00 90.31 641 LYS A N 1
ATOM 5116 C CA . LYS A 1 641 ? 12.108 6.899 11.953 1.00 90.31 641 LYS A CA 1
ATOM 5117 C C . LYS A 1 641 ? 12.785 8.264 12.099 1.00 90.31 641 LYS A C 1
ATOM 5119 O O . LYS A 1 641 ? 12.875 8.988 11.114 1.00 90.31 641 LYS A O 1
ATOM 5124 N N . GLU A 1 642 ? 13.293 8.586 13.289 1.00 91.75 642 GLU A N 1
ATOM 5125 C CA . GLU A 1 642 ? 14.026 9.832 13.562 1.00 91.75 642 GLU A CA 1
ATOM 5126 C C . GLU A 1 642 ? 15.318 9.942 12.743 1.00 91.75 642 GLU A C 1
ATOM 5128 O O . GLU A 1 642 ? 15.530 10.956 12.080 1.00 91.75 642 GLU A O 1
ATOM 5133 N N . ILE A 1 643 ? 16.147 8.888 12.737 1.00 93.50 643 ILE A N 1
ATOM 5134 C CA . ILE A 1 643 ? 17.391 8.845 11.951 1.00 93.50 643 ILE A CA 1
ATOM 5135 C C . ILE A 1 643 ? 17.072 9.032 10.467 1.00 93.50 643 ILE A C 1
ATOM 5137 O O . ILE A 1 643 ? 17.655 9.895 9.818 1.00 93.50 643 ILE A O 1
ATOM 5141 N N . SER A 1 644 ? 16.110 8.271 9.937 1.00 91.69 644 SER A N 1
ATOM 5142 C CA . SER A 1 644 ? 15.719 8.360 8.525 1.00 91.69 644 SER A CA 1
ATOM 5143 C C . SER A 1 644 ? 15.173 9.742 8.148 1.00 91.69 644 SER A C 1
ATOM 5145 O O . SER A 1 644 ? 15.400 10.191 7.029 1.00 91.69 644 SER A O 1
ATOM 5147 N N . GLY A 1 645 ? 14.471 10.415 9.068 1.00 91.31 645 GLY A N 1
ATOM 5148 C CA . GLY A 1 645 ? 14.006 11.793 8.897 1.00 91.31 645 GLY A CA 1
ATOM 5149 C C . GLY A 1 645 ? 15.170 12.775 8.776 1.00 91.31 645 GLY A C 1
ATOM 5150 O O . GLY A 1 645 ? 15.298 13.423 7.743 1.00 91.31 645 GLY A O 1
ATOM 5151 N N . LYS A 1 646 ? 16.083 12.795 9.759 1.00 91.81 646 LYS A N 1
ATOM 5152 C CA . LYS A 1 646 ? 17.246 13.698 9.728 1.00 91.81 646 LYS A CA 1
ATOM 5153 C C . LYS A 1 646 ? 18.158 13.442 8.520 1.00 91.81 646 LYS A C 1
ATOM 5155 O O . LYS A 1 646 ? 18.727 14.377 7.969 1.00 91.81 646 LYS A O 1
ATOM 5160 N N . LEU A 1 647 ? 18.283 12.191 8.072 1.00 91.69 647 LEU A N 1
ATOM 5161 C CA . LEU A 1 647 ? 19.010 11.883 6.838 1.00 91.69 647 LEU A CA 1
ATOM 5162 C C . LEU A 1 647 ? 18.339 12.500 5.603 1.00 91.69 647 LEU A C 1
ATOM 5164 O O . LEU A 1 647 ? 19.042 13.049 4.762 1.00 91.69 647 LEU A O 1
ATOM 5168 N N . LEU A 1 648 ? 17.005 12.471 5.502 1.00 91.25 648 LEU A N 1
ATOM 5169 C CA . LEU A 1 648 ? 16.304 13.197 4.439 1.00 91.25 648 LEU A CA 1
ATOM 5170 C C . LEU A 1 648 ? 16.456 14.715 4.559 1.00 91.25 648 LEU A C 1
ATOM 5172 O O . LEU A 1 648 ? 16.554 15.366 3.523 1.00 91.25 648 LEU A O 1
ATOM 5176 N N . ASP A 1 649 ? 16.484 15.270 5.775 1.00 91.00 649 ASP A N 1
ATOM 5177 C CA . ASP A 1 649 ? 16.688 16.710 5.983 1.00 91.00 649 ASP A CA 1
ATOM 5178 C C . ASP A 1 649 ? 18.044 17.164 5.409 1.00 91.00 649 ASP A C 1
ATOM 5180 O O . ASP A 1 649 ? 18.094 18.167 4.703 1.00 91.00 649 ASP A O 1
ATOM 5184 N N . GLU A 1 650 ? 19.128 16.405 5.628 1.00 90.81 650 GLU A N 1
ATOM 5185 C CA . GLU A 1 650 ? 20.451 16.709 5.049 1.00 90.81 650 GLU A CA 1
ATOM 5186 C C . GLU A 1 650 ? 20.495 16.436 3.528 1.00 90.81 650 GLU A C 1
ATOM 5188 O O . GLU A 1 650 ? 20.995 17.272 2.779 1.00 90.81 650 GLU A O 1
ATOM 5193 N N . ILE A 1 651 ? 19.929 15.317 3.039 1.00 89.00 651 ILE A N 1
ATOM 5194 C CA . ILE A 1 651 ? 19.908 14.960 1.598 1.00 89.00 651 ILE A CA 1
ATOM 5195 C C . ILE A 1 651 ? 19.115 15.978 0.761 1.00 89.00 651 ILE A C 1
ATOM 5197 O O . ILE A 1 651 ? 19.496 16.301 -0.362 1.00 89.00 651 ILE A O 1
ATOM 5201 N N . LEU A 1 652 ? 17.992 16.474 1.286 1.00 89.56 652 LEU A N 1
ATOM 5202 C CA . LEU A 1 652 ? 17.098 17.402 0.588 1.00 89.56 652 LEU A CA 1
ATOM 5203 C C . LEU A 1 652 ? 17.346 18.878 0.961 1.00 89.56 652 LEU A C 1
ATOM 5205 O O . LEU A 1 652 ? 16.630 19.751 0.470 1.00 89.56 652 LEU A O 1
ATOM 5209 N N . SER A 1 653 ? 18.358 19.153 1.793 1.00 86.00 653 SER A N 1
ATOM 5210 C CA . SER A 1 653 ? 18.673 20.459 2.403 1.00 86.00 653 SER A CA 1
ATOM 5211 C C . SER A 1 653 ? 18.813 21.626 1.420 1.00 86.00 653 SER A C 1
ATOM 5213 O O . SER A 1 653 ? 18.498 22.769 1.752 1.00 86.00 653 SER A O 1
ATOM 5215 N N . GLY A 1 654 ? 19.311 21.348 0.214 1.00 81.06 654 GLY A N 1
ATOM 5216 C CA . GLY A 1 654 ? 19.743 22.360 -0.747 1.00 81.06 654 GLY A CA 1
ATOM 5217 C C . GLY A 1 654 ? 21.264 22.508 -0.862 1.00 81.06 654 GLY A C 1
ATOM 5218 O O . GLY A 1 654 ? 21.719 23.130 -1.821 1.00 81.06 654 GLY A O 1
ATOM 5219 N N . GLU A 1 655 ? 22.036 21.948 0.073 1.00 83.12 655 GLU A N 1
ATOM 5220 C CA . GLU A 1 655 ? 23.495 22.095 0.130 1.00 83.12 655 GLU A CA 1
ATOM 5221 C C . GLU A 1 655 ? 24.247 21.224 -0.894 1.00 83.12 655 GLU A C 1
ATOM 5223 O O . GLU A 1 655 ? 23.650 20.487 -1.686 1.00 83.12 655 GLU A O 1
ATOM 5228 N N . ASP A 1 656 ? 25.576 21.354 -0.893 1.00 84.12 656 ASP A N 1
ATOM 5229 C CA . ASP A 1 656 ? 26.478 20.530 -1.692 1.00 84.12 656 ASP A CA 1
ATOM 5230 C C . ASP A 1 656 ? 26.469 19.060 -1.225 1.00 84.12 656 ASP A C 1
ATOM 5232 O O . ASP A 1 656 ? 26.298 18.753 -0.036 1.00 84.12 656 ASP A O 1
ATOM 5236 N N . THR A 1 657 ? 26.647 18.141 -2.176 1.00 82.00 657 THR A N 1
ATOM 5237 C CA . THR A 1 657 ? 26.549 16.696 -1.930 1.00 82.00 657 THR A CA 1
ATOM 5238 C C . THR A 1 657 ? 27.679 16.182 -1.033 1.00 82.00 657 THR A C 1
ATOM 5240 O O . THR A 1 657 ? 27.414 15.364 -0.151 1.00 82.00 657 THR A O 1
ATOM 5243 N N . GLU A 1 658 ? 28.912 16.683 -1.172 1.00 84.50 658 GLU A N 1
ATOM 5244 C CA . GLU A 1 658 ? 30.039 16.253 -0.330 1.00 84.50 658 GLU A CA 1
ATOM 5245 C C . GLU A 1 658 ? 29.845 16.705 1.126 1.00 84.50 658 GLU A C 1
ATOM 5247 O O . GLU A 1 658 ? 30.056 15.932 2.066 1.00 84.50 658 GLU A O 1
ATOM 5252 N N . VAL A 1 659 ? 29.355 17.936 1.320 1.00 88.81 659 VAL A N 1
ATOM 5253 C CA . VAL A 1 659 ? 29.055 18.504 2.646 1.00 88.81 659 VAL A CA 1
ATOM 5254 C C . VAL A 1 659 ? 27.935 17.720 3.335 1.00 88.81 659 VAL A C 1
ATOM 5256 O O . VAL A 1 659 ? 28.077 17.330 4.499 1.00 88.81 659 VAL A O 1
ATOM 5259 N N . SER A 1 660 ? 26.850 17.436 2.610 1.00 88.56 660 SER A N 1
ATOM 5260 C CA . SER A 1 660 ? 25.717 16.657 3.123 1.00 88.56 660 SER A CA 1
ATOM 5261 C C . SER A 1 660 ? 26.143 15.233 3.501 1.00 88.56 660 SER A C 1
ATOM 5263 O O . SER A 1 660 ? 25.805 14.752 4.583 1.00 88.56 660 SER A O 1
ATOM 5265 N N . ILE A 1 661 ? 26.955 14.570 2.668 1.00 88.56 661 ILE A N 1
ATOM 5266 C CA . ILE A 1 661 ? 27.471 13.221 2.950 1.00 88.56 661 ILE A CA 1
ATOM 5267 C C . ILE A 1 661 ? 28.386 13.203 4.180 1.00 88.56 661 ILE A C 1
ATOM 5269 O O . ILE A 1 661 ? 28.241 12.304 5.011 1.00 88.56 661 ILE A O 1
ATOM 5273 N N . SER A 1 662 ? 29.263 14.199 4.361 1.00 90.12 662 SER A N 1
ATOM 5274 C CA . SER A 1 662 ? 30.102 14.279 5.567 1.00 90.12 662 SER A CA 1
ATOM 5275 C C . SER A 1 662 ? 29.249 14.360 6.836 1.00 90.12 662 SER A C 1
ATOM 5277 O O . SER A 1 662 ? 29.456 13.576 7.763 1.00 90.12 662 SER A O 1
ATOM 5279 N N . ARG A 1 663 ? 28.230 15.233 6.860 1.00 92.44 663 ARG A N 1
ATOM 5280 C CA . ARG A 1 663 ? 27.302 15.356 8.002 1.00 92.44 663 ARG A CA 1
ATOM 5281 C C . ARG A 1 663 ? 26.520 14.076 8.268 1.00 92.44 663 ARG A C 1
ATOM 5283 O O . ARG A 1 663 ? 26.327 13.707 9.425 1.00 92.44 663 ARG A O 1
ATOM 5290 N N . ILE A 1 664 ? 26.088 13.388 7.211 1.00 93.06 664 ILE A N 1
ATOM 5291 C CA . ILE A 1 664 ? 25.416 12.087 7.295 1.00 93.06 664 ILE A CA 1
ATOM 5292 C C . ILE A 1 664 ? 26.342 11.052 7.944 1.00 93.06 664 ILE A C 1
ATOM 5294 O O . ILE A 1 664 ? 25.931 10.372 8.884 1.00 93.06 664 ILE A O 1
ATOM 5298 N N . HIS A 1 665 ? 27.597 10.954 7.500 1.00 93.12 665 HIS A N 1
ATOM 5299 C CA . HIS A 1 665 ? 28.586 10.037 8.072 1.00 93.12 665 HIS A CA 1
ATOM 5300 C C . HIS A 1 665 ? 28.905 10.369 9.539 1.00 93.12 665 HIS A C 1
ATOM 5302 O O . HIS A 1 665 ? 28.946 9.461 10.371 1.00 93.12 665 HIS A O 1
ATOM 5308 N N . ASP A 1 666 ? 29.072 11.648 9.884 1.00 94.19 666 ASP A N 1
ATOM 5309 C CA . ASP A 1 666 ? 29.312 12.093 11.264 1.00 94.19 666 ASP A CA 1
ATOM 5310 C C . ASP A 1 666 ? 28.115 11.829 12.183 1.00 94.19 666 ASP A C 1
ATOM 5312 O O . ASP A 1 666 ? 28.289 11.317 13.290 1.00 94.19 666 ASP A O 1
ATOM 5316 N N . TYR A 1 667 ? 26.890 12.088 11.720 1.00 95.00 667 TYR A N 1
ATOM 5317 C CA . TYR A 1 667 ? 25.678 11.790 12.481 1.00 95.00 667 TYR A CA 1
ATOM 5318 C C . TYR A 1 667 ? 25.462 10.279 12.673 1.00 95.00 667 TYR A C 1
ATOM 5320 O O . TYR A 1 667 ? 25.043 9.856 13.751 1.00 95.00 667 TYR A O 1
ATOM 5328 N N . LEU A 1 668 ? 25.789 9.450 11.674 1.00 94.50 668 LEU A N 1
ATOM 5329 C CA . LEU A 1 668 ? 25.739 7.989 11.802 1.00 94.50 668 LEU A CA 1
ATOM 5330 C C . LEU A 1 668 ? 26.745 7.474 12.847 1.00 94.50 668 LEU A C 1
ATOM 5332 O O . LEU A 1 668 ? 26.384 6.621 13.661 1.00 94.50 668 LEU A O 1
ATOM 5336 N N . ARG A 1 669 ? 27.960 8.043 12.892 1.00 94.62 669 ARG A N 1
ATOM 5337 C CA . ARG A 1 669 ? 28.949 7.766 13.951 1.00 94.62 669 ARG A CA 1
ATOM 5338 C C . ARG A 1 669 ? 28.443 8.206 15.330 1.00 94.62 669 ARG A C 1
ATOM 5340 O O . ARG A 1 669 ? 28.482 7.422 16.279 1.00 94.62 669 ARG A O 1
ATOM 5347 N N . GLU A 1 670 ? 27.923 9.430 15.436 1.00 94.81 670 GLU A N 1
ATOM 5348 C CA . GLU A 1 670 ? 27.395 10.005 16.681 1.00 94.81 670 GLU A CA 1
ATOM 5349 C C . GLU A 1 670 ? 26.237 9.172 17.257 1.00 94.81 670 GLU A C 1
ATOM 5351 O O . GLU A 1 670 ? 26.222 8.858 18.450 1.00 94.81 670 GLU A O 1
ATOM 5356 N N . ILE A 1 671 ? 25.260 8.790 16.426 1.00 94.00 671 ILE A N 1
ATOM 5357 C CA . ILE A 1 671 ? 24.091 8.044 16.901 1.00 94.00 671 ILE A CA 1
ATOM 5358 C C . ILE A 1 671 ? 24.452 6.601 17.269 1.00 94.00 671 ILE A C 1
ATOM 5360 O O . ILE A 1 671 ? 23.952 6.098 18.273 1.00 94.00 671 ILE A O 1
ATOM 5364 N N . ALA A 1 672 ? 25.371 5.957 16.539 1.00 93.25 672 ALA A N 1
ATOM 5365 C CA . ALA A 1 672 ? 25.854 4.617 16.874 1.00 93.25 672 ALA A CA 1
ATOM 5366 C C . ALA A 1 672 ? 26.624 4.587 18.209 1.00 93.25 672 ALA A C 1
ATOM 5368 O O . ALA A 1 672 ? 26.480 3.629 18.971 1.00 93.25 672 ALA A O 1
ATOM 5369 N N . ALA A 1 673 ? 27.384 5.642 18.532 1.00 93.75 673 ALA A N 1
ATOM 5370 C CA . ALA A 1 673 ? 27.993 5.808 19.854 1.00 93.75 673 ALA A CA 1
ATOM 5371 C C . ALA A 1 673 ? 26.921 5.946 20.950 1.00 93.75 673 ALA A C 1
ATOM 5373 O O . ALA A 1 673 ? 26.870 5.121 21.862 1.00 93.75 673 ALA A O 1
ATOM 5374 N N . LYS A 1 674 ? 25.980 6.891 20.801 1.00 94.25 674 LYS A N 1
ATOM 5375 C CA . LYS A 1 674 ? 24.888 7.123 21.771 1.00 94.25 674 LYS A CA 1
ATOM 5376 C C . LYS A 1 674 ? 24.008 5.893 22.014 1.00 94.25 674 LYS A C 1
ATOM 5378 O O . LYS A 1 674 ? 23.542 5.670 23.131 1.00 94.25 674 LYS A O 1
ATOM 5383 N N . MET A 1 675 ? 23.788 5.071 20.986 1.00 93.44 675 MET A N 1
ATOM 5384 C CA . MET A 1 675 ? 23.116 3.779 21.135 1.00 93.44 675 MET A CA 1
ATOM 5385 C C . MET A 1 675 ? 23.906 2.823 22.035 1.00 93.44 675 MET A C 1
ATOM 5387 O O . MET A 1 675 ? 23.332 2.265 22.967 1.00 93.44 675 MET A O 1
ATOM 5391 N N . ARG A 1 676 ? 25.211 2.648 21.782 1.00 91.94 676 ARG A N 1
ATOM 5392 C CA . ARG A 1 676 ? 26.094 1.744 22.547 1.00 91.94 676 ARG A CA 1
ATOM 5393 C C . ARG A 1 676 ? 26.310 2.210 23.990 1.00 91.94 676 ARG A C 1
ATOM 5395 O O . ARG A 1 676 ? 26.393 1.380 24.887 1.00 91.94 676 ARG A O 1
ATOM 5402 N N . GLU A 1 677 ? 26.294 3.519 24.222 1.00 91.88 677 GLU A N 1
ATOM 5403 C CA . GLU A 1 677 ? 26.257 4.157 25.549 1.00 91.88 677 GLU A CA 1
ATOM 5404 C C . GLU A 1 677 ? 24.914 3.975 26.290 1.00 91.88 677 GLU A C 1
ATOM 5406 O O . GLU A 1 677 ? 24.790 4.386 27.441 1.00 91.88 677 GLU A O 1
ATOM 5411 N N . GLN A 1 678 ? 23.892 3.405 25.638 1.00 87.50 678 GLN A N 1
ATOM 5412 C CA . GLN A 1 678 ? 22.512 3.284 26.131 1.00 87.50 678 GLN A CA 1
ATOM 5413 C C . GLN A 1 678 ? 21.860 4.622 26.547 1.00 87.50 678 GLN A C 1
ATOM 5415 O O . GLN A 1 678 ? 20.885 4.640 27.298 1.00 87.50 678 GLN A O 1
ATOM 5420 N N . SER A 1 679 ? 22.328 5.756 26.008 1.00 90.81 679 SER A N 1
ATOM 5421 C CA . SER A 1 679 ? 21.798 7.092 26.336 1.00 90.81 679 SER A CA 1
ATOM 5422 C C . SER A 1 679 ? 20.437 7.402 25.691 1.00 90.81 679 SER A C 1
ATOM 5424 O O . SER A 1 679 ? 19.795 8.402 26.018 1.00 90.81 679 SER A O 1
ATOM 5426 N N . ILE A 1 680 ? 19.966 6.542 24.782 1.00 92.31 680 ILE A N 1
ATOM 5427 C CA . ILE A 1 680 ? 18.704 6.708 24.051 1.00 92.31 680 ILE A CA 1
ATOM 5428 C C . ILE A 1 680 ? 17.552 5.999 24.795 1.00 92.31 680 ILE A C 1
ATOM 5430 O O . ILE A 1 680 ? 17.637 4.789 25.008 1.00 92.31 680 ILE A O 1
ATOM 5434 N N . PRO A 1 681 ? 16.439 6.690 25.126 1.00 91.38 681 PRO A N 1
ATOM 5435 C CA . PRO A 1 681 ? 15.326 6.100 25.873 1.00 91.38 681 PRO A CA 1
ATOM 5436 C C . PRO A 1 681 ? 14.704 4.865 25.204 1.00 91.38 681 PRO A C 1
ATOM 5438 O O . PRO A 1 681 ? 14.406 4.876 24.006 1.00 91.38 681 PRO A O 1
ATOM 5441 N N . ALA A 1 682 ? 14.418 3.829 26.002 1.00 89.12 682 ALA A N 1
ATOM 5442 C CA . ALA A 1 682 ? 13.852 2.553 25.549 1.00 89.12 682 ALA A CA 1
ATOM 5443 C C . ALA A 1 682 ? 12.547 2.708 24.736 1.00 89.12 682 ALA A C 1
ATOM 5445 O O . ALA A 1 682 ? 12.288 1.928 23.820 1.00 89.12 682 ALA A O 1
ATOM 5446 N N . GLN A 1 683 ? 11.759 3.757 24.993 1.00 89.19 683 GLN A N 1
ATOM 5447 C CA . GLN A 1 683 ? 10.549 4.097 24.237 1.00 89.19 683 GLN A CA 1
ATOM 5448 C C . GLN A 1 683 ? 10.814 4.278 22.730 1.00 89.19 683 GLN A C 1
ATOM 5450 O O . GLN A 1 683 ? 9.954 3.943 21.916 1.00 89.19 683 GLN A O 1
ATOM 5455 N N . LYS A 1 684 ? 12.004 4.749 22.327 1.00 91.38 684 LYS A N 1
ATOM 5456 C CA . LYS A 1 684 ? 12.348 4.923 20.904 1.00 91.38 684 LYS A CA 1
ATOM 5457 C C . LYS A 1 684 ? 12.600 3.599 20.173 1.00 91.38 684 LYS A C 1
ATOM 5459 O O . LYS A 1 684 ? 12.578 3.570 18.945 1.00 91.38 684 LYS A O 1
ATOM 5464 N N . TYR A 1 685 ? 12.791 2.500 20.903 1.00 93.50 685 TYR A N 1
ATOM 5465 C CA . TYR A 1 685 ? 13.050 1.168 20.352 1.00 93.50 685 TYR A CA 1
ATOM 5466 C C . TYR A 1 685 ? 11.774 0.345 20.100 1.00 93.50 685 TYR A C 1
ATOM 5468 O O . TYR A 1 685 ? 11.856 -0.740 19.523 1.00 93.50 685 TYR A O 1
ATOM 5476 N N . ILE A 1 686 ? 10.593 0.843 20.487 1.00 92.12 686 ILE A N 1
ATOM 5477 C CA . ILE A 1 686 ? 9.321 0.122 20.327 1.00 92.12 686 ILE A CA 1
ATOM 5478 C C . ILE A 1 686 ? 9.007 -0.106 18.839 1.00 92.12 686 ILE A C 1
ATOM 5480 O O . ILE A 1 686 ? 8.985 0.836 18.046 1.00 92.12 686 ILE A O 1
ATOM 5484 N N . ILE A 1 687 ? 8.726 -1.360 18.485 1.00 90.81 687 ILE A N 1
ATOM 5485 C CA . ILE A 1 687 ? 8.249 -1.814 17.173 1.00 90.81 687 ILE A CA 1
ATOM 5486 C C . ILE A 1 687 ? 6.771 -2.206 17.297 1.00 90.81 687 ILE A C 1
ATOM 5488 O O . ILE A 1 687 ? 6.380 -2.805 18.298 1.00 90.81 687 ILE A O 1
ATOM 5492 N N . PHE A 1 688 ? 5.957 -1.911 16.277 1.00 89.19 688 PHE A N 1
ATOM 5493 C CA . PHE A 1 688 ? 4.525 -2.230 16.242 1.00 89.19 688 PHE A CA 1
ATOM 5494 C C . PHE A 1 688 ? 4.201 -3.164 15.071 1.00 89.19 688 PHE A C 1
ATOM 5496 O O . PHE A 1 688 ? 4.468 -2.838 13.915 1.00 89.19 688 PHE A O 1
ATOM 5503 N N . THR A 1 689 ? 3.602 -4.329 15.338 1.00 87.44 689 THR A N 1
ATOM 5504 C CA . THR A 1 689 ? 3.249 -5.311 14.291 1.00 87.44 689 THR A CA 1
ATOM 5505 C C . THR A 1 689 ? 1.860 -5.908 14.510 1.00 87.44 689 THR A C 1
ATOM 5507 O O . THR A 1 689 ? 1.512 -6.298 15.621 1.00 87.44 689 THR A O 1
ATOM 5510 N N . GLN A 1 690 ? 1.065 -5.998 13.441 1.00 85.06 690 GLN A N 1
ATOM 5511 C CA . GLN A 1 690 ? -0.324 -6.462 13.493 1.00 85.06 690 GLN A CA 1
ATOM 5512 C C . GLN A 1 690 ? -0.451 -7.988 13.351 1.00 85.06 690 GLN A C 1
ATOM 5514 O O . GLN A 1 690 ? 0.287 -8.622 12.592 1.00 85.06 690 GLN A O 1
ATOM 5519 N N . LEU A 1 691 ? -1.421 -8.582 14.048 1.00 82.81 691 LEU A N 1
ATOM 5520 C CA . LEU A 1 691 ? -1.714 -10.014 14.002 1.00 82.81 691 LEU A CA 1
ATOM 5521 C C . LEU A 1 691 ? -2.746 -10.366 12.912 1.00 82.81 691 LEU A C 1
ATOM 5523 O O . LEU A 1 691 ? -3.950 -10.341 13.147 1.00 82.81 691 LEU A O 1
ATOM 5527 N N . GLY A 1 692 ? -2.289 -10.788 11.729 1.00 79.25 692 GLY A N 1
ATOM 5528 C CA . GLY A 1 692 ? -3.158 -11.280 10.640 1.00 79.25 692 GLY A CA 1
ATOM 5529 C C . GLY A 1 692 ? -3.910 -12.601 10.915 1.00 79.25 692 GLY A C 1
ATOM 5530 O O . GLY A 1 692 ? -4.808 -12.968 10.155 1.00 79.25 692 GLY A O 1
ATOM 5531 N N . LYS A 1 693 ? -3.574 -13.306 12.001 1.00 81.31 693 LYS A N 1
ATOM 5532 C CA . LYS A 1 693 ? -4.230 -14.519 12.527 1.00 81.31 693 LYS A CA 1
ATOM 5533 C C . LYS A 1 693 ? -4.309 -14.476 14.058 1.00 81.31 693 LYS A C 1
ATOM 5535 O O . LYS A 1 693 ? -3.622 -13.661 14.674 1.00 81.31 693 LYS A O 1
ATOM 5540 N N . GLY A 1 694 ? -5.083 -15.367 14.679 1.00 83.88 694 GLY A N 1
ATOM 5541 C CA . GLY A 1 694 ? -5.020 -15.580 16.128 1.00 83.88 694 GLY A CA 1
ATOM 5542 C C . GLY A 1 694 ? -3.625 -16.080 16.557 1.00 83.88 694 GLY A C 1
ATOM 5543 O O . GLY A 1 694 ? -3.027 -16.872 15.828 1.00 83.88 694 GLY A O 1
ATOM 5544 N N . PRO A 1 695 ? -3.071 -15.680 17.723 1.00 85.81 695 PRO A N 1
ATOM 5545 C CA . PRO A 1 695 ? -1.696 -16.032 18.118 1.00 85.81 695 PRO A CA 1
ATOM 5546 C C . PRO A 1 695 ? -1.351 -17.531 18.090 1.00 85.81 695 PRO A C 1
ATOM 5548 O O . PRO A 1 695 ? -0.215 -17.891 17.796 1.00 85.81 695 PRO A O 1
ATOM 5551 N N . LYS A 1 696 ? -2.329 -18.412 18.337 1.00 86.56 696 LYS A N 1
ATOM 5552 C CA . LYS A 1 696 ? -2.159 -19.879 18.313 1.00 86.56 696 LYS A CA 1
ATOM 5553 C C . LYS A 1 696 ? -2.301 -20.511 16.914 1.00 86.56 696 LYS A C 1
ATOM 5555 O O . LYS A 1 696 ? -2.061 -21.700 16.761 1.00 86.56 696 LYS A O 1
ATOM 5560 N N . GLU A 1 697 ? -2.675 -19.736 15.895 1.00 83.50 697 GLU A N 1
ATOM 5561 C CA . GLU A 1 697 ? -2.922 -20.191 14.512 1.00 83.50 697 GLU A CA 1
ATOM 5562 C C . GLU A 1 697 ? -1.705 -19.981 13.580 1.00 83.50 697 GLU A C 1
ATOM 5564 O O . GLU A 1 697 ? -1.793 -20.180 12.360 1.00 83.50 697 GLU A O 1
ATOM 5569 N N . TYR A 1 698 ? -0.574 -19.523 14.131 1.00 79.12 698 TYR A N 1
ATOM 5570 C CA . TYR A 1 698 ? 0.662 -19.273 13.391 1.00 79.12 698 TYR A CA 1
ATOM 5571 C C . TYR A 1 698 ? 1.553 -20.526 13.353 1.00 79.12 698 TYR A C 1
ATOM 5573 O O . TYR A 1 698 ? 2.176 -20.849 14.364 1.00 79.12 698 TYR A O 1
ATOM 5581 N N . PRO A 1 699 ? 1.742 -21.181 12.188 1.00 71.00 699 PRO A N 1
ATOM 5582 C CA . PRO A 1 699 ? 2.596 -22.373 12.074 1.00 71.00 699 PRO A CA 1
ATOM 5583 C C . PRO A 1 699 ? 4.102 -22.092 12.253 1.00 71.00 699 PRO A C 1
ATOM 5585 O O . PRO A 1 699 ? 4.904 -23.022 12.241 1.00 71.00 699 PRO A O 1
ATOM 5588 N N . ASN A 1 700 ? 4.482 -20.816 12.398 1.00 76.69 700 ASN A N 1
ATOM 5589 C CA . ASN A 1 700 ? 5.840 -20.324 12.649 1.00 76.69 700 ASN A CA 1
ATOM 5590 C C . ASN A 1 700 ? 5.877 -19.351 13.853 1.00 76.69 700 ASN A C 1
ATOM 5592 O O . ASN A 1 700 ? 6.678 -18.419 13.865 1.00 76.69 700 ASN A O 1
ATOM 5596 N N . GLY A 1 701 ? 4.991 -19.511 14.846 1.00 75.12 701 GLY A N 1
ATOM 5597 C CA . GLY A 1 701 ? 4.884 -18.577 15.980 1.00 75.12 701 GLY A CA 1
ATOM 5598 C C . GLY A 1 701 ? 6.195 -18.339 16.749 1.00 75.12 701 GLY A C 1
ATOM 5599 O O . GLY A 1 701 ? 6.409 -17.250 17.276 1.00 75.12 701 GLY A O 1
ATOM 5600 N N . ASP A 1 702 ? 7.110 -19.311 16.751 1.00 78.38 702 ASP A N 1
ATOM 5601 C CA . ASP A 1 702 ? 8.415 -19.224 17.427 1.00 78.38 702 ASP A CA 1
ATOM 5602 C C . ASP A 1 702 ? 9.466 -18.394 16.680 1.00 78.38 702 ASP A C 1
ATOM 5604 O O . ASP A 1 702 ? 10.458 -17.975 17.274 1.00 78.38 702 ASP A O 1
ATOM 5608 N N . THR A 1 703 ? 9.248 -18.092 15.395 1.00 79.06 703 THR A N 1
ATOM 5609 C CA . THR A 1 703 ? 10.118 -17.193 14.616 1.00 79.06 703 THR A CA 1
ATOM 5610 C C . THR A 1 703 ? 9.552 -15.773 14.507 1.00 79.06 703 THR A C 1
ATOM 5612 O O . THR A 1 703 ? 10.060 -14.977 13.721 1.00 79.06 703 THR A O 1
ATOM 5615 N N . MET A 1 704 ? 8.483 -15.447 15.244 1.00 81.62 704 MET A N 1
ATOM 5616 C CA . MET A 1 704 ? 7.716 -14.204 15.095 1.00 81.62 704 MET A CA 1
ATOM 5617 C C . MET A 1 704 ? 7.639 -13.438 16.433 1.00 81.62 704 MET A C 1
ATOM 5619 O O . MET A 1 704 ? 6.872 -13.842 17.310 1.00 81.62 704 MET A O 1
ATOM 5623 N N . PRO A 1 705 ? 8.402 -12.334 16.614 1.00 87.75 705 PRO A N 1
ATOM 5624 C CA . PRO A 1 705 ? 8.466 -11.576 17.872 1.00 87.75 705 PRO A CA 1
ATOM 5625 C C . PRO A 1 705 ? 7.092 -11.186 18.435 1.00 87.75 705 PRO A C 1
ATOM 5627 O O . PRO A 1 705 ? 6.801 -11.404 19.609 1.00 87.75 705 PRO A O 1
ATOM 5630 N N . GLN A 1 706 ? 6.210 -10.686 17.569 1.00 90.06 706 GLN A N 1
ATOM 5631 C CA . GLN A 1 706 ? 4.854 -10.271 17.915 1.00 90.06 706 GLN A CA 1
ATOM 5632 C C . GLN A 1 706 ? 3.967 -11.432 18.385 1.00 90.06 706 GLN A C 1
ATOM 5634 O O . GLN A 1 706 ? 3.070 -11.227 19.197 1.00 90.06 706 GLN A O 1
ATOM 5639 N N . VAL A 1 707 ? 4.222 -12.658 17.911 1.00 90.31 707 VAL A N 1
ATOM 5640 C CA . VAL A 1 707 ? 3.469 -13.850 18.328 1.00 90.31 707 VAL A CA 1
ATOM 5641 C C . VAL A 1 707 ? 3.971 -14.346 19.682 1.00 90.31 707 VAL A C 1
ATOM 5643 O O . VAL A 1 707 ? 3.153 -14.635 20.549 1.00 90.31 707 VAL A O 1
ATOM 5646 N N . GLN A 1 708 ? 5.287 -14.360 19.918 1.00 91.94 708 GLN A N 1
ATOM 5647 C CA . GLN A 1 708 ? 5.853 -14.697 21.233 1.00 91.94 708 GLN A CA 1
ATOM 5648 C C . GLN A 1 708 ? 5.387 -13.721 22.326 1.00 91.94 708 GLN A C 1
ATOM 5650 O O . GLN A 1 708 ? 4.995 -14.149 23.412 1.00 91.94 708 GLN A O 1
ATOM 5655 N N . VAL A 1 709 ? 5.349 -12.417 22.030 1.00 92.12 709 VAL A N 1
ATOM 5656 C CA . VAL A 1 709 ? 4.821 -11.396 22.951 1.00 92.12 709 VAL A CA 1
ATOM 5657 C C . VAL A 1 709 ? 3.315 -11.571 23.180 1.00 92.12 709 VAL A C 1
ATOM 5659 O O . VAL A 1 709 ? 2.883 -11.599 24.331 1.00 92.12 709 VAL A O 1
ATOM 5662 N N . ALA A 1 710 ? 2.521 -11.793 22.127 1.00 90.75 710 ALA A N 1
ATOM 5663 C CA . ALA A 1 710 ? 1.089 -12.073 22.261 1.00 90.75 710 ALA A CA 1
ATOM 5664 C C . ALA A 1 710 ? 0.797 -13.338 23.093 1.00 90.75 710 ALA A C 1
ATOM 5666 O O . ALA A 1 710 ? -0.118 -13.340 23.913 1.00 90.75 710 ALA A O 1
ATOM 5667 N N . LEU A 1 711 ? 1.583 -14.408 22.926 1.00 90.88 711 LEU A N 1
ATOM 5668 C CA . LEU A 1 711 ? 1.453 -15.637 23.715 1.00 90.88 711 LEU A CA 1
ATOM 5669 C C . LEU A 1 711 ? 1.828 -15.420 25.191 1.00 90.88 711 LEU A C 1
ATOM 5671 O O . LEU A 1 711 ? 1.155 -15.964 26.067 1.00 90.88 711 LEU A O 1
ATOM 5675 N N . ARG A 1 712 ? 2.843 -14.592 25.481 1.00 90.00 712 ARG A N 1
ATOM 5676 C CA . ARG A 1 712 ? 3.211 -14.188 26.852 1.00 90.00 712 ARG A CA 1
ATOM 5677 C C . ARG A 1 712 ? 2.113 -13.367 27.527 1.00 90.00 712 ARG A C 1
ATOM 5679 O O . ARG A 1 712 ? 1.802 -13.618 28.687 1.00 90.00 712 ARG A O 1
ATOM 5686 N N . ASP A 1 713 ? 1.493 -12.434 26.811 1.00 87.88 713 ASP A N 1
ATOM 5687 C CA . ASP A 1 713 ? 0.393 -11.633 27.355 1.00 87.88 713 ASP A CA 1
ATOM 5688 C C . ASP A 1 713 ? -0.910 -12.439 27.517 1.00 87.88 713 ASP A C 1
ATOM 5690 O O . ASP A 1 713 ? -1.588 -12.284 28.533 1.00 87.88 713 ASP A O 1
ATOM 5694 N N . ILE A 1 714 ? -1.196 -13.401 26.629 1.00 87.62 714 ILE A N 1
ATOM 5695 C CA . ILE A 1 714 ? -2.258 -14.404 26.844 1.00 87.62 714 ILE A CA 1
ATOM 5696 C C . ILE A 1 714 ? -1.977 -15.252 28.095 1.00 87.62 714 ILE A C 1
ATOM 5698 O O . ILE A 1 714 ? -2.890 -15.502 28.880 1.00 87.62 714 ILE A O 1
ATOM 5702 N N . ALA A 1 715 ? -0.728 -15.672 28.325 1.00 86.88 715 ALA A N 1
ATOM 5703 C CA . ALA A 1 715 ? -0.352 -16.428 29.525 1.00 86.88 715 ALA A CA 1
ATOM 5704 C C . ALA A 1 715 ? -0.485 -15.609 30.828 1.00 86.88 715 ALA A C 1
ATOM 5706 O O . ALA A 1 715 ? -0.638 -16.188 31.901 1.00 86.88 715 ALA A O 1
ATOM 5707 N N . ARG A 1 716 ? -0.485 -14.272 30.735 1.00 81.62 716 ARG A N 1
ATOM 5708 C CA . ARG A 1 716 ? -0.790 -13.337 31.835 1.00 81.62 716 ARG A CA 1
ATOM 5709 C C . ARG A 1 716 ? -2.287 -13.039 31.991 1.00 81.62 716 ARG A C 1
ATOM 5711 O O . ARG A 1 716 ? -2.656 -12.280 32.879 1.00 81.62 716 ARG A O 1
ATOM 5718 N N . GLY A 1 717 ? -3.144 -13.605 31.140 1.00 74.62 717 GLY A N 1
ATOM 5719 C CA . GLY A 1 717 ? -4.591 -13.385 31.161 1.00 74.62 717 GLY A CA 1
ATOM 5720 C C . GLY A 1 717 ? -5.085 -12.181 30.351 1.00 74.62 717 GLY A C 1
ATOM 5721 O O . GLY A 1 717 ? -6.279 -11.890 30.399 1.00 74.62 717 GLY A O 1
ATOM 5722 N N . LYS A 1 718 ? -4.228 -11.495 29.577 1.00 77.44 718 LYS A N 1
ATOM 5723 C CA . LYS A 1 718 ? -4.699 -10.467 28.634 1.00 77.44 718 LYS A CA 1
ATOM 5724 C C . LYS A 1 718 ? -5.392 -11.125 27.439 1.00 77.44 718 LYS A C 1
ATOM 5726 O O . LYS A 1 718 ? -4.916 -12.120 26.892 1.00 77.44 718 LYS A O 1
ATOM 5731 N N . ASN A 1 719 ? -6.487 -10.528 26.980 1.00 75.25 719 ASN A N 1
ATOM 5732 C CA . ASN A 1 719 ? -7.126 -10.928 25.729 1.00 75.25 719 ASN A CA 1
ATOM 5733 C C . ASN A 1 719 ? -6.342 -10.357 24.540 1.00 75.25 719 ASN A C 1
ATOM 5735 O O . ASN A 1 719 ? -6.223 -9.143 24.424 1.00 75.25 719 ASN A O 1
ATOM 5739 N N . VAL A 1 720 ? -5.856 -11.230 23.653 1.00 81.88 720 VAL A N 1
ATOM 5740 C CA . VAL A 1 720 ? -5.193 -10.853 22.393 1.00 81.88 720 VAL A CA 1
ATOM 5741 C C . VAL A 1 720 ? -5.816 -11.637 21.238 1.00 81.88 720 VAL A C 1
ATOM 5743 O O . VAL A 1 720 ? -6.025 -12.849 21.337 1.00 81.88 720 VAL A O 1
ATOM 5746 N N . ARG A 1 721 ? -6.141 -10.943 20.148 1.00 79.31 721 ARG A N 1
ATOM 5747 C CA . ARG A 1 721 ? -6.994 -11.403 19.048 1.00 79.31 721 ARG A CA 1
ATOM 5748 C C . ARG A 1 721 ? -6.323 -11.213 17.681 1.00 79.31 721 ARG A C 1
ATOM 5750 O O . ARG A 1 721 ? -5.292 -10.560 17.536 1.00 79.31 721 ARG A O 1
ATOM 5757 N N . LYS A 1 722 ? -6.937 -11.792 16.644 1.00 79.69 722 LYS A N 1
ATOM 5758 C CA . LYS A 1 722 ? -6.651 -11.441 15.244 1.00 79.69 722 LYS A CA 1
ATOM 5759 C C . LYS A 1 722 ? -7.065 -9.983 15.006 1.00 79.69 722 LYS A C 1
ATOM 5761 O O . LYS A 1 722 ? -8.192 -9.620 15.326 1.00 79.69 722 LYS A O 1
ATOM 5766 N N . GLY A 1 723 ? -6.192 -9.204 14.376 1.00 76.94 723 GLY A N 1
ATOM 5767 C CA . GLY A 1 723 ? -6.387 -7.786 14.063 1.00 76.94 723 GLY A CA 1
ATOM 5768 C C . GLY A 1 723 ? -5.638 -6.836 15.000 1.00 76.94 723 GLY A C 1
ATOM 5769 O O . GLY A 1 723 ? -5.354 -5.711 14.591 1.00 76.94 723 GLY A O 1
ATOM 5770 N N . ASP A 1 724 ? -5.258 -7.293 16.194 1.00 81.06 724 ASP A N 1
ATOM 5771 C CA . ASP A 1 724 ? -4.592 -6.471 17.207 1.00 81.06 724 ASP A CA 1
ATOM 5772 C C . ASP A 1 724 ? -3.165 -6.085 16.783 1.00 81.06 724 ASP A C 1
ATOM 5774 O O . ASP A 1 724 ? -2.471 -6.841 16.090 1.00 81.06 724 ASP A O 1
ATOM 5778 N N . VAL A 1 725 ? -2.711 -4.908 17.222 1.00 86.06 725 VAL A N 1
ATOM 5779 C CA . VAL A 1 725 ? -1.344 -4.412 17.008 1.00 86.06 725 VAL A CA 1
ATOM 5780 C C . VAL A 1 725 ? -0.525 -4.635 18.275 1.00 86.06 725 VAL A C 1
ATOM 5782 O O . VAL A 1 725 ? -0.803 -4.049 19.316 1.00 86.06 725 VAL A O 1
ATOM 5785 N N . ILE A 1 726 ? 0.509 -5.468 18.176 1.00 90.12 726 ILE A N 1
ATOM 5786 C CA . ILE A 1 726 ? 1.403 -5.799 19.287 1.00 90.12 726 ILE A CA 1
ATOM 5787 C C . ILE A 1 726 ? 2.611 -4.868 19.257 1.00 90.12 726 ILE A C 1
ATOM 5789 O O . ILE A 1 726 ? 3.309 -4.786 18.241 1.00 90.12 726 ILE A O 1
ATOM 5793 N N . SER A 1 727 ? 2.864 -4.195 20.378 1.00 91.19 727 SER A N 1
ATOM 5794 C CA . SER A 1 727 ? 4.074 -3.413 20.619 1.00 91.19 727 SER A CA 1
ATOM 5795 C C . SER A 1 727 ? 5.128 -4.260 21.338 1.00 91.19 727 SER A C 1
ATOM 5797 O O . SER A 1 727 ? 4.811 -5.024 22.252 1.00 91.19 727 SER A O 1
ATOM 5799 N N . TYR A 1 728 ? 6.392 -4.155 20.925 1.00 92.94 728 TYR A N 1
ATOM 5800 C CA . TYR A 1 728 ? 7.494 -4.885 21.558 1.00 92.94 728 TYR A CA 1
ATOM 5801 C C . TYR A 1 728 ? 8.856 -4.208 21.384 1.00 92.94 728 TYR A C 1
ATOM 5803 O O . TYR A 1 728 ? 9.050 -3.372 20.502 1.00 92.94 728 TYR A O 1
ATOM 5811 N N . ILE A 1 729 ? 9.810 -4.606 22.225 1.00 94.62 729 ILE A N 1
ATOM 5812 C CA . ILE A 1 729 ? 11.234 -4.256 22.149 1.00 94.62 729 ILE A CA 1
ATOM 5813 C C . ILE A 1 729 ? 12.040 -5.563 22.105 1.00 94.62 729 ILE A C 1
ATOM 5815 O O . ILE A 1 729 ? 11.698 -6.517 22.808 1.00 94.62 729 ILE A O 1
ATOM 5819 N N . ILE A 1 730 ? 13.094 -5.624 21.284 1.00 93.25 730 ILE A N 1
ATOM 5820 C CA . ILE A 1 730 ? 14.064 -6.733 21.291 1.00 93.25 730 ILE A CA 1
ATOM 5821 C C . ILE A 1 730 ? 15.162 -6.422 22.312 1.00 93.25 730 ILE A C 1
ATOM 5823 O O . ILE A 1 730 ? 15.835 -5.401 22.197 1.00 93.25 730 ILE A O 1
ATOM 5827 N N . THR A 1 731 ? 15.352 -7.280 23.311 1.00 91.75 731 THR A N 1
ATOM 5828 C CA . THR A 1 731 ? 16.264 -7.024 24.440 1.00 91.75 731 THR A CA 1
ATOM 5829 C C . THR A 1 731 ? 17.504 -7.908 24.385 1.00 91.75 731 THR A C 1
ATOM 5831 O O . THR A 1 731 ? 17.377 -9.098 24.089 1.00 91.75 731 THR A O 1
ATOM 5834 N N . GLY A 1 732 ? 18.690 -7.400 24.706 1.00 86.19 732 GLY A N 1
ATOM 5835 C CA . GLY A 1 732 ? 19.906 -8.214 24.684 1.00 86.19 732 GLY A CA 1
ATOM 5836 C C . GLY A 1 732 ? 21.196 -7.447 24.948 1.00 86.19 732 GLY A C 1
ATOM 5837 O O . GLY A 1 732 ? 21.220 -6.224 24.996 1.00 86.19 732 GLY A O 1
ATOM 5838 N N . ASP A 1 733 ? 22.267 -8.217 25.089 1.00 72.00 733 ASP A N 1
ATOM 5839 C CA . ASP A 1 733 ? 23.642 -7.821 25.424 1.00 72.00 733 ASP A CA 1
ATOM 5840 C C . ASP A 1 733 ? 24.609 -7.891 24.219 1.00 72.00 733 ASP A C 1
ATOM 5842 O O . ASP A 1 733 ? 25.824 -7.807 24.379 1.00 72.00 733 ASP A O 1
ATOM 5846 N N . GLY A 1 734 ? 24.087 -8.125 23.009 1.00 62.28 734 GLY A N 1
ATOM 5847 C CA . GLY A 1 734 ? 24.872 -8.347 21.788 1.00 62.28 734 GLY A CA 1
ATOM 5848 C C . GLY A 1 734 ? 25.559 -9.721 21.676 1.00 62.28 734 GLY A C 1
ATOM 5849 O O . GLY A 1 734 ? 25.993 -10.078 20.583 1.00 62.28 734 GLY A O 1
ATOM 5850 N N . GLN A 1 735 ? 25.625 -10.520 22.751 1.00 62.00 735 GLN A N 1
ATOM 5851 C CA . GLN A 1 735 ? 26.218 -11.874 22.757 1.00 62.00 735 GLN A CA 1
ATOM 5852 C C . GLN A 1 735 ? 25.180 -13.000 22.931 1.00 62.00 735 GLN A C 1
ATOM 5854 O O . GLN A 1 735 ? 25.479 -14.173 22.702 1.00 62.00 735 GLN A O 1
ATOM 5859 N N . SER A 1 736 ? 23.945 -12.643 23.288 1.00 63.03 736 SER A N 1
ATOM 5860 C CA . SER A 1 736 ? 22.795 -13.522 23.505 1.00 63.03 736 SER A CA 1
ATOM 5861 C C . SER A 1 736 ? 22.583 -14.546 22.384 1.00 63.03 736 SER A C 1
ATOM 5863 O O . SER A 1 736 ? 22.146 -14.207 21.282 1.00 63.03 736 SER A O 1
ATOM 5865 N N . SER A 1 737 ? 22.782 -15.826 22.709 1.00 63.78 737 SER A N 1
ATOM 5866 C CA . SER A 1 737 ? 22.591 -16.963 21.796 1.00 63.78 737 SER A CA 1
ATOM 5867 C C . SER A 1 737 ? 21.123 -17.281 21.470 1.00 63.78 737 SER A C 1
ATOM 5869 O O . SER A 1 737 ? 20.846 -18.019 20.523 1.00 63.78 737 SER A O 1
ATOM 5871 N N . GLU A 1 738 ? 20.163 -16.731 22.222 1.00 74.19 738 GLU A N 1
ATOM 5872 C CA . GLU A 1 738 ? 18.736 -16.899 21.935 1.00 74.19 738 GLU A CA 1
ATOM 5873 C C . GLU A 1 738 ? 18.285 -16.079 20.705 1.00 74.19 738 GLU A C 1
ATOM 5875 O O . GLU A 1 738 ? 18.628 -14.897 20.585 1.00 74.19 738 GLU A O 1
ATOM 5880 N N . PRO A 1 739 ? 17.439 -16.643 19.817 1.00 80.75 739 PRO A N 1
ATOM 5881 C CA . PRO A 1 739 ? 16.850 -15.906 18.702 1.00 80.75 739 PRO A CA 1
ATOM 5882 C C . PRO A 1 739 ? 16.039 -14.682 19.151 1.00 80.75 739 PRO A C 1
ATOM 5884 O O . PRO A 1 739 ? 15.230 -14.770 20.078 1.00 80.75 739 PRO A O 1
ATOM 5887 N N . ALA A 1 740 ? 16.165 -13.570 18.420 1.00 83.50 740 ALA A N 1
ATOM 5888 C CA . ALA A 1 740 ? 15.461 -12.312 18.701 1.00 83.50 740 ALA A CA 1
ATOM 5889 C C . ALA A 1 740 ? 13.942 -12.447 18.993 1.00 83.50 740 ALA A C 1
ATOM 5891 O O . ALA A 1 740 ? 13.479 -11.770 19.908 1.00 83.50 740 ALA A O 1
ATOM 5892 N N . PRO A 1 741 ? 13.154 -13.333 18.337 1.00 85.94 741 PRO A N 1
ATOM 5893 C CA . PRO A 1 741 ? 11.745 -13.546 18.690 1.00 85.94 741 PRO A CA 1
ATOM 5894 C C . PRO A 1 741 ? 11.497 -13.977 20.141 1.00 85.94 741 PRO A C 1
ATOM 5896 O O . PRO A 1 741 ? 10.524 -13.534 20.744 1.00 85.94 741 PRO A O 1
ATOM 5899 N N . LYS A 1 742 ? 12.382 -14.790 20.734 1.00 85.75 742 LYS A N 1
ATOM 5900 C CA . LYS A 1 742 ? 12.294 -15.153 22.158 1.00 85.75 742 LYS A CA 1
ATOM 5901 C C . LYS A 1 742 ? 12.700 -14.006 23.076 1.00 85.75 742 LYS A C 1
ATOM 5903 O O . LYS A 1 742 ? 12.172 -13.883 24.180 1.00 85.75 742 LYS A O 1
ATOM 5908 N N . ARG A 1 743 ? 13.596 -13.142 22.602 1.00 89.56 743 ARG A N 1
ATOM 5909 C CA . ARG A 1 743 ? 14.073 -11.940 23.296 1.00 89.56 743 ARG A CA 1
ATOM 5910 C C . ARG A 1 743 ? 13.188 -10.704 23.064 1.00 89.56 743 ARG A C 1
ATOM 5912 O O . ARG A 1 743 ? 13.615 -9.586 23.327 1.00 89.56 743 ARG A O 1
ATOM 5919 N N . ALA A 1 744 ? 11.963 -10.896 22.573 1.00 91.88 744 ALA A N 1
ATOM 5920 C CA . ALA A 1 744 ? 10.972 -9.842 22.399 1.00 91.88 744 ALA A CA 1
ATOM 5921 C C . ALA A 1 744 ? 10.082 -9.702 23.646 1.00 91.88 744 ALA A C 1
ATOM 5923 O O . ALA A 1 744 ? 9.442 -10.669 24.068 1.00 91.88 744 ALA A O 1
ATOM 5924 N N . TYR A 1 745 ? 10.002 -8.501 24.217 1.00 91.44 745 TYR A N 1
ATOM 5925 C CA . TYR A 1 745 ? 9.211 -8.209 25.420 1.00 91.44 745 TYR A CA 1
ATOM 5926 C C . TYR A 1 745 ? 8.304 -6.995 25.214 1.00 91.44 745 TYR A C 1
ATOM 5928 O O . TYR A 1 745 ? 8.550 -6.172 24.329 1.00 91.44 745 TYR A O 1
ATOM 5936 N N . THR A 1 746 ? 7.242 -6.878 26.020 1.00 90.00 746 THR A N 1
ATOM 5937 C CA . THR A 1 746 ? 6.360 -5.702 25.963 1.00 90.00 746 THR A CA 1
ATOM 5938 C C . THR A 1 746 ? 7.123 -4.452 26.424 1.00 90.00 746 THR A C 1
ATOM 5940 O O . THR A 1 746 ? 7.995 -4.565 27.294 1.00 90.00 746 THR A O 1
ATOM 5943 N N . PRO A 1 747 ? 6.795 -3.244 25.927 1.00 86.94 747 PRO A N 1
ATOM 5944 C CA . PRO A 1 747 ? 7.417 -2.015 26.421 1.00 86.94 747 PRO A CA 1
ATOM 5945 C C . PRO A 1 747 ? 7.229 -1.845 27.934 1.00 86.94 747 PRO A C 1
ATOM 5947 O O . PRO A 1 747 ? 8.156 -1.457 28.637 1.00 86.94 747 PRO A O 1
ATOM 5950 N N . SER A 1 748 ? 6.060 -2.235 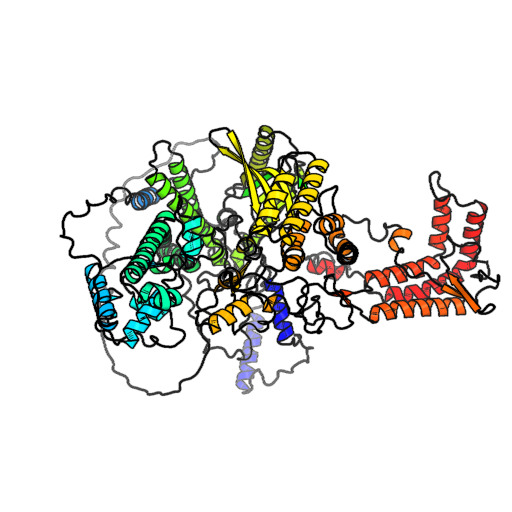28.452 1.00 83.19 748 SER A N 1
ATOM 5951 C CA . SER A 1 748 ? 5.721 -2.224 29.878 1.00 83.19 748 SER A CA 1
ATOM 5952 C C . SER A 1 748 ? 6.562 -3.179 30.731 1.00 83.19 748 SER A C 1
ATOM 5954 O O . SER A 1 748 ? 6.572 -3.029 31.947 1.00 83.19 748 SER A O 1
ATOM 5956 N N . ASP A 1 749 ? 7.240 -4.171 30.145 1.00 85.31 749 ASP A N 1
ATOM 5957 C CA . ASP A 1 749 ? 8.184 -5.035 30.862 1.00 85.31 749 ASP A CA 1
ATOM 5958 C C . ASP A 1 749 ? 9.590 -4.441 30.894 1.00 85.31 749 ASP A C 1
ATOM 5960 O O . ASP A 1 749 ? 10.212 -4.420 31.951 1.00 85.31 749 ASP A O 1
ATOM 5964 N N . VAL A 1 750 ? 10.058 -3.917 29.759 1.00 85.94 750 VAL A N 1
ATOM 5965 C CA . VAL A 1 750 ? 11.388 -3.298 29.623 1.00 85.94 750 VAL A CA 1
ATOM 5966 C C . VAL A 1 750 ? 11.486 -1.998 30.429 1.00 85.94 750 VAL A C 1
ATOM 5968 O O . VAL A 1 750 ? 12.522 -1.700 31.008 1.00 85.94 750 VAL A O 1
ATOM 5971 N N . LEU A 1 751 ? 10.391 -1.239 30.535 1.00 84.00 751 LEU A N 1
ATOM 5972 C CA . LEU A 1 751 ? 10.341 0.018 31.291 1.00 84.00 751 LEU A CA 1
ATOM 5973 C C . LEU A 1 751 ? 10.216 -0.162 32.820 1.00 84.00 751 LEU A C 1
ATOM 5975 O O . LEU A 1 751 ? 10.161 0.835 33.540 1.00 84.00 751 LEU A O 1
ATOM 5979 N N . LYS A 1 752 ? 10.170 -1.397 33.343 1.00 83.00 752 LYS A N 1
ATOM 5980 C CA . LYS A 1 752 ? 10.204 -1.647 34.797 1.00 83.00 752 LYS A CA 1
ATOM 5981 C C . LYS A 1 752 ? 11.645 -1.506 35.312 1.00 83.00 752 LYS A C 1
ATOM 5983 O O . LYS A 1 752 ? 12.510 -2.219 34.797 1.00 83.00 752 LYS A O 1
ATOM 5988 N N . PRO A 1 753 ? 11.908 -0.695 36.361 1.00 73.31 753 PRO A N 1
ATOM 5989 C CA . PRO A 1 753 ? 13.255 -0.515 36.921 1.00 73.31 753 PRO A CA 1
ATOM 5990 C C . PRO A 1 753 ? 13.938 -1.819 37.359 1.00 73.31 753 PRO A C 1
ATOM 5992 O O . PRO A 1 753 ? 15.152 -1.947 37.271 1.00 73.31 753 PRO A O 1
ATOM 5995 N N . GLU A 1 754 ? 13.150 -2.801 37.800 1.00 73.25 754 GLU A N 1
ATOM 5996 C CA . GLU A 1 754 ? 13.619 -4.094 38.315 1.00 73.25 754 GLU A CA 1
ATOM 5997 C C . GLU A 1 754 ? 13.813 -5.164 37.219 1.00 73.25 754 GLU A C 1
ATOM 5999 O O . GLU A 1 754 ? 14.164 -6.300 37.525 1.00 73.25 754 GLU A O 1
ATOM 6004 N N . SER A 1 755 ? 13.560 -4.848 35.941 1.00 78.00 755 SER A N 1
ATOM 6005 C CA . SER A 1 755 ? 13.523 -5.860 34.870 1.00 78.00 755 SER A CA 1
ATOM 6006 C C . SER A 1 755 ? 14.891 -6.405 34.451 1.00 78.00 755 SER A C 1
ATOM 6008 O O . SER A 1 755 ? 14.971 -7.538 33.979 1.00 78.00 755 SER A O 1
ATOM 6010 N N . GLY A 1 756 ? 15.949 -5.592 34.549 1.00 81.25 756 GLY A N 1
ATOM 6011 C CA . GLY A 1 756 ? 17.262 -5.893 33.965 1.00 81.25 756 GLY A CA 1
ATOM 6012 C C . GLY A 1 756 ? 17.279 -5.982 32.428 1.00 81.25 756 GLY A C 1
ATOM 6013 O O . GLY A 1 756 ? 18.278 -6.414 31.857 1.00 81.25 756 GLY A O 1
ATOM 6014 N N . LEU A 1 757 ? 16.191 -5.605 31.744 1.00 87.25 757 LEU A N 1
ATOM 6015 C CA . LEU A 1 757 ? 16.052 -5.724 30.293 1.00 87.25 757 LEU A CA 1
ATOM 6016 C C . LEU A 1 757 ? 16.497 -4.434 29.586 1.00 87.25 757 LEU A C 1
ATOM 6018 O O . LEU A 1 757 ? 15.857 -3.397 29.728 1.00 87.25 757 LEU A O 1
ATOM 6022 N N . ALA A 1 758 ? 17.541 -4.515 28.758 1.00 88.62 758 ALA A N 1
ATOM 6023 C CA . ALA A 1 758 ? 18.006 -3.420 27.898 1.00 88.62 758 ALA A CA 1
ATOM 6024 C C . ALA A 1 758 ? 17.794 -3.747 26.401 1.00 88.62 758 ALA A C 1
ATOM 6026 O O . ALA A 1 758 ? 17.853 -4.927 26.039 1.00 88.62 758 ALA A O 1
ATOM 6027 N N . PRO A 1 759 ? 17.548 -2.758 25.513 1.00 91.75 759 PRO A N 1
ATOM 6028 C CA . PRO A 1 759 ? 17.432 -2.985 24.067 1.00 91.75 759 PRO A CA 1
ATOM 6029 C C . PRO A 1 759 ? 18.714 -3.559 23.436 1.00 91.75 759 PRO A C 1
ATOM 6031 O O . PRO A 1 759 ? 19.814 -3.106 23.736 1.00 91.75 759 PRO A O 1
ATOM 6034 N N . ASP A 1 760 ? 18.570 -4.516 22.513 1.00 92.12 760 ASP A N 1
ATOM 6035 C CA . ASP A 1 760 ? 19.688 -5.137 21.780 1.00 92.12 760 ASP A CA 1
ATOM 6036 C C . ASP A 1 760 ? 20.243 -4.189 20.701 1.00 92.12 760 ASP A C 1
ATOM 6038 O O . ASP A 1 760 ? 19.830 -4.226 19.538 1.00 92.12 760 ASP A O 1
ATOM 6042 N N . VAL A 1 761 ? 21.153 -3.301 21.108 1.00 92.06 761 VAL A N 1
ATOM 6043 C CA . VAL A 1 761 ? 21.729 -2.233 20.274 1.00 92.06 761 VAL A CA 1
ATOM 6044 C C . VAL A 1 761 ? 22.219 -2.742 18.919 1.00 92.06 761 VAL A C 1
ATOM 6046 O O . VAL A 1 761 ? 21.810 -2.200 17.893 1.00 92.06 761 VAL A O 1
ATOM 6049 N N . GLU A 1 762 ? 23.032 -3.800 18.884 1.00 89.50 762 GLU A N 1
ATOM 6050 C CA . GLU A 1 762 ? 23.605 -4.310 17.631 1.00 89.50 762 GLU A CA 1
ATOM 6051 C C . GLU A 1 762 ? 22.538 -4.930 16.718 1.00 89.50 762 GLU A C 1
ATOM 6053 O O . GLU A 1 762 ? 22.595 -4.761 15.496 1.00 89.50 762 GLU A O 1
ATOM 6058 N N . TRP A 1 763 ? 21.505 -5.576 17.278 1.00 89.38 763 TRP A N 1
ATOM 6059 C CA . TRP A 1 763 ? 20.359 -6.030 16.486 1.00 89.38 763 TRP A CA 1
ATOM 6060 C C . TRP A 1 763 ? 19.577 -4.855 15.881 1.00 89.38 763 TRP A C 1
ATOM 6062 O O . TRP A 1 763 ? 19.211 -4.907 14.702 1.00 89.38 763 TRP A O 1
ATOM 6072 N N . TYR A 1 764 ? 19.354 -3.773 16.636 1.00 92.25 764 TYR A N 1
ATOM 6073 C CA . TYR A 1 764 ? 18.689 -2.575 16.110 1.00 92.25 764 TYR A CA 1
ATOM 6074 C C . TYR A 1 764 ? 19.537 -1.862 15.047 1.00 92.25 764 TYR A C 1
ATOM 6076 O O . TYR A 1 764 ? 18.994 -1.490 14.004 1.00 92.25 764 TYR A O 1
ATOM 6084 N N . ILE A 1 765 ? 20.853 -1.734 15.241 1.00 91.62 765 ILE A N 1
ATOM 6085 C CA . ILE A 1 765 ? 21.756 -1.187 14.218 1.00 91.62 765 ILE A CA 1
ATOM 6086 C C . ILE A 1 765 ? 21.657 -2.034 12.939 1.00 91.62 765 ILE A C 1
ATOM 6088 O O . ILE A 1 765 ? 21.312 -1.505 11.883 1.00 91.62 765 ILE A O 1
ATOM 6092 N N . ALA A 1 766 ? 21.854 -3.354 13.026 1.00 87.06 766 ALA A N 1
ATOM 6093 C CA . ALA A 1 766 ? 21.935 -4.226 11.852 1.00 87.06 766 ALA A CA 1
ATOM 6094 C C . ALA A 1 766 ? 20.592 -4.507 11.143 1.00 87.06 766 ALA A C 1
ATOM 6096 O O . ALA A 1 766 ? 20.585 -4.740 9.934 1.00 87.06 766 ALA A O 1
ATOM 6097 N N . LYS A 1 767 ? 19.454 -4.541 11.856 1.00 85.69 767 LYS A N 1
ATOM 6098 C CA . LYS A 1 767 ? 18.149 -4.953 11.285 1.00 85.69 767 LYS A CA 1
ATOM 6099 C C . LYS A 1 767 ? 17.064 -3.866 11.287 1.00 85.69 767 LYS A C 1
ATOM 6101 O O . LYS A 1 767 ? 16.057 -4.046 10.602 1.00 85.69 767 LYS A O 1
ATOM 6106 N N . GLN A 1 768 ? 17.245 -2.743 11.990 1.00 87.81 768 GLN A N 1
ATOM 6107 C CA . GLN A 1 768 ? 16.265 -1.642 12.036 1.00 87.81 768 GLN A CA 1
ATOM 6108 C C . GLN A 1 768 ? 16.804 -0.301 11.514 1.00 87.81 768 GLN A C 1
ATOM 6110 O O . GLN A 1 768 ? 16.018 0.459 10.954 1.00 87.81 768 GLN A O 1
ATOM 6115 N N . ILE A 1 769 ? 18.100 -0.006 11.654 1.00 92.38 769 ILE A N 1
ATOM 6116 C CA . ILE A 1 769 ? 18.687 1.282 11.237 1.00 92.38 769 ILE A CA 1
ATOM 6117 C C . ILE A 1 769 ? 19.440 1.151 9.915 1.00 92.38 769 ILE A C 1
ATOM 6119 O O . ILE A 1 769 ? 19.122 1.867 8.970 1.00 92.38 769 ILE A O 1
ATOM 6123 N N . PHE A 1 770 ? 20.381 0.211 9.804 1.00 90.44 770 PHE A N 1
ATOM 6124 C CA . PHE A 1 770 ? 21.190 0.056 8.595 1.00 90.44 770 PHE A CA 1
ATOM 6125 C C . PHE A 1 770 ? 20.360 -0.164 7.315 1.00 90.44 770 PHE A C 1
ATOM 6127 O O . PHE A 1 770 ? 20.647 0.523 6.341 1.00 90.44 770 PHE A O 1
ATOM 6134 N N . PRO A 1 771 ? 19.290 -0.992 7.272 1.00 86.06 771 PRO A N 1
ATOM 6135 C CA . PRO A 1 771 ? 18.581 -1.222 6.010 1.00 86.06 771 PRO A CA 1
ATOM 6136 C C . PRO A 1 771 ? 17.834 0.018 5.461 1.00 86.06 771 PRO A C 1
ATOM 6138 O O . PRO A 1 771 ? 17.870 0.224 4.248 1.00 86.06 771 PRO A O 1
ATOM 6141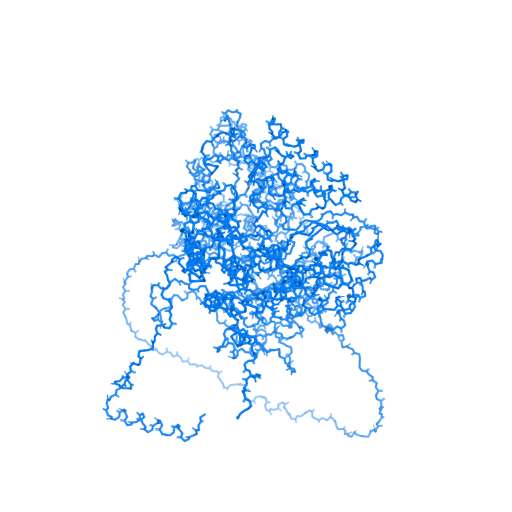 N N . PRO A 1 772 ? 17.175 0.869 6.279 1.00 86.00 772 PRO A N 1
ATOM 6142 C CA . PRO A 1 772 ? 16.725 2.188 5.821 1.00 86.00 772 PRO A CA 1
ATOM 6143 C C . PRO A 1 772 ? 17.865 3.133 5.412 1.00 86.00 772 PRO A C 1
ATOM 6145 O O . PRO A 1 772 ? 17.752 3.773 4.372 1.00 86.00 772 PRO A O 1
ATOM 6148 N N . VAL A 1 773 ? 18.961 3.201 6.181 1.00 90.44 773 VAL A N 1
ATOM 6149 C CA . VAL A 1 773 ? 20.126 4.066 5.883 1.00 90.44 773 VAL A CA 1
ATOM 6150 C C . VAL A 1 773 ? 20.776 3.693 4.547 1.00 90.44 773 VAL A C 1
ATOM 6152 O O . VAL A 1 773 ? 21.068 4.565 3.735 1.00 90.44 773 VAL A O 1
ATOM 6155 N N . GLU A 1 774 ? 20.949 2.399 4.288 1.00 86.88 774 GLU A N 1
ATOM 6156 C CA . GLU A 1 774 ? 21.430 1.853 3.019 1.00 86.88 774 GLU A CA 1
ATOM 6157 C C . GLU A 1 774 ? 20.519 2.280 1.860 1.00 86.88 774 GLU A C 1
ATOM 6159 O O . GLU A 1 774 ? 20.996 2.883 0.904 1.00 86.88 774 GLU A O 1
ATOM 6164 N N . ARG A 1 775 ? 19.199 2.071 1.969 1.00 82.81 775 ARG A N 1
ATOM 6165 C CA . ARG A 1 775 ? 18.241 2.470 0.918 1.00 82.81 775 ARG A CA 1
ATOM 6166 C C . ARG A 1 775 ? 18.156 3.979 0.685 1.00 82.81 775 ARG A C 1
ATOM 6168 O O . ARG A 1 775 ? 17.849 4.393 -0.428 1.00 82.81 775 ARG A O 1
ATOM 6175 N N . LEU A 1 776 ? 18.395 4.790 1.716 1.00 86.00 776 LEU A N 1
ATOM 6176 C CA . LEU A 1 776 ? 18.432 6.251 1.615 1.00 86.00 776 LEU A CA 1
ATOM 6177 C C . LEU A 1 776 ? 19.707 6.750 0.934 1.00 86.00 776 LEU A C 1
ATOM 6179 O O . LEU A 1 776 ? 19.622 7.626 0.080 1.00 86.00 776 LEU A O 1
ATOM 6183 N N . CYS A 1 777 ? 20.865 6.203 1.309 1.00 85.06 777 CYS A N 1
ATOM 6184 C CA . CYS A 1 777 ? 22.150 6.827 1.008 1.00 85.06 777 CYS A CA 1
ATOM 6185 C C . CYS A 1 777 ? 23.020 6.058 0.001 1.00 85.06 777 CYS A C 1
ATOM 6187 O O . CYS A 1 777 ? 23.843 6.688 -0.649 1.00 85.06 777 CYS A O 1
ATOM 6189 N N . ALA A 1 778 ? 22.891 4.734 -0.160 1.00 73.69 778 ALA A N 1
ATOM 6190 C CA . ALA A 1 778 ? 23.860 3.934 -0.932 1.00 73.69 778 ALA A CA 1
ATOM 6191 C C . ALA A 1 778 ? 23.921 4.267 -2.437 1.00 73.69 778 ALA A C 1
ATOM 6193 O O . ALA A 1 778 ? 24.941 3.997 -3.069 1.00 73.69 778 ALA A O 1
ATOM 6194 N N . ASN A 1 779 ? 22.866 4.884 -2.981 1.00 72.12 779 ASN A N 1
ATOM 6195 C CA . ASN A 1 779 ? 22.770 5.300 -4.384 1.00 72.12 779 ASN A CA 1
ATOM 6196 C C . ASN A 1 779 ? 23.095 6.797 -4.591 1.00 72.12 779 ASN A C 1
ATOM 6198 O O . ASN A 1 779 ? 22.877 7.321 -5.681 1.00 72.12 779 ASN A O 1
ATOM 6202 N N . ILE A 1 780 ? 23.595 7.498 -3.565 1.00 77.75 780 ILE A N 1
ATOM 6203 C CA . ILE A 1 780 ? 24.034 8.898 -3.665 1.00 77.75 780 ILE A CA 1
ATOM 6204 C C . ILE A 1 780 ? 25.533 8.934 -4.001 1.00 77.75 780 ILE A C 1
ATOM 6206 O O . ILE A 1 780 ? 26.343 8.236 -3.388 1.00 77.75 780 ILE A O 1
ATOM 6210 N N . VAL A 1 781 ? 25.908 9.760 -4.981 1.00 74.94 781 VAL A N 1
ATOM 6211 C CA . VAL A 1 781 ? 27.299 9.930 -5.427 1.00 74.94 781 VAL A CA 1
ATOM 6212 C C . VAL A 1 781 ? 28.168 10.429 -4.268 1.00 74.94 781 VAL A C 1
ATOM 6214 O O . VAL A 1 781 ? 27.859 11.450 -3.670 1.00 74.94 781 VAL A O 1
ATOM 6217 N N . GLY A 1 782 ? 29.257 9.716 -3.960 1.00 74.75 782 GLY A N 1
ATOM 6218 C CA . GLY A 1 782 ? 30.200 10.064 -2.882 1.00 74.75 782 GLY A CA 1
ATOM 6219 C C . GLY A 1 782 ? 30.116 9.185 -1.624 1.00 74.75 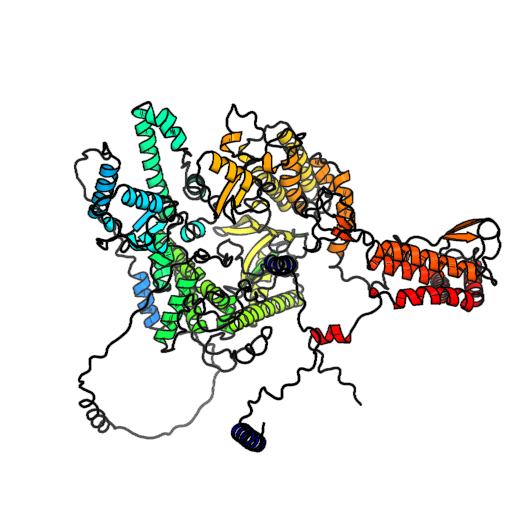782 GLY A C 1
ATOM 6220 O O . GLY A 1 782 ? 30.965 9.297 -0.743 1.00 74.75 782 GLY A O 1
ATOM 6221 N N . THR A 1 783 ? 29.146 8.270 -1.535 1.00 81.44 783 THR A N 1
ATOM 6222 C CA . THR A 1 783 ? 29.017 7.312 -0.421 1.00 81.44 783 THR A CA 1
ATOM 6223 C C . THR A 1 783 ? 28.768 5.884 -0.931 1.00 81.44 783 THR A C 1
ATOM 6225 O O . THR A 1 783 ? 28.602 5.649 -2.126 1.00 81.44 783 THR A O 1
ATOM 6228 N N . SER A 1 784 ? 28.795 4.892 -0.039 1.00 82.25 784 SER A N 1
ATOM 6229 C CA . SER A 1 784 ? 28.593 3.479 -0.380 1.00 82.25 784 SER A CA 1
ATOM 6230 C C . SER A 1 784 ? 28.129 2.653 0.821 1.00 82.25 784 SER A C 1
ATOM 6232 O O . SER A 1 784 ? 28.399 3.006 1.969 1.00 82.25 784 SER A O 1
ATOM 6234 N N . THR A 1 785 ? 27.504 1.498 0.566 1.00 82.12 785 THR A N 1
ATOM 6235 C CA . THR A 1 785 ? 27.112 0.511 1.593 1.00 82.12 785 THR A CA 1
ATOM 6236 C C . THR A 1 785 ? 28.239 0.189 2.583 1.00 82.12 785 THR A C 1
ATOM 6238 O O . THR A 1 785 ? 27.982 0.055 3.776 1.00 82.12 785 THR A O 1
ATOM 6241 N N . MET A 1 786 ? 29.492 0.111 2.116 1.00 81.38 786 MET A N 1
ATOM 6242 C CA . MET A 1 786 ? 30.653 -0.182 2.968 1.00 81.38 786 MET A CA 1
ATOM 6243 C C . MET A 1 786 ? 30.955 0.962 3.944 1.00 81.38 786 MET A C 1
ATOM 6245 O O . MET A 1 786 ? 31.089 0.708 5.136 1.00 81.38 786 MET A O 1
ATOM 6249 N N . GLN A 1 787 ? 30.981 2.213 3.470 1.00 84.62 787 GLN A N 1
ATOM 6250 C CA . GLN A 1 787 ? 31.195 3.390 4.325 1.00 84.62 787 GLN A CA 1
ATOM 6251 C C . GLN A 1 787 ? 30.031 3.599 5.306 1.00 84.62 787 GLN A C 1
ATOM 6253 O O . GLN A 1 787 ? 30.250 3.954 6.460 1.00 84.62 787 GLN A O 1
ATOM 6258 N N . LEU A 1 788 ? 28.790 3.334 4.883 1.00 88.06 788 LEU A N 1
ATOM 6259 C CA . LEU A 1 788 ? 27.609 3.411 5.752 1.00 88.06 788 LEU A CA 1
ATOM 6260 C C . LEU A 1 788 ? 27.631 2.327 6.845 1.00 88.06 788 LEU A C 1
ATOM 6262 O O . LEU A 1 788 ? 27.283 2.606 7.994 1.00 88.06 788 LEU A O 1
ATOM 6266 N N . ALA A 1 789 ? 28.077 1.111 6.512 1.00 87.38 789 ALA A N 1
ATOM 6267 C CA . ALA A 1 789 ? 28.289 0.034 7.478 1.00 87.38 789 ALA A CA 1
ATOM 6268 C C . ALA A 1 789 ? 29.415 0.383 8.468 1.00 87.38 789 ALA A C 1
ATOM 6270 O O . ALA A 1 789 ? 29.236 0.230 9.676 1.00 87.38 789 ALA A O 1
ATOM 6271 N N . GLU A 1 790 ? 30.535 0.917 7.975 1.00 88.25 790 GLU A N 1
ATOM 6272 C CA . GLU A 1 790 ? 31.671 1.376 8.781 1.00 88.25 790 GLU A CA 1
ATOM 6273 C C . GLU A 1 790 ? 31.282 2.508 9.746 1.00 88.25 790 GLU A C 1
ATOM 6275 O O . GLU A 1 790 ? 31.598 2.430 10.932 1.00 88.25 790 GLU A O 1
ATOM 6280 N N . CYS A 1 791 ? 30.510 3.507 9.296 1.00 89.81 791 CYS A N 1
ATOM 6281 C CA . CYS A 1 791 ? 30.025 4.598 10.154 1.00 89.81 791 CYS A CA 1
ATOM 6282 C C . CYS A 1 791 ? 29.135 4.110 11.310 1.00 89.81 791 CYS A C 1
ATOM 6284 O O . CYS A 1 791 ? 29.111 4.737 12.366 1.00 89.81 791 CYS A O 1
ATOM 6286 N N . LEU A 1 792 ? 28.432 2.985 11.134 1.00 89.94 792 LEU A N 1
ATOM 6287 C CA . LEU A 1 792 ? 27.655 2.326 12.189 1.00 89.94 792 LEU A CA 1
ATOM 6288 C C . LEU A 1 792 ? 28.467 1.289 12.995 1.00 89.94 792 LEU A C 1
ATOM 6290 O O . LEU A 1 792 ? 27.968 0.753 13.988 1.00 89.94 792 LEU A O 1
ATOM 6294 N N . GLY A 1 793 ? 29.717 1.005 12.620 1.00 84.69 793 GLY A N 1
ATOM 6295 C CA . GLY A 1 793 ? 30.578 0.006 13.263 1.00 84.69 793 GLY A CA 1
ATOM 6296 C C . GLY A 1 793 ? 30.224 -1.450 12.930 1.00 84.69 793 GLY A C 1
ATOM 6297 O O . GLY A 1 793 ? 30.428 -2.333 13.760 1.00 84.69 793 GLY A O 1
ATOM 6298 N N . LEU A 1 794 ? 29.655 -1.710 11.750 1.00 84.75 794 LEU A N 1
ATOM 6299 C CA . LEU A 1 794 ? 29.294 -3.051 11.279 1.00 84.75 794 LEU A CA 1
ATOM 6300 C C . LEU A 1 794 ? 30.451 -3.733 10.518 1.00 84.75 794 LEU A C 1
ATOM 6302 O O . LEU A 1 794 ? 31.265 -3.088 9.864 1.00 84.75 794 LEU A O 1
ATOM 6306 N N . ASP A 1 795 ? 30.495 -5.068 10.568 1.00 73.94 795 ASP A N 1
ATOM 6307 C CA . ASP A 1 795 ? 31.521 -5.895 9.913 1.00 73.94 795 ASP A CA 1
ATOM 6308 C C . ASP A 1 795 ? 31.432 -5.829 8.375 1.00 73.94 795 ASP A C 1
ATOM 6310 O O . ASP A 1 795 ? 30.607 -6.503 7.751 1.00 73.94 795 ASP A O 1
ATOM 6314 N N . ILE A 1 796 ? 32.324 -5.036 7.769 1.00 69.75 796 ILE A N 1
ATOM 6315 C CA . ILE A 1 796 ? 32.419 -4.772 6.322 1.00 69.75 796 ILE A CA 1
ATOM 6316 C C . ILE A 1 796 ? 32.469 -6.074 5.498 1.00 69.75 796 ILE A C 1
ATOM 6318 O O . ILE A 1 796 ? 31.872 -6.151 4.421 1.00 69.75 796 ILE A O 1
ATOM 6322 N N . LYS A 1 797 ? 33.107 -7.139 6.010 1.00 58.38 797 LYS A N 1
ATOM 6323 C CA . LYS A 1 797 ? 33.248 -8.417 5.284 1.00 58.38 797 LYS A CA 1
ATOM 6324 C C . LYS A 1 797 ? 31.913 -9.124 5.050 1.00 58.38 797 LYS A C 1
ATOM 6326 O O . LYS A 1 797 ? 31.822 -9.960 4.157 1.00 58.38 797 LYS A O 1
ATOM 6331 N N . ARG A 1 798 ? 30.869 -8.782 5.813 1.00 58.78 798 ARG A N 1
ATOM 6332 C CA . ARG A 1 798 ? 29.507 -9.312 5.634 1.00 58.78 798 ARG A CA 1
ATOM 6333 C C . ARG A 1 798 ? 28.716 -8.593 4.542 1.00 58.78 798 ARG A C 1
ATOM 6335 O O . ARG A 1 798 ? 27.626 -9.050 4.225 1.00 58.78 798 ARG A O 1
ATOM 6342 N N . TYR A 1 799 ? 29.230 -7.506 3.966 1.00 54.91 799 TYR A N 1
ATOM 6343 C CA . TYR A 1 799 ? 28.511 -6.711 2.958 1.00 54.91 799 TYR A CA 1
ATOM 6344 C C . TYR A 1 799 ? 29.224 -6.642 1.592 1.00 54.91 799 TYR A C 1
ATOM 6346 O O . TYR A 1 799 ? 28.597 -6.293 0.592 1.00 54.91 799 TYR A O 1
ATOM 6354 N N . ASP A 1 800 ? 30.490 -7.071 1.514 1.00 46.81 800 ASP A N 1
ATOM 6355 C CA . ASP A 1 800 ? 31.217 -7.304 0.252 1.00 46.81 800 ASP A CA 1
ATOM 6356 C C . ASP A 1 800 ? 30.520 -8.371 -0.623 1.00 46.81 800 ASP A C 1
ATOM 6358 O O . ASP A 1 800 ? 30.261 -8.156 -1.808 1.00 46.81 800 ASP A O 1
ATOM 6362 N N . THR A 1 801 ? 30.119 -9.500 -0.026 1.00 42.22 801 THR A N 1
ATOM 6363 C CA . THR A 1 801 ? 29.519 -10.639 -0.747 1.00 42.22 801 THR A CA 1
ATOM 6364 C C . THR A 1 801 ? 28.192 -10.303 -1.432 1.00 42.22 801 THR A C 1
ATOM 6366 O O . THR A 1 801 ? 27.902 -10.835 -2.500 1.00 42.22 801 THR A O 1
ATOM 6369 N N . SER A 1 802 ? 27.384 -9.419 -0.839 1.00 41.59 802 SER A N 1
ATOM 6370 C CA . SER A 1 802 ? 26.078 -9.015 -1.378 1.00 41.59 802 SER A CA 1
ATOM 6371 C C . SER A 1 802 ? 26.208 -8.131 -2.622 1.00 41.59 802 SER A C 1
ATOM 6373 O O . SER A 1 802 ? 25.497 -8.347 -3.604 1.00 41.59 802 SER A O 1
ATOM 6375 N N . ARG A 1 803 ? 27.157 -7.181 -2.639 1.00 41.00 803 ARG A N 1
ATOM 6376 C CA . ARG A 1 803 ? 27.295 -6.229 -3.757 1.00 41.00 803 ARG A CA 1
ATOM 6377 C C . ARG A 1 803 ? 27.684 -6.920 -5.068 1.00 41.00 803 ARG A C 1
ATOM 6379 O O . ARG A 1 803 ? 27.179 -6.557 -6.123 1.00 41.00 803 ARG A O 1
ATOM 6386 N N . ARG A 1 804 ? 28.508 -7.973 -4.995 1.00 40.88 804 ARG A N 1
ATOM 6387 C CA . ARG A 1 804 ? 28.991 -8.743 -6.160 1.00 40.88 804 ARG A CA 1
ATOM 6388 C C . ARG A 1 804 ? 27.921 -9.600 -6.857 1.00 40.88 804 ARG A C 1
ATOM 6390 O O . ARG A 1 804 ? 28.216 -10.184 -7.895 1.00 40.88 804 ARG A O 1
ATOM 6397 N N . HIS A 1 805 ? 26.706 -9.698 -6.309 1.00 40.88 805 HIS A N 1
ATOM 6398 C CA . HIS A 1 805 ? 25.607 -10.465 -6.910 1.00 40.88 805 HIS A CA 1
ATOM 6399 C C . HIS A 1 805 ? 24.374 -9.636 -7.301 1.00 40.88 805 HIS A C 1
ATOM 6401 O O . HIS A 1 805 ? 23.599 -10.110 -8.133 1.00 40.88 805 HIS A O 1
ATOM 6407 N N . ASP A 1 806 ? 24.191 -8.417 -6.783 1.00 37.41 806 ASP A N 1
ATOM 6408 C CA . ASP A 1 806 ? 23.069 -7.545 -7.186 1.00 37.41 806 ASP A CA 1
ATOM 6409 C C . ASP A 1 806 ? 23.361 -6.711 -8.448 1.00 37.41 806 ASP A C 1
ATOM 6411 O O . ASP A 1 806 ? 22.444 -6.383 -9.200 1.00 37.41 806 ASP A O 1
ATOM 6415 N N . ASP A 1 807 ? 24.644 -6.537 -8.786 1.00 35.16 807 ASP A N 1
ATOM 6416 C CA . ASP A 1 807 ? 25.123 -6.092 -10.107 1.00 35.16 807 ASP A CA 1
ATOM 6417 C C . ASP A 1 807 ? 24.570 -6.953 -11.272 1.00 35.16 807 ASP A C 1
ATOM 6419 O O . ASP A 1 807 ? 24.512 -6.514 -12.418 1.00 35.16 807 ASP A O 1
ATOM 6423 N N . GLY A 1 808 ? 24.140 -8.189 -10.983 1.00 33.38 808 GLY A N 1
ATOM 6424 C CA . GLY A 1 808 ? 23.475 -9.093 -11.928 1.00 33.38 808 GLY A CA 1
ATOM 6425 C C . GLY A 1 808 ? 21.952 -8.929 -12.029 1.00 33.38 808 GLY A C 1
ATOM 6426 O O . GLY A 1 808 ? 21.314 -9.781 -12.640 1.00 33.38 808 GLY A O 1
ATOM 6427 N N . VAL A 1 809 ? 21.369 -7.904 -11.395 1.00 37.03 809 VAL A N 1
ATOM 6428 C CA . VAL A 1 809 ? 19.928 -7.578 -11.447 1.00 37.03 809 VAL A CA 1
ATOM 6429 C C . VAL A 1 809 ? 19.701 -6.095 -11.754 1.00 37.03 809 VAL A C 1
ATOM 6431 O O . VAL A 1 809 ? 18.802 -5.773 -12.523 1.00 37.03 809 VAL A O 1
ATOM 6434 N N . GLU A 1 810 ? 20.521 -5.175 -11.230 1.00 35.38 810 GLU A N 1
ATOM 6435 C CA . GLU A 1 810 ? 20.369 -3.741 -11.550 1.00 35.38 810 GLU A CA 1
ATOM 6436 C C . GLU A 1 810 ? 20.766 -3.376 -12.994 1.00 35.38 810 GLU A C 1
ATOM 6438 O O . GLU A 1 810 ? 20.396 -2.305 -13.472 1.00 35.38 810 GLU A O 1
ATOM 6443 N N . LYS A 1 811 ? 21.469 -4.260 -13.716 1.00 32.28 811 LYS A N 1
ATOM 6444 C CA . LYS A 1 811 ? 21.954 -4.002 -15.083 1.00 32.28 811 LYS A CA 1
ATOM 6445 C C . LYS A 1 811 ? 20.986 -4.353 -16.219 1.00 32.28 811 LYS A C 1
ATOM 6447 O O . LYS A 1 811 ? 21.223 -3.906 -17.335 1.00 32.28 811 LYS A O 1
ATOM 6452 N N . ASP A 1 812 ? 19.864 -5.024 -15.947 1.00 34.25 812 ASP A N 1
ATOM 6453 C CA . ASP A 1 812 ? 18.833 -5.347 -16.960 1.00 34.25 812 ASP A CA 1
ATOM 6454 C C . ASP A 1 812 ? 18.086 -4.104 -17.520 1.00 34.25 812 ASP A C 1
ATOM 6456 O O . ASP A 1 812 ? 17.238 -4.241 -18.402 1.00 34.25 812 ASP A O 1
ATOM 6460 N N . MET A 1 813 ? 18.369 -2.891 -17.018 1.00 33.00 813 MET A N 1
ATOM 6461 C CA . MET A 1 813 ? 17.725 -1.636 -17.450 1.00 33.00 813 MET A CA 1
ATOM 6462 C C . MET A 1 813 ? 18.578 -0.735 -18.357 1.00 33.00 813 MET A C 1
ATOM 6464 O O . MET A 1 813 ? 18.047 0.233 -18.904 1.00 33.00 813 MET A O 1
ATOM 6468 N N . GLU A 1 814 ? 19.863 -1.029 -18.570 1.00 30.91 814 GLU A N 1
ATOM 6469 C CA . GLU A 1 814 ? 20.593 -0.392 -19.672 1.00 30.91 814 GLU A CA 1
ATOM 6470 C C . GLU A 1 814 ? 20.174 -1.034 -21.000 1.00 30.91 814 GLU A C 1
ATOM 6472 O O . GLU A 1 814 ? 19.975 -2.248 -21.078 1.00 30.91 814 GLU A O 1
ATOM 6477 N N . VAL A 1 815 ? 20.109 -0.248 -22.082 1.00 33.41 815 VAL A N 1
ATOM 6478 C CA . VAL A 1 815 ? 20.078 -0.821 -23.437 1.00 33.41 815 VAL A CA 1
ATOM 6479 C C . VAL A 1 815 ? 21.454 -1.424 -23.697 1.00 33.41 815 VAL A C 1
ATOM 6481 O O . VAL A 1 815 ? 22.355 -0.763 -24.213 1.00 33.41 815 VAL A O 1
ATOM 6484 N N . HIS A 1 816 ? 21.624 -2.675 -23.275 1.00 38.38 816 HIS A N 1
ATOM 6485 C CA . HIS A 1 816 ? 22.847 -3.427 -23.477 1.00 38.38 816 HIS A CA 1
ATOM 6486 C C . HIS A 1 816 ? 23.263 -3.368 -24.954 1.00 38.38 816 HIS A C 1
ATOM 6488 O O . HIS A 1 816 ? 22.447 -3.683 -25.831 1.00 38.38 816 HIS A O 1
ATOM 6494 N N . PRO A 1 817 ? 24.545 -3.085 -25.249 1.00 45.47 817 PRO A N 1
ATOM 6495 C CA . PRO A 1 817 ? 25.159 -3.634 -26.445 1.00 45.47 817 PRO A CA 1
ATOM 6496 C C . PRO A 1 817 ? 24.844 -5.134 -26.466 1.00 45.47 817 PRO A C 1
ATOM 6498 O O . PRO A 1 817 ? 25.018 -5.805 -25.445 1.00 45.47 817 PRO A O 1
ATOM 6501 N N . LEU A 1 818 ? 24.343 -5.655 -27.591 1.00 55.25 818 LEU A N 1
ATOM 6502 C CA . LEU A 1 818 ? 23.988 -7.076 -27.743 1.00 55.25 818 LEU A CA 1
ATOM 6503 C C . LEU A 1 818 ? 25.124 -7.948 -27.174 1.00 55.25 818 LEU A C 1
ATOM 6505 O O . LEU A 1 818 ? 26.278 -7.562 -27.307 1.00 55.25 818 LEU A O 1
ATOM 6509 N N . GLU A 1 819 ? 24.881 -9.132 -26.592 1.00 59.78 819 GLU A N 1
ATOM 6510 C CA . GLU A 1 819 ? 25.979 -9.905 -25.954 1.00 59.78 819 GLU A CA 1
ATOM 6511 C C . GLU A 1 819 ? 27.146 -10.258 -26.921 1.00 59.78 819 GLU A C 1
ATOM 6513 O O . GLU A 1 819 ? 28.229 -10.650 -26.483 1.00 59.78 819 GLU A O 1
ATOM 6518 N N . SER A 1 820 ? 26.954 -10.099 -28.236 1.00 61.09 820 SER A N 1
ATOM 6519 C CA . SER A 1 820 ? 27.963 -10.156 -29.308 1.00 61.09 820 SER A CA 1
ATOM 6520 C C . SER A 1 820 ? 28.840 -8.898 -29.482 1.00 61.09 820 SER A C 1
ATOM 6522 O O . SER A 1 820 ? 29.787 -8.934 -30.261 1.00 61.09 820 SER A O 1
ATOM 6524 N N . GLN A 1 821 ? 28.505 -7.789 -28.821 1.00 65.38 821 GLN A N 1
ATOM 6525 C CA . GLN A 1 821 ? 29.180 -6.482 -28.836 1.00 65.38 821 GLN A CA 1
ATOM 6526 C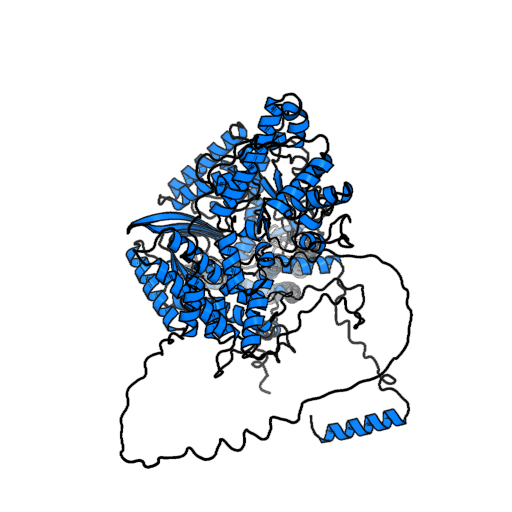 C . GLN A 1 821 ? 29.976 -6.219 -27.544 1.00 65.38 821 GLN A C 1
ATOM 6528 O O . GLN A 1 821 ? 30.793 -5.303 -27.511 1.00 65.38 821 GLN A O 1
ATOM 6533 N N . ILE A 1 822 ? 29.767 -7.019 -26.491 1.00 77.69 822 ILE A N 1
ATOM 6534 C CA . ILE A 1 822 ? 30.601 -7.000 -25.281 1.00 77.69 822 ILE A CA 1
ATOM 6535 C C . ILE A 1 822 ? 31.997 -7.550 -25.645 1.00 77.69 822 ILE A C 1
ATOM 6537 O O . ILE A 1 822 ? 32.060 -8.652 -26.202 1.00 77.69 822 ILE A O 1
ATOM 6541 N N . PRO A 1 823 ? 33.103 -6.843 -25.330 1.00 79.31 823 PRO A N 1
ATOM 6542 C CA . PRO A 1 823 ? 34.463 -7.310 -25.611 1.00 79.31 823 PRO A CA 1
ATOM 6543 C C . PRO A 1 823 ? 34.776 -8.696 -25.020 1.00 79.31 823 PRO A C 1
ATOM 6545 O O . PRO A 1 823 ? 34.304 -9.042 -23.935 1.00 79.31 823 PRO A O 1
ATOM 6548 N N . ASP A 1 824 ? 35.579 -9.498 -25.733 1.00 82.19 824 ASP A N 1
ATOM 6549 C CA . ASP A 1 824 ? 35.924 -10.881 -25.347 1.00 82.19 824 ASP A CA 1
ATOM 6550 C C . ASP A 1 824 ? 36.600 -10.958 -23.963 1.00 82.19 824 ASP A C 1
ATOM 6552 O O . ASP A 1 824 ? 36.391 -11.909 -23.214 1.00 82.19 824 ASP A O 1
ATOM 6556 N N . ASP A 1 825 ? 37.427 -9.970 -23.631 1.00 79.75 825 ASP A N 1
ATOM 6557 C CA . ASP A 1 825 ? 38.169 -9.843 -22.376 1.00 79.75 825 ASP A CA 1
ATOM 6558 C C . ASP A 1 825 ? 37.232 -9.662 -21.171 1.00 79.75 825 ASP A C 1
ATOM 6560 O O . ASP A 1 825 ? 37.322 -10.439 -20.217 1.00 79.75 825 ASP A O 1
ATOM 6564 N N . VAL A 1 826 ? 36.268 -8.737 -21.253 1.00 80.00 826 VAL A N 1
ATOM 6565 C CA . VAL A 1 826 ? 35.189 -8.581 -20.264 1.00 80.00 826 VAL A CA 1
ATOM 6566 C C . VAL A 1 826 ? 34.298 -9.827 -20.239 1.00 80.00 826 VAL A C 1
ATOM 6568 O O . VAL A 1 826 ? 34.008 -10.373 -19.175 1.00 80.00 826 VAL A O 1
ATOM 6571 N N . ARG A 1 827 ? 33.877 -10.323 -21.411 1.00 84.12 827 ARG A N 1
ATOM 6572 C CA . ARG A 1 827 ? 32.913 -11.429 -21.533 1.00 84.12 827 ARG A CA 1
ATOM 6573 C C . ARG A 1 827 ? 33.448 -12.769 -21.012 1.00 84.12 827 ARG A C 1
ATOM 6575 O O . ARG A 1 827 ? 32.659 -13.589 -20.533 1.00 84.12 827 ARG A O 1
ATOM 6582 N N . PHE A 1 828 ? 34.757 -13.003 -21.104 1.00 89.81 828 PHE A N 1
ATOM 6583 C CA . PHE A 1 828 ? 35.417 -14.237 -20.662 1.00 89.81 828 PHE A CA 1
ATOM 6584 C C . PHE A 1 828 ? 36.312 -14.046 -19.425 1.00 89.81 828 PHE A C 1
ATOM 6586 O O . PHE A 1 828 ? 37.140 -14.915 -19.131 1.00 89.81 828 PHE A O 1
ATOM 6593 N N . ALA A 1 829 ? 36.147 -12.950 -18.674 1.00 85.94 829 ALA A N 1
ATOM 6594 C CA . ALA A 1 829 ? 36.881 -12.696 -17.433 1.00 85.94 829 ALA A CA 1
ATOM 6595 C C . ALA A 1 829 ? 36.754 -13.871 -16.440 1.00 85.94 829 ALA A C 1
ATOM 6597 O O . ALA A 1 829 ? 37.762 -14.461 -16.050 1.00 85.94 829 ALA A O 1
ATOM 6598 N N . ASP A 1 830 ? 35.520 -14.296 -16.143 1.00 83.31 830 ASP A N 1
ATOM 6599 C CA . ASP A 1 830 ? 35.210 -15.390 -15.205 1.00 83.31 830 ASP A CA 1
ATOM 6600 C C . ASP A 1 830 ? 35.372 -16.809 -15.795 1.00 83.31 830 ASP A C 1
ATOM 6602 O O . ASP A 1 830 ? 35.087 -17.811 -15.129 1.00 83.31 830 ASP A O 1
ATOM 6606 N N . CYS A 1 831 ? 35.797 -16.941 -17.057 1.00 92.12 831 CYS A N 1
ATOM 6607 C CA . CYS A 1 831 ? 35.931 -18.249 -17.701 1.00 92.12 831 CYS A CA 1
ATOM 6608 C C . CYS A 1 831 ? 37.186 -18.992 -17.222 1.00 92.12 831 CYS A C 1
ATOM 6610 O O . CYS A 1 831 ? 38.301 -18.466 -17.227 1.00 92.12 831 CYS A O 1
ATOM 6612 N N . THR A 1 832 ? 37.021 -20.273 -16.881 1.00 93.31 832 THR A N 1
ATOM 6613 C CA . THR A 1 832 ? 38.141 -21.156 -16.536 1.00 93.31 832 THR A CA 1
ATOM 6614 C C . THR A 1 832 ? 39.001 -21.389 -17.773 1.00 93.31 832 THR A C 1
ATOM 6616 O O . THR A 1 832 ? 38.526 -21.927 -18.779 1.00 93.31 832 THR A O 1
ATOM 6619 N N . ARG A 1 833 ? 40.276 -21.004 -17.686 1.00 94.12 833 ARG A N 1
ATOM 6620 C CA . ARG A 1 833 ? 41.221 -21.046 -18.806 1.00 94.12 833 ARG A CA 1
ATOM 6621 C C . ARG A 1 833 ? 41.659 -22.467 -19.153 1.00 94.12 833 ARG A C 1
ATOM 6623 O O . ARG A 1 833 ? 41.820 -23.320 -18.277 1.00 94.12 833 ARG A O 1
ATOM 6630 N N . LEU A 1 834 ? 41.834 -22.743 -20.446 1.00 94.62 834 LEU A N 1
ATOM 6631 C CA . LEU A 1 834 ? 42.107 -24.099 -20.929 1.00 94.62 834 LEU A CA 1
ATOM 6632 C C . LEU A 1 834 ? 43.561 -24.509 -20.651 1.00 94.62 834 LEU A C 1
ATOM 6634 O O . LEU A 1 834 ? 44.492 -23.961 -21.236 1.00 94.62 834 LEU A O 1
ATOM 6638 N N . SER A 1 835 ? 43.765 -25.529 -19.814 1.00 93.88 835 SER A N 1
ATOM 6639 C CA . SER A 1 835 ? 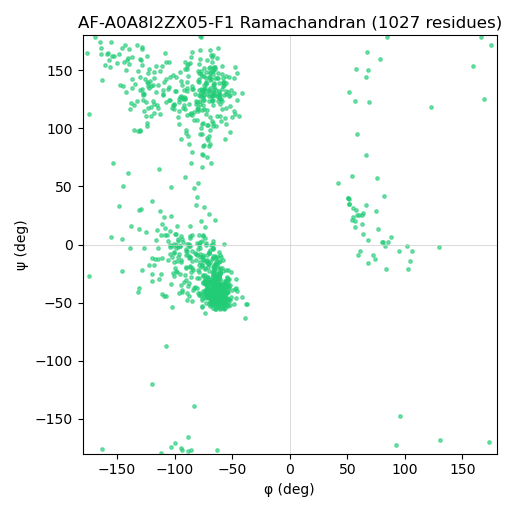45.094 -26.087 -19.531 1.00 93.88 835 SER A CA 1
ATOM 6640 C C . SER A 1 835 ? 45.343 -27.374 -20.320 1.00 93.88 835 SER A C 1
ATOM 6642 O O . SER A 1 835 ? 44.612 -28.354 -20.178 1.00 93.88 835 SER A O 1
ATOM 6644 N N . LEU A 1 836 ? 46.394 -27.387 -21.144 1.00 93.50 836 LEU A N 1
ATOM 6645 C CA . LEU A 1 836 ? 46.801 -28.536 -21.956 1.00 93.50 836 LEU A CA 1
ATOM 6646 C C . LEU A 1 836 ? 48.043 -29.211 -21.366 1.00 93.50 836 LEU A C 1
ATOM 6648 O O . LEU A 1 836 ? 49.096 -28.584 -21.206 1.00 93.50 836 LEU A O 1
ATOM 6652 N N . ARG A 1 837 ? 47.930 -30.515 -21.089 1.00 93.44 837 ARG A N 1
ATOM 6653 C CA . ARG A 1 837 ? 49.019 -31.382 -20.631 1.00 93.44 837 ARG A CA 1
ATOM 6654 C C . ARG A 1 837 ? 49.761 -32.005 -21.808 1.00 93.44 837 ARG A C 1
ATOM 6656 O O . ARG A 1 837 ? 49.160 -32.598 -22.707 1.00 93.44 837 ARG A O 1
ATOM 6663 N N . CYS A 1 838 ? 51.087 -31.929 -21.770 1.00 92.12 838 CYS A N 1
ATOM 6664 C CA . CYS A 1 838 ? 51.955 -32.602 -22.729 1.00 92.12 838 CYS A CA 1
ATOM 6665 C C . CYS A 1 838 ? 52.197 -34.059 -22.314 1.00 92.12 838 CYS A C 1
ATOM 6667 O O . CYS A 1 838 ? 52.532 -34.333 -21.161 1.00 92.12 838 CYS A O 1
ATOM 6669 N N . ARG A 1 839 ? 52.085 -35.010 -23.253 1.00 89.38 839 ARG A N 1
ATOM 6670 C CA . ARG A 1 839 ? 52.381 -36.430 -22.975 1.00 89.38 839 ARG A CA 1
ATOM 6671 C C . ARG A 1 839 ? 53.877 -36.701 -22.777 1.00 89.38 839 ARG A C 1
ATOM 6673 O O . ARG A 1 839 ? 54.214 -37.587 -22.000 1.00 89.38 839 ARG A O 1
ATOM 6680 N N . THR A 1 840 ? 54.749 -35.922 -23.419 1.00 88.75 840 THR A N 1
ATOM 6681 C CA . THR A 1 840 ? 56.211 -36.090 -23.374 1.00 88.75 840 THR A CA 1
ATOM 6682 C C . THR A 1 840 ? 56.796 -35.655 -22.028 1.00 88.75 840 THR A C 1
ATOM 6684 O O . THR A 1 840 ? 57.383 -36.467 -21.321 1.00 88.75 840 THR A O 1
ATOM 6687 N N . CYS A 1 841 ? 56.596 -34.394 -21.625 1.00 90.94 841 CYS A N 1
ATOM 6688 C CA . CYS A 1 841 ? 57.167 -33.850 -20.383 1.00 90.94 841 CYS A CA 1
ATOM 6689 C C . CYS A 1 841 ? 56.217 -33.899 -19.169 1.00 90.94 841 CYS A C 1
ATOM 6691 O O . CYS A 1 841 ? 56.597 -33.477 -18.080 1.00 90.94 841 CYS A O 1
ATOM 6693 N N . LYS A 1 842 ? 54.978 -34.387 -19.342 1.00 90.81 842 LYS A N 1
ATOM 6694 C CA . LYS A 1 842 ? 53.914 -34.542 -18.321 1.00 90.81 842 LYS A CA 1
ATOM 6695 C C . LYS A 1 842 ? 53.424 -33.262 -17.620 1.00 90.81 842 LYS A C 1
ATOM 6697 O O . LYS A 1 842 ? 52.446 -33.356 -16.873 1.00 90.81 842 LYS A O 1
ATOM 6702 N N . LYS A 1 843 ? 54.042 -32.103 -17.870 1.00 90.88 843 LYS A N 1
ATOM 6703 C CA . LYS A 1 843 ? 53.615 -30.772 -17.402 1.00 90.88 843 LYS A CA 1
ATOM 6704 C C . LYS A 1 843 ? 52.357 -30.278 -18.142 1.00 90.88 843 LYS A C 1
ATOM 6706 O O . LYS A 1 843 ? 52.080 -30.729 -19.257 1.00 90.88 843 LYS A O 1
ATOM 6711 N N . SER A 1 844 ? 51.637 -29.334 -17.532 1.00 91.94 844 SER A N 1
ATOM 6712 C CA . SER A 1 844 ? 50.437 -28.680 -18.082 1.00 91.94 844 SER A CA 1
ATOM 6713 C C . SER A 1 844 ? 50.654 -27.176 -18.254 1.00 91.94 844 SER A C 1
ATOM 6715 O O . SER A 1 844 ? 51.394 -26.580 -17.480 1.00 91.94 844 SER A O 1
ATOM 6717 N N . SER A 1 845 ? 50.016 -26.576 -19.262 1.00 90.94 845 SER A N 1
ATOM 6718 C CA . SER A 1 845 ? 50.242 -25.185 -19.689 1.00 90.94 845 SER A CA 1
ATOM 6719 C C . SER A 1 845 ? 48.951 -24.555 -20.228 1.00 90.94 845 SER A C 1
ATOM 6721 O O . SER A 1 845 ? 48.242 -25.208 -20.996 1.00 90.94 845 SER A O 1
ATOM 6723 N N . VAL A 1 846 ? 48.649 -23.304 -19.867 1.00 93.38 846 VAL A N 1
ATOM 6724 C CA . VAL A 1 846 ? 47.423 -22.605 -20.309 1.00 93.38 846 VAL A CA 1
ATOM 6725 C C . VAL A 1 846 ? 47.535 -22.171 -21.773 1.00 93.38 846 VAL A C 1
ATOM 6727 O O . VAL A 1 846 ? 48.561 -21.622 -22.179 1.00 93.38 846 VAL A O 1
ATOM 6730 N N . PHE A 1 847 ? 46.504 -22.439 -22.573 1.00 93.25 847 PHE A N 1
ATOM 6731 C CA . PHE A 1 847 ? 46.432 -22.122 -24.000 1.00 93.25 847 PHE A CA 1
ATOM 6732 C C . PHE A 1 847 ? 45.283 -21.145 -24.277 1.00 93.25 847 PHE A C 1
ATOM 6734 O O . PHE A 1 847 ? 44.120 -21.511 -24.144 1.00 93.25 847 PHE A O 1
ATOM 6741 N N . GLU A 1 848 ? 45.627 -19.923 -24.693 1.00 90.00 848 GLU A N 1
ATOM 6742 C CA . GLU A 1 848 ? 44.684 -18.821 -24.974 1.00 90.00 848 GLU A CA 1
ATOM 6743 C C . GLU A 1 848 ? 44.458 -18.603 -26.492 1.00 90.00 848 GLU A C 1
ATOM 6745 O O . GLU A 1 848 ? 44.095 -17.517 -26.934 1.00 90.00 848 GLU A O 1
ATOM 6750 N N . GLY A 1 849 ? 44.673 -19.637 -27.314 1.00 90.81 849 GLY A N 1
ATOM 6751 C CA . GLY A 1 849 ? 44.425 -19.590 -28.760 1.00 90.81 849 GLY A CA 1
ATOM 6752 C C . GLY A 1 849 ? 45.569 -19.003 -29.598 1.00 90.81 849 GLY A C 1
ATOM 6753 O O . GLY A 1 849 ? 46.619 -18.612 -29.089 1.00 90.81 849 GLY A O 1
ATOM 6754 N N . LEU A 1 850 ? 45.370 -18.977 -30.922 1.00 89.00 850 LEU A N 1
ATOM 6755 C CA . LEU A 1 850 ? 46.409 -18.608 -31.897 1.00 89.00 850 LEU A CA 1
ATOM 6756 C C . LEU A 1 850 ? 46.820 -17.125 -31.831 1.00 89.00 850 LEU A C 1
ATOM 6758 O O . LEU A 1 850 ? 48.007 -16.835 -31.929 1.00 89.00 850 LEU A O 1
ATOM 6762 N N . TYR A 1 851 ? 45.863 -16.207 -31.657 1.00 86.25 851 TYR A N 1
ATOM 6763 C CA . TYR A 1 851 ? 46.126 -14.759 -31.618 1.00 86.25 851 TYR A CA 1
ATOM 6764 C C . TYR A 1 851 ? 46.988 -14.368 -30.406 1.00 86.25 851 TYR A C 1
ATOM 6766 O O . TYR A 1 851 ? 47.987 -13.674 -30.554 1.00 86.25 851 TYR A O 1
ATOM 6774 N N . SER A 1 852 ? 46.643 -14.868 -29.215 1.00 85.06 852 SER A N 1
ATOM 6775 C CA . SER A 1 852 ? 47.328 -14.519 -27.962 1.00 85.06 852 SER A CA 1
ATOM 6776 C C . SER A 1 852 ? 48.581 -15.357 -27.673 1.00 85.06 852 SER A C 1
ATOM 6778 O O . SER A 1 852 ? 49.357 -14.999 -26.790 1.00 85.06 852 SER A O 1
ATOM 6780 N N . GLN A 1 853 ? 48.791 -16.484 -28.366 1.00 85.75 853 GLN A N 1
ATOM 6781 C CA . GLN A 1 853 ? 49.969 -17.348 -28.196 1.00 85.75 853 GLN A CA 1
ATOM 6782 C C . GLN A 1 853 ? 50.491 -17.913 -29.542 1.00 85.75 853 GLN A C 1
ATOM 6784 O O . GLN A 1 853 ? 50.548 -19.137 -29.712 1.00 85.75 853 GLN A O 1
ATOM 6789 N N . PRO A 1 854 ? 50.922 -17.074 -30.507 1.00 83.06 854 PRO A N 1
ATOM 6790 C CA . PRO A 1 854 ? 51.357 -17.543 -31.829 1.00 83.06 854 PRO A CA 1
ATOM 6791 C C . PRO A 1 854 ? 52.566 -18.489 -31.761 1.00 83.06 854 PRO A C 1
ATOM 6793 O O . PRO A 1 854 ? 52.608 -19.501 -32.456 1.00 83.06 854 PRO A O 1
ATOM 6796 N N . THR A 1 855 ? 53.505 -18.239 -30.844 1.00 84.44 855 THR A N 1
ATOM 6797 C CA . THR A 1 855 ? 54.683 -19.091 -30.584 1.00 84.44 855 THR A CA 1
ATOM 6798 C C . THR A 1 855 ? 54.342 -20.494 -30.067 1.00 84.44 855 THR A C 1
ATOM 6800 O O . THR A 1 855 ? 55.191 -21.387 -30.089 1.00 84.44 855 THR A O 1
ATOM 6803 N N . ARG A 1 856 ? 53.101 -20.724 -29.617 1.00 86.31 856 ARG A N 1
ATOM 6804 C CA . ARG A 1 856 ? 52.607 -22.026 -29.141 1.00 86.31 856 ARG A CA 1
ATOM 6805 C C . ARG A 1 856 ? 51.891 -22.830 -30.226 1.00 86.31 856 ARG A C 1
ATOM 6807 O O . ARG A 1 856 ? 51.351 -23.896 -29.926 1.00 86.31 856 ARG A O 1
ATOM 6814 N N . VAL A 1 857 ? 51.904 -22.376 -31.480 1.00 89.50 857 VAL A N 1
ATOM 6815 C CA . VAL A 1 857 ? 51.320 -23.087 -32.625 1.00 89.50 857 VAL A CA 1
ATOM 6816 C C . VAL A 1 857 ? 52.368 -23.259 -33.727 1.00 89.50 857 VAL A C 1
ATOM 6818 O O . VAL A 1 857 ? 53.204 -22.400 -33.968 1.00 89.50 857 VAL A O 1
ATOM 6821 N N . SER A 1 858 ? 52.331 -24.407 -34.399 1.00 90.12 858 SER A N 1
ATOM 6822 C CA . SER A 1 858 ? 53.184 -24.747 -35.543 1.00 90.12 858 SER A CA 1
ATOM 6823 C C . SER A 1 858 ? 52.331 -25.231 -36.721 1.00 90.12 858 SER A C 1
ATOM 6825 O O . SER A 1 858 ? 51.173 -25.602 -36.507 1.00 90.12 858 SER A O 1
ATOM 6827 N N . PRO A 1 859 ? 52.879 -25.362 -37.945 1.00 87.06 859 PRO A N 1
ATOM 6828 C CA . PRO A 1 859 ? 52.170 -25.987 -39.069 1.00 87.06 859 PRO A CA 1
ATOM 6829 C C . PRO A 1 859 ? 51.748 -27.455 -38.838 1.00 87.06 859 PRO A C 1
ATOM 6831 O O . PRO A 1 859 ? 50.975 -28.005 -39.624 1.00 87.06 859 PRO A O 1
ATOM 6834 N N . ALA A 1 860 ? 52.235 -28.097 -37.766 1.00 84.06 860 ALA A N 1
ATOM 6835 C CA . ALA A 1 860 ? 51.848 -29.441 -37.333 1.00 84.06 860 ALA A CA 1
ATOM 6836 C C . ALA A 1 860 ? 50.781 -29.459 -36.214 1.00 84.06 860 ALA A C 1
ATOM 6838 O O . ALA A 1 860 ? 50.185 -30.509 -35.966 1.00 84.06 860 ALA A O 1
ATOM 6839 N N . GLY A 1 861 ? 50.523 -28.327 -35.547 1.00 88.44 861 GLY A N 1
ATOM 6840 C CA . GLY A 1 861 ? 49.601 -28.204 -34.411 1.00 88.44 861 GLY A CA 1
ATOM 6841 C C . GLY A 1 861 ? 50.197 -27.472 -33.200 1.00 88.44 861 GLY A C 1
ATOM 6842 O O . GLY A 1 861 ? 51.260 -26.853 -33.285 1.00 88.44 861 GLY A O 1
ATOM 6843 N N . VAL A 1 862 ? 49.498 -27.549 -32.063 1.00 92.12 862 VAL A N 1
ATOM 6844 C CA . VAL A 1 862 ? 49.864 -26.887 -30.793 1.00 92.12 862 VAL A CA 1
ATOM 6845 C C . VAL A 1 862 ? 51.160 -27.463 -30.213 1.00 92.12 862 VAL A C 1
ATOM 6847 O O . VAL A 1 862 ? 51.350 -28.680 -30.195 1.00 92.12 862 VAL A O 1
ATOM 6850 N N . LEU A 1 863 ? 52.033 -26.601 -29.695 1.00 92.44 863 LEU A N 1
ATOM 6851 C CA . LEU A 1 863 ? 53.311 -26.950 -29.077 1.00 92.44 863 LEU A CA 1
ATOM 6852 C C . LEU A 1 863 ? 53.243 -26.915 -27.543 1.00 92.44 863 LEU A C 1
ATOM 6854 O O . LEU A 1 863 ? 52.577 -26.075 -26.930 1.00 92.44 863 LEU A O 1
ATOM 6858 N N . CYS A 1 864 ? 53.984 -27.814 -26.897 1.00 90.12 864 CYS A N 1
ATOM 6859 C CA . CYS A 1 864 ? 54.188 -27.764 -25.456 1.00 90.12 864 CYS A CA 1
ATOM 6860 C C . CYS A 1 864 ? 55.171 -26.651 -25.066 1.00 90.12 864 CYS A C 1
ATOM 6862 O O . CYS A 1 864 ? 56.369 -26.780 -25.313 1.00 90.12 864 CYS A O 1
ATOM 6864 N N . ASP A 1 865 ? 54.674 -25.669 -24.314 1.00 87.12 865 ASP A N 1
ATOM 6865 C CA . ASP A 1 865 ? 55.417 -24.556 -23.704 1.00 87.12 865 ASP A CA 1
ATOM 6866 C C . ASP A 1 865 ? 56.808 -24.948 -23.162 1.00 87.12 865 ASP A C 1
ATOM 6868 O O . ASP A 1 865 ? 57.830 -24.395 -23.546 1.00 87.12 865 ASP A O 1
ATOM 6872 N N . HIS A 1 866 ? 56.870 -26.001 -22.343 1.00 87.19 866 HIS A N 1
ATOM 6873 C CA . HIS A 1 866 ? 58.099 -26.379 -21.638 1.00 87.19 866 HIS A CA 1
ATOM 6874 C C . HIS A 1 866 ? 59.069 -27.311 -22.388 1.00 87.19 866 HIS A C 1
ATOM 6876 O O . HIS A 1 866 ? 60.060 -27.729 -21.787 1.00 87.19 866 HIS A O 1
ATOM 6882 N N . CYS A 1 867 ? 58.762 -27.764 -23.610 1.00 88.69 867 CYS A N 1
ATOM 6883 C CA . CYS A 1 867 ? 59.637 -28.720 -24.319 1.00 88.69 867 CYS A CA 1
ATOM 6884 C C . CYS A 1 867 ? 59.536 -28.718 -25.854 1.00 88.69 867 CYS A C 1
ATOM 6886 O O . CYS A 1 867 ? 60.098 -29.607 -26.487 1.00 88.69 867 CYS A O 1
ATOM 6888 N N . GLY A 1 868 ? 58.785 -27.795 -26.462 1.00 86.56 868 GLY A N 1
ATOM 6889 C CA . GLY A 1 868 ? 58.629 -27.671 -27.918 1.00 86.56 868 GLY A CA 1
ATOM 6890 C C . GLY A 1 868 ? 57.864 -28.809 -28.611 1.00 86.56 868 GLY A C 1
ATOM 6891 O O . GLY A 1 868 ? 57.406 -28.632 -29.733 1.00 86.56 868 GLY A O 1
ATOM 6892 N N . ALA A 1 869 ? 57.674 -29.964 -27.966 1.00 89.50 869 ALA A N 1
ATOM 6893 C CA . ALA A 1 869 ? 57.011 -31.119 -28.565 1.00 89.50 869 ALA A CA 1
ATOM 6894 C C . ALA A 1 869 ? 55.553 -30.815 -28.958 1.00 89.50 869 ALA A C 1
ATOM 6896 O O . ALA A 1 869 ? 54.764 -30.340 -28.134 1.00 89.50 869 ALA A O 1
ATOM 6897 N N . THR A 1 870 ? 55.186 -31.139 -30.200 1.00 90.62 870 THR A N 1
ATOM 6898 C CA . THR A 1 870 ? 53.819 -30.995 -30.715 1.00 90.62 870 THR A CA 1
ATOM 6899 C C . THR A 1 870 ? 52.856 -31.921 -29.972 1.00 90.62 870 THR A C 1
ATOM 6901 O O . THR A 1 870 ? 53.082 -33.127 -29.852 1.00 90.62 870 THR A O 1
ATOM 6904 N N . ILE A 1 871 ? 51.751 -31.368 -29.477 1.00 91.25 871 ILE A N 1
ATOM 6905 C CA . ILE A 1 871 ? 50.697 -32.123 -28.803 1.00 91.25 871 ILE A CA 1
ATOM 6906 C C . ILE A 1 871 ? 49.825 -32.780 -29.879 1.00 91.25 871 ILE A C 1
ATOM 6908 O O . ILE A 1 871 ? 49.208 -32.097 -30.693 1.00 91.25 871 ILE A O 1
ATOM 6912 N N . ASN A 1 872 ? 49.766 -34.116 -29.882 1.00 90.38 872 ASN A N 1
ATOM 6913 C CA . ASN A 1 872 ? 48.943 -34.885 -30.821 1.00 90.38 872 ASN A CA 1
ATOM 6914 C C . ASN A 1 872 ? 47.476 -34.384 -30.795 1.00 90.38 872 ASN A C 1
ATOM 6916 O O . ASN A 1 872 ? 46.897 -34.355 -29.703 1.00 90.38 872 ASN A O 1
ATOM 6920 N N . PRO A 1 873 ? 46.851 -34.051 -31.947 1.00 87.88 873 PRO A N 1
ATOM 6921 C CA . PRO A 1 873 ? 45.486 -33.520 -32.005 1.00 87.88 873 PRO A CA 1
ATOM 6922 C C . PRO A 1 873 ? 44.427 -34.360 -31.280 1.00 87.88 873 PRO A C 1
ATOM 6924 O O . PRO A 1 873 ? 43.571 -33.791 -30.609 1.00 87.88 873 PRO A O 1
ATOM 6927 N N . LEU A 1 874 ? 44.516 -35.696 -31.297 1.00 90.69 874 LEU A N 1
ATOM 6928 C CA . LEU A 1 874 ? 43.604 -36.565 -30.533 1.00 90.69 874 LEU A CA 1
ATOM 6929 C C . LEU A 1 874 ? 43.740 -36.348 -29.018 1.00 90.69 874 LEU A C 1
ATOM 6931 O O . LEU A 1 874 ? 42.765 -36.420 -28.274 1.00 90.69 874 LEU A O 1
ATOM 6935 N N . SER A 1 875 ? 44.952 -36.036 -28.551 1.00 92.50 875 SER A N 1
ATOM 6936 C CA . SER A 1 875 ? 45.200 -35.666 -27.158 1.00 92.50 875 SER A CA 1
ATOM 6937 C C . SER A 1 875 ? 44.814 -34.219 -26.844 1.00 92.50 875 SER A C 1
ATOM 6939 O O . SER A 1 875 ? 44.671 -33.910 -25.666 1.00 92.50 875 SER A O 1
ATOM 6941 N N . VAL A 1 876 ? 44.655 -33.340 -27.838 1.00 93.50 876 VAL A N 1
ATOM 6942 C CA . VAL A 1 876 ? 44.044 -32.013 -27.650 1.00 93.50 876 VAL A CA 1
ATOM 6943 C C . VAL A 1 876 ? 42.530 -32.174 -27.520 1.00 93.50 876 VAL A C 1
ATOM 6945 O O . VAL A 1 876 ? 41.980 -31.782 -26.495 1.00 93.50 876 VAL A O 1
ATOM 6948 N N . VAL A 1 877 ? 41.883 -32.850 -28.479 1.00 94.50 877 VAL A N 1
ATOM 6949 C CA . VAL A 1 877 ? 40.435 -33.136 -28.475 1.00 94.50 877 VAL A CA 1
ATOM 6950 C C . VAL A 1 877 ? 39.995 -33.773 -27.157 1.00 94.50 877 VAL A C 1
ATOM 6952 O O . VAL A 1 877 ? 39.117 -33.235 -26.493 1.00 94.50 877 VAL A O 1
ATOM 6955 N N . ALA A 1 878 ? 40.653 -34.851 -26.716 1.00 94.69 878 ALA A N 1
ATOM 6956 C CA . ALA A 1 878 ? 40.289 -35.531 -25.470 1.00 94.69 878 ALA A CA 1
ATOM 6957 C C . ALA A 1 878 ? 40.464 -34.658 -24.206 1.00 94.69 878 ALA A C 1
ATOM 6959 O O . ALA A 1 878 ? 39.784 -34.883 -23.208 1.00 94.69 878 ALA A O 1
ATOM 6960 N N . GLN A 1 879 ? 41.360 -33.662 -24.228 1.00 95.50 879 GLN A N 1
ATOM 6961 C CA . GLN A 1 879 ? 41.542 -32.723 -23.113 1.00 95.50 879 GLN A CA 1
ATOM 6962 C C . GLN A 1 879 ? 40.525 -31.577 -23.147 1.00 95.50 879 GLN A C 1
ATOM 6964 O O . GLN A 1 879 ? 40.019 -31.198 -22.094 1.00 95.50 879 GLN A O 1
ATOM 6969 N N . VAL A 1 880 ? 40.172 -31.075 -24.334 1.00 95.62 880 VAL A N 1
ATOM 6970 C CA . VAL A 1 880 ? 39.087 -30.096 -24.517 1.00 95.62 880 VAL A CA 1
ATOM 6971 C C . VAL A 1 880 ? 37.744 -30.714 -24.134 1.00 95.62 880 VAL A C 1
ATOM 6973 O O . VAL A 1 880 ? 36.998 -30.123 -23.360 1.00 95.62 880 VAL A O 1
ATOM 6976 N N . GLU A 1 881 ? 37.463 -31.940 -24.577 1.00 95.25 881 GLU A N 1
ATOM 6977 C CA . GLU A 1 881 ? 36.245 -32.661 -24.202 1.00 95.25 881 GLU A CA 1
ATOM 6978 C C . GLU A 1 881 ? 36.187 -32.941 -22.691 1.00 95.25 881 GLU A C 1
ATOM 6980 O O . GLU A 1 881 ? 35.137 -32.782 -22.070 1.00 95.25 881 GLU A O 1
ATOM 6985 N N . HIS A 1 882 ? 37.315 -33.293 -22.063 1.00 95.75 882 HIS A N 1
ATOM 6986 C CA . HIS A 1 882 ? 37.390 -33.425 -20.608 1.00 95.75 882 HIS A CA 1
ATOM 6987 C C . HIS A 1 882 ? 37.121 -32.090 -19.890 1.00 95.75 882 HIS A C 1
ATOM 6989 O O . HIS A 1 882 ? 36.329 -32.067 -18.951 1.00 95.75 882 HIS A O 1
ATOM 6995 N N . ALA A 1 883 ? 37.704 -30.978 -20.352 1.00 95.81 883 ALA A N 1
ATOM 6996 C CA . ALA A 1 883 ? 37.467 -29.650 -19.782 1.00 95.81 883 ALA A CA 1
ATOM 6997 C C . ALA A 1 883 ? 35.995 -29.210 -19.917 1.00 95.81 883 ALA A C 1
ATOM 6999 O O . ALA A 1 883 ? 35.410 -28.718 -18.950 1.00 95.81 883 ALA A O 1
ATOM 7000 N N . ILE A 1 884 ? 35.367 -29.465 -21.071 1.00 95.44 884 ILE A N 1
ATOM 7001 C CA . ILE A 1 884 ? 33.926 -29.264 -21.290 1.00 95.44 884 ILE A CA 1
ATOM 7002 C C . ILE A 1 884 ? 33.112 -30.103 -20.302 1.00 95.44 884 ILE A C 1
ATOM 7004 O O . ILE A 1 884 ? 32.243 -29.564 -19.618 1.00 95.44 884 ILE A O 1
ATOM 7008 N N . ARG A 1 885 ? 33.405 -31.405 -20.181 1.00 94.81 885 ARG A N 1
ATOM 7009 C CA . ARG A 1 885 ? 32.709 -32.316 -19.258 1.00 94.81 885 ARG A CA 1
ATOM 7010 C C . ARG A 1 885 ? 32.849 -31.878 -17.794 1.00 94.81 885 ARG A C 1
ATOM 7012 O O . ARG A 1 885 ? 31.878 -31.996 -17.059 1.00 94.81 885 ARG A O 1
ATOM 7019 N N . VAL A 1 886 ? 33.996 -31.329 -17.381 1.00 95.50 886 VAL A N 1
ATOM 7020 C CA . VAL A 1 886 ? 34.208 -30.787 -16.022 1.00 95.50 886 VAL A CA 1
ATOM 7021 C C . VAL A 1 886 ? 33.335 -29.554 -15.756 1.00 95.50 886 VAL A C 1
ATOM 7023 O O . VAL A 1 886 ? 32.654 -29.508 -14.736 1.00 95.50 886 VAL A O 1
ATOM 7026 N N . GLN A 1 887 ? 33.285 -28.581 -16.670 1.00 94.06 887 GLN A N 1
ATOM 7027 C CA . GLN A 1 887 ? 32.448 -27.383 -16.477 1.00 94.06 887 GLN A CA 1
ATOM 7028 C C . GLN A 1 887 ? 30.950 -27.696 -16.616 1.00 94.06 887 GLN A C 1
ATOM 7030 O O . GLN A 1 887 ? 30.122 -27.166 -15.878 1.00 94.06 887 GLN A O 1
ATOM 7035 N N . THR A 1 888 ? 30.600 -28.635 -17.498 1.00 92.75 888 THR A N 1
ATOM 7036 C CA . THR A 1 888 ? 29.236 -29.171 -17.623 1.00 92.75 888 THR A CA 1
ATOM 7037 C C . THR A 1 888 ? 28.814 -29.893 -16.340 1.00 92.75 888 THR A C 1
ATOM 7039 O O . THR A 1 888 ? 27.696 -29.697 -15.871 1.00 92.75 888 THR A O 1
ATOM 7042 N N . ALA A 1 889 ? 29.707 -30.672 -15.719 1.00 94.25 889 ALA A N 1
ATOM 7043 C CA . ALA A 1 889 ? 29.455 -31.277 -14.414 1.00 94.25 889 ALA A CA 1
ATOM 7044 C C . ALA A 1 889 ? 29.263 -30.209 -13.325 1.00 94.25 889 ALA A C 1
ATOM 7046 O O . ALA A 1 889 ? 28.285 -30.293 -12.592 1.00 94.25 889 ALA A O 1
ATOM 7047 N N . ARG A 1 890 ? 30.097 -29.158 -13.279 1.00 92.00 890 ARG A N 1
ATOM 7048 C CA . ARG A 1 890 ? 29.938 -28.038 -12.330 1.00 92.00 890 ARG A CA 1
ATOM 7049 C C . ARG A 1 890 ? 28.567 -27.354 -12.440 1.00 92.00 890 ARG A C 1
ATOM 7051 O O . ARG A 1 890 ? 27.998 -26.975 -11.421 1.00 92.00 890 ARG A O 1
ATOM 7058 N N . TYR A 1 891 ? 28.027 -27.226 -13.654 1.00 91.94 891 TYR A N 1
ATOM 7059 C CA . TYR A 1 891 ? 26.662 -26.740 -13.886 1.00 91.94 891 TYR A CA 1
ATOM 7060 C C . TYR A 1 891 ? 25.605 -27.727 -13.356 1.00 91.94 891 TYR A C 1
ATOM 7062 O O . TYR A 1 891 ? 24.797 -27.367 -12.502 1.00 91.94 891 TYR A O 1
ATOM 7070 N N . TYR A 1 892 ? 25.653 -28.997 -13.779 1.00 91.62 892 TYR A N 1
ATOM 7071 C CA . TYR A 1 892 ? 24.690 -30.025 -13.352 1.00 91.62 892 TYR A CA 1
ATOM 7072 C C . TYR A 1 892 ? 24.849 -30.499 -11.894 1.00 91.62 892 TYR A C 1
ATOM 7074 O O . TYR A 1 892 ? 23.970 -31.180 -11.365 1.00 91.62 892 TYR A O 1
ATOM 7082 N N . GLU A 1 893 ? 25.914 -30.105 -11.192 1.00 91.88 893 GLU A N 1
ATOM 7083 C CA . GLU A 1 893 ? 25.970 -30.202 -9.734 1.00 91.88 893 GLU A CA 1
ATOM 7084 C C . GLU A 1 893 ? 24.860 -29.362 -9.081 1.00 91.88 893 GLU A C 1
ATOM 7086 O O . GLU A 1 893 ? 24.354 -29.765 -8.034 1.00 91.88 893 GLU A O 1
ATOM 7091 N N . GLY A 1 894 ? 24.416 -28.263 -9.703 1.00 89.12 894 GLY A N 1
ATOM 7092 C CA . GLY A 1 894 ? 23.242 -27.509 -9.255 1.00 89.12 894 GLY A CA 1
ATOM 7093 C C . GLY A 1 894 ? 23.427 -26.835 -7.894 1.00 89.12 894 GLY A C 1
ATOM 7094 O O . GLY A 1 894 ? 22.481 -26.756 -7.112 1.00 89.12 894 GLY A O 1
ATOM 7095 N N . TRP A 1 895 ? 24.647 -26.387 -7.578 1.00 90.75 895 TRP A N 1
ATOM 7096 C CA . TRP A 1 895 ? 24.907 -25.641 -6.348 1.00 90.75 895 TRP A CA 1
ATOM 7097 C C . TRP A 1 895 ? 24.197 -24.289 -6.356 1.00 90.75 895 TRP A C 1
ATOM 7099 O O . TRP A 1 895 ? 24.265 -23.524 -7.317 1.00 90.75 895 TRP A O 1
ATOM 7109 N N . LEU A 1 896 ? 23.552 -24.000 -5.236 1.00 86.50 896 LEU A N 1
ATOM 7110 C CA . LEU A 1 896 ? 22.796 -22.797 -4.949 1.00 86.50 896 LEU A CA 1
ATOM 7111 C C . LEU A 1 896 ? 23.435 -22.079 -3.757 1.00 86.50 896 LEU A C 1
ATOM 7113 O O . LEU A 1 896 ? 23.756 -22.721 -2.752 1.00 86.50 896 LEU A O 1
ATOM 7117 N N . VAL A 1 897 ? 23.557 -20.754 -3.840 1.00 87.94 897 VAL A N 1
ATOM 7118 C CA . VAL A 1 897 ? 24.053 -19.883 -2.762 1.00 87.94 897 VAL A CA 1
ATOM 7119 C C . VAL A 1 897 ? 22.995 -18.837 -2.406 1.00 87.94 897 VAL A C 1
ATOM 7121 O O . VAL A 1 897 ? 22.297 -18.336 -3.284 1.00 87.94 897 VAL A O 1
ATOM 7124 N N . CYS A 1 898 ? 22.838 -18.540 -1.118 1.00 83.12 898 CYS A N 1
ATOM 7125 C CA . CYS A 1 898 ? 21.921 -17.516 -0.614 1.00 83.12 898 CYS A CA 1
ATOM 7126 C C . CYS A 1 898 ? 22.497 -16.095 -0.765 1.00 83.12 898 CYS A C 1
ATOM 7128 O O . CYS A 1 898 ? 23.625 -15.858 -0.338 1.00 83.12 898 CYS A O 1
ATOM 7130 N N . ASP A 1 899 ? 21.708 -15.146 -1.284 1.00 75.25 899 ASP A N 1
ATOM 7131 C CA . ASP A 1 899 ? 22.102 -13.733 -1.427 1.00 75.25 899 ASP A CA 1
ATOM 7132 C C . ASP A 1 899 ? 22.022 -12.900 -0.127 1.00 75.25 899 ASP A C 1
ATOM 7134 O O . ASP A 1 899 ? 22.775 -11.939 0.025 1.00 75.25 899 ASP A O 1
ATOM 7138 N N . ASP A 1 900 ? 21.206 -13.301 0.860 1.00 72.38 900 ASP A N 1
ATOM 7139 C CA . ASP A 1 900 ? 21.293 -12.783 2.237 1.00 72.38 900 ASP A CA 1
ATOM 7140 C C . ASP A 1 900 ? 22.649 -13.178 2.842 1.00 72.38 900 ASP A C 1
ATOM 7142 O O . ASP A 1 900 ? 22.872 -14.315 3.279 1.00 72.38 900 ASP A O 1
ATOM 7146 N N . SER A 1 901 ? 23.558 -12.205 2.873 1.00 59.72 901 SER A N 1
ATOM 7147 C CA . SER A 1 901 ? 24.929 -12.347 3.356 1.00 59.72 901 SER A CA 1
ATOM 7148 C C . SER A 1 901 ? 25.025 -12.652 4.853 1.00 59.72 901 SER A C 1
ATOM 7150 O O . SER A 1 901 ? 26.047 -13.165 5.308 1.00 59.72 901 SER A O 1
ATOM 7152 N N . SER A 1 902 ? 23.952 -12.422 5.625 1.00 55.75 902 SER A N 1
ATOM 7153 C CA . SER A 1 902 ? 23.861 -12.865 7.021 1.00 55.75 902 SER A CA 1
ATOM 7154 C C . SER A 1 902 ? 23.486 -14.347 7.167 1.00 55.75 902 SER A C 1
ATOM 7156 O O . SER A 1 902 ? 23.493 -14.869 8.281 1.00 55.75 902 SER A O 1
ATOM 7158 N N . CYS A 1 903 ? 23.207 -15.041 6.056 1.00 73.94 903 CYS A N 1
ATOM 7159 C CA . CYS A 1 903 ? 22.892 -16.466 6.019 1.00 73.94 903 CYS A CA 1
ATOM 7160 C C . CYS A 1 903 ? 24.022 -17.332 5.432 1.00 73.94 903 CYS A C 1
ATOM 7162 O O . CYS A 1 903 ? 24.334 -18.373 6.006 1.00 73.94 903 CYS A O 1
ATOM 7164 N N . GLY A 1 904 ? 24.639 -16.923 4.315 1.00 66.75 904 GLY A N 1
ATOM 7165 C CA . GLY A 1 904 ? 25.852 -17.560 3.764 1.00 66.75 904 GLY A CA 1
ATOM 7166 C C . GLY A 1 904 ? 25.719 -19.027 3.315 1.00 66.75 904 GLY A C 1
ATOM 7167 O O . GLY A 1 904 ? 26.723 -19.726 3.183 1.00 66.75 904 GLY A O 1
ATOM 7168 N N . ILE A 1 905 ? 24.498 -19.531 3.111 1.00 78.94 905 ILE A N 1
ATOM 7169 C CA . ILE A 1 905 ? 24.257 -20.953 2.826 1.00 78.94 905 ILE A CA 1
ATOM 7170 C C . ILE A 1 905 ? 24.593 -21.321 1.389 1.00 78.94 905 ILE A C 1
ATOM 7172 O O . ILE A 1 905 ? 24.114 -20.689 0.451 1.00 78.94 905 ILE A O 1
ATOM 7176 N N . ARG A 1 906 ? 25.314 -22.438 1.252 1.00 86.31 906 ARG A N 1
ATOM 7177 C CA . ARG A 1 906 ? 25.583 -23.153 0.005 1.00 86.31 906 ARG A CA 1
ATOM 7178 C C . ARG A 1 906 ? 24.988 -24.562 0.083 1.00 86.31 906 ARG A C 1
ATOM 7180 O O . ARG A 1 906 ? 25.338 -25.327 0.977 1.00 86.31 906 ARG A O 1
ATOM 7187 N N . THR A 1 907 ? 24.086 -24.915 -0.830 1.00 84.31 907 THR A N 1
ATOM 7188 C CA . THR A 1 907 ? 23.382 -26.215 -0.845 1.00 84.31 907 THR A CA 1
ATOM 7189 C C . THR A 1 907 ? 23.069 -26.662 -2.275 1.00 84.31 907 THR A C 1
ATOM 7191 O O . THR A 1 907 ? 23.126 -25.861 -3.198 1.00 84.31 907 THR A O 1
ATOM 7194 N N . ARG A 1 908 ? 22.740 -27.943 -2.472 1.00 85.81 908 ARG A N 1
ATOM 7195 C CA . ARG A 1 908 ? 22.211 -28.487 -3.743 1.00 85.81 908 ARG A CA 1
ATOM 7196 C C . ARG A 1 908 ? 20.689 -28.667 -3.718 1.00 85.81 908 ARG A C 1
ATOM 7198 O O . ARG A 1 908 ? 20.086 -29.029 -4.720 1.00 85.81 908 ARG A O 1
ATOM 7205 N N . GLN A 1 909 ? 20.066 -28.464 -2.557 1.00 80.12 909 GLN A N 1
ATOM 7206 C CA . GLN A 1 909 ? 18.620 -28.564 -2.388 1.00 80.12 909 GLN A CA 1
ATOM 7207 C C . GLN A 1 909 ? 17.981 -27.225 -2.758 1.00 80.12 909 GLN A C 1
ATOM 7209 O O . GLN A 1 909 ? 18.173 -26.231 -2.055 1.00 80.12 909 GLN A O 1
ATOM 7214 N N . MET A 1 910 ? 17.210 -27.200 -3.846 1.00 72.31 910 MET A N 1
ATOM 7215 C CA . MET A 1 910 ? 16.326 -26.073 -4.130 1.00 72.31 910 MET A CA 1
ATOM 7216 C C . MET A 1 910 ? 15.058 -26.178 -3.283 1.00 72.31 910 MET A C 1
ATOM 7218 O O . MET A 1 910 ? 14.585 -27.267 -2.964 1.00 72.31 910 MET A O 1
ATOM 7222 N N . ASN A 1 911 ? 14.503 -25.032 -2.911 1.00 72.69 911 ASN A N 1
ATOM 7223 C CA . ASN A 1 911 ? 13.265 -24.965 -2.160 1.00 72.69 911 ASN A CA 1
ATOM 7224 C C . ASN A 1 911 ? 12.065 -25.172 -3.103 1.00 72.69 911 ASN A C 1
ATOM 7226 O O . ASN A 1 911 ? 11.931 -24.471 -4.106 1.00 72.69 911 ASN A O 1
ATOM 7230 N N . VAL A 1 912 ? 11.152 -26.090 -2.767 1.00 72.38 912 VAL A N 1
ATOM 7231 C CA . VAL A 1 912 ? 9.892 -26.286 -3.517 1.00 72.38 912 VAL A CA 1
ATOM 7232 C C . VAL A 1 912 ? 9.084 -24.985 -3.629 1.00 72.38 912 VAL A C 1
ATOM 7234 O O . VAL A 1 912 ? 8.507 -24.696 -4.680 1.00 72.38 912 VAL A O 1
ATOM 7237 N N . TYR A 1 913 ? 9.162 -24.111 -2.620 1.00 59.78 913 TYR A N 1
ATOM 7238 C CA . TYR A 1 913 ? 8.561 -22.772 -2.615 1.00 59.78 913 TYR A CA 1
ATOM 7239 C C . TYR A 1 913 ? 9.341 -21.721 -3.439 1.00 59.78 913 TYR A C 1
ATOM 7241 O O . TYR A 1 913 ? 9.146 -20.525 -3.247 1.00 59.78 913 TYR A O 1
ATOM 7249 N N . GLY A 1 914 ? 10.197 -22.136 -4.380 1.00 68.50 914 GLY A N 1
ATOM 7250 C CA . GLY A 1 914 ? 10.879 -21.257 -5.337 1.00 68.50 914 GLY A CA 1
ATOM 7251 C C . GLY A 1 914 ? 12.281 -20.854 -4.886 1.00 68.50 914 GLY A C 1
ATOM 7252 O O . GLY A 1 914 ? 12.972 -21.609 -4.213 1.00 68.50 914 GLY A O 1
ATOM 7253 N N . THR A 1 915 ? 12.726 -19.650 -5.238 1.00 73.69 915 THR A N 1
ATOM 7254 C CA . THR A 1 915 ? 14.102 -19.212 -4.953 1.00 73.69 915 THR A CA 1
ATOM 7255 C C . THR A 1 915 ? 14.373 -18.900 -3.479 1.00 73.69 915 THR A C 1
ATOM 7257 O O . THR A 1 915 ? 15.485 -18.519 -3.159 1.00 73.69 915 THR A O 1
ATOM 7260 N N . ARG A 1 916 ? 13.440 -19.046 -2.528 1.00 78.69 916 ARG A N 1
ATOM 7261 C CA . ARG A 1 916 ? 13.695 -18.671 -1.119 1.00 78.69 916 ARG A CA 1
ATOM 7262 C C . ARG A 1 916 ? 14.702 -19.600 -0.417 1.00 78.69 916 ARG A C 1
ATOM 7264 O O . ARG A 1 916 ? 14.553 -20.819 -0.454 1.00 78.69 916 ARG A O 1
ATOM 7271 N N . CYS A 1 917 ? 15.649 -19.017 0.319 1.00 79.88 917 CYS A N 1
ATOM 7272 C CA . CYS A 1 917 ? 16.665 -19.719 1.104 1.00 79.88 917 CYS A CA 1
ATOM 7273 C C . CYS A 1 917 ? 16.101 -20.700 2.143 1.00 79.88 917 CYS A C 1
ATOM 7275 O O . CYS A 1 917 ? 15.136 -20.406 2.853 1.00 79.88 917 CYS A O 1
ATOM 7277 N N . LEU A 1 918 ? 16.758 -21.861 2.264 1.00 78.38 918 LEU A N 1
ATOM 7278 C CA . LEU A 1 918 ? 16.414 -22.908 3.228 1.00 78.38 918 LEU A CA 1
ATOM 7279 C C . LEU A 1 918 ? 16.741 -22.539 4.691 1.00 78.38 918 LEU A C 1
ATOM 7281 O O . LEU A 1 918 ? 16.162 -23.121 5.606 1.00 78.38 918 LEU A O 1
ATOM 7285 N N . GLY A 1 919 ? 17.621 -21.563 4.936 1.00 73.56 919 GLY A N 1
ATOM 7286 C CA . GLY A 1 919 ? 18.084 -21.199 6.281 1.00 73.56 919 GLY A CA 1
ATOM 7287 C C . GLY A 1 919 ? 18.927 -22.300 6.959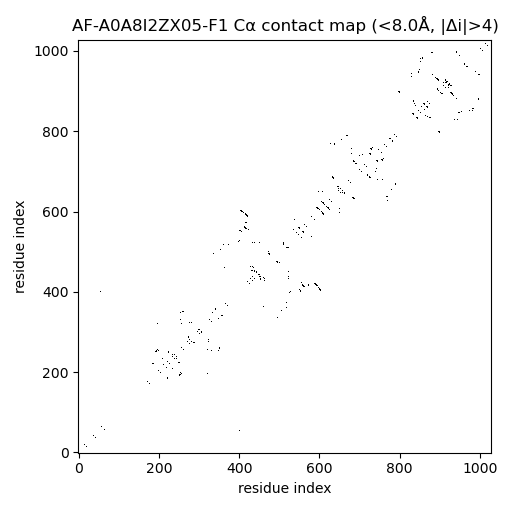 1.00 73.56 919 GLY A C 1
ATOM 7288 O O . GLY A 1 919 ? 18.949 -23.437 6.481 1.00 73.56 919 GLY A O 1
ATOM 7289 N N . PRO A 1 920 ? 19.656 -22.009 8.059 1.00 69.69 920 PRO A N 1
ATOM 7290 C CA . PRO A 1 920 ? 20.734 -22.895 8.539 1.00 69.69 920 PRO A CA 1
ATOM 7291 C C . PRO A 1 920 ? 20.292 -24.288 9.008 1.00 69.69 920 PRO A C 1
ATOM 7293 O O . PRO A 1 920 ? 21.126 -25.163 9.213 1.00 69.69 920 PRO A O 1
ATOM 7296 N N . LYS A 1 921 ? 18.981 -24.495 9.176 1.00 68.50 921 LYS A N 1
ATOM 7297 C CA . LYS A 1 921 ? 18.352 -25.757 9.590 1.00 68.50 921 LYS A CA 1
ATOM 7298 C C . LYS A 1 921 ? 17.711 -26.529 8.424 1.00 68.50 921 LYS A C 1
ATOM 7300 O O . LYS A 1 921 ? 17.117 -27.573 8.656 1.00 68.50 921 LYS A O 1
ATOM 7305 N N . GLY A 1 922 ? 17.760 -26.003 7.196 1.00 69.12 922 GLY A N 1
ATOM 7306 C CA . GLY A 1 922 ? 17.149 -26.615 6.007 1.00 69.12 922 GLY A CA 1
ATOM 7307 C C . GLY A 1 922 ? 15.633 -26.397 5.844 1.00 69.12 922 GLY A C 1
ATOM 7308 O O . GLY A 1 922 ? 15.044 -26.909 4.898 1.00 69.12 922 GLY A O 1
ATOM 7309 N N . LEU A 1 923 ? 14.977 -25.650 6.743 1.00 71.50 923 LEU A N 1
ATOM 7310 C CA . LEU A 1 923 ? 13.510 -25.621 6.892 1.00 71.50 923 LEU A CA 1
ATOM 7311 C C . LEU A 1 923 ? 12.767 -24.524 6.100 1.00 71.50 923 LEU A C 1
ATOM 7313 O O . LEU A 1 923 ? 11.554 -24.380 6.261 1.00 71.50 923 LEU A O 1
ATOM 7317 N N . ALA A 1 924 ? 13.469 -23.712 5.305 1.00 65.25 924 ALA A N 1
ATOM 7318 C CA . ALA A 1 924 ? 12.958 -22.543 4.568 1.00 65.25 924 ALA A CA 1
ATOM 7319 C C . ALA A 1 924 ? 12.270 -21.455 5.424 1.00 65.25 924 ALA A C 1
ATOM 7321 O O . ALA A 1 924 ? 11.487 -20.645 4.919 1.00 65.25 924 ALA A O 1
ATOM 7322 N N . ARG A 1 925 ? 12.551 -21.430 6.735 1.00 65.12 925 ARG A N 1
ATOM 7323 C CA . ARG A 1 925 ? 11.911 -20.531 7.714 1.00 65.12 925 ARG A CA 1
ATOM 7324 C C . ARG A 1 925 ? 12.865 -19.476 8.268 1.00 65.12 925 ARG A C 1
ATOM 7326 O O . ARG A 1 925 ? 12.470 -18.317 8.349 1.00 65.12 925 ARG A O 1
ATOM 7333 N N . ASP A 1 926 ? 14.100 -19.859 8.600 1.00 58.84 926 ASP A N 1
ATOM 7334 C CA . ASP A 1 926 ? 15.056 -19.014 9.336 1.00 58.84 926 ASP A CA 1
ATOM 7335 C C . ASP A 1 926 ? 15.705 -17.883 8.507 1.00 58.84 926 ASP A C 1
ATOM 7337 O O . ASP A 1 926 ? 16.311 -16.987 9.085 1.00 58.84 926 ASP A O 1
ATOM 7341 N N . CYS A 1 927 ? 15.594 -17.904 7.172 1.00 66.00 927 CYS A N 1
ATOM 7342 C CA . CYS A 1 927 ? 16.150 -16.880 6.275 1.00 66.00 927 CYS A CA 1
ATOM 7343 C C . CYS A 1 927 ? 15.088 -16.348 5.290 1.00 66.00 927 CYS A C 1
ATOM 7345 O O . CYS A 1 927 ? 14.093 -17.025 4.990 1.00 66.00 927 CYS A O 1
ATOM 7347 N N . LEU A 1 928 ? 15.293 -15.116 4.813 1.00 73.38 928 LEU A N 1
ATOM 7348 C CA . LEU A 1 928 ? 14.445 -14.416 3.838 1.00 73.38 928 LEU A CA 1
ATOM 7349 C C . LEU A 1 928 ? 15.141 -14.144 2.492 1.00 73.38 928 LEU A C 1
ATOM 7351 O O . LEU A 1 928 ? 14.446 -13.806 1.536 1.00 73.38 928 LEU A O 1
ATOM 7355 N N . GLY A 1 929 ? 16.464 -14.321 2.404 1.00 71.00 929 GLY A N 1
ATOM 7356 C CA . GLY A 1 929 ? 17.216 -14.221 1.151 1.00 71.00 929 GLY A CA 1
ATOM 7357 C C . GLY A 1 929 ? 16.804 -15.259 0.109 1.00 71.00 929 GLY A C 1
ATOM 7358 O O . GLY A 1 929 ? 16.080 -16.222 0.394 1.00 71.00 929 GLY A O 1
ATOM 7359 N N . ARG A 1 930 ? 17.288 -15.068 -1.115 1.00 80.38 930 ARG A N 1
ATOM 7360 C CA . ARG A 1 930 ? 17.057 -15.941 -2.262 1.00 80.38 930 ARG A CA 1
ATOM 7361 C C . ARG A 1 930 ? 18.307 -16.763 -2.577 1.00 80.38 930 ARG A C 1
ATOM 7363 O O . ARG A 1 930 ? 19.420 -16.256 -2.640 1.00 80.38 930 ARG A O 1
ATOM 7370 N N . MET A 1 931 ? 18.100 -18.052 -2.801 1.00 83.31 931 MET A N 1
ATOM 7371 C CA . MET A 1 931 ? 19.025 -18.943 -3.479 1.00 83.31 931 MET A CA 1
ATOM 7372 C C . MET A 1 931 ? 19.154 -18.535 -4.952 1.00 83.31 931 MET A C 1
ATOM 7374 O O . MET A 1 931 ? 18.148 -18.440 -5.658 1.00 83.31 931 MET A O 1
ATOM 7378 N N . ARG A 1 932 ? 20.388 -18.364 -5.422 1.00 84.12 932 ARG A N 1
ATOM 7379 C CA . ARG A 1 932 ? 20.758 -18.212 -6.838 1.00 84.12 932 ARG A CA 1
ATOM 7380 C C . ARG A 1 932 ? 21.762 -19.321 -7.195 1.00 84.12 932 ARG A C 1
ATOM 7382 O O . ARG A 1 932 ? 22.472 -19.798 -6.310 1.00 84.12 932 ARG A O 1
ATOM 7389 N N . TYR A 1 933 ? 21.818 -19.774 -8.450 1.00 87.56 933 TYR A N 1
ATOM 7390 C CA . TYR A 1 933 ? 22.801 -20.790 -8.863 1.00 87.56 933 TYR A CA 1
ATOM 7391 C C . TYR A 1 933 ? 24.225 -20.218 -8.825 1.00 87.56 933 TYR A C 1
ATOM 7393 O O . TYR A 1 933 ? 24.473 -19.149 -9.373 1.00 87.56 933 TYR A O 1
ATOM 7401 N N . GLU A 1 934 ? 25.163 -20.945 -8.209 1.00 87.62 934 GLU A N 1
ATOM 7402 C CA . GLU A 1 934 ? 26.580 -20.549 -8.109 1.00 87.62 934 GLU A CA 1
ATOM 7403 C C . GLU A 1 934 ? 27.258 -20.487 -9.487 1.00 87.62 934 GLU A C 1
ATOM 7405 O O . GLU A 1 934 ? 28.147 -19.675 -9.729 1.00 87.62 934 GLU A O 1
ATOM 7410 N N . TYR A 1 935 ? 26.834 -21.365 -10.396 1.00 90.38 935 TYR A N 1
ATOM 7411 C CA . TYR A 1 935 ? 27.335 -21.451 -11.759 1.00 90.38 935 TYR A CA 1
ATOM 7412 C C . TYR A 1 935 ? 26.131 -21.514 -12.702 1.00 90.38 935 TYR A C 1
ATOM 7414 O O . TYR A 1 935 ? 25.486 -22.552 -12.836 1.00 90.38 935 TYR A O 1
ATOM 7422 N N . SER A 1 936 ? 25.772 -20.362 -13.270 1.00 89.88 936 SER A N 1
ATOM 7423 C CA . SER A 1 936 ? 24.534 -20.166 -14.030 1.00 89.88 936 SER A CA 1
ATOM 7424 C C . SER A 1 936 ? 24.595 -20.720 -15.456 1.00 89.88 936 SER A C 1
ATOM 7426 O O . SER A 1 936 ? 25.658 -21.009 -16.010 1.00 89.88 936 SER A O 1
ATOM 7428 N N . GLU A 1 937 ? 23.431 -20.798 -16.095 1.00 87.56 937 GLU A N 1
ATOM 7429 C CA . GLU A 1 937 ? 23.281 -21.113 -17.517 1.00 87.56 937 GLU A CA 1
ATOM 7430 C C . GLU A 1 937 ? 23.965 -20.074 -18.436 1.00 87.56 937 GLU A C 1
ATOM 7432 O O . GLU A 1 937 ? 24.464 -20.440 -19.501 1.00 87.56 937 GLU A O 1
ATOM 7437 N N . LYS A 1 938 ? 24.093 -18.803 -18.009 1.00 87.81 938 LYS A N 1
ATOM 7438 C CA . LYS A 1 938 ? 24.970 -17.805 -18.661 1.00 87.81 938 LYS A CA 1
ATOM 7439 C C . LYS A 1 938 ? 26.455 -18.172 -18.542 1.00 87.81 938 LYS A C 1
ATOM 7441 O O . LYS A 1 938 ? 27.185 -18.057 -19.526 1.00 87.81 938 LYS A O 1
ATOM 7446 N N . ALA A 1 939 ? 26.901 -18.632 -17.370 1.00 89.94 939 ALA A N 1
ATOM 7447 C CA . ALA A 1 939 ? 28.307 -18.947 -17.114 1.00 89.94 939 ALA A CA 1
ATOM 7448 C C . ALA A 1 939 ? 28.802 -20.146 -17.943 1.00 89.94 939 ALA A C 1
ATOM 7450 O O . ALA A 1 939 ? 29.837 -20.043 -18.602 1.00 89.94 939 ALA A O 1
ATOM 7451 N N . ILE A 1 940 ? 28.044 -21.251 -17.991 1.00 92.44 940 ILE A N 1
ATOM 7452 C CA . ILE A 1 940 ? 28.399 -22.410 -18.832 1.00 92.44 940 ILE A CA 1
ATOM 7453 C C . ILE A 1 940 ? 28.333 -22.079 -20.333 1.00 92.44 940 ILE A C 1
ATOM 7455 O O . ILE A 1 940 ? 29.199 -22.519 -21.088 1.00 92.44 940 ILE A O 1
ATOM 7459 N N . TYR A 1 941 ? 27.377 -21.253 -20.776 1.00 92.25 941 TYR A N 1
ATOM 7460 C CA . TYR A 1 941 ? 27.318 -20.801 -22.170 1.00 92.25 941 TYR A CA 1
ATOM 7461 C C . TYR A 1 941 ? 28.561 -19.984 -22.553 1.00 92.25 941 TYR A C 1
ATOM 7463 O O . TYR A 1 941 ? 29.254 -20.336 -23.507 1.00 92.25 941 TYR A O 1
ATOM 7471 N N . ASN A 1 942 ? 28.924 -18.960 -21.769 1.00 92.25 942 ASN A N 1
ATOM 7472 C CA . ASN A 1 942 ? 30.142 -18.182 -22.023 1.00 92.25 942 ASN A CA 1
ATOM 7473 C C . ASN A 1 942 ? 31.419 -19.035 -21.930 1.00 92.25 942 ASN A C 1
ATOM 7475 O O . ASN A 1 942 ? 32.322 -18.839 -22.737 1.00 92.25 942 ASN A O 1
ATOM 7479 N N . GLN A 1 943 ? 31.478 -20.027 -21.037 1.00 94.62 943 GLN A N 1
ATOM 7480 C CA . GLN A 1 943 ? 32.598 -20.970 -20.941 1.00 94.62 943 GLN A CA 1
ATOM 7481 C C . GLN A 1 943 ? 32.765 -21.833 -22.207 1.00 94.62 943 GLN A C 1
ATOM 7483 O O . GLN A 1 943 ? 33.896 -22.087 -22.632 1.00 94.62 943 GLN A O 1
ATOM 7488 N N . LEU A 1 944 ? 31.662 -22.272 -22.824 1.00 94.12 944 LEU A N 1
ATOM 7489 C CA . LEU A 1 944 ? 31.676 -23.007 -24.094 1.00 94.12 944 LEU A CA 1
ATOM 7490 C C . LEU A 1 944 ? 32.029 -22.097 -25.282 1.00 94.12 944 LEU A C 1
ATOM 7492 O O . LEU A 1 944 ? 32.819 -22.493 -26.141 1.00 94.12 944 LEU A O 1
ATOM 7496 N N . VAL A 1 945 ? 31.517 -20.862 -25.317 1.00 92.56 945 VAL A N 1
ATOM 7497 C CA . VAL A 1 945 ? 31.886 -19.865 -26.341 1.00 92.56 945 VAL A CA 1
ATOM 7498 C C . VAL A 1 945 ? 33.371 -19.484 -26.225 1.00 92.56 945 VAL A C 1
ATOM 7500 O O . VAL A 1 945 ? 34.064 -19.453 -27.242 1.00 92.56 945 VAL A O 1
ATOM 7503 N N . TYR A 1 946 ? 33.901 -19.308 -25.007 1.00 94.25 946 TYR A N 1
ATOM 7504 C CA . TYR A 1 946 ? 35.336 -19.130 -24.757 1.00 94.25 946 TYR A CA 1
ATOM 7505 C C . TYR A 1 946 ? 36.137 -20.308 -25.327 1.00 94.25 946 TYR A C 1
ATOM 7507 O O . TYR A 1 946 ? 37.000 -20.091 -26.180 1.00 94.25 946 TYR A O 1
ATOM 7515 N N . PHE A 1 947 ? 35.810 -21.555 -24.954 1.00 95.25 947 PHE A N 1
ATOM 7516 C CA . PHE A 1 947 ? 36.502 -22.741 -25.478 1.00 95.25 947 PHE A CA 1
ATOM 7517 C C . PHE A 1 947 ? 36.423 -22.858 -27.007 1.00 95.25 947 PHE A C 1
ATOM 7519 O O . PHE A 1 947 ? 37.382 -23.318 -27.618 1.00 95.25 947 PHE A O 1
ATOM 7526 N N . THR A 1 948 ? 35.323 -22.425 -27.626 1.00 94.00 948 THR A N 1
ATOM 7527 C CA . THR A 1 948 ? 35.166 -22.374 -29.091 1.00 94.00 948 THR A CA 1
ATOM 7528 C C . THR A 1 948 ? 36.103 -21.332 -29.708 1.00 94.00 948 THR A C 1
ATOM 7530 O O . THR A 1 948 ? 36.782 -21.621 -30.693 1.00 94.00 948 THR A O 1
ATOM 7533 N N . SER A 1 949 ? 36.215 -20.149 -29.092 1.00 92.06 949 SER A N 1
ATOM 7534 C CA . SER A 1 949 ? 37.047 -19.046 -29.593 1.00 92.06 949 SER A CA 1
ATOM 7535 C C . SER A 1 949 ? 38.552 -19.360 -29.626 1.00 92.06 949 SER A C 1
ATOM 7537 O O . SER A 1 949 ? 39.248 -18.880 -30.518 1.00 92.06 949 SER A O 1
ATOM 7539 N N . LEU A 1 950 ? 39.045 -20.236 -28.738 1.00 92.81 950 LEU A N 1
ATOM 7540 C CA . LEU A 1 950 ? 40.445 -20.700 -28.717 1.00 92.81 950 LEU A CA 1
ATOM 7541 C C . LEU A 1 950 ? 40.876 -21.427 -30.004 1.00 92.81 950 LEU A C 1
ATOM 7543 O O . LEU A 1 950 ? 42.069 -21.483 -30.314 1.00 92.81 950 LEU A O 1
ATOM 7547 N N . TRP A 1 951 ? 39.914 -21.994 -30.738 1.00 94.06 951 TRP A N 1
ATOM 7548 C CA . TRP A 1 951 ? 40.125 -22.789 -31.952 1.00 94.06 951 TRP A CA 1
ATOM 7549 C C . TRP A 1 951 ? 39.597 -22.095 -33.213 1.00 94.06 951 TRP A C 1
ATOM 7551 O O . TRP A 1 951 ? 39.564 -22.697 -34.287 1.00 94.06 951 TRP A O 1
ATOM 7561 N N . ASP A 1 952 ? 39.185 -20.832 -33.106 1.00 92.00 952 ASP A N 1
ATOM 7562 C CA . ASP A 1 952 ? 38.628 -20.075 -34.219 1.00 92.00 952 ASP A CA 1
ATOM 7563 C C . ASP A 1 952 ? 39.734 -19.365 -35.019 1.00 92.00 952 ASP A C 1
ATOM 7565 O O . ASP A 1 952 ? 40.176 -18.261 -34.693 1.00 92.00 952 ASP A O 1
ATOM 7569 N N . VAL A 1 953 ? 40.214 -20.039 -36.069 1.00 90.62 953 VAL A N 1
ATOM 7570 C CA . VAL A 1 953 ? 41.276 -19.521 -36.948 1.00 90.62 953 VAL A CA 1
ATOM 7571 C C . VAL A 1 953 ? 40.840 -18.299 -37.755 1.00 90.62 953 VAL A C 1
ATOM 7573 O O . VAL A 1 953 ? 41.677 -17.456 -38.069 1.00 90.62 953 VAL A O 1
ATOM 7576 N N . ASP A 1 954 ? 39.549 -18.178 -38.065 1.00 89.88 954 ASP A N 1
ATOM 7577 C CA . ASP A 1 954 ? 38.999 -17.057 -38.819 1.00 89.88 954 ASP A CA 1
ATOM 7578 C C . ASP A 1 954 ? 38.892 -15.823 -37.909 1.00 89.88 954 ASP A C 1
ATOM 7580 O O . ASP A 1 954 ? 39.437 -14.774 -38.248 1.00 89.88 954 ASP A O 1
ATOM 7584 N N . LYS A 1 955 ? 38.369 -15.970 -36.681 1.00 87.06 955 LYS A N 1
ATOM 7585 C CA . LYS A 1 955 ? 38.395 -14.900 -35.663 1.00 87.06 955 LYS A CA 1
ATOM 7586 C C . LYS A 1 955 ? 39.826 -14.465 -35.307 1.00 87.06 955 LYS A C 1
ATOM 7588 O O . LYS A 1 955 ? 40.068 -13.276 -35.102 1.00 87.06 955 LYS A O 1
ATOM 7593 N N . ALA A 1 956 ? 40.784 -15.396 -35.251 1.00 86.12 956 ALA A N 1
ATOM 7594 C CA . ALA A 1 956 ? 42.195 -15.077 -35.010 1.00 86.12 956 ALA A CA 1
ATOM 7595 C C . ALA A 1 956 ? 42.839 -14.306 -36.178 1.00 86.12 956 ALA A C 1
ATOM 7597 O O . ALA A 1 956 ? 43.562 -13.337 -35.939 1.00 86.12 956 ALA A O 1
ATOM 7598 N N . ARG A 1 957 ? 42.546 -14.695 -37.430 1.00 88.19 957 ARG A N 1
ATOM 7599 C CA . ARG A 1 957 ? 42.954 -13.959 -38.637 1.00 88.19 957 ARG A CA 1
ATOM 7600 C C . ARG A 1 957 ? 42.386 -12.541 -38.623 1.00 88.19 957 ARG A C 1
ATOM 7602 O O . ARG A 1 957 ? 43.131 -11.587 -38.816 1.00 88.19 957 ARG A O 1
ATOM 7609 N N . ASP A 1 958 ? 41.089 -12.402 -38.372 1.00 86.25 958 ASP A N 1
ATOM 7610 C CA . ASP A 1 958 ? 40.393 -11.123 -38.511 1.00 86.25 958 ASP A CA 1
ATOM 7611 C C . ASP A 1 958 ? 40.823 -10.121 -37.426 1.00 86.25 958 ASP A C 1
ATOM 7613 O O . ASP A 1 958 ? 41.011 -8.943 -37.732 1.00 86.25 958 ASP A O 1
ATOM 7617 N N . LYS A 1 959 ? 41.133 -10.582 -36.201 1.00 83.56 959 LYS A N 1
ATOM 7618 C CA . LYS A 1 959 ? 41.819 -9.749 -35.193 1.00 83.56 959 LYS A CA 1
ATOM 7619 C C . LYS A 1 959 ? 43.226 -9.324 -35.633 1.00 83.56 959 LYS A C 1
ATOM 7621 O O . LYS A 1 959 ? 43.569 -8.153 -35.501 1.00 83.56 959 LYS A O 1
ATOM 7626 N N . ALA A 1 960 ? 44.028 -10.230 -36.199 1.00 83.00 960 ALA A N 1
ATOM 7627 C CA . ALA A 1 960 ? 45.373 -9.902 -36.688 1.00 83.00 960 ALA A CA 1
ATOM 7628 C C . ALA A 1 960 ? 45.368 -8.935 -37.894 1.00 83.00 960 ALA A C 1
ATOM 7630 O O . ALA A 1 960 ? 46.337 -8.206 -38.105 1.00 83.00 960 ALA A O 1
ATOM 7631 N N . VAL A 1 961 ? 44.278 -8.892 -38.669 1.00 81.56 961 VAL A N 1
ATOM 7632 C CA . VAL A 1 961 ? 44.047 -7.872 -39.707 1.00 81.56 961 VAL A CA 1
ATOM 7633 C C . VAL A 1 961 ? 43.576 -6.548 -39.090 1.00 81.56 961 VAL A C 1
ATOM 7635 O O . VAL A 1 961 ? 44.076 -5.495 -39.480 1.00 81.56 961 VAL A O 1
ATOM 7638 N N . ALA A 1 962 ? 42.674 -6.576 -38.103 1.00 77.81 962 ALA A N 1
ATOM 7639 C CA . ALA A 1 962 ? 42.192 -5.373 -37.417 1.00 77.81 962 ALA A CA 1
ATOM 7640 C C . ALA A 1 962 ? 43.312 -4.616 -36.673 1.00 77.81 962 ALA A C 1
ATOM 7642 O O . ALA A 1 962 ? 43.369 -3.390 -36.744 1.00 77.81 962 ALA A O 1
ATOM 7643 N N . ALA A 1 963 ? 44.259 -5.336 -36.059 1.00 71.44 963 ALA A N 1
ATOM 7644 C CA . ALA A 1 963 ? 45.455 -4.783 -35.409 1.00 71.44 963 ALA A CA 1
ATOM 7645 C C . ALA A 1 963 ? 46.468 -4.117 -36.376 1.00 71.44 963 ALA A C 1
ATOM 7647 O O . ALA A 1 963 ? 47.542 -3.689 -35.958 1.00 71.44 963 ALA A O 1
ATOM 7648 N N . ALA A 1 964 ? 46.157 -4.037 -37.676 1.00 63.06 964 ALA A N 1
ATOM 7649 C CA . ALA A 1 964 ? 46.918 -3.271 -38.665 1.00 63.06 964 ALA A CA 1
ATOM 7650 C C . ALA A 1 964 ? 46.278 -1.909 -39.017 1.00 63.06 964 ALA A C 1
ATOM 7652 O O . ALA A 1 964 ? 46.810 -1.192 -39.867 1.00 63.06 964 ALA A O 1
ATOM 7653 N N . ALA A 1 965 ? 45.138 -1.552 -38.412 1.00 64.69 965 ALA A N 1
ATOM 7654 C CA . ALA A 1 965 ? 44.471 -0.274 -38.647 1.00 64.69 965 ALA A CA 1
ATOM 7655 C C . ALA A 1 965 ? 45.150 0.879 -37.870 1.00 64.69 965 ALA A C 1
ATOM 7657 O O . ALA A 1 965 ? 45.517 0.707 -36.707 1.00 64.69 965 ALA A O 1
ATOM 7658 N N . PRO A 1 966 ? 45.300 2.080 -38.464 1.00 48.94 966 PRO A N 1
ATOM 7659 C CA . PRO A 1 966 ? 45.913 3.216 -37.779 1.00 48.94 966 PRO A CA 1
ATOM 7660 C C . PRO A 1 966 ? 45.021 3.704 -36.626 1.00 48.94 966 PRO A C 1
ATOM 7662 O O . PRO A 1 966 ? 43.993 4.337 -36.859 1.00 48.94 966 PRO A O 1
ATOM 7665 N N . GLY A 1 967 ? 45.433 3.416 -35.388 1.00 55.22 967 GLY A N 1
ATOM 7666 C CA . GLY A 1 967 ? 44.739 3.828 -34.160 1.00 55.22 967 GLY A CA 1
ATOM 7667 C C . GLY A 1 967 ? 44.468 2.713 -33.140 1.00 55.22 967 GLY A C 1
ATOM 7668 O O . GLY A 1 967 ? 43.933 3.009 -32.079 1.00 55.22 967 GLY A O 1
ATOM 7669 N N . SER A 1 968 ? 44.821 1.452 -33.419 1.00 52.66 968 SER A N 1
ATOM 7670 C CA . SER A 1 968 ? 44.679 0.350 -32.453 1.00 52.66 968 SER A CA 1
ATOM 7671 C C . SER A 1 968 ? 45.750 0.385 -31.353 1.00 52.66 968 SER A C 1
ATOM 7673 O O . SER A 1 968 ? 46.940 0.457 -31.660 1.00 52.66 968 SER A O 1
ATOM 7675 N N . GLU A 1 969 ? 45.345 0.244 -30.088 1.00 50.28 969 GLU A N 1
ATOM 7676 C CA . GLU A 1 969 ? 46.264 0.223 -28.934 1.00 50.28 969 GLU A CA 1
ATOM 7677 C C . GLU A 1 969 ? 47.118 -1.066 -28.860 1.00 50.28 969 GLU A C 1
ATOM 7679 O O . GLU A 1 969 ? 48.261 -1.027 -28.403 1.00 50.28 969 GLU A O 1
ATOM 7684 N N . GLU A 1 970 ? 46.623 -2.200 -29.379 1.00 55.78 970 GLU A N 1
ATOM 7685 C CA . GLU A 1 970 ? 47.384 -3.457 -29.513 1.00 55.78 970 GLU A CA 1
ATOM 7686 C C . GLU A 1 970 ? 48.229 -3.489 -30.806 1.00 55.78 970 GLU A C 1
ATOM 7688 O O . GLU A 1 970 ? 47.863 -4.117 -31.801 1.00 55.78 970 GLU A O 1
ATOM 7693 N N . ALA A 1 971 ? 49.388 -2.828 -30.807 1.00 58.16 971 ALA A N 1
ATOM 7694 C CA . ALA A 1 971 ? 50.312 -2.840 -31.947 1.00 58.16 971 ALA A CA 1
ATOM 7695 C C . ALA A 1 971 ? 51.084 -4.178 -32.081 1.00 58.16 971 ALA A C 1
ATOM 7697 O O . ALA A 1 971 ? 52.213 -4.319 -31.606 1.00 58.16 971 ALA A O 1
ATOM 7698 N N . LEU A 1 972 ? 50.484 -5.164 -32.757 1.00 68.69 972 LEU A N 1
ATOM 7699 C CA . LEU A 1 972 ? 51.135 -6.430 -33.130 1.00 68.69 972 LEU A CA 1
ATOM 7700 C C . LEU A 1 972 ? 52.313 -6.216 -34.099 1.00 68.69 972 LEU A C 1
ATOM 7702 O O . LEU A 1 972 ? 52.249 -5.391 -35.012 1.00 68.69 972 LEU A O 1
ATOM 7706 N N . SER A 1 973 ? 53.383 -7.007 -33.952 1.00 76.56 973 SER A N 1
ATOM 7707 C CA . SER A 1 973 ? 54.520 -6.940 -34.880 1.00 76.56 973 SER A CA 1
ATOM 7708 C C . SER A 1 973 ? 54.132 -7.466 -36.268 1.00 76.56 973 SER A C 1
ATOM 7710 O O . SER A 1 973 ? 53.335 -8.400 -36.399 1.00 76.56 973 SER A O 1
ATOM 7712 N N . GLN A 1 974 ? 54.726 -6.903 -37.327 1.00 74.38 974 GLN A N 1
ATOM 7713 C CA . GLN A 1 974 ? 54.466 -7.356 -38.698 1.00 74.38 974 GLN A CA 1
ATOM 7714 C C . GLN A 1 974 ? 54.789 -8.851 -38.883 1.00 74.38 974 GLN A C 1
ATOM 7716 O O . GLN A 1 974 ? 54.034 -9.562 -39.549 1.00 74.38 974 GLN A O 1
ATOM 7721 N N . ALA A 1 975 ? 55.869 -9.330 -38.257 1.00 76.81 975 ALA A N 1
ATOM 7722 C CA . ALA A 1 975 ? 56.286 -10.727 -38.324 1.00 76.81 975 ALA A CA 1
ATOM 7723 C C . ALA A 1 975 ? 55.300 -11.658 -37.598 1.00 76.81 975 ALA A C 1
ATOM 7725 O O . ALA A 1 975 ? 54.943 -12.703 -38.138 1.00 76.81 975 ALA A O 1
ATOM 7726 N N . ASP A 1 976 ? 54.810 -11.271 -36.416 1.00 78.88 976 ASP A N 1
ATOM 7727 C CA . ASP A 1 976 ? 53.816 -12.058 -35.674 1.00 78.88 976 ASP A CA 1
ATOM 7728 C C . ASP A 1 976 ? 52.471 -12.093 -36.401 1.00 78.88 976 ASP A C 1
ATOM 7730 O O . ASP A 1 976 ? 51.844 -13.149 -36.481 1.00 78.88 976 ASP A O 1
ATOM 7734 N N . ARG A 1 977 ? 52.058 -10.975 -37.010 1.00 81.94 977 ARG A N 1
ATOM 7735 C CA . ARG A 1 977 ? 50.867 -10.909 -37.864 1.00 81.94 977 ARG A CA 1
ATOM 7736 C C . ARG A 1 977 ? 50.973 -11.884 -39.038 1.00 81.94 977 ARG A C 1
ATOM 7738 O O . ARG A 1 977 ? 50.082 -12.704 -39.231 1.00 81.94 977 ARG A O 1
ATOM 7745 N N . GLU A 1 978 ? 52.056 -11.826 -39.810 1.00 82.88 978 GLU A N 1
ATOM 7746 C CA . GLU A 1 978 ? 52.262 -12.705 -40.973 1.00 82.88 978 GLU A CA 1
ATOM 7747 C C . GLU A 1 978 ? 52.382 -14.186 -40.564 1.00 82.88 978 GLU A C 1
ATOM 7749 O O . GLU A 1 978 ? 51.829 -15.062 -41.233 1.00 82.88 978 GLU A O 1
ATOM 7754 N N . ASN A 1 979 ? 52.987 -14.462 -39.405 1.00 85.69 979 ASN A N 1
ATOM 7755 C CA . ASN A 1 979 ? 53.025 -15.788 -38.791 1.00 85.69 979 ASN A CA 1
ATOM 7756 C C . ASN A 1 979 ? 51.622 -16.289 -38.384 1.00 85.69 979 ASN A C 1
ATOM 7758 O O . ASN A 1 979 ? 51.266 -17.420 -38.708 1.00 85.69 979 ASN A O 1
ATOM 7762 N N . ILE A 1 980 ? 50.784 -15.457 -37.747 1.00 87.38 980 ILE A N 1
ATOM 7763 C CA . ILE A 1 980 ? 49.390 -15.801 -37.398 1.00 87.38 980 ILE A CA 1
ATOM 7764 C C . ILE A 1 980 ? 48.580 -16.139 -38.656 1.00 87.38 980 ILE A C 1
ATOM 7766 O O . ILE A 1 980 ? 47.891 -17.160 -38.669 1.00 87.38 980 ILE A O 1
ATOM 7770 N N . LEU A 1 981 ? 48.694 -15.338 -39.723 1.00 86.62 981 LEU A N 1
ATOM 7771 C CA . LEU A 1 981 ? 47.998 -15.586 -40.993 1.00 86.62 981 LEU A CA 1
ATOM 7772 C C . LEU A 1 981 ? 48.391 -16.947 -41.604 1.00 86.62 981 LEU A C 1
ATOM 7774 O O . LEU A 1 981 ? 47.519 -17.724 -41.994 1.00 86.62 981 LEU A O 1
ATOM 7778 N N . ALA A 1 982 ? 49.687 -17.275 -41.633 1.00 87.19 982 ALA A N 1
ATOM 7779 C CA . ALA A 1 982 ? 50.172 -18.558 -42.150 1.00 87.19 982 ALA A CA 1
ATOM 7780 C C . ALA A 1 982 ? 49.775 -19.752 -41.257 1.00 87.19 982 ALA A C 1
ATOM 7782 O O . ALA A 1 982 ? 49.337 -20.797 -41.749 1.00 87.19 982 ALA A O 1
ATOM 7783 N N . LEU A 1 983 ? 49.894 -19.610 -39.932 1.00 89.56 983 LEU A N 1
ATOM 7784 C CA . LEU A 1 983 ? 49.545 -20.653 -38.963 1.00 89.56 983 LEU A CA 1
ATOM 7785 C C . LEU A 1 983 ? 48.040 -20.942 -38.916 1.00 89.56 983 LEU A C 1
ATOM 7787 O O . LEU A 1 983 ? 47.672 -22.096 -38.670 1.00 89.56 983 LEU A O 1
ATOM 7791 N N . ALA A 1 984 ? 47.194 -19.938 -39.171 1.00 89.44 984 ALA A N 1
ATOM 7792 C CA . ALA A 1 984 ? 45.745 -20.081 -39.278 1.00 89.44 984 ALA A CA 1
ATOM 7793 C C . ALA A 1 984 ? 45.367 -21.028 -40.427 1.00 89.44 984 ALA A C 1
ATOM 7795 O O . ALA A 1 984 ? 44.700 -22.037 -40.192 1.00 89.44 984 ALA A O 1
ATOM 7796 N N . GLU A 1 985 ? 45.866 -20.779 -41.642 1.00 89.56 985 GLU A N 1
ATOM 7797 C CA . GLU A 1 985 ? 45.604 -21.645 -42.800 1.00 89.56 985 GLU A CA 1
ATOM 7798 C C . GLU A 1 985 ? 46.205 -23.046 -42.621 1.00 89.56 985 GLU A C 1
ATOM 7800 O O . GLU A 1 985 ? 45.508 -24.050 -42.785 1.00 89.56 985 GLU A O 1
ATOM 7805 N N . HIS A 1 986 ? 47.462 -23.147 -42.168 1.00 89.12 986 HIS A N 1
ATOM 7806 C CA . HIS A 1 986 ? 48.101 -24.442 -41.908 1.00 89.12 986 HIS A CA 1
ATOM 7807 C C . HIS A 1 986 ? 47.390 -25.292 -40.843 1.00 89.12 986 HIS A C 1
ATOM 7809 O O . HIS A 1 986 ? 47.603 -26.508 -40.807 1.00 89.12 986 HIS A O 1
ATOM 7815 N N . ASN A 1 987 ? 46.565 -24.696 -39.974 1.00 90.31 987 ASN A N 1
ATOM 7816 C CA . ASN A 1 987 ? 45.832 -25.410 -38.929 1.00 90.31 987 ASN A CA 1
ATOM 7817 C C . ASN A 1 987 ? 44.311 -25.408 -39.079 1.00 90.31 987 ASN A C 1
ATOM 7819 O O . ASN A 1 987 ? 43.676 -26.109 -38.292 1.00 90.31 987 ASN A O 1
ATOM 7823 N N . ARG A 1 988 ? 43.720 -24.739 -40.081 1.00 91.56 988 ARG A N 1
ATOM 7824 C CA . ARG A 1 988 ? 42.259 -24.613 -40.254 1.00 91.56 988 ARG A CA 1
ATOM 7825 C C . ARG A 1 988 ? 41.510 -25.938 -40.085 1.00 91.56 988 ARG A C 1
ATOM 7827 O O . ARG A 1 988 ? 40.558 -26.003 -39.315 1.00 91.56 988 ARG A O 1
ATOM 7834 N N . VAL A 1 989 ? 41.984 -27.023 -40.703 1.00 90.88 989 VAL A N 1
ATOM 7835 C CA . VAL A 1 989 ? 41.372 -28.362 -40.561 1.00 90.88 989 VAL A CA 1
ATOM 7836 C C . VAL A 1 989 ? 41.535 -28.938 -39.145 1.00 90.88 989 VAL A C 1
ATOM 7838 O O . VAL A 1 989 ? 40.591 -29.502 -38.591 1.00 90.88 989 VAL A O 1
ATOM 7841 N N . ARG A 1 990 ? 42.713 -28.789 -38.521 1.00 90.69 990 ARG A N 1
ATOM 7842 C CA . ARG A 1 990 ? 42.986 -29.322 -37.170 1.00 90.69 990 ARG A CA 1
ATOM 7843 C C . ARG A 1 990 ? 42.197 -28.572 -36.103 1.00 90.69 990 ARG A C 1
ATOM 7845 O O . ARG A 1 990 ? 41.576 -29.200 -35.256 1.00 90.69 990 ARG A O 1
ATOM 7852 N N . PHE A 1 991 ? 42.215 -27.244 -36.158 1.00 93.69 991 PHE A N 1
ATOM 7853 C CA . PHE A 1 991 ? 41.516 -26.378 -35.215 1.00 93.69 991 PHE A CA 1
ATOM 7854 C C . PHE A 1 991 ? 40.004 -26.451 -35.443 1.00 93.69 991 PHE A C 1
ATOM 7856 O O . PHE A 1 991 ? 39.276 -26.648 -34.478 1.00 93.69 991 PHE A O 1
ATOM 7863 N N . GLY A 1 992 ? 39.538 -26.478 -36.698 1.00 91.38 992 GLY A N 1
ATOM 7864 C CA . GLY A 1 992 ? 38.143 -26.767 -37.048 1.00 91.38 992 GLY A CA 1
ATOM 7865 C C . GLY A 1 992 ? 37.644 -28.114 -36.508 1.00 91.38 992 GLY A C 1
ATOM 7866 O O . GLY A 1 992 ? 36.514 -28.205 -36.041 1.00 91.38 992 GLY A O 1
ATOM 7867 N N . THR A 1 993 ? 38.499 -29.145 -36.460 1.00 92.25 993 THR A N 1
ATOM 7868 C CA . THR A 1 993 ? 38.156 -30.434 -35.825 1.00 92.25 993 THR A CA 1
ATOM 7869 C C . THR A 1 993 ? 37.941 -30.300 -34.311 1.00 92.25 993 THR A C 1
ATOM 7871 O O . THR A 1 993 ? 37.069 -30.971 -33.766 1.00 92.25 993 THR A O 1
ATOM 7874 N N . VAL A 1 994 ? 38.702 -29.443 -33.617 1.00 93.38 994 VAL A N 1
ATOM 7875 C CA . VAL A 1 994 ? 38.517 -29.199 -32.173 1.00 93.38 994 VAL A CA 1
ATOM 7876 C C . VAL A 1 994 ? 37.321 -28.272 -31.922 1.00 93.38 994 VAL A C 1
ATOM 7878 O O . VAL A 1 994 ? 36.491 -28.577 -31.068 1.00 93.38 994 VAL A O 1
ATOM 7881 N N . LYS A 1 995 ? 37.180 -27.197 -32.709 1.00 94.00 995 LYS A N 1
ATOM 7882 C CA . LYS A 1 995 ? 36.034 -26.274 -32.708 1.00 94.00 995 LYS A CA 1
ATOM 7883 C C . LYS A 1 995 ? 34.714 -27.039 -32.886 1.00 94.00 995 LYS A C 1
ATOM 7885 O O . LYS A 1 995 ? 33.859 -26.967 -32.008 1.00 94.00 995 LYS A O 1
ATOM 7890 N N . GLY A 1 996 ? 34.637 -27.917 -33.889 1.00 92.88 996 GLY A N 1
ATOM 7891 C CA . GLY A 1 996 ? 33.499 -28.805 -34.162 1.00 92.88 996 GLY A CA 1
ATOM 7892 C C . GLY A 1 996 ? 33.221 -29.898 -33.119 1.00 92.88 996 GLY A C 1
ATOM 7893 O O . GLY A 1 996 ? 32.250 -30.648 -33.259 1.00 92.88 996 GLY A O 1
ATOM 7894 N N . VAL A 1 997 ? 34.049 -30.024 -32.074 1.00 93.62 997 VAL A N 1
ATOM 7895 C CA . VAL A 1 997 ? 33.703 -30.777 -30.856 1.00 93.62 997 VAL A CA 1
ATOM 7896 C C . VAL A 1 997 ? 33.008 -29.868 -29.846 1.00 93.62 997 VAL A C 1
ATOM 7898 O O . VAL A 1 997 ? 32.012 -30.297 -29.273 1.00 93.62 997 VAL A O 1
ATOM 7901 N N . VAL A 1 998 ? 33.465 -28.624 -29.659 1.00 94.12 998 VAL A N 1
ATOM 7902 C CA . VAL A 1 998 ? 32.812 -27.650 -28.762 1.00 94.12 998 VAL A CA 1
ATOM 7903 C C . VAL A 1 998 ? 31.436 -27.237 -29.293 1.00 94.12 998 VAL A C 1
ATOM 7905 O O . VAL A 1 998 ? 30.472 -27.210 -28.530 1.00 94.12 998 VAL A O 1
ATOM 7908 N N . GLU A 1 999 ? 31.317 -27.021 -30.607 1.00 93.00 999 GLU A N 1
ATOM 7909 C CA . GLU A 1 999 ? 30.058 -26.674 -31.285 1.00 93.00 999 GLU A CA 1
ATOM 7910 C C . GLU A 1 999 ? 28.956 -27.715 -31.009 1.00 93.00 999 GLU A C 1
ATOM 7912 O O . GLU A 1 999 ? 27.852 -27.355 -30.625 1.00 93.00 999 GLU A O 1
ATOM 7917 N N . LYS A 1 1000 ? 29.279 -29.016 -31.000 1.00 93.12 1000 LYS A N 1
ATOM 7918 C CA . LYS A 1 1000 ? 28.317 -30.096 -30.680 1.00 93.12 1000 LYS A CA 1
ATOM 7919 C C . LYS A 1 1000 ? 27.825 -30.127 -29.224 1.00 93.12 1000 LYS A C 1
ATOM 7921 O O . LYS A 1 1000 ? 26.883 -30.867 -28.921 1.00 93.12 1000 LYS A O 1
ATOM 7926 N N . TYR A 1 1001 ? 28.468 -29.385 -28.320 1.00 91.88 1001 TYR A N 1
ATOM 7927 C CA . TYR A 1 1001 ? 27.966 -29.123 -26.966 1.00 91.88 1001 TYR A CA 1
ATOM 7928 C C . TYR A 1 1001 ? 27.193 -27.797 -26.901 1.00 91.88 1001 TYR A C 1
ATOM 7930 O O . TYR A 1 1001 ? 26.193 -27.720 -26.188 1.00 91.88 1001 TYR A O 1
ATOM 7938 N N . LEU A 1 1002 ? 27.609 -26.788 -27.672 1.00 90.00 1002 LEU A N 1
ATOM 7939 C CA . LEU A 1 1002 ? 26.897 -25.519 -27.850 1.00 90.00 1002 LEU A CA 1
ATOM 7940 C C . LEU A 1 1002 ? 25.512 -25.707 -28.500 1.00 90.00 1002 LEU A C 1
ATOM 7942 O O . LEU A 1 1002 ? 24.527 -25.224 -27.952 1.00 90.00 1002 LEU A O 1
ATOM 7946 N N . ASP A 1 1003 ? 25.397 -26.539 -29.538 1.00 88.12 1003 ASP A N 1
ATOM 7947 C CA . ASP A 1 1003 ? 24.129 -26.905 -30.200 1.00 88.12 1003 ASP A CA 1
ATOM 7948 C C . ASP A 1 1003 ? 23.119 -27.606 -29.269 1.00 88.12 1003 ASP A C 1
ATOM 7950 O O . ASP A 1 1003 ? 21.942 -27.745 -29.597 1.00 88.12 1003 ASP A O 1
ATOM 7954 N N . LYS A 1 1004 ? 23.574 -28.070 -28.097 1.00 86.12 1004 LYS A N 1
ATOM 7955 C CA . LYS A 1 1004 ? 22.745 -28.666 -27.035 1.00 86.12 1004 LYS A CA 1
ATOM 7956 C C . LYS A 1 1004 ? 22.506 -27.717 -25.859 1.00 86.12 1004 LYS A C 1
ATOM 7958 O O . LYS A 1 1004 ? 21.811 -28.079 -24.910 1.00 86.12 1004 LYS A O 1
ATOM 7963 N N . CYS A 1 1005 ? 23.087 -26.521 -25.886 1.00 85.12 1005 CYS A N 1
ATOM 7964 C CA . CYS A 1 1005 ? 22.890 -25.496 -24.878 1.00 85.12 1005 CYS A CA 1
ATOM 7965 C C . CYS A 1 1005 ? 21.628 -24.696 -25.217 1.00 85.12 1005 CYS A C 1
ATOM 7967 O O . CYS A 1 1005 ? 21.615 -23.924 -26.172 1.00 85.12 1005 CYS A O 1
ATOM 7969 N N . GLY A 1 1006 ? 20.571 -24.828 -24.408 1.00 80.69 1006 GLY A N 1
ATOM 7970 C CA . GLY A 1 1006 ? 19.297 -24.133 -24.649 1.00 80.69 1006 GLY A CA 1
ATOM 7971 C C . GLY A 1 1006 ? 19.411 -22.605 -24.774 1.00 80.69 1006 GLY A C 1
ATOM 7972 O O . GLY A 1 1006 ? 18.571 -21.992 -25.417 1.00 80.69 1006 GLY A O 1
ATOM 7973 N N . ARG A 1 1007 ? 20.478 -21.989 -24.238 1.00 80.69 1007 ARG A N 1
ATOM 7974 C CA . ARG A 1 1007 ? 20.753 -20.544 -24.362 1.00 80.69 1007 ARG A CA 1
ATOM 7975 C C . ARG A 1 1007 ? 21.194 -20.108 -25.773 1.00 80.69 1007 ARG A C 1
ATOM 7977 O O . ARG A 1 1007 ? 21.193 -18.916 -26.054 1.00 80.69 1007 ARG A O 1
ATOM 7984 N N . GLN A 1 1008 ? 21.550 -21.042 -26.659 1.00 80.62 1008 GLN A N 1
ATOM 7985 C CA . GLN A 1 1008 ? 21.846 -20.761 -28.072 1.00 80.62 1008 GLN A CA 1
ATOM 7986 C C . GLN A 1 1008 ? 20.576 -20.603 -28.927 1.00 80.62 1008 GLN A C 1
ATOM 7988 O O . GLN A 1 1008 ? 20.636 -20.002 -29.999 1.00 80.62 1008 GLN A O 1
ATOM 7993 N N . TRP A 1 1009 ? 19.433 -21.146 -28.492 1.00 79.81 1009 TRP A N 1
ATOM 7994 C CA . TRP A 1 1009 ? 18.233 -21.245 -29.323 1.00 79.81 1009 TRP A CA 1
ATOM 7995 C C . TRP A 1 1009 ? 17.118 -20.306 -28.854 1.00 79.81 1009 TRP A C 1
ATOM 7997 O O . TRP A 1 1009 ? 16.789 -20.255 -27.671 1.00 79.81 1009 TRP A O 1
ATOM 8007 N N . VAL A 1 1010 ? 16.510 -19.579 -29.796 1.00 76.44 1010 VAL A N 1
ATOM 8008 C CA . VAL A 1 1010 ? 15.395 -18.657 -29.537 1.00 76.44 1010 VAL A CA 1
ATOM 8009 C C . VAL A 1 1010 ? 14.238 -19.001 -30.470 1.00 76.44 1010 VAL A C 1
ATOM 8011 O O . VAL A 1 1010 ? 14.337 -18.855 -31.688 1.00 76.44 1010 VAL A O 1
ATOM 8014 N N . ALA A 1 1011 ? 13.131 -19.452 -29.882 1.00 78.38 1011 ALA A N 1
ATOM 8015 C CA . ALA A 1 1011 ? 11.910 -19.842 -30.580 1.00 78.38 1011 ALA A CA 1
ATOM 8016 C C . ALA A 1 1011 ? 11.112 -18.604 -31.030 1.00 78.38 1011 ALA A C 1
ATOM 8018 O O . ALA A 1 1011 ? 10.159 -18.187 -30.369 1.00 78.38 1011 ALA A O 1
ATOM 8019 N N . MET A 1 1012 ? 11.548 -17.962 -32.118 1.00 75.81 1012 MET A N 1
ATOM 8020 C CA . MET A 1 1012 ? 10.956 -16.710 -32.619 1.00 75.81 1012 MET A CA 1
ATOM 8021 C C . MET A 1 1012 ? 9.456 -16.857 -32.921 1.00 75.81 1012 MET A C 1
ATOM 8023 O O . MET A 1 1012 ? 8.663 -15.978 -32.593 1.00 75.81 1012 MET A O 1
ATOM 8027 N N . ASP A 1 1013 ? 9.057 -17.999 -33.478 1.00 77.38 1013 ASP A N 1
ATOM 8028 C CA . ASP A 1 1013 ? 7.664 -18.389 -33.696 1.00 77.38 1013 ASP A CA 1
ATOM 8029 C C . ASP A 1 1013 ? 6.838 -18.362 -32.398 1.00 77.38 1013 ASP A C 1
ATOM 8031 O O . ASP A 1 1013 ? 5.789 -17.724 -32.332 1.00 77.38 1013 ASP A O 1
ATOM 8035 N N . THR A 1 1014 ? 7.350 -18.981 -31.338 1.00 73.81 1014 THR A N 1
ATOM 8036 C CA . THR A 1 1014 ? 6.681 -19.118 -30.041 1.00 73.81 1014 THR A CA 1
ATOM 8037 C C . THR A 1 1014 ? 6.659 -17.784 -29.287 1.00 73.81 1014 THR A C 1
ATOM 8039 O O . THR A 1 1014 ? 5.691 -17.472 -28.588 1.00 73.81 1014 THR A O 1
ATOM 8042 N N . LEU A 1 1015 ? 7.706 -16.970 -29.460 1.00 69.56 1015 LEU A N 1
ATOM 8043 C CA . LEU A 1 1015 ? 7.834 -15.629 -28.892 1.00 69.56 1015 LEU A CA 1
ATOM 8044 C C . LEU A 1 1015 ? 6.799 -14.661 -29.489 1.00 69.56 1015 LEU A C 1
ATOM 8046 O O . LEU A 1 1015 ? 6.103 -13.972 -28.745 1.00 69.56 1015 LEU A O 1
ATOM 8050 N N . PHE A 1 1016 ? 6.651 -14.638 -30.818 1.00 71.62 1016 PHE A N 1
ATOM 8051 C CA . PHE A 1 1016 ? 5.712 -13.738 -31.498 1.00 71.62 1016 PHE A CA 1
ATOM 8052 C C . PHE A 1 1016 ? 4.274 -14.275 -31.566 1.00 71.62 1016 PHE A C 1
ATOM 8054 O O . PHE A 1 1016 ? 3.338 -13.474 -31.632 1.00 71.62 1016 PHE A O 1
ATOM 8061 N N . ALA A 1 1017 ? 4.056 -15.591 -31.454 1.00 69.50 1017 ALA A N 1
ATOM 8062 C CA . ALA A 1 1017 ? 2.718 -16.168 -31.299 1.00 69.50 1017 ALA A CA 1
ATOM 8063 C C . ALA A 1 1017 ? 2.018 -15.658 -30.026 1.00 69.50 1017 ALA A C 1
ATOM 8065 O O . ALA A 1 1017 ? 0.863 -15.240 -30.092 1.00 69.50 1017 ALA A O 1
ATOM 8066 N N . LYS A 1 1018 ? 2.739 -15.584 -28.894 1.00 53.44 1018 LYS A N 1
ATOM 8067 C CA . LYS A 1 1018 ? 2.238 -14.999 -27.632 1.00 53.44 1018 LYS A CA 1
ATOM 8068 C C . LYS A 1 1018 ? 1.976 -13.488 -27.696 1.00 53.44 1018 LYS A C 1
ATOM 8070 O O . LYS A 1 1018 ? 1.358 -12.942 -26.790 1.00 53.44 1018 LYS A O 1
ATOM 8075 N N . LEU A 1 1019 ? 2.429 -12.818 -28.756 1.00 48.91 1019 LEU A N 1
ATOM 8076 C CA . LEU A 1 1019 ? 2.192 -11.398 -29.025 1.00 48.91 1019 LEU A CA 1
ATOM 8077 C C . LEU A 1 1019 ? 1.133 -11.175 -30.127 1.00 48.91 1019 LEU A C 1
ATOM 8079 O O . LEU A 1 1019 ? 0.978 -10.060 -30.614 1.00 48.91 1019 LEU A O 1
ATOM 8083 N N . GLY A 1 1020 ? 0.399 -12.221 -30.530 1.00 46.00 1020 GLY A N 1
ATOM 8084 C CA . GLY A 1 1020 ? -0.732 -12.122 -31.461 1.00 46.00 1020 GLY A CA 1
ATOM 8085 C C . GLY A 1 1020 ? -0.369 -12.049 -32.951 1.00 46.00 1020 GLY A C 1
ATOM 8086 O O . GLY A 1 1020 ? -1.263 -11.979 -33.794 1.00 46.00 1020 GLY A O 1
ATOM 8087 N N . PHE A 1 1021 ? 0.915 -12.128 -33.320 1.00 52.38 1021 PHE A N 1
ATOM 8088 C CA . PHE A 1 1021 ? 1.368 -12.015 -34.718 1.00 52.38 1021 PHE A CA 1
ATOM 8089 C C . PHE A 1 1021 ? 1.103 -13.263 -35.586 1.00 52.38 1021 PHE A C 1
ATOM 8091 O O . PHE A 1 1021 ? 1.521 -13.317 -36.743 1.00 52.38 1021 PHE A O 1
ATOM 8098 N N . SER A 1 1022 ? 0.369 -14.257 -35.078 1.00 47.19 1022 SER A N 1
ATOM 8099 C CA . SER A 1 1022 ? 0.093 -15.538 -35.752 1.00 47.19 1022 SER A CA 1
ATOM 8100 C C . SER A 1 1022 ? -0.617 -15.415 -37.110 1.00 47.19 1022 SER A C 1
ATOM 8102 O O . SER A 1 1022 ? -0.503 -16.316 -37.937 1.00 47.19 1022 SER A O 1
ATOM 8104 N N . LYS A 1 1023 ? -1.292 -14.291 -37.394 1.00 48.62 1023 LYS A N 1
ATOM 8105 C CA . LYS A 1 1023 ? -1.900 -14.004 -38.711 1.00 48.62 1023 LYS A CA 1
ATOM 8106 C C . LYS A 1 1023 ? -0.921 -13.477 -39.775 1.00 48.62 1023 LYS A C 1
ATOM 8108 O O . LYS A 1 1023 ? -1.317 -13.377 -40.932 1.00 48.62 1023 LYS A O 1
ATOM 8113 N N . ALA A 1 1024 ? 0.321 -13.137 -39.420 1.00 43.03 1024 ALA A N 1
ATOM 8114 C CA . ALA A 1 1024 ? 1.292 -12.524 -40.337 1.00 43.03 1024 ALA A CA 1
ATOM 8115 C C . ALA A 1 1024 ? 2.292 -13.513 -40.973 1.00 43.03 1024 ALA A C 1
ATOM 8117 O O . ALA A 1 1024 ? 3.008 -13.135 -41.896 1.00 43.03 1024 ALA A O 1
ATOM 8118 N N . LEU A 1 1025 ? 2.354 -14.761 -40.492 1.00 41.72 1025 LEU A N 1
ATOM 8119 C CA . LEU A 1 1025 ? 3.350 -15.768 -40.898 1.00 41.72 1025 LEU A CA 1
ATOM 8120 C C . LEU A 1 1025 ? 2.722 -17.032 -41.512 1.00 41.72 1025 LEU A C 1
ATOM 8122 O O . LEU A 1 1025 ? 3.219 -18.142 -41.332 1.00 41.72 1025 LEU A O 1
ATOM 8126 N N . ALA A 1 1026 ? 1.649 -16.864 -42.288 1.00 35.19 1026 ALA A N 1
ATOM 8127 C CA . ALA A 1 1026 ? 1.286 -17.870 -43.282 1.00 35.19 1026 ALA A CA 1
ATOM 8128 C C . ALA A 1 1026 ? 2.331 -17.832 -44.419 1.00 35.19 1026 ALA A C 1
ATOM 8130 O O . ALA A 1 1026 ? 2.537 -16.760 -44.996 1.00 35.19 1026 ALA A O 1
ATOM 8131 N N . PRO A 1 1027 ? 3.014 -18.944 -44.753 1.00 41.53 1027 PRO A N 1
ATOM 8132 C CA . PRO A 1 1027 ? 3.942 -18.961 -45.877 1.00 41.53 1027 PRO A CA 1
ATOM 8133 C C . PRO A 1 1027 ? 3.177 -18.769 -47.192 1.00 41.53 1027 PRO A C 1
ATOM 8135 O O . PRO A 1 1027 ? 2.114 -19.354 -47.390 1.00 41.53 1027 PRO A O 1
ATOM 8138 N N . ALA A 1 1028 ? 3.732 -17.971 -48.104 1.00 41.16 1028 ALA A N 1
ATOM 8139 C CA . ALA A 1 1028 ? 3.216 -17.856 -49.463 1.00 41.16 1028 ALA A CA 1
ATOM 8140 C C . ALA A 1 1028 ? 3.637 -19.093 -50.279 1.00 41.16 1028 ALA A C 1
ATOM 8142 O O . ALA A 1 1028 ? 4.754 -19.138 -50.800 1.00 41.16 1028 ALA A O 1
ATOM 8143 N N . ALA A 1 1029 ? 2.749 -20.088 -50.343 1.00 33.56 1029 ALA A N 1
ATOM 8144 C CA . ALA A 1 1029 ? 2.879 -21.331 -51.104 1.00 33.56 1029 ALA A CA 1
ATOM 8145 C C . ALA A 1 1029 ? 1.502 -21.774 -51.629 1.00 33.56 1029 ALA A C 1
ATOM 8147 O O . ALA A 1 1029 ? 0.544 -21.737 -50.825 1.00 33.56 1029 ALA A O 1
#

Nearest PDB structures (foldseek):
  8v6g-assembly1_A  TM=7.289E-01  e=2.227E-60  Xenopus laevis
  4qcl-assembly1_A  TM=9.422E-01  e=4.926E-51  Homo sapiens
  5iud-assembly1_A  TM=9.549E-01  e=1.803E-50  Homo sapiens
  8ucw-assembly1_A  TM=9.470E-01  e=1.260E-50  Xenopus laevis
  6as7-assembly1_A  TM=9.361E-01  e=1.010E-48  Homo sapiens

Sequence (1029 aa):
MGKTDRRAKLAELKALRQAGKKAFDNYQVDDINELYEEVDETQYKKIVRDRLNEDDFVVDDNGEGYADDGREEWDRVQQYHYASDSEEDGSGARGRPTKASKKKQADDAARREANDRDISTYFTSGAGKTQAKPKVAKTKEDDDFLADLLGEVDTNVPAPLAKDRSSKGLIKTFKQESEILMFFLAQLDIVDPDVILGHQLEGVDYSVLLNRIHEKKTPQWSRLGRLRRTVWPSSIGKTGGNVFAERQVMSGRLLCDLANDAGKSAMYKCQSWSLTEMCSLYLSGNNHRRELDNDAALKTWASHSKEGFMDYVTHIEADTYFIAALALQVQLLPLTKVLTNLAGNSWARTLTGTRAERNEYILLHEFHRNKYICPDKQGFQRGKGAKEDEEGDSKKKDKFKGGLVFDPEKGLYDKFVLVMDFNSLYPSIIQEFNICFTTVDRTATLEDEEEVPEVPVDQEQGILPKLIATLVSRRKQVKSLMKDKTATPEQLATWDIKQLALKLTANSMYGCLGYTKSRFYARPLAVLTTYKGREILRSTKELAESRALQVIYGDTDSVMINANVENVADAFKVGAEFRKAVNERYRLLEIDIDNVFRRILLQAKKKYAAINLVENNGKYIEKMEVKGLDMKRREYCGLSKEISGKLLDEILSGEDTEVSISRIHDYLREIAAKMREQSIPAQKYIIFTQLGKGPKEYPNGDTMPQVQVALRDIARGKNVRKGDVISYIITGDGQSSEPAPKRAYTPSDVLKPESGLAPDVEWYIAKQIFPPVERLCANIVGTSTMQLAECLGLDIKRYDTSRRHDDGVEKDMEVHPLESQIPDDVRFADCTRLSLRCRTCKKSSVFEGLYSQPTRVSPAGVLCDHCGATINPLSVVAQVEHAIRVQTARYYEGWLVCDDSSCGIRTRQMNVYGTRCLGPKGLARDCLGRMRYEYSEKAIYNQLVYFTSLWDVDKARDKAVAAAAPGSEEALSQADRENILALAEHNRVRFGTVKGVVEKYLDKCGRQWVAMDTLFAKLGFSKALAPAA

Organism: Verticillium longisporum (NCBI:txid100787)

InterPro domains:
  IPR006133 DNA-directed DNA polymerase, family B, exonuclease domain [PF03104] (170-278)
  IPR006134 DNA-directed DNA polymerase, family B, multifunctional domain [PF00136] (346-780)
  IPR006172 DNA-directed DNA polymerase, family B [SM00486] (132-565)
  IPR015088 Zinc finger, DNA-directed DNA polymerase, family B, alpha [PF08996] (820-1016)
  IPR017964 DNA-directed DNA polymerase, family B, conserved site [PS00116] (553-561)
  IPR024647 DNA polymerase alpha catalytic subunit, N-terminal domain [PF12254] (10-75)
  IPR045846 DNA polymerase alpha catalytic subunit, catalytic domain [cd05532] (393-795)